Protein AF-0000000078662819 (afdb_homodimer)

Radius of gyration: 29.68 Å; Cα contacts (8 Å, |Δi|>4): 2590; chains: 2; bounding box: 69×89×64 Å

Foldseek 3Di:
DPPPCDPVNLVVVVVVVVVLQPPPPDVQCQNDDQFAAPPFDPVLVVVLQVQLCVLANPVFKFQHSVSQVVLQDAQAFDLPSFFGERTEGEHQDLVSVLSNLVSCLVRVAAEEEAQLQCPHQFRRNTFLGIRHYYYYHLNQFDFPDADLVQQKTKTFSNHFLLNVVVVCVVVVRQFFDAADAAGRRHGLVRCLLQQAAFWALCGRSVVFWAWWWWQFSNRDIDIFAQGNDDVGPCRQPDHAHDDHHCVNVRRLAQLTHTGMIMGGTHGAAPDKWKKKKADADPLLQQLQLVLCQVCQQVCQFSTWKKKFAQVLLCLLPHAQVVQDPDLAADDPVSSSVVQVVLVHHRIMMMTMGGHDPVSCVVSVVVSCVSSVVSVIDMDTCVPCPPRPSSVSRSQRHRNHYDNSSLSSLPHAHSQRHKHKFKWKDWSGSVVRSVLQVVLCVLCRVLRWYWGWMWTDHNTMIIIITMTHYRNVDSVRSVSSVVSVLVSQVVCLVVVGAGPGGHSNCLQVSLVSVDDVVQVVLQVSCCVRPVSNNGRACRSHHHD/DPPPCDPVNLVVVVVVVVVLQPPDPDPQCQNDDQFAAPPADPVLVVVLQVQLCVLANPVFKFQHSVSQVVLQDAQAFDLPSFFGERTEGEHQDLVSVLSNLVSCLVRVAAEEEAQLQCPHQFRRNTFLGIRHYYYYHLNQFDFPDADLVQQKTKTFSNHFLLNVVVVCVVVVRQFFDAADAAGRRHGLVRCLLQQAAFWALCGRSVVFWAWWWWQFSNRDIDIFAQGNDDVGPCRQPDHAHDDHHCVNVRRLAQLTHTGMIMGGTHGAAPDKWKKKKADADPLLQQLQLVLCQVCQQVCQFSTWKKKFAQVLLCLLPHAQVVQDPDLAADDPVSSSVVQVVLVHHRIMIMTMGGHDPVSCVVSVVVSCVSSVVSVIDMDTCVPCPPRPSSVSRSQRHRNHYDNSSLSSLPHAHSQRHKHKFKWKDWSGSVVRNVLQVVLCVLCRVLRWYFGWMWTDHNTMIIIITMTHYRNVDSVRSVSSVVSVLVSQVVCLVVVGAGSGGHSNCLQVSLVSVDDVVQVVLQVSCCVRPVSNNGRACRSHHHD

Secondary structure (DSSP, 8-state):
------HHHHHHHHHHHHHTS-------TTTSPPP--TT--HHHHHHHHHHHHHHH-GGGEE-SHHHHHHHH--SS--TT--S--SEEE---SHHHHHHHHHHHHHHT--EEEESS---TTTTTT--SSTTPEEEEGGG---EEEEETTTTEEEE-TT--HHHHHHHHHHTT--EEPP--TTGGGS-HHHHHHTT-B-SSTT-BTTTTEEEEEEE-TTS-EEE-GGGGSTT-S-TTT-SS-SS---GGGGSSSSS-EEEEEEEEPEEPPSEEEEEEEEE--GGGHHHHHHHHHHHHHHTSS-SPEEEEEHHHHHHHH--HHHH--SSSPPPHHHHHHHHHHTT--SEEEEEEEEE-HHHHHHHHHHHHHHHHHTTPEEE-HHHHTT-HHHHHHHHHTTT----GGGGGGGTT-TT-EEEEE-BEEES-HHHHHHHHHHHHHHHHHTT---EEEEEE-SSEEEEEEEEEE-TT-HHHHHHHHHHHHHHHHHHHHTT--BSS--GGGHHHHHGGG-HHHHHHHHHHHHHH-TT--B-TTGGG---/------HHHHHHHHHHHHHTS-------TTTSPPP--TT--HHHHHHHHHHHHHHH-GGGEE-SHHHHHHHH--SS--TT--S--SEEE--SSHHHHHHHHHHHHHHT--EEEESS---TTTTTT--SSTTPEEEEGGG---EEEEETTTTEEEE-TT--HHHHHHHHHHTT--EE----TTGGGS-HHHHHHTT-B-SSTT-BTTTTEEEEEEE-TTS-EEE-GGGGSTT-S-TTT-SS-SS---GGGGSSSSS-EEEEEEEEPEEPPSEEEEEEEEE--GGGHHHHHHHHHHHHHTTSS-SPEEEEEHHHHHHHH--HHHH--SSSPPPHHHHHHHHHHTT--SEEEEEEEEE-HHHHHHHHHHHHHHHHHTTPEEE-HHHHTT-HHHHHHHHHTTT----GGGGGGGTT-TT-EEEEE-BEEES-HHHHHHHHHHHHHHHHHTT---EEEEEE-SSEEEEEEEEEE-TT-HHHHHHHHHHHHHHHHHHHHTT--BSS--GGGHHHHHGGG-HHHHHHHHHHHHHH-TT--B-TTGGG---

InterPro domains:
  IPR004113 FAD-binding oxidoreductase/transferase, type 4, C-terminal [PF02913] (357-538)
  IPR006094 FAD linked oxidase, N-terminal [PF01565] (85-225)
  IPR006311 Twin-arginine translocation pathway, signal sequence [PS51318] (1-27)
  IPR016164 FAD-linked oxidase-like, C-terminal [SSF55103] (274-541)
  IPR016166 FAD-binding domain, PCMH-type [PS51387] (81-268)
  IPR016167 FAD-binding, type PCMH, subdomain 1 [G3DSA:3.30.43.10] (31-141)
  IPR016169 FAD-binding, type PCMH, subdomain 2 [G3DSA:3.30.465.10] (142-269)
  IPR016170 Cytokinin dehydrogenase, C-terminal domain superfamily [G3DSA:3.40.462.10] (270-499)
  IPR016171 Vanillyl-alcohol oxidase, C-terminal subdomain 2 [G3DSA:1.10.45.10] (500-543)
  IPR036318 FAD-binding, type PCMH-like superfamily [SSF56176] (38-269)

Organism: Novosphingobium aromaticivorans (strain ATCC 700278 / DSM 12444 / CCUG 56034 / CIP 105152 / NBRC 16084 / F199) (NCBI:txid279238)

Solvent-accessible surface area (backbone atoms only — not comparable to full-atom values): 52806 Å² total; per-residue (Å²): 133,81,75,69,81,47,70,70,54,54,62,51,48,64,49,43,65,58,58,55,54,67,82,65,87,58,77,47,74,58,76,46,76,80,52,53,36,75,93,46,52,70,67,56,47,51,50,50,51,52,52,45,25,72,67,56,34,63,90,34,44,23,69,46,55,76,64,26,45,75,43,49,49,55,36,34,67,56,88,79,62,51,30,35,41,35,19,34,38,39,33,60,44,71,69,40,46,32,51,50,35,50,51,20,62,74,67,57,42,34,29,29,77,33,23,59,34,62,43,75,32,32,20,31,44,27,33,48,38,45,10,28,26,27,34,34,29,45,62,24,45,48,77,76,46,70,42,82,88,65,31,24,37,32,31,21,23,28,26,26,42,40,57,53,51,49,51,32,59,77,67,68,47,70,52,32,55,58,30,41,72,63,16,54,67,25,15,58,46,46,37,29,35,60,64,33,52,27,31,18,69,61,10,53,33,54,78,41,40,15,32,38,32,30,33,33,55,85,40,52,67,34,37,35,38,26,45,22,27,60,70,42,68,23,25,54,37,37,55,52,36,57,37,44,30,60,72,34,46,59,18,40,43,45,48,48,46,69,55,31,38,20,28,58,43,44,60,56,56,86,29,76,48,54,38,39,33,31,29,76,44,75,82,48,51,20,56,53,37,53,58,47,33,61,34,31,55,68,47,72,34,52,33,39,29,39,39,35,23,31,53,36,57,45,23,31,80,42,43,41,70,81,78,47,80,68,73,55,42,73,52,66,68,59,49,43,54,56,23,48,75,68,79,41,24,31,30,36,32,37,49,47,38,69,35,43,68,59,40,37,63,52,46,48,63,59,54,50,51,54,43,43,72,67,66,28,48,82,40,37,62,89,77,39,65,85,38,65,70,55,50,52,52,51,33,30,45,65,32,38,71,45,63,60,66,63,36,36,30,43,23,60,32,73,47,29,11,28,33,45,46,34,28,36,41,39,49,41,19,67,54,50,44,52,50,52,53,51,48,43,51,55,32,42,75,70,34,32,54,71,25,34,31,34,42,37,49,55,32,19,26,33,42,41,33,43,47,56,34,26,48,75,36,65,70,51,26,48,48,50,47,53,48,50,52,50,51,54,52,57,34,31,75,68,20,30,44,51,46,50,63,23,40,86,42,20,53,64,56,37,63,47,33,34,66,54,46,51,52,50,48,24,47,50,35,45,65,44,30,71,80,48,29,46,27,52,38,35,52,43,39,49,125,133,84,76,70,80,46,70,69,54,54,61,50,49,64,49,42,65,60,59,56,56,68,83,66,88,59,77,47,75,57,76,46,76,78,53,53,36,76,94,45,52,70,67,57,46,52,51,49,52,53,52,46,25,72,66,55,34,66,89,34,45,23,70,47,56,76,65,26,45,75,44,49,48,55,36,33,66,54,89,79,61,51,31,35,41,35,18,34,38,38,32,62,45,69,69,41,46,32,51,48,35,49,50,19,63,74,67,57,42,34,30,29,78,34,24,60,34,61,41,76,33,32,21,32,45,28,33,50,38,44,9,28,25,28,34,34,29,45,62,25,45,49,77,76,46,70,42,81,88,66,30,25,38,33,31,20,23,26,27,24,41,42,56,52,51,51,52,33,60,76,66,69,45,71,52,33,54,60,30,41,74,60,17,54,68,24,15,59,47,46,37,29,34,58,65,33,54,27,30,18,70,58,10,55,34,54,78,40,40,15,32,37,31,30,34,32,54,86,40,51,66,34,36,35,38,26,45,22,26,60,69,42,68,24,25,54,38,36,55,52,38,57,36,44,30,59,72,36,44,57,20,41,42,42,50,48,46,67,56,32,36,19,29,59,43,44,60,57,57,88,30,77,48,53,37,39,34,32,30,75,44,75,82,46,51,20,55,53,37,53,58,46,33,61,33,30,57,66,46,70,36,51,32,39,28,38,37,34,22,31,52,37,57,46,22,31,81,42,45,41,71,81,78,45,79,67,73,54,42,75,52,67,69,60,47,42,54,55,23,48,75,68,79,40,22,31,31,37,32,38,47,47,39,70,35,43,66,59,40,37,63,51,45,45,64,58,55,50,53,53,42,43,73,67,66,29,49,82,39,37,61,89,76,39,64,85,37,65,69,55,50,52,50,52,34,29,44,65,34,38,72,46,62,61,66,64,38,36,31,44,23,60,33,71,47,30,11,27,33,46,44,34,28,36,40,40,48,41,18,68,55,50,46,52,51,50,53,51,47,43,52,54,32,44,74,71,33,32,54,71,26,34,31,34,41,37,49,56,33,19,27,34,42,40,33,44,49,56,35,27,48,75,37,64,67,51,26,48,48,48,48,53,47,50,53,50,48,53,52,58,35,32,74,68,21,30,44,51,46,52,63,23,40,86,41,20,54,65,55,37,62,48,32,34,65,53,47,52,51,51,49,26,48,51,36,46,64,43,29,70,80,49,29,47,26,52,39,36,52,44,39,50,124

Sequence (1086 aa):
MTAGISRRDMIRAGAAGAALLSSRAFASPLDGPRIMPPGLAADRFAAAVKELRAVVGTDWVFADAESTLPYASTFTPDPDGRHLPSGAVAPASVEEVQAVLKVANKYGLPLWPVSTGKNMGYGNATPATSGQMVLDLKRMNRIIEVDAELGTALVEPGVTYQDLHDYLQEHNLPYWVDVPTVGPIVSPLGNTLERGVGYTPYGDHFFMQCGMEVVLADGTVVRTGMGSVKNSTTWQAFKWGYGPYIDGLFTQSNFGVVTKLGMWLMPAPPAYKPFMVRHMEVADVARIVDAIRPFRMNNLIPNCVLMMGAAYQLAMFKRRADIWTEQRSVPDDVIRAEAMRNGLGMWNTYFALYGTDEIIAAVEPIVRSAFEATGGEVLTEREMSGNPWFEHHKSLMRGGMTLEEIGIVRWRGPGGGMICFAPVAPAKGVETAEQTALAKEILGKYDFDYNGAFAIGSRELHHLIFLLFDKDDPAEERKAQDCMEEMILRFGDKGWAAYRTAVSTMDLVAGQYGEANRMLNRRLKAALDPNGVIAPGKSGITLMTAGISRRDMIRAGAAGAALLSSRAFASPLDGPRIMPPGLAADRFAAAVKELRAVVGTDWVFADAESTLPYASTFTPDPDGRHLPSGAVAPASVEEVQAVLKVANKYGLPLWPVSTGKNMGYGNATPATSGQMVLDLKRMNRIIEVDAELGTALVEPGVTYQDLHDYLQEHNLPYWVDVPTVGPIVSPLGNTLERGVGYTPYGDHFFMQCGMEVVLADGTVVRTGMGSVKNSTTWQAFKWGYGPYIDGLFTQSNFGVVTKLGMWLMPAPPAYKPFMVRHMEVADVARIVDAIRPFRMNNLIPNCVLMMGAAYQLAMFKRRADIWTEQRSVPDDVIRAEAMRNGLGMWNTYFALYGTDEIIAAVEPIVRSAFEATGGEVLTEREMSGNPWFEHHKSLMRGGMTLEEIGIVRWRGPGGGMICFAPVAPAKGVETAEQTALAKEILGKYDFDYNGAFAIGSRELHHLIFLLFDKDDPAEERKAQDCMEEMILRFGDKGWAAYRTAVSTMDLVAGQYGEANRMLNRRLKAALDPNGVIAPGKSGITL

Nearest PDB structures (foldseek):
  1qlt-assembly1_A  TM=9.569E-01  e=1.716E-59  Penicillium simplicissimum
  1e8g-assembly1_A  TM=9.580E-01  e=3.240E-59  Penicillium simplicissimum
  5mxj-assembly1_A  TM=9.537E-01  e=3.240E-59  Penicillium simplicissimum
  1dzn-assembly1_A  TM=9.546E-01  e=6.982E-57  Penicillium simplicissimum
  1ahu-assembly1_A  TM=9.615E-01  e=6.646E-56  Penicillium simplicissimum

pLDDT: mean 93.09, std 14.37, range [22.17, 98.94]

Structure (mmCIF, N/CA/C/O backbone):
data_AF-0000000078662819-model_v1
#
loop_
_entity.id
_entity.type
_entity.pdbx_description
1 polymer 'Twin-arginine translocation pathway signal'
#
loop_
_atom_site.group_PDB
_atom_site.id
_atom_site.type_symbol
_atom_site.label_atom_id
_atom_site.label_alt_id
_atom_site.label_comp_id
_atom_site.label_asym_id
_atom_site.label_entity_id
_atom_site.label_seq_id
_atom_site.pdbx_PDB_ins_code
_atom_site.Cartn_x
_atom_site.Cartn_y
_atom_site.Cartn_z
_atom_site.occupancy
_atom_site.B_iso_or_equiv
_atom_site.auth_seq_id
_atom_site.auth_comp_id
_atom_site.auth_asym_id
_atom_site.auth_atom_id
_atom_site.pdbx_PDB_model_num
ATOM 1 N N . MET A 1 1 ? -21.891 -32.312 10.273 1 22.47 1 MET A N 1
ATOM 2 C CA . MET A 1 1 ? -20.844 -33 11.016 1 22.47 1 MET A CA 1
ATOM 3 C C . MET A 1 1 ? -19.516 -32.938 10.25 1 22.47 1 MET A C 1
ATOM 5 O O . MET A 1 1 ? -19.281 -33.75 9.352 1 22.47 1 MET A O 1
ATOM 9 N N . THR A 1 2 ? -19.094 -31.766 9.914 1 24.06 2 THR A N 1
ATOM 10 C CA . THR A 1 2 ? -17.953 -31.359 9.094 1 24.06 2 THR A CA 1
ATOM 11 C C . THR A 1 2 ? -16.656 -31.844 9.711 1 24.06 2 THR A C 1
ATOM 13 O O . THR A 1 2 ? -16.266 -31.422 10.805 1 24.06 2 THR A O 1
ATOM 16 N N . ALA A 1 3 ? -16.484 -33.188 9.484 1 28.88 3 ALA A N 1
ATOM 17 C CA . ALA A 1 3 ? -15.383 -34 9.977 1 28.88 3 ALA A CA 1
ATOM 18 C C . ALA A 1 3 ? -14.047 -33.281 9.781 1 28.88 3 ALA A C 1
ATOM 20 O O . ALA A 1 3 ? -13.734 -32.844 8.68 1 28.88 3 ALA A O 1
ATOM 21 N N . GLY A 1 4 ? -13.586 -32.688 10.828 1 33.72 4 GLY A N 1
ATOM 22 C CA . GLY A 1 4 ? -12.352 -31.938 11.047 1 33.72 4 GLY A CA 1
ATOM 23 C C . GLY A 1 4 ? -11.125 -32.656 10.5 1 33.72 4 GLY A C 1
ATOM 24 O O . GLY A 1 4 ? -10.938 -33.844 10.734 1 33.72 4 GLY A O 1
ATOM 25 N N . ILE A 1 5 ? -10.711 -32.312 9.336 1 36.69 5 ILE A N 1
ATOM 26 C CA . ILE A 1 5 ? -9.484 -32.906 8.812 1 36.69 5 ILE A CA 1
ATOM 27 C C . ILE A 1 5 ? -8.391 -32.875 9.883 1 36.69 5 ILE A C 1
ATOM 29 O O . ILE A 1 5 ? -8.07 -31.797 10.398 1 36.69 5 ILE A O 1
ATOM 33 N N . SER A 1 6 ? -8.281 -33.969 10.641 1 34.88 6 SER A N 1
ATOM 34 C CA . SER A 1 6 ? -7.332 -34.094 11.742 1 34.88 6 SER A CA 1
ATOM 35 C C . SER A 1 6 ? -5.934 -33.656 11.32 1 34.88 6 SER A C 1
ATOM 37 O O . SER A 1 6 ? -5.594 -33.719 10.133 1 34.88 6 SER A O 1
ATOM 39 N N . ARG A 1 7 ? -5.172 -33.281 12.242 1 36.41 7 ARG A N 1
ATOM 40 C CA . ARG A 1 7 ? -3.766 -32.906 12.125 1 36.41 7 ARG A CA 1
ATOM 41 C C . ARG A 1 7 ? -2.963 -34 11.43 1 36.41 7 ARG A C 1
ATOM 43 O O . ARG A 1 7 ? -1.989 -33.719 10.734 1 36.41 7 ARG A O 1
ATOM 50 N N . ARG A 1 8 ? -3.35 -35.156 11.797 1 36.19 8 ARG A N 1
ATOM 51 C CA . ARG A 1 8 ? -2.709 -36.375 11.281 1 36.19 8 ARG A CA 1
ATOM 52 C C . ARG A 1 8 ? -2.959 -36.531 9.789 1 36.19 8 ARG A C 1
ATOM 54 O O . ARG A 1 8 ? -2.074 -36.969 9.047 1 36.19 8 ARG A O 1
ATOM 61 N N . ASP A 1 9 ? -4.004 -36.031 9.523 1 33.22 9 ASP A N 1
ATOM 62 C CA . ASP A 1 9 ? -4.344 -36.125 8.102 1 33.22 9 ASP A CA 1
ATOM 63 C C . ASP A 1 9 ? -3.615 -35.062 7.297 1 33.22 9 ASP A C 1
ATOM 65 O O . ASP A 1 9 ? -3.297 -35.25 6.125 1 33.22 9 ASP A O 1
ATOM 69 N N . MET A 1 10 ? -3.32 -33.906 7.875 1 37.12 10 MET A N 1
ATOM 70 C CA . MET A 1 10 ? -2.617 -32.781 7.242 1 37.12 10 MET A CA 1
ATOM 71 C C . MET A 1 10 ? -1.143 -33.125 7.043 1 37.12 10 MET A C 1
ATOM 73 O O . MET A 1 10 ? -0.548 -32.75 6.031 1 37.12 10 MET A O 1
ATOM 77 N N . ILE A 1 11 ? -0.425 -33.781 8.016 1 35.97 11 ILE A N 1
ATOM 78 C CA . ILE A 1 11 ? 0.958 -34.25 7.879 1 35.97 11 ILE A CA 1
ATOM 79 C C . ILE A 1 11 ? 1.059 -35.281 6.758 1 35.97 11 ILE A C 1
ATOM 81 O O . ILE A 1 11 ? 1.992 -35.25 5.953 1 35.97 11 ILE A O 1
ATOM 85 N N . ARG A 1 12 ? 0.116 -36.062 6.57 1 34.06 12 ARG A N 1
ATOM 86 C CA . ARG A 1 12 ? 0.119 -37.125 5.547 1 34.06 12 ARG A CA 1
ATOM 87 C C . ARG A 1 12 ? -0.113 -36.531 4.16 1 34.06 12 ARG A C 1
ATOM 89 O O . ARG A 1 12 ? 0.445 -37 3.172 1 34.06 12 ARG A O 1
ATOM 96 N N . ALA A 1 13 ? -0.882 -35.406 4.078 1 38 13 ALA A N 1
ATOM 97 C CA . ALA A 1 13 ? -1.155 -34.812 2.785 1 38 13 ALA A CA 1
ATOM 98 C C . ALA A 1 13 ? 0.064 -34.031 2.273 1 38 13 ALA A C 1
ATOM 100 O O . ALA A 1 13 ? 0.317 -34 1.066 1 38 13 ALA A O 1
ATOM 101 N N . GLY A 1 14 ? 0.833 -33.344 3.078 1 37.91 14 GLY A N 1
ATOM 102 C CA . GLY A 1 14 ? 2.113 -32.812 2.637 1 37.91 14 GLY A CA 1
ATOM 103 C C . GLY A 1 14 ? 3.033 -33.875 2.064 1 37.91 14 GLY A C 1
ATOM 104 O O . GLY A 1 14 ? 3.734 -33.625 1.079 1 37.91 14 GLY A O 1
ATOM 105 N N . ALA A 1 15 ? 2.984 -35.062 2.584 1 35.66 15 ALA A N 1
ATOM 106 C CA . ALA A 1 15 ? 3.711 -36.219 2.092 1 35.66 15 ALA A CA 1
ATOM 107 C C . ALA A 1 15 ? 3.1 -36.75 0.792 1 35.66 15 ALA A C 1
ATOM 109 O O . ALA A 1 15 ? 3.801 -37.312 -0.044 1 35.66 15 ALA A O 1
ATOM 110 N N . ALA A 1 16 ? 1.837 -36.469 0.555 1 36.38 16 ALA A N 1
ATOM 111 C CA . ALA A 1 16 ? 1.197 -36.969 -0.662 1 36.38 16 ALA A CA 1
ATOM 112 C C . ALA A 1 16 ? 1.638 -36.156 -1.88 1 36.38 16 ALA A C 1
ATOM 114 O O . ALA A 1 16 ? 1.737 -36.688 -2.986 1 36.38 16 ALA A O 1
ATOM 115 N N . GLY A 1 17 ? 1.837 -34.812 -1.735 1 37.88 17 GLY A N 1
ATOM 116 C CA . GLY A 1 17 ? 2.434 -34.156 -2.887 1 37.88 17 GLY A CA 1
ATOM 117 C C . GLY A 1 17 ? 3.795 -34.719 -3.254 1 37.88 17 GLY A C 1
ATOM 118 O O . GLY A 1 17 ? 4.125 -34.844 -4.434 1 37.88 17 GLY A O 1
ATOM 119 N N . ALA A 1 18 ? 4.582 -35.094 -2.258 1 37.88 18 ALA A N 1
ATOM 120 C CA . ALA A 1 18 ? 5.828 -35.781 -2.527 1 37.88 18 ALA A CA 1
ATOM 121 C C . ALA A 1 18 ? 5.559 -37.156 -3.133 1 37.88 18 ALA A C 1
ATOM 123 O O . ALA A 1 18 ? 6.332 -37.656 -3.967 1 37.88 18 ALA A O 1
ATOM 124 N N . ALA A 1 19 ? 4.445 -37.812 -2.775 1 37.84 19 ALA A N 1
ATOM 125 C CA . ALA A 1 19 ? 4.137 -39.156 -3.246 1 37.84 19 ALA A CA 1
ATOM 126 C C . ALA A 1 19 ? 3.75 -39.156 -4.723 1 37.84 19 ALA A C 1
ATOM 128 O O . ALA A 1 19 ? 3.764 -40.188 -5.383 1 37.84 19 ALA A O 1
ATOM 129 N N . LEU A 1 20 ? 3.105 -38 -5.07 1 37.22 20 LEU A N 1
ATOM 130 C CA . LEU A 1 20 ? 2.77 -38.062 -6.488 1 37.22 20 LEU A CA 1
ATOM 131 C C . LEU A 1 20 ? 4.023 -37.969 -7.348 1 37.22 20 LEU A C 1
ATOM 133 O O . LEU A 1 20 ? 3.955 -38.094 -8.578 1 37.22 20 LEU A O 1
ATOM 137 N N . LEU A 1 21 ? 5.082 -37.375 -6.828 1 36.5 21 LEU A N 1
ATOM 138 C CA . LEU A 1 21 ? 6.27 -37.406 -7.68 1 36.5 21 LEU A CA 1
ATOM 139 C C . LEU A 1 21 ? 6.82 -38.812 -7.809 1 36.5 21 LEU A C 1
ATOM 141 O O . LEU A 1 21 ? 7.195 -39.438 -6.812 1 36.5 21 LEU A O 1
ATOM 145 N N . SER A 1 22 ? 6.281 -39.688 -8.648 1 31.94 22 SER A N 1
ATOM 146 C CA . SER A 1 22 ? 6.758 -41.031 -9.023 1 31.94 22 SER A CA 1
ATOM 147 C C . SER A 1 22 ? 8.281 -41.094 -9.008 1 31.94 22 SER A C 1
ATOM 149 O O . SER A 1 22 ? 8.953 -40.125 -9.375 1 31.94 22 SER A O 1
ATOM 151 N N . SER A 1 23 ? 8.812 -41.969 -8.281 1 33.09 23 SER A N 1
ATOM 152 C CA . SER A 1 23 ? 10.211 -42.375 -8.125 1 33.09 23 SER A CA 1
ATOM 153 C C . SER A 1 23 ? 10.859 -42.656 -9.477 1 33.09 23 SER A C 1
ATOM 155 O O . SER A 1 23 ? 10.812 -43.781 -9.961 1 33.09 23 SER A O 1
ATOM 157 N N . ARG A 1 24 ? 10.617 -41.969 -10.57 1 37.12 24 ARG A N 1
ATOM 158 C CA . ARG A 1 24 ? 11.523 -42.406 -11.625 1 37.12 24 ARG A CA 1
ATOM 159 C C . ARG A 1 24 ? 12.969 -42.406 -11.141 1 37.12 24 ARG A C 1
ATOM 161 O O . ARG A 1 24 ? 13.312 -41.688 -10.203 1 37.12 24 ARG A O 1
ATOM 168 N N . ALA A 1 25 ? 13.766 -43.281 -11.836 1 37 25 ALA A N 1
ATOM 169 C CA . ALA A 1 25 ? 15.195 -43.562 -11.828 1 37 25 ALA A CA 1
ATOM 170 C C . ALA A 1 25 ? 16.016 -42.312 -12.094 1 37 25 ALA A C 1
ATOM 172 O O . ALA A 1 25 ? 16.469 -42.094 -13.211 1 37 25 ALA A O 1
ATOM 173 N N . PHE A 1 26 ? 15.562 -41.062 -11.844 1 38.41 26 PHE A N 1
ATOM 174 C CA . PHE A 1 26 ? 16.578 -40 -11.961 1 38.41 26 PHE A CA 1
ATOM 175 C C . PHE A 1 26 ? 17.828 -40.375 -11.172 1 38.41 26 PHE A C 1
ATOM 177 O O . PHE A 1 26 ? 17.75 -41.031 -10.148 1 38.41 26 PHE A O 1
ATOM 184 N N . ALA A 1 27 ? 18.938 -40.344 -11.805 1 37.97 27 ALA A N 1
ATOM 185 C CA . ALA A 1 27 ? 20.125 -40.406 -10.969 1 37.97 27 ALA A CA 1
ATOM 186 C C . ALA A 1 27 ? 19.922 -39.625 -9.664 1 37.97 27 ALA A C 1
ATOM 188 O O . ALA A 1 27 ? 19.5 -38.469 -9.68 1 37.97 27 ALA A O 1
ATOM 189 N N . SER A 1 28 ? 19.594 -40.281 -8.711 1 45.47 28 SER A N 1
ATOM 190 C CA . SER A 1 28 ? 19.469 -39.688 -7.395 1 45.47 28 SER A CA 1
ATOM 191 C C . SER A 1 28 ? 20.469 -38.531 -7.223 1 45.47 28 SER A C 1
ATOM 193 O O . SER A 1 28 ? 21.656 -38.688 -7.488 1 45.47 28 SER A O 1
ATOM 195 N N . PRO A 1 29 ? 19.984 -37.188 -7.34 1 47.56 29 PRO A N 1
ATOM 196 C CA . PRO A 1 29 ? 20.984 -36.188 -6.957 1 47.56 29 PRO A CA 1
ATOM 197 C C . PRO A 1 29 ? 21.969 -36.719 -5.918 1 47.56 29 PRO A C 1
ATOM 199 O O . PRO A 1 29 ? 22.969 -36.062 -5.605 1 47.56 29 PRO A O 1
ATOM 202 N N . LEU A 1 30 ? 21.578 -37.906 -5.426 1 47.34 30 LEU A N 1
ATOM 203 C CA . LEU A 1 30 ? 22.453 -38.531 -4.43 1 47.34 30 LEU A CA 1
ATOM 204 C C . LEU A 1 30 ? 23.688 -39.125 -5.094 1 47.34 30 LEU A C 1
ATOM 206 O O . LEU A 1 30 ? 24.703 -39.375 -4.43 1 47.34 30 LEU A O 1
ATOM 210 N N . ASP A 1 31 ? 23.438 -39.5 -6.391 1 52.03 31 ASP A N 1
ATOM 211 C CA . ASP A 1 31 ? 24.547 -40.219 -7 1 52.03 31 ASP A CA 1
ATOM 212 C C . ASP A 1 31 ? 25.641 -39.281 -7.457 1 52.03 31 ASP A C 1
ATOM 214 O O . ASP A 1 31 ? 26.766 -39.688 -7.73 1 52.03 31 ASP A O 1
ATOM 218 N N . GLY A 1 32 ? 25.219 -38 -7.559 1 58.53 32 GLY A N 1
ATOM 219 C CA . GLY A 1 32 ? 26.219 -37.031 -8.023 1 58.53 32 GLY A CA 1
ATOM 220 C C . GLY A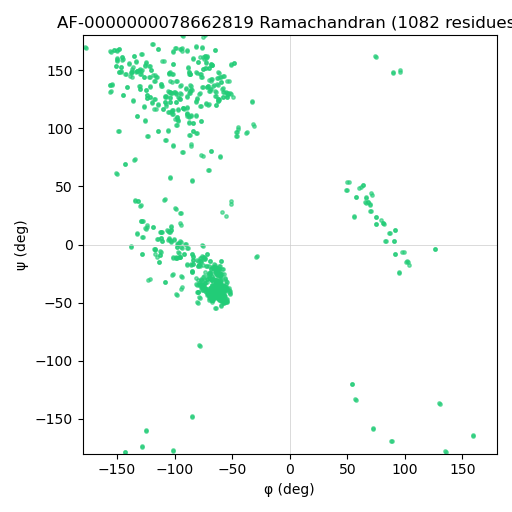 1 32 ? 26.953 -36.344 -6.898 1 58.53 32 GLY A C 1
ATOM 221 O O . GLY A 1 32 ? 26.734 -36.656 -5.727 1 58.53 32 GLY A O 1
ATOM 222 N N . PRO A 1 33 ? 28.016 -35.719 -7.414 1 70.75 33 PRO A N 1
ATOM 223 C CA . PRO A 1 33 ? 28.75 -34.906 -6.426 1 70.75 33 PRO A CA 1
ATOM 224 C C . PRO A 1 33 ? 27.844 -33.938 -5.676 1 70.75 33 PRO A C 1
ATOM 226 O O . PRO A 1 33 ? 26.828 -33.5 -6.203 1 70.75 33 PRO A O 1
ATOM 229 N N . ARG A 1 34 ? 28.141 -33.875 -4.547 1 80.75 34 ARG A N 1
ATOM 230 C CA . ARG A 1 34 ? 27.422 -32.969 -3.682 1 80.75 34 ARG A CA 1
ATOM 231 C C . ARG A 1 34 ? 27.422 -31.547 -4.266 1 80.75 34 ARG A C 1
ATOM 233 O O . ARG A 1 34 ? 28.453 -31.078 -4.75 1 80.75 34 ARG A O 1
ATOM 240 N N . ILE A 1 35 ? 26.25 -30.953 -4.336 1 89.19 35 ILE A N 1
ATOM 241 C CA . ILE A 1 35 ? 26.125 -29.562 -4.773 1 89.19 35 ILE A CA 1
ATOM 242 C C . ILE A 1 35 ? 26.703 -28.641 -3.703 1 89.19 35 ILE A C 1
ATOM 244 O O . ILE A 1 35 ? 26.266 -28.656 -2.551 1 89.19 35 ILE A O 1
ATOM 248 N N . MET A 1 36 ? 27.719 -27.859 -4.105 1 91.56 36 MET A N 1
ATOM 249 C CA . MET A 1 36 ? 28.375 -26.953 -3.178 1 91.56 36 MET A CA 1
ATOM 250 C C . MET A 1 36 ? 27.953 -25.5 -3.424 1 91.56 36 MET A C 1
ATOM 252 O O . MET A 1 36 ? 27.641 -25.125 -4.555 1 91.56 36 MET A O 1
ATOM 256 N N . PRO A 1 37 ? 27.922 -24.75 -2.297 1 93.12 37 PRO A N 1
ATOM 257 C CA . PRO A 1 37 ? 27.75 -23.312 -2.541 1 93.12 37 PRO A CA 1
ATOM 258 C C . PRO A 1 37 ? 28.891 -22.734 -3.383 1 93.12 37 PRO A C 1
ATOM 260 O O . PRO A 1 37 ? 30.047 -23.125 -3.225 1 93.12 37 PRO A O 1
ATOM 263 N N . PRO A 1 38 ? 28.453 -21.781 -4.219 1 88.06 38 PRO A N 1
ATOM 264 C CA . PRO A 1 38 ? 29.5 -21.188 -5.059 1 88.06 38 PRO A CA 1
ATOM 265 C C . PRO A 1 38 ? 30.625 -20.562 -4.246 1 88.06 38 PRO A C 1
ATOM 267 O O . PRO A 1 38 ? 30.375 -19.797 -3.309 1 88.06 38 PRO A O 1
ATOM 270 N N . GLY A 1 39 ? 31.828 -20.984 -4.562 1 88.5 39 GLY A N 1
ATOM 271 C CA . GLY A 1 39 ? 33 -20.359 -3.975 1 88.5 39 GLY A CA 1
ATOM 272 C C . GLY A 1 39 ? 33.344 -20.906 -2.602 1 88.5 39 GLY A C 1
ATOM 273 O O . GLY A 1 39 ? 34.312 -20.469 -1.969 1 88.5 39 GLY A O 1
ATOM 274 N N . LEU A 1 40 ? 32.656 -21.844 -2.146 1 93.75 40 LEU A N 1
ATOM 275 C CA . LEU A 1 40 ? 32.875 -22.375 -0.81 1 93.75 40 LEU A CA 1
ATOM 276 C C . LEU A 1 40 ? 33.531 -23.766 -0.879 1 93.75 40 LEU A C 1
ATOM 278 O O . LEU A 1 40 ? 32.906 -24.703 -1.364 1 93.75 40 LEU A O 1
ATOM 282 N N . ALA A 1 41 ? 34.719 -23.906 -0.308 1 94.31 41 ALA A N 1
ATOM 283 C CA . ALA A 1 41 ? 35.438 -25.188 -0.283 1 94.31 41 ALA A CA 1
ATOM 284 C C . ALA A 1 41 ? 34.719 -26.188 0.615 1 94.31 41 ALA A C 1
ATOM 286 O O . ALA A 1 41 ? 34 -25.797 1.546 1 94.31 41 ALA A O 1
ATOM 287 N N . ALA A 1 42 ? 34.938 -27.422 0.327 1 93.56 42 ALA A N 1
ATOM 288 C CA . ALA A 1 42 ? 34.25 -28.5 1.021 1 93.56 42 ALA A CA 1
ATOM 289 C C . ALA A 1 42 ? 34.5 -28.438 2.523 1 93.56 42 ALA A C 1
ATOM 291 O O . ALA A 1 42 ? 33.594 -28.688 3.326 1 93.56 42 ALA A O 1
ATOM 292 N N . ASP A 1 43 ? 35.688 -28.156 2.869 1 95.31 43 ASP A N 1
ATOM 293 C CA . ASP A 1 43 ? 36.062 -28.109 4.285 1 95.31 43 ASP A CA 1
ATOM 294 C C . ASP A 1 43 ? 35.375 -26.922 4.98 1 95.31 43 ASP A C 1
ATOM 296 O O . ASP A 1 43 ? 34.906 -27.047 6.117 1 95.31 43 ASP A O 1
ATOM 300 N N . ARG A 1 44 ? 35.312 -25.812 4.289 1 96.44 44 ARG A N 1
ATOM 301 C CA . ARG A 1 44 ? 34.656 -24.641 4.844 1 96.44 44 ARG A CA 1
ATOM 302 C C . ARG A 1 44 ? 33.156 -24.859 4.953 1 96.44 44 ARG A C 1
ATOM 304 O O . ARG A 1 44 ? 32.531 -24.422 5.922 1 96.44 44 ARG A O 1
ATOM 311 N N . PHE A 1 45 ? 32.688 -25.516 3.961 1 96.75 45 PHE A N 1
ATOM 312 C CA . PHE A 1 45 ? 31.266 -25.859 4.012 1 96.75 45 PHE A CA 1
ATOM 313 C C . PHE A 1 45 ? 30.984 -26.797 5.188 1 96.75 45 PHE A C 1
ATOM 315 O O . PHE A 1 45 ? 30 -26.594 5.918 1 96.75 45 PHE A O 1
ATOM 322 N N . ALA A 1 46 ? 31.781 -27.781 5.363 1 96.25 46 ALA A N 1
ATOM 323 C CA . ALA A 1 46 ? 31.625 -28.703 6.484 1 96.25 46 ALA A CA 1
ATOM 324 C C . ALA A 1 46 ? 31.703 -27.969 7.816 1 96.25 46 ALA A C 1
ATOM 326 O O . ALA A 1 46 ? 30.969 -28.297 8.75 1 96.25 46 ALA A O 1
ATOM 327 N N . ALA A 1 47 ? 32.562 -26.984 7.875 1 97.88 47 ALA A N 1
ATOM 328 C CA . ALA A 1 47 ? 32.688 -26.172 9.086 1 97.88 47 ALA A CA 1
ATOM 329 C C . ALA A 1 47 ? 31.438 -25.344 9.328 1 97.88 47 ALA A C 1
ATOM 331 O O . ALA A 1 47 ? 30.969 -25.219 10.461 1 97.88 47 ALA A O 1
ATOM 332 N N . ALA A 1 48 ? 30.953 -24.766 8.273 1 98.25 48 ALA A N 1
ATOM 333 C CA . ALA A 1 48 ? 29.703 -24.016 8.375 1 98.25 48 ALA A CA 1
ATOM 334 C C . ALA A 1 48 ? 28.562 -24.906 8.859 1 98.25 48 ALA A C 1
ATOM 336 O O . ALA A 1 48 ? 27.812 -24.516 9.758 1 98.25 48 ALA A O 1
ATOM 337 N N . VAL A 1 49 ? 28.438 -26.125 8.32 1 98.06 49 VAL A N 1
ATOM 338 C CA . VAL A 1 49 ? 27.391 -27.062 8.68 1 98.06 49 VAL A CA 1
ATOM 339 C C . VAL A 1 49 ? 27.516 -27.438 10.156 1 98.06 49 VAL A C 1
ATOM 341 O O . VAL A 1 49 ? 26.516 -27.516 10.875 1 98.06 49 VAL A O 1
ATOM 344 N N . LYS A 1 50 ? 28.703 -27.656 10.57 1 98.31 50 LYS A N 1
ATOM 345 C CA . LYS A 1 50 ? 28.938 -27.969 11.977 1 98.31 50 LYS A CA 1
ATOM 346 C C . LYS A 1 50 ? 28.453 -26.844 12.883 1 98.31 50 LYS A C 1
ATOM 348 O O . LYS A 1 50 ? 27.812 -27.094 13.898 1 98.31 50 LYS A O 1
ATOM 353 N N . GLU A 1 51 ? 28.734 -25.625 12.523 1 98.69 51 GLU A N 1
ATOM 354 C CA . GLU A 1 51 ? 28.328 -24.484 13.328 1 98.69 51 GLU A CA 1
ATOM 355 C C . GLU A 1 51 ? 26.812 -24.297 13.281 1 98.69 51 GLU A C 1
ATOM 357 O O . GLU A 1 51 ? 26.188 -23.938 14.281 1 98.69 51 GLU A O 1
ATOM 362 N N . LEU A 1 52 ? 26.25 -24.531 12.141 1 98.81 52 LEU A N 1
ATOM 363 C CA . LEU A 1 52 ? 24.797 -24.453 12.031 1 98.81 52 LEU A CA 1
ATOM 364 C C . LEU A 1 52 ? 24.125 -25.484 12.938 1 98.81 52 LEU A C 1
ATOM 366 O O . LEU A 1 52 ? 23.109 -25.203 13.562 1 98.81 52 LEU A O 1
ATOM 370 N N . ARG A 1 53 ? 24.656 -26.719 13.008 1 98.62 53 ARG A N 1
ATOM 371 C CA . ARG A 1 53 ? 24.125 -27.75 13.891 1 98.62 53 ARG A CA 1
ATOM 372 C C . ARG A 1 53 ? 24.219 -27.312 15.352 1 98.62 53 ARG A C 1
ATOM 374 O O . ARG A 1 53 ? 23.344 -27.641 16.156 1 98.62 53 ARG A O 1
ATOM 381 N N . ALA A 1 54 ? 25.234 -26.578 15.656 1 98.69 54 ALA A N 1
ATOM 382 C CA . ALA A 1 54 ? 25.359 -26.062 17.016 1 98.69 54 ALA A CA 1
ATOM 383 C C . ALA A 1 54 ? 24.297 -25.016 17.312 1 98.69 54 ALA A C 1
ATOM 385 O O . ALA A 1 54 ? 23.891 -24.859 18.469 1 98.69 54 ALA A O 1
ATOM 386 N N . VAL A 1 55 ? 23.859 -24.328 16.312 1 98.75 55 VAL A N 1
ATOM 387 C CA . VAL A 1 55 ? 22.875 -23.25 16.469 1 98.75 55 VAL A CA 1
ATOM 388 C C . VAL A 1 55 ? 21.469 -23.844 16.594 1 98.75 55 VAL A C 1
ATOM 390 O O . VAL A 1 55 ? 20.734 -23.516 17.531 1 98.75 55 VAL A O 1
ATOM 393 N N . VAL A 1 56 ? 21.094 -24.766 15.641 1 98.75 56 VAL A N 1
ATOM 394 C CA . VAL A 1 56 ? 19.688 -25.125 15.523 1 98.75 56 VAL A CA 1
ATOM 395 C C . VAL A 1 56 ? 19.484 -26.578 15.953 1 98.75 56 VAL A C 1
ATOM 397 O O . VAL A 1 56 ? 18.344 -27.062 16.062 1 98.75 56 VAL A O 1
ATOM 400 N N . GLY A 1 57 ? 20.484 -27.359 16.188 1 98.38 57 GLY A N 1
ATOM 401 C CA . GLY A 1 57 ? 20.422 -28.781 16.438 1 98.38 57 GLY A CA 1
ATOM 402 C C . GLY A 1 57 ? 20.656 -29.625 15.188 1 98.38 57 GLY A C 1
ATOM 403 O O . GLY A 1 57 ? 20.266 -29.219 14.086 1 98.38 57 GLY A O 1
ATOM 404 N N . THR A 1 58 ? 21.219 -30.781 15.336 1 97.25 58 THR A N 1
ATOM 405 C CA . THR A 1 58 ? 21.609 -31.656 14.242 1 97.25 58 THR A CA 1
ATOM 406 C C . THR A 1 58 ? 20.406 -32.062 13.391 1 97.25 58 THR A C 1
ATOM 408 O O . THR A 1 58 ? 20.5 -32.156 12.164 1 97.25 58 THR A O 1
ATOM 411 N N . ASP A 1 59 ? 19.25 -32.156 14.008 1 96.88 59 ASP A N 1
ATOM 412 C CA . ASP A 1 59 ? 18.062 -32.656 13.336 1 96.88 59 ASP A CA 1
ATOM 413 C C . ASP A 1 59 ? 17.5 -31.625 12.375 1 96.88 59 ASP A C 1
ATOM 415 O O . ASP A 1 59 ? 16.672 -31.938 11.516 1 96.88 59 ASP A O 1
ATOM 419 N N . TRP A 1 60 ? 17.984 -30.453 12.453 1 98.31 60 TRP A N 1
ATOM 420 C CA . TRP A 1 60 ? 17.344 -29.375 11.695 1 98.31 60 TRP A CA 1
ATOM 421 C C . TRP A 1 60 ? 18.312 -28.781 10.688 1 98.31 60 TRP A C 1
ATOM 423 O O . TRP A 1 60 ? 18.125 -27.656 10.219 1 98.31 60 TRP A O 1
ATOM 433 N N . VAL A 1 61 ? 19.375 -29.484 10.461 1 98.19 61 VAL A N 1
ATOM 434 C CA . VAL A 1 61 ? 20.281 -29.219 9.344 1 98.19 61 VAL A CA 1
ATOM 435 C C . VAL A 1 61 ? 20.234 -30.391 8.367 1 98.19 61 VAL A C 1
ATOM 437 O O . VAL A 1 61 ? 20.484 -31.531 8.742 1 98.19 61 VAL A O 1
ATOM 440 N N . PHE A 1 62 ? 19.875 -30.062 7.195 1 96.81 62 PHE A N 1
ATOM 441 C CA . PHE A 1 62 ? 19.766 -31.031 6.117 1 96.81 62 PHE A CA 1
ATOM 442 C C . PHE A 1 62 ? 20.891 -30.844 5.102 1 96.81 62 PHE A C 1
ATOM 444 O O . PHE A 1 62 ? 20.719 -30.141 4.109 1 96.81 62 PHE A O 1
ATOM 451 N N . ALA A 1 63 ? 21.969 -31.5 5.305 1 92 63 ALA A N 1
ATOM 452 C CA . ALA A 1 63 ? 23.141 -31.203 4.484 1 92 63 ALA A CA 1
ATOM 453 C C . ALA A 1 63 ? 23.734 -32.469 3.881 1 92 63 ALA A C 1
ATOM 455 O O . ALA A 1 6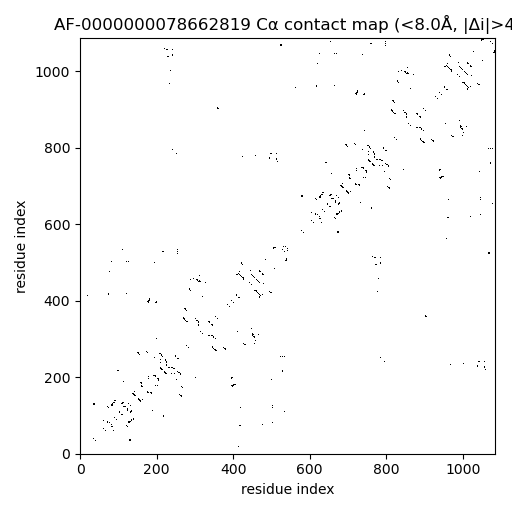3 ? 24.906 -32.531 3.529 1 92 63 ALA A O 1
ATOM 456 N N . ASP A 1 64 ? 22.953 -33.531 3.799 1 88.69 64 ASP A N 1
ATOM 457 C CA . ASP A 1 64 ? 23.344 -34.688 3.031 1 88.69 64 ASP A CA 1
ATOM 458 C C . ASP A 1 64 ? 22.422 -34.906 1.837 1 88.69 64 ASP A C 1
ATOM 460 O O . ASP A 1 64 ? 21.391 -34.219 1.715 1 88.69 64 ASP A O 1
ATOM 464 N N . ALA A 1 65 ? 22.797 -35.719 1.022 1 84.75 65 ALA A N 1
ATOM 465 C CA . ALA A 1 65 ? 22.109 -35.906 -0.25 1 84.75 65 ALA A CA 1
ATOM 466 C C . ALA A 1 65 ? 20.641 -36.281 -0.03 1 84.75 65 ALA A C 1
ATOM 468 O O . ALA A 1 65 ? 19.75 -35.75 -0.7 1 84.75 65 ALA A O 1
ATOM 469 N N . GLU A 1 66 ? 20.359 -37.188 0.902 1 88.44 66 GLU A N 1
ATOM 470 C CA . GLU A 1 66 ? 19 -37.688 1.134 1 88.44 66 GLU A CA 1
ATOM 471 C C . GLU A 1 66 ? 18.125 -36.594 1.755 1 88.44 66 GLU A C 1
ATOM 473 O O . GLU A 1 66 ? 16.984 -36.406 1.315 1 88.44 66 GLU A O 1
ATOM 478 N N . SER A 1 67 ? 18.625 -35.969 2.725 1 91.56 67 SER A N 1
ATOM 479 C CA . SER A 1 67 ? 17.828 -34.969 3.459 1 91.56 67 SER A CA 1
ATOM 480 C C . SER A 1 67 ? 17.609 -33.719 2.641 1 91.56 67 SER A C 1
ATOM 482 O O . SER A 1 67 ? 16.703 -32.938 2.926 1 91.56 67 SER A O 1
ATOM 484 N N . THR A 1 68 ? 18.422 -33.5 1.61 1 93.44 68 THR A N 1
ATOM 485 C CA . THR A 1 68 ? 18.328 -32.312 0.78 1 93.44 68 THR A CA 1
ATOM 486 C C . THR A 1 68 ? 17.297 -32.5 -0.329 1 93.44 68 THR A C 1
ATOM 488 O O . THR A 1 68 ? 16.828 -31.531 -0.918 1 93.44 68 THR A O 1
ATOM 491 N N . LEU A 1 69 ? 16.906 -33.688 -0.635 1 90.88 69 LEU A N 1
ATOM 492 C CA . LEU A 1 69 ? 16.125 -34.062 -1.81 1 90.88 69 LEU A CA 1
ATOM 493 C C . LEU A 1 69 ? 14.773 -33.344 -1.808 1 90.88 69 LEU A C 1
ATOM 495 O O . LEU A 1 69 ? 14.336 -32.812 -2.842 1 90.88 69 LEU A O 1
ATOM 499 N N . PRO A 1 70 ? 14.117 -33.25 -0.686 1 91.75 70 PRO A N 1
ATOM 500 C CA . PRO A 1 70 ? 12.812 -32.562 -0.696 1 91.75 70 PRO A CA 1
ATOM 501 C C . PRO A 1 70 ? 12.891 -31.109 -1.1 1 91.75 70 PRO A C 1
ATOM 503 O O . PRO A 1 70 ? 11.93 -30.547 -1.628 1 91.75 70 PRO A O 1
ATOM 506 N N . TYR A 1 71 ? 13.992 -30.516 -0.875 1 95 71 TYR A N 1
ATOM 507 C CA . TYR A 1 71 ? 14.164 -29.109 -1.179 1 95 71 TYR A CA 1
ATOM 508 C C . TYR A 1 71 ? 14.539 -28.906 -2.641 1 95 71 TYR A C 1
ATOM 510 O O . TYR A 1 71 ? 14.516 -27.781 -3.145 1 95 71 TYR A O 1
ATOM 518 N N . ALA A 1 72 ? 14.836 -29.922 -3.328 1 92.81 72 ALA A N 1
ATOM 519 C CA . ALA A 1 72 ? 15.234 -29.859 -4.73 1 92.81 72 ALA A CA 1
ATOM 520 C C . ALA A 1 72 ? 14.055 -30.141 -5.652 1 92.81 72 ALA A C 1
ATOM 522 O O . ALA A 1 72 ? 14.141 -29.938 -6.867 1 92.81 72 ALA A O 1
ATOM 523 N N . SER A 1 73 ? 12.961 -30.516 -5.09 1 90.12 73 SER A N 1
ATOM 524 C CA . SER A 1 73 ? 11.781 -30.891 -5.867 1 90.12 73 SER A CA 1
ATOM 525 C C . SER A 1 73 ? 11.039 -29.656 -6.363 1 90.12 73 SER A C 1
ATOM 527 O O . SER A 1 73 ? 10.773 -28.734 -5.59 1 90.12 73 SER A O 1
ATOM 529 N N . THR A 1 74 ? 10.758 -29.656 -7.637 1 92 74 THR A N 1
ATOM 530 C CA . THR A 1 74 ? 10.016 -28.547 -8.219 1 92 74 THR A CA 1
ATOM 531 C C . THR A 1 74 ? 9.203 -29.016 -9.422 1 92 74 THR A C 1
ATOM 533 O O . THR A 1 74 ? 9.516 -30.047 -10.031 1 92 74 THR A O 1
ATOM 536 N N . PHE A 1 75 ? 8.133 -28.297 -9.688 1 93.38 75 PHE A N 1
ATOM 537 C CA . PHE A 1 75 ? 7.32 -28.547 -10.875 1 93.38 75 PHE A CA 1
ATOM 538 C C . PHE A 1 75 ? 7.891 -27.828 -12.086 1 93.38 75 PHE A C 1
ATOM 540 O O . PHE A 1 75 ? 7.578 -28.172 -13.227 1 93.38 75 PHE A O 1
ATOM 547 N N . THR A 1 76 ? 8.625 -26.812 -11.836 1 96.25 76 THR A N 1
ATOM 548 C CA . THR A 1 76 ? 9.109 -25.938 -12.906 1 96.25 76 THR A CA 1
ATOM 549 C C . THR A 1 76 ? 10.242 -26.609 -13.672 1 96.25 76 THR A C 1
ATOM 551 O O . THR A 1 76 ? 10.922 -27.5 -13.141 1 96.25 76 THR A O 1
ATOM 554 N N . PRO A 1 77 ? 10.422 -26.312 -14.922 1 95.88 77 PRO A N 1
ATOM 555 C CA . PRO A 1 77 ? 11.531 -26.891 -15.672 1 95.88 77 PRO A CA 1
ATOM 556 C C . PRO A 1 77 ? 12.898 -26.5 -15.125 1 95.88 77 PRO A C 1
ATOM 558 O O . PRO A 1 77 ? 13.094 -25.344 -14.742 1 95.88 77 PRO A O 1
ATOM 561 N N . ASP A 1 78 ? 13.773 -27.391 -15.039 1 94.44 78 ASP A N 1
ATOM 562 C CA . ASP A 1 78 ? 15.188 -27.219 -14.703 1 94.44 78 ASP A CA 1
ATOM 563 C C . ASP A 1 78 ? 16.047 -28.281 -15.367 1 94.44 78 ASP A C 1
ATOM 565 O O . ASP A 1 78 ? 16.734 -29.047 -14.68 1 94.44 78 ASP A O 1
ATOM 569 N N . PRO A 1 79 ? 16.031 -28.312 -16.719 1 93.94 79 PRO A N 1
ATOM 570 C CA . PRO A 1 79 ? 16.688 -29.406 -17.422 1 93.94 79 PRO A CA 1
ATOM 571 C C . PRO A 1 79 ? 18.203 -29.438 -17.156 1 93.94 79 PRO A C 1
ATOM 573 O O . PRO A 1 79 ? 18.828 -30.5 -17.297 1 93.94 79 PRO A O 1
ATOM 576 N N . ASP A 1 80 ? 18.781 -28.297 -16.703 1 93.06 80 ASP A N 1
ATOM 577 C CA . ASP A 1 80 ? 20.234 -28.219 -16.531 1 93.06 80 ASP A CA 1
ATOM 578 C C . ASP A 1 80 ? 20.609 -28.266 -15.047 1 93.06 80 ASP A C 1
ATOM 580 O O . ASP A 1 80 ? 21.781 -28.094 -14.688 1 93.06 80 ASP A O 1
ATOM 584 N N . GLY A 1 81 ? 19.703 -28.438 -14.18 1 92.5 81 GLY A N 1
ATOM 585 C CA . GLY A 1 81 ? 19.969 -28.531 -12.75 1 92.5 81 GLY A CA 1
ATOM 586 C C . GLY A 1 81 ? 20.594 -27.266 -12.188 1 92.5 81 GLY A C 1
ATOM 587 O O . GLY A 1 81 ? 21.594 -27.328 -11.469 1 92.5 81 GLY A O 1
ATOM 588 N N . ARG A 1 82 ? 20.047 -26.125 -12.469 1 94.75 82 ARG A N 1
ATOM 589 C CA . ARG A 1 82 ? 20.641 -24.844 -12.102 1 94.75 82 ARG A CA 1
ATOM 590 C C . ARG A 1 82 ? 20.062 -24.328 -10.789 1 94.75 82 ARG A C 1
ATOM 592 O O . ARG A 1 82 ? 20.438 -23.25 -10.312 1 94.75 82 ARG A O 1
ATOM 599 N N . HIS A 1 83 ? 19.203 -25.078 -10.172 1 96.62 83 HIS A N 1
ATOM 600 C CA . HIS A 1 83 ? 18.484 -24.562 -9.008 1 96.62 83 HIS A CA 1
ATOM 601 C C . HIS A 1 83 ? 18.484 -25.594 -7.875 1 96.62 83 HIS A C 1
ATOM 603 O O . HIS A 1 83 ? 17.484 -25.734 -7.168 1 96.62 83 HIS A O 1
ATOM 609 N N . LEU A 1 84 ? 19.562 -26.297 -7.676 1 95.62 84 LEU A N 1
ATOM 610 C CA . LEU A 1 84 ? 19.703 -27.344 -6.656 1 95.62 84 LEU A CA 1
ATOM 611 C C . LEU A 1 84 ? 20.328 -26.781 -5.391 1 95.62 84 LEU A C 1
ATOM 613 O O . LEU A 1 84 ? 21.375 -26.125 -5.449 1 95.62 84 LEU A O 1
ATOM 617 N N . PRO A 1 85 ? 19.734 -27.031 -4.238 1 97 85 PRO A N 1
ATOM 618 C CA . PRO A 1 85 ? 20.281 -26.5 -2.988 1 97 85 PRO A CA 1
ATOM 619 C C . PRO A 1 85 ? 21.469 -27.328 -2.471 1 97 85 PRO A C 1
ATOM 621 O O . PRO A 1 85 ? 21.609 -28.5 -2.838 1 97 85 PRO A O 1
ATOM 624 N N . SER A 1 86 ? 22.297 -26.703 -1.665 1 96.56 86 SER A N 1
ATOM 625 C CA . SER A 1 86 ? 23.391 -27.422 -0.996 1 96.56 86 SER A CA 1
ATOM 626 C C . SER A 1 86 ? 22.906 -28.094 0.284 1 96.56 86 SER A C 1
ATOM 628 O O . SER A 1 86 ? 23.594 -28.953 0.839 1 96.56 86 SER A O 1
ATOM 630 N N . GLY A 1 87 ? 21.781 -27.719 0.686 1 96.88 87 GLY A N 1
ATOM 631 C CA . GLY A 1 87 ? 21.141 -28.203 1.902 1 96.88 87 GLY A CA 1
ATOM 632 C C . GLY A 1 87 ? 20.062 -27.266 2.426 1 96.88 87 GLY A C 1
ATOM 633 O O . GLY A 1 87 ? 19.531 -26.453 1.678 1 96.88 87 GLY A O 1
ATOM 634 N N . ALA A 1 88 ? 19.719 -27.516 3.697 1 98.44 88 ALA A N 1
ATOM 635 C CA . ALA A 1 88 ? 18.734 -26.672 4.359 1 98.44 88 ALA A CA 1
ATOM 636 C C . ALA A 1 88 ? 19.016 -26.562 5.859 1 98.44 88 ALA A C 1
ATOM 638 O O . ALA A 1 88 ? 19.641 -27.453 6.438 1 98.44 88 ALA A O 1
ATOM 639 N N . VAL A 1 89 ? 18.703 -25.5 6.402 1 98.81 89 VAL A N 1
ATOM 640 C CA . VAL A 1 89 ? 18.75 -25.266 7.84 1 98.81 89 VAL A CA 1
ATOM 641 C C . VAL A 1 89 ? 17.438 -24.656 8.312 1 98.81 89 VAL A C 1
ATOM 643 O O . VAL A 1 89 ? 16.859 -23.812 7.629 1 98.81 89 VAL A O 1
ATOM 646 N N . ALA A 1 90 ? 16.891 -25.141 9.453 1 98.88 90 ALA A N 1
ATOM 647 C CA . ALA A 1 90 ? 15.562 -24.734 9.898 1 98.88 90 ALA A CA 1
ATOM 648 C C . ALA A 1 90 ? 15.609 -24.156 11.312 1 98.88 90 ALA A C 1
ATOM 650 O O . ALA A 1 90 ? 15.461 -24.875 12.297 1 98.88 90 ALA A O 1
ATOM 651 N N . PRO A 1 91 ? 15.734 -22.828 11.438 1 98.88 91 PRO A N 1
ATOM 652 C CA . PRO A 1 91 ? 15.703 -22.188 12.758 1 98.88 91 PRO A CA 1
ATOM 653 C C . PRO A 1 91 ? 14.305 -22.141 13.352 1 98.88 91 PRO A C 1
ATOM 655 O O . PRO A 1 91 ? 13.312 -22.203 12.617 1 98.88 91 PRO A O 1
ATOM 658 N N . ALA A 1 92 ? 14.227 -21.969 14.703 1 98.69 92 ALA A N 1
ATOM 659 C CA . ALA A 1 92 ? 12.945 -22 15.398 1 98.69 92 ALA A CA 1
ATOM 660 C C . ALA A 1 92 ? 12.641 -20.656 16.047 1 98.69 92 ALA A C 1
ATOM 662 O O . ALA A 1 92 ? 11.555 -20.469 16.609 1 98.69 92 ALA A O 1
ATOM 663 N N . SER A 1 93 ? 13.617 -19.734 15.945 1 98.75 93 SER A N 1
ATOM 664 C CA . SER A 1 93 ? 13.438 -18.453 16.594 1 98.75 93 SER A CA 1
ATOM 665 C C . SER A 1 93 ? 14.219 -17.359 15.883 1 98.75 93 SER A C 1
ATOM 667 O O . SER A 1 93 ? 15.062 -17.641 15.023 1 98.75 93 SER A O 1
ATOM 669 N N . VAL A 1 94 ? 13.891 -16.188 16.25 1 98.81 94 VAL A N 1
ATOM 670 C CA . VAL A 1 94 ? 14.578 -15.031 15.688 1 98.81 94 VAL A CA 1
ATOM 671 C C . VAL A 1 94 ? 16.062 -15.078 16.062 1 98.81 94 VAL A C 1
ATOM 673 O O . VAL A 1 94 ? 16.922 -14.773 15.242 1 98.81 94 VAL A O 1
ATOM 676 N N . GLU A 1 95 ? 16.359 -15.438 17.281 1 98.81 95 GLU A N 1
ATOM 677 C CA . GLU A 1 95 ? 17.75 -15.547 17.75 1 98.81 95 GLU A CA 1
ATOM 678 C C . GLU A 1 95 ? 18.531 -16.547 16.906 1 98.81 95 GLU A C 1
ATOM 680 O O . GLU A 1 95 ? 19.688 -16.312 16.562 1 98.81 95 GLU A O 1
ATOM 685 N N . GLU A 1 96 ? 17.844 -17.656 16.609 1 98.94 96 GLU A N 1
ATOM 686 C CA . GLU A 1 96 ? 18.5 -18.656 15.773 1 98.94 96 GLU A CA 1
ATOM 687 C C . GLU A 1 96 ? 18.703 -18.141 14.352 1 98.94 96 GLU A C 1
ATOM 689 O O . GLU A 1 96 ? 19.734 -18.422 13.727 1 98.94 96 GLU A O 1
ATOM 694 N N . VAL A 1 97 ? 17.734 -17.406 13.805 1 98.94 97 VAL A N 1
ATOM 695 C CA . VAL A 1 97 ? 17.906 -16.797 12.492 1 98.94 97 VAL A CA 1
ATOM 696 C C . VAL A 1 97 ? 19.109 -15.875 12.492 1 98.94 97 VAL A C 1
ATOM 698 O O . VAL A 1 97 ? 19.938 -15.906 11.57 1 98.94 97 VAL A O 1
ATOM 701 N N . GLN A 1 98 ? 19.25 -15.023 13.547 1 98.94 98 GLN A N 1
ATOM 702 C CA . GLN A 1 98 ? 20.406 -14.133 13.688 1 98.94 98 GLN A CA 1
ATOM 703 C C . GLN A 1 98 ? 21.703 -14.922 13.695 1 98.94 98 GLN A C 1
ATOM 705 O O . GLN A 1 98 ? 22.672 -14.531 13.039 1 98.94 98 GLN A O 1
ATOM 710 N N . ALA A 1 99 ? 21.75 -15.992 14.422 1 98.94 99 ALA A N 1
ATOM 711 C CA . ALA A 1 99 ? 22.953 -16.812 14.539 1 98.94 99 ALA A CA 1
ATOM 712 C C . ALA A 1 99 ? 23.297 -17.469 13.203 1 98.94 99 ALA A C 1
ATOM 714 O O . ALA A 1 99 ? 24.469 -17.562 12.836 1 98.94 99 ALA A O 1
ATOM 715 N N . VAL A 1 100 ? 22.266 -17.953 12.516 1 98.94 100 VAL A N 1
ATOM 716 C CA . VAL A 1 100 ? 22.484 -18.562 11.203 1 98.94 100 VAL A CA 1
ATOM 717 C C . VAL A 1 100 ? 23.078 -17.531 10.25 1 98.94 100 VAL A C 1
ATOM 719 O O . VAL A 1 100 ? 24 -17.828 9.492 1 98.94 100 VAL A O 1
ATOM 722 N N . LEU A 1 101 ? 22.547 -16.312 10.273 1 98.94 101 LEU A N 1
ATOM 723 C CA . LEU A 1 101 ? 23.062 -15.25 9.422 1 98.94 101 LEU A CA 1
ATOM 724 C C . LEU A 1 101 ? 24.516 -14.922 9.773 1 98.94 101 LEU A C 1
ATOM 726 O O . LEU A 1 101 ? 25.312 -14.609 8.898 1 98.94 101 LEU A O 1
ATOM 730 N N . LYS A 1 102 ? 24.828 -14.945 11.039 1 98.88 102 LYS A N 1
ATOM 731 C CA . LYS A 1 102 ? 26.203 -14.727 11.453 1 98.88 102 LYS A CA 1
ATOM 732 C C . LYS A 1 102 ? 27.125 -15.773 10.844 1 98.88 102 LYS A C 1
ATOM 734 O O . LYS A 1 102 ? 28.203 -15.438 10.344 1 98.88 102 LYS A O 1
ATOM 739 N N . VAL A 1 103 ? 26.719 -17.047 10.875 1 98.88 103 VAL A N 1
ATOM 740 C CA . VAL A 1 103 ? 27.484 -18.125 10.273 1 98.88 103 VAL A CA 1
ATOM 741 C C . VAL A 1 103 ? 27.609 -17.891 8.766 1 98.88 103 VAL A C 1
ATOM 743 O O . VAL A 1 103 ? 28.688 -18.062 8.195 1 98.88 103 VAL A O 1
ATOM 746 N N . ALA A 1 104 ? 26.484 -17.531 8.141 1 98.75 104 ALA A N 1
ATOM 747 C CA . ALA A 1 104 ? 26.484 -17.281 6.707 1 98.75 104 ALA A CA 1
ATOM 748 C C . ALA A 1 104 ? 27.484 -16.203 6.336 1 98.75 104 ALA A C 1
ATOM 750 O O . ALA A 1 104 ? 28.234 -16.344 5.359 1 98.75 104 ALA A O 1
ATOM 751 N N . ASN A 1 105 ? 27.516 -15.156 7.102 1 98.62 105 ASN A N 1
ATOM 752 C CA . ASN A 1 105 ? 28.453 -14.062 6.852 1 98.62 105 ASN A CA 1
ATOM 753 C C . ASN A 1 105 ? 29.891 -14.5 7.074 1 98.62 105 ASN A C 1
ATOM 755 O O . ASN A 1 105 ? 30.781 -14.109 6.32 1 98.62 105 ASN A O 1
ATOM 759 N N . LYS A 1 106 ? 30.141 -15.273 8.102 1 98.38 106 LYS A N 1
ATOM 760 C CA . LYS A 1 106 ? 31.469 -15.75 8.445 1 98.38 106 LYS A CA 1
ATOM 761 C C . LYS A 1 106 ? 32.062 -16.594 7.312 1 98.38 106 LYS A C 1
ATOM 763 O O . LYS A 1 106 ? 33.25 -16.469 6.988 1 98.38 106 LYS A O 1
ATOM 768 N N . TYR A 1 107 ? 31.234 -17.375 6.641 1 98.19 107 TYR A N 1
ATOM 769 C CA . TYR A 1 107 ? 31.75 -18.375 5.707 1 98.19 107 TYR A CA 1
ATOM 770 C C . TYR A 1 107 ? 31.406 -18 4.27 1 98.19 107 TYR A C 1
ATOM 772 O O . TYR A 1 107 ? 31.875 -18.641 3.326 1 98.19 107 TYR A O 1
ATOM 780 N N . GLY A 1 108 ? 30.594 -16.938 4.094 1 97.62 108 GLY A N 1
ATOM 781 C CA . GLY A 1 108 ? 30.109 -16.609 2.762 1 97.62 108 GLY A CA 1
ATOM 782 C C . GLY A 1 108 ? 29.109 -17.609 2.223 1 97.62 108 GLY A C 1
ATOM 783 O O . GLY A 1 108 ? 29.156 -17.984 1.048 1 97.62 108 GLY A O 1
ATOM 784 N N . LEU A 1 109 ? 28.266 -18.188 3.072 1 98.19 109 LEU A N 1
ATOM 785 C CA . LEU A 1 109 ? 27.25 -19.172 2.715 1 98.19 109 LEU A CA 1
ATOM 786 C C . LEU A 1 109 ? 25.969 -18.484 2.266 1 98.19 109 LEU A C 1
ATOM 788 O O . LEU A 1 109 ? 25.281 -17.859 3.072 1 98.19 109 LEU A O 1
ATOM 792 N N . PRO A 1 110 ? 25.609 -18.562 1.015 1 98.31 110 PRO A N 1
ATOM 793 C CA . PRO A 1 110 ? 24.328 -17.984 0.592 1 98.31 110 PRO A CA 1
ATOM 794 C C . PRO A 1 110 ? 23.125 -18.75 1.142 1 98.31 110 PRO A C 1
ATOM 796 O O . PRO A 1 110 ? 23.109 -19.984 1.122 1 98.31 110 PRO A O 1
ATOM 799 N N . LEU A 1 111 ? 22.188 -18.031 1.648 1 98.75 111 LEU A N 1
ATOM 800 C CA . LEU A 1 111 ? 20.969 -18.594 2.219 1 98.75 111 LEU A CA 1
ATOM 801 C C . LEU A 1 111 ? 19.766 -18.234 1.362 1 98.75 111 LEU A C 1
ATOM 803 O O . LEU A 1 111 ? 19.656 -17.109 0.854 1 98.75 111 LEU A O 1
ATOM 807 N N . TRP A 1 112 ? 18.859 -19.188 1.154 1 98.62 112 TRP A N 1
ATOM 808 C CA . TRP A 1 112 ? 17.609 -18.984 0.435 1 98.62 112 TRP A CA 1
ATOM 809 C C . TRP A 1 112 ? 16.406 -19.156 1.367 1 98.62 112 TRP A C 1
ATOM 811 O O . TRP A 1 112 ? 15.93 -20.281 1.567 1 98.62 112 TRP A O 1
ATOM 821 N N . PRO A 1 113 ? 15.883 -18.047 1.857 1 98.75 113 PRO A N 1
ATOM 822 C CA . PRO A 1 113 ? 14.781 -18.141 2.818 1 98.75 113 PRO A CA 1
ATOM 823 C C . PRO A 1 113 ? 13.477 -18.609 2.176 1 98.75 113 PRO A C 1
ATOM 825 O O . PRO A 1 113 ? 13.117 -18.156 1.085 1 98.75 113 PRO A O 1
ATOM 828 N N . VAL A 1 114 ? 12.789 -19.516 2.838 1 98.25 114 VAL A N 1
ATOM 829 C CA . VAL A 1 114 ? 11.445 -19.953 2.457 1 98.25 114 VAL A CA 1
ATOM 830 C C . VAL A 1 114 ? 10.578 -20.094 3.705 1 98.25 114 VAL A C 1
ATOM 832 O O . VAL A 1 114 ? 11.086 -20.359 4.797 1 98.25 114 VAL A O 1
ATOM 835 N N . SER A 1 115 ? 9.305 -19.828 3.516 1 97.12 115 SER A N 1
ATOM 836 C CA . SER A 1 115 ? 8.367 -20.141 4.59 1 97.12 115 SER A CA 1
ATOM 837 C C . SER A 1 115 ? 8.039 -21.625 4.617 1 97.12 115 SER A C 1
ATOM 839 O O . SER A 1 115 ? 8.812 -22.438 5.133 1 97.12 115 SER A O 1
ATOM 841 N N . THR A 1 116 ? 6.984 -22.031 3.781 1 93.75 116 THR A N 1
ATOM 842 C CA . THR A 1 116 ? 6.668 -23.453 3.707 1 93.75 116 THR A CA 1
ATOM 843 C C . THR A 1 116 ? 7.297 -24.078 2.469 1 93.75 116 THR A C 1
ATOM 845 O O . THR A 1 116 ? 7.32 -25.297 2.332 1 93.75 116 THR A O 1
ATOM 848 N N . GLY A 1 117 ? 7.773 -23.281 1.638 1 93.38 117 GLY A N 1
ATOM 849 C CA . GLY A 1 117 ? 8.438 -23.781 0.443 1 93.38 117 GLY A CA 1
ATOM 850 C C . GLY A 1 117 ? 7.473 -24.312 -0.597 1 93.38 117 GLY A C 1
ATOM 851 O O . GLY A 1 117 ? 7.844 -25.156 -1.417 1 93.38 117 GLY A O 1
ATOM 852 N N . LYS A 1 118 ? 6.25 -23.859 -0.56 1 92.06 118 LYS A N 1
ATOM 853 C CA . LYS A 1 118 ? 5.219 -24.406 -1.439 1 92.06 118 LYS A CA 1
ATOM 854 C C . LYS A 1 118 ? 4.828 -23.391 -2.516 1 92.06 118 LYS A C 1
ATOM 856 O O . LYS A 1 118 ? 3.641 -23.203 -2.795 1 92.06 118 LYS A O 1
ATOM 861 N N . ASN A 1 119 ? 5.773 -22.672 -3.012 1 92.62 119 ASN A N 1
ATOM 862 C CA . ASN A 1 119 ? 5.512 -21.766 -4.121 1 92.62 119 ASN A CA 1
ATOM 863 C C . ASN A 1 119 ? 5.371 -22.516 -5.441 1 92.62 119 ASN A C 1
ATOM 865 O O . ASN A 1 119 ? 6.223 -22.391 -6.324 1 92.62 119 ASN A O 1
ATOM 869 N N . MET A 1 120 ? 4.219 -23.125 -5.555 1 89.62 120 MET A N 1
ATOM 870 C CA . MET A 1 120 ? 3.982 -24.031 -6.672 1 89.62 120 MET A CA 1
ATOM 871 C C . MET A 1 120 ? 3.896 -23.266 -7.988 1 89.62 120 MET A C 1
ATOM 873 O O . MET A 1 120 ? 3.244 -22.234 -8.062 1 89.62 120 MET A O 1
ATOM 877 N N . GLY A 1 121 ? 4.523 -23.656 -8.953 1 91.06 121 GLY A N 1
ATOM 878 C CA . GLY A 1 121 ? 4.574 -23.031 -10.273 1 91.06 121 GLY A CA 1
ATOM 879 C C . GLY A 1 121 ? 5.703 -22.031 -10.422 1 91.06 121 GLY A C 1
ATOM 880 O O . GLY A 1 121 ? 5.945 -21.516 -11.508 1 91.06 121 GLY A O 1
ATOM 881 N N . TYR A 1 122 ? 6.34 -21.781 -9.273 1 95.38 122 TYR A N 1
ATOM 882 C CA . TYR A 1 122 ? 7.387 -20.766 -9.32 1 95.38 122 TYR A CA 1
ATOM 883 C C . TYR A 1 122 ? 8.688 -21.297 -8.727 1 95.38 122 TYR A C 1
ATOM 885 O O . TYR A 1 122 ? 9.617 -20.531 -8.469 1 95.38 122 TYR A O 1
ATOM 893 N N . GLY A 1 123 ? 8.75 -22.547 -8.391 1 93.69 123 GLY A N 1
ATOM 894 C CA . GLY A 1 123 ? 10.039 -23.125 -8.023 1 93.69 123 GLY A CA 1
ATOM 895 C C . GLY A 1 123 ? 10.016 -23.797 -6.668 1 93.69 123 GLY A C 1
ATOM 896 O O . GLY A 1 123 ? 10.992 -24.453 -6.281 1 93.69 123 GLY A O 1
ATOM 897 N N . ASN A 1 124 ? 8.859 -23.703 -5.949 1 95.06 124 ASN A N 1
ATOM 898 C CA . ASN A 1 124 ? 8.773 -24.266 -4.605 1 95.06 124 ASN A CA 1
ATOM 899 C C . ASN A 1 124 ? 9.891 -23.734 -3.709 1 95.06 124 ASN A C 1
ATOM 901 O O . ASN A 1 124 ? 10.062 -22.531 -3.568 1 95.06 124 ASN A O 1
ATOM 905 N N . ALA A 1 125 ? 10.727 -24.703 -3.213 1 96.88 125 ALA A N 1
ATOM 906 C CA . ALA A 1 125 ? 11.773 -24.281 -2.285 1 96.88 125 ALA A CA 1
ATOM 907 C C . ALA A 1 125 ? 13.109 -24.109 -3.002 1 96.88 125 ALA A C 1
ATOM 909 O O . ALA A 1 125 ? 14.102 -23.719 -2.391 1 96.88 125 ALA A O 1
ATOM 910 N N . THR A 1 126 ? 13.203 -24.375 -4.301 1 97.31 126 THR A N 1
ATOM 911 C CA . THR A 1 126 ? 14.469 -24.328 -5.02 1 97.31 126 THR A CA 1
ATOM 912 C C . THR A 1 126 ? 14.992 -22.891 -5.117 1 97.31 126 THR A C 1
ATOM 914 O O . THR A 1 126 ? 14.203 -21.953 -5.27 1 97.31 126 THR A O 1
ATOM 917 N N . PRO A 1 127 ? 16.297 -22.734 -5.004 1 97.69 127 PRO A N 1
ATOM 918 C CA . PRO A 1 127 ? 16.875 -21.391 -5.031 1 97.69 127 PRO A CA 1
ATOM 919 C C . PRO A 1 127 ? 17.047 -20.859 -6.453 1 97.69 127 PRO A C 1
ATOM 921 O O . PRO A 1 127 ? 16.891 -21.609 -7.422 1 97.69 127 PRO A O 1
ATOM 924 N N . ALA A 1 128 ? 17.375 -19.609 -6.535 1 96.94 128 ALA A N 1
ATOM 925 C CA . ALA A 1 128 ? 17.578 -18.953 -7.82 1 96.94 128 ALA A CA 1
ATOM 926 C C . ALA A 1 128 ? 18.781 -19.547 -8.562 1 96.94 128 ALA A C 1
ATOM 928 O O . ALA A 1 128 ? 18.797 -19.578 -9.797 1 96.94 128 ALA A O 1
ATOM 929 N N . THR A 1 129 ? 19.812 -19.938 -7.781 1 96.44 129 THR A N 1
ATOM 930 C CA . THR A 1 129 ? 21 -20.578 -8.336 1 96.44 129 THR A CA 1
ATOM 931 C C . THR A 1 129 ? 21.438 -21.766 -7.473 1 96.44 129 THR A C 1
ATOM 933 O O . THR A 1 129 ? 21.172 -21.781 -6.27 1 96.44 129 THR A O 1
ATOM 936 N N . SER A 1 130 ? 22.062 -22.734 -8.102 1 96.12 130 SER A N 1
ATOM 937 C CA . SER A 1 130 ? 22.484 -23.938 -7.395 1 96.12 130 SER A CA 1
ATOM 938 C C . SER A 1 130 ? 23.5 -23.609 -6.297 1 96.12 130 SER A C 1
ATOM 940 O O . SER A 1 130 ? 24.344 -22.734 -6.465 1 96.12 130 SER A O 1
ATOM 942 N N . GLY A 1 131 ? 23.359 -24.344 -5.227 1 96.5 131 GLY A N 1
ATOM 943 C CA . GLY A 1 131 ? 24.375 -24.281 -4.188 1 96.5 131 GLY A CA 1
ATOM 944 C C . GLY A 1 131 ? 23.938 -23.469 -2.986 1 96.5 131 GLY A C 1
ATOM 945 O O . GLY A 1 131 ? 24.547 -23.547 -1.918 1 96.5 131 GLY A O 1
ATOM 946 N N . GLN A 1 132 ? 22.922 -22.656 -3.127 1 97.75 132 GLN A N 1
ATOM 947 C CA . GLN A 1 132 ? 22.438 -21.906 -1.969 1 97.75 132 GLN A CA 1
ATOM 948 C C . GLN A 1 132 ? 21.797 -22.844 -0.944 1 97.75 132 GLN A C 1
ATOM 950 O O . GLN A 1 132 ? 21.172 -23.844 -1.31 1 97.75 132 GLN A O 1
ATOM 955 N N . MET A 1 133 ? 22.016 -22.594 0.28 1 98.19 133 MET A N 1
ATOM 956 C CA . MET A 1 133 ? 21.359 -23.375 1.328 1 98.19 133 MET A CA 1
ATOM 957 C C . MET A 1 133 ? 20 -22.797 1.667 1 98.19 133 MET A C 1
ATOM 959 O O . MET A 1 133 ? 19.859 -21.594 1.88 1 98.19 133 MET A O 1
ATOM 963 N N . VAL A 1 134 ? 18.984 -23.656 1.725 1 98.62 134 VAL A N 1
ATOM 964 C CA . VAL A 1 134 ? 17.625 -23.219 2.023 1 98.62 134 VAL A CA 1
ATOM 965 C C . VAL A 1 134 ? 17.516 -22.859 3.502 1 98.62 134 VAL A C 1
ATOM 967 O O . VAL A 1 134 ? 17.922 -23.625 4.371 1 98.62 134 VAL A O 1
ATOM 970 N N . LEU A 1 135 ? 17.141 -21.641 3.762 1 98.88 135 LEU A N 1
ATOM 971 C CA . LEU A 1 135 ? 16.734 -21.234 5.102 1 98.88 135 LEU A CA 1
ATOM 972 C C . LEU A 1 135 ? 15.242 -21.484 5.316 1 98.88 135 LEU A C 1
ATOM 974 O O . LEU A 1 135 ? 14.406 -20.656 4.965 1 98.88 135 LEU A O 1
ATOM 978 N N . ASP A 1 136 ? 14.93 -22.641 5.883 1 98.69 136 ASP A N 1
ATOM 979 C CA . ASP A 1 136 ? 13.57 -23.141 6.059 1 98.69 136 ASP A CA 1
ATOM 980 C C . ASP A 1 136 ? 12.969 -22.625 7.367 1 98.69 136 ASP A C 1
ATOM 982 O O . ASP A 1 136 ? 13.289 -23.141 8.445 1 98.69 136 ASP A O 1
ATOM 986 N N . LEU A 1 137 ? 12 -21.75 7.27 1 98.81 137 LEU A N 1
ATOM 987 C CA . LEU A 1 137 ? 11.492 -21.078 8.453 1 98.81 137 LEU A CA 1
ATOM 988 C C . LEU A 1 137 ? 10.273 -21.781 9.016 1 98.81 137 LEU A C 1
ATOM 990 O O . LEU A 1 137 ? 9.562 -21.234 9.859 1 98.81 137 LEU A O 1
ATOM 994 N N . LYS A 1 138 ? 10.016 -22.984 8.695 1 97.5 138 LYS A N 1
ATOM 995 C CA . LYS A 1 138 ? 8.805 -23.734 9 1 97.5 138 LYS A CA 1
ATOM 996 C C . LYS A 1 138 ? 8.641 -23.938 10.5 1 97.5 138 LYS A C 1
ATOM 998 O O . LYS A 1 138 ? 7.523 -24.094 10.992 1 97.5 138 LYS A O 1
ATOM 1003 N N . ARG A 1 139 ? 9.758 -23.891 11.258 1 98.31 139 ARG A N 1
ATOM 1004 C CA . ARG A 1 139 ? 9.672 -24.172 12.688 1 98.31 139 ARG A CA 1
ATOM 1005 C C . ARG A 1 139 ? 9.148 -22.953 13.453 1 98.31 139 ARG A C 1
ATOM 1007 O O . ARG A 1 139 ? 8.75 -23.078 14.609 1 98.31 139 ARG A O 1
ATOM 1014 N N . MET A 1 140 ? 9.234 -21.812 12.797 1 98.69 140 MET A N 1
ATOM 1015 C CA . MET A 1 140 ? 8.602 -20.625 13.352 1 98.69 140 MET A CA 1
ATOM 1016 C C . MET A 1 140 ? 7.133 -20.547 12.938 1 98.69 140 MET A C 1
ATOM 1018 O O . MET A 1 140 ? 6.793 -19.859 11.969 1 98.69 140 MET A O 1
ATOM 1022 N N . ASN A 1 141 ? 6.281 -21.156 13.648 1 98.38 141 ASN A N 1
ATOM 1023 C CA . ASN A 1 141 ? 4.922 -21.375 13.164 1 98.38 141 ASN A CA 1
ATOM 1024 C C . ASN A 1 141 ? 3.885 -20.953 14.203 1 98.38 141 ASN A C 1
ATOM 1026 O O . ASN A 1 141 ? 2.852 -21.609 14.352 1 98.38 141 ASN A O 1
ATOM 1030 N N . ARG A 1 142 ? 4.168 -19.938 14.977 1 98.31 142 ARG A N 1
ATOM 1031 C CA . ARG A 1 142 ? 3.213 -19.438 15.961 1 98.31 142 ARG A CA 1
ATOM 1032 C C . ARG A 1 142 ? 2.324 -18.359 15.367 1 98.31 142 ARG A C 1
ATOM 1034 O O . ARG A 1 142 ? 2.795 -17.5 14.609 1 98.31 142 ARG A O 1
ATOM 1041 N N . ILE A 1 143 ? 1.09 -18.453 15.609 1 98.75 143 ILE A N 1
ATOM 1042 C CA . ILE A 1 143 ? 0.205 -17.297 15.531 1 98.75 143 ILE A CA 1
ATOM 1043 C C . ILE A 1 143 ? 0.391 -16.422 16.766 1 98.75 143 ILE A C 1
ATOM 1045 O O . ILE A 1 143 ? -0.071 -16.766 17.859 1 98.75 143 ILE A O 1
ATOM 1049 N N . ILE A 1 144 ? 1.004 -15.312 16.688 1 98.56 144 ILE A N 1
ATOM 1050 C CA . ILE A 1 144 ? 1.504 -14.523 17.812 1 98.56 144 ILE A CA 1
ATOM 1051 C C . ILE A 1 144 ? 0.353 -13.758 18.453 1 98.56 144 ILE A C 1
ATOM 1053 O O . ILE A 1 144 ? 0.262 -13.68 19.688 1 98.56 144 ILE A O 1
ATOM 1057 N N . GLU A 1 145 ? -0.454 -13.156 17.641 1 97.38 145 GLU A N 1
ATOM 1058 C CA . GLU A 1 145 ? -1.563 -12.359 18.141 1 97.38 145 GLU A CA 1
ATOM 1059 C C . GLU A 1 145 ? -2.693 -12.266 17.125 1 97.38 145 GLU A C 1
ATOM 1061 O O . GLU A 1 145 ? -2.443 -12.172 15.922 1 97.38 145 GLU A O 1
ATOM 1066 N N . VAL A 1 146 ? -3.893 -12.391 17.625 1 98.25 146 VAL A N 1
ATOM 1067 C CA . VAL A 1 146 ? -5.09 -12.039 16.859 1 98.25 146 VAL A CA 1
ATOM 1068 C C . VAL A 1 146 ? -5.945 -11.07 17.672 1 98.25 146 VAL A C 1
ATOM 1070 O O . VAL A 1 146 ? -6.355 -11.375 18.797 1 98.25 146 VAL A O 1
ATOM 1073 N N . ASP A 1 147 ? -6.145 -9.891 17.125 1 98 147 ASP A N 1
ATOM 1074 C CA . ASP A 1 147 ? -7.039 -8.93 17.75 1 98 147 ASP A CA 1
ATOM 1075 C C . ASP A 1 147 ? -8.477 -9.109 17.266 1 98 147 ASP A C 1
ATOM 1077 O O . ASP A 1 147 ? -8.797 -8.773 16.125 1 98 147 ASP A O 1
ATOM 1081 N N . ALA A 1 148 ? -9.297 -9.516 18.125 1 97.44 148 ALA A N 1
ATOM 1082 C CA . ALA A 1 148 ? -10.672 -9.859 17.766 1 97.44 148 ALA A CA 1
ATOM 1083 C C . ALA A 1 148 ? -11.484 -8.602 17.453 1 97.44 148 ALA A C 1
ATOM 1085 O O . ALA A 1 148 ? -12.414 -8.648 16.641 1 97.44 148 ALA A O 1
ATOM 1086 N N . GLU A 1 149 ? -11.188 -7.527 18.031 1 96.56 149 GLU A N 1
ATOM 1087 C CA . GLU A 1 149 ? -11.945 -6.297 17.828 1 96.56 149 GLU A CA 1
ATOM 1088 C C . GLU A 1 149 ? -11.547 -5.617 16.516 1 96.56 149 GLU A C 1
ATOM 1090 O O . GLU A 1 149 ? -12.414 -5.145 15.773 1 96.56 149 GLU A O 1
ATOM 1095 N N . LEU A 1 150 ? -10.266 -5.609 16.234 1 98 150 LEU A N 1
ATOM 1096 C CA . LEU A 1 150 ? -9.766 -4.871 15.078 1 98 150 LEU A CA 1
ATOM 1097 C C . LEU A 1 150 ? -9.625 -5.785 13.867 1 98 150 LEU A C 1
ATOM 1099 O O . LEU A 1 150 ? -9.438 -5.312 12.742 1 98 150 LEU A O 1
ATOM 1103 N N . GLY A 1 151 ? -9.75 -7.074 14.062 1 98.19 151 GLY A N 1
ATOM 1104 C CA . GLY A 1 151 ? -9.594 -8.008 12.953 1 98.19 151 GLY A CA 1
ATOM 1105 C C . GLY A 1 151 ? -8.203 -7.996 12.352 1 98.19 151 GLY A C 1
ATOM 1106 O O . GLY A 1 151 ? -8.047 -7.855 11.141 1 98.19 151 GLY A O 1
ATOM 1107 N N . THR A 1 152 ? -7.188 -8.141 13.227 1 98.38 152 THR A N 1
ATOM 1108 C CA . THR A 1 152 ? -5.809 -8.211 12.758 1 98.38 152 THR A CA 1
ATOM 1109 C C . THR A 1 152 ? -5.129 -9.484 13.266 1 98.38 152 THR A C 1
ATOM 1111 O O . THR A 1 152 ? -5.562 -10.062 14.266 1 98.38 152 THR A O 1
ATOM 1114 N N . ALA A 1 153 ? -4.105 -9.914 12.578 1 98.69 153 ALA A N 1
ATOM 1115 C CA . ALA A 1 153 ? -3.307 -11.062 12.992 1 98.69 153 ALA A CA 1
ATOM 1116 C C . ALA A 1 153 ? -1.818 -10.805 12.781 1 98.69 153 ALA A C 1
ATOM 1118 O O . ALA A 1 153 ? -1.434 -10.062 11.867 1 98.69 153 ALA A O 1
ATOM 1119 N N . LEU A 1 154 ? -1.027 -11.297 13.617 1 98.75 154 LEU A N 1
ATOM 1120 C CA . LEU A 1 154 ? 0.428 -11.336 13.523 1 98.75 154 LEU A CA 1
ATOM 1121 C C . LEU A 1 154 ? 0.937 -12.773 13.539 1 98.75 154 LEU A C 1
ATOM 1123 O O . LEU A 1 154 ? 0.669 -13.516 14.484 1 98.75 154 LEU A O 1
ATOM 1127 N N . VAL A 1 155 ? 1.67 -13.156 12.492 1 98.88 155 VAL A N 1
ATOM 1128 C CA . VAL A 1 155 ? 2.006 -14.57 12.367 1 98.88 155 VAL A CA 1
ATOM 1129 C C . VAL A 1 155 ? 3.488 -14.727 12.039 1 98.88 155 VAL A C 1
ATOM 1131 O O . VAL A 1 155 ? 4.117 -13.789 11.531 1 98.88 155 VAL A O 1
ATOM 1134 N N . GLU A 1 156 ? 3.996 -15.867 12.344 1 98.88 156 GLU A N 1
ATOM 1135 C CA . GLU A 1 156 ? 5.336 -16.281 11.945 1 98.88 156 GLU A CA 1
ATOM 1136 C C . GLU A 1 156 ? 5.32 -16.969 10.586 1 98.88 156 GLU A C 1
ATOM 1138 O O . GLU A 1 156 ? 4.25 -17.312 10.062 1 98.88 156 GLU A O 1
ATOM 1143 N N . PRO A 1 157 ? 6.508 -17.156 9.969 1 98.62 157 PRO A N 1
ATOM 1144 C CA . PRO A 1 157 ? 6.586 -17.594 8.578 1 98.62 157 PRO A CA 1
ATOM 1145 C C . PRO A 1 157 ? 6.109 -19.031 8.391 1 98.62 157 PRO A C 1
ATOM 1147 O O . PRO A 1 157 ? 5.656 -19.406 7.301 1 98.62 157 PRO A O 1
ATOM 1150 N N . GLY A 1 158 ? 6.145 -19.859 9.344 1 98.38 158 GLY A N 1
ATOM 1151 C CA . GLY A 1 158 ? 5.777 -21.25 9.203 1 98.38 158 GLY A CA 1
ATOM 1152 C C . GLY A 1 158 ? 4.285 -21.5 9.344 1 98.38 158 GLY A C 1
ATOM 1153 O O . GLY A 1 158 ? 3.803 -22.609 9.094 1 98.38 158 GLY A O 1
ATOM 1154 N N . VAL A 1 159 ? 3.527 -20.469 9.734 1 98.5 159 VAL A N 1
ATOM 1155 C CA . VAL A 1 159 ? 2.076 -20.578 9.836 1 98.5 159 VAL A CA 1
ATOM 1156 C C . VAL A 1 159 ? 1.469 -20.781 8.453 1 98.5 159 VAL A C 1
ATOM 1158 O O . VAL A 1 159 ? 1.877 -20.141 7.488 1 98.5 159 VAL A O 1
ATOM 1161 N N . THR A 1 160 ? 0.502 -21.688 8.336 1 97.56 160 THR A N 1
ATOM 1162 C CA . THR A 1 160 ? -0.219 -21.891 7.086 1 97.56 160 THR A CA 1
ATOM 1163 C C . THR A 1 160 ? -1.587 -21.219 7.133 1 97.56 160 THR A C 1
ATOM 1165 O O . THR A 1 160 ? -2.062 -20.844 8.211 1 97.56 160 THR A O 1
ATOM 1168 N N . TYR A 1 161 ? -2.197 -21.094 5.992 1 97.44 161 TYR A N 1
ATOM 1169 C CA . TYR A 1 161 ? -3.568 -20.594 5.949 1 97.44 161 TYR A CA 1
ATOM 1170 C C . TYR A 1 161 ? -4.504 -21.516 6.734 1 97.44 161 TYR A C 1
ATOM 1172 O O . TYR A 1 161 ? -5.438 -21.047 7.387 1 97.44 161 TYR A O 1
ATOM 1180 N N . GLN A 1 162 ? -4.289 -22.766 6.648 1 97 162 GLN A N 1
ATOM 1181 C CA . GLN A 1 162 ? -5.102 -23.719 7.414 1 97 162 GLN A CA 1
ATOM 1182 C C . GLN A 1 162 ? -4.98 -23.453 8.914 1 97 162 GLN A C 1
ATOM 1184 O O . GLN A 1 162 ? -5.98 -23.469 9.633 1 97 162 GLN A O 1
ATOM 1189 N N . ASP A 1 163 ? -3.734 -23.25 9.352 1 97.69 163 ASP A N 1
ATOM 1190 C CA . ASP A 1 163 ? -3.521 -22.938 10.766 1 97.69 163 ASP A CA 1
ATOM 1191 C C . ASP A 1 163 ? -4.344 -21.719 11.188 1 97.69 163 ASP A C 1
ATOM 1193 O O . ASP A 1 163 ? -4.977 -21.719 12.242 1 97.69 163 ASP A O 1
ATOM 1197 N N . LEU A 1 164 ? -4.25 -20.734 10.422 1 97.69 164 LEU A N 1
ATOM 1198 C CA . LEU A 1 164 ? -4.945 -19.484 10.742 1 97.69 164 LEU A CA 1
ATOM 1199 C C . LEU A 1 164 ? -6.457 -19.688 10.695 1 97.69 164 LEU A C 1
ATOM 1201 O O . LEU A 1 164 ? -7.18 -19.188 11.562 1 97.69 164 LEU A O 1
ATOM 1205 N N . HIS A 1 165 ? -6.945 -20.375 9.695 1 96.44 165 HIS A N 1
ATOM 1206 C CA . HIS A 1 165 ? -8.367 -20.703 9.594 1 96.44 165 HIS A CA 1
ATOM 1207 C C . HIS A 1 165 ? -8.836 -21.469 10.82 1 96.44 165 HIS A C 1
ATOM 1209 O O . HIS A 1 165 ? -9.875 -21.156 11.398 1 96.44 165 HIS A O 1
ATOM 1215 N N . ASP A 1 166 ? -8.125 -22.453 11.172 1 97.38 166 ASP A N 1
ATOM 1216 C CA . ASP A 1 166 ? -8.477 -23.266 12.336 1 97.38 166 ASP A CA 1
ATOM 1217 C C . ASP A 1 166 ? -8.523 -22.406 13.602 1 97.38 166 ASP A C 1
ATOM 1219 O O . ASP A 1 166 ? -9.422 -22.562 14.43 1 97.38 166 ASP A O 1
ATOM 1223 N N . TYR A 1 167 ? -7.555 -21.562 13.711 1 98.12 167 TYR A N 1
ATOM 1224 C CA . TYR A 1 167 ? -7.531 -20.656 14.859 1 98.12 167 TYR A CA 1
ATOM 1225 C C . TYR A 1 167 ? -8.812 -19.844 14.938 1 98.12 167 TYR A C 1
ATOM 1227 O O . TYR A 1 167 ? -9.406 -19.719 16.016 1 98.12 167 TYR A O 1
ATOM 1235 N N . LEU A 1 168 ? -9.203 -19.25 13.867 1 97.81 168 LEU A N 1
ATOM 1236 C CA . LEU A 1 168 ? -10.398 -18.422 13.828 1 97.81 168 LEU A CA 1
ATOM 1237 C C . LEU A 1 168 ? -11.641 -19.219 14.195 1 97.81 168 LEU A C 1
ATOM 1239 O O . LEU A 1 168 ? -12.492 -18.75 14.945 1 97.81 168 LEU A O 1
ATOM 1243 N N . GLN A 1 169 ? -11.719 -20.438 13.703 1 96.88 169 GLN A N 1
ATOM 1244 C CA . GLN A 1 169 ? -12.852 -21.297 13.992 1 96.88 169 GLN A CA 1
ATOM 1245 C C . GLN A 1 169 ? -12.875 -21.703 15.461 1 96.88 169 GLN A C 1
ATOM 1247 O O . GLN A 1 169 ? -13.922 -21.641 16.109 1 96.88 169 GLN A O 1
ATOM 1252 N N . GLU A 1 170 ? -11.758 -22.109 15.93 1 98.06 170 GLU A N 1
ATOM 1253 C CA . GLU A 1 170 ? -11.641 -22.578 17.312 1 98.06 170 GLU A CA 1
ATOM 1254 C C . GLU A 1 170 ? -12.031 -21.469 18.297 1 98.06 170 GLU A C 1
ATOM 1256 O O . GLU A 1 170 ? -12.586 -21.75 19.359 1 98.06 170 GLU A O 1
ATOM 1261 N N . HIS A 1 171 ? -11.797 -20.312 17.922 1 98.06 171 HIS A N 1
ATOM 1262 C CA . HIS A 1 171 ? -12.062 -19.188 18.828 1 98.06 171 HIS A CA 1
ATOM 1263 C C . HIS A 1 171 ? -13.344 -18.469 18.438 1 98.06 171 HIS A C 1
ATOM 1265 O O . HIS A 1 171 ? -13.648 -17.406 19 1 98.06 171 HIS A O 1
ATOM 1271 N N . ASN A 1 172 ? -14.039 -18.922 17.453 1 97.81 172 ASN A N 1
ATOM 1272 C CA . ASN A 1 172 ? -15.312 -18.391 17 1 97.81 172 ASN A CA 1
ATOM 1273 C C . ASN A 1 172 ? -15.203 -16.906 16.625 1 97.81 172 ASN A C 1
ATOM 1275 O O . ASN A 1 172 ? -16 -16.078 17.062 1 97.81 172 ASN A O 1
ATOM 1279 N N . LEU A 1 173 ? -14.148 -16.609 15.992 1 98.19 173 LEU A N 1
ATOM 1280 C CA . LEU A 1 173 ? -13.945 -15.234 15.523 1 98.19 173 LEU A CA 1
ATOM 1281 C C . LEU A 1 173 ? -14.609 -15.023 14.172 1 98.19 173 LEU A C 1
ATOM 1283 O O . LEU A 1 173 ? -14.477 -15.852 13.273 1 98.19 173 LEU A O 1
ATOM 1287 N N . PRO A 1 174 ? -15.352 -13.922 14.008 1 97.56 174 PRO A N 1
ATOM 1288 C CA . PRO A 1 174 ? -16.172 -13.719 12.812 1 97.56 174 PRO A CA 1
ATOM 1289 C C . PRO A 1 174 ? -15.391 -13.117 11.648 1 97.56 174 PRO A C 1
ATOM 1291 O O . PRO A 1 174 ? -15.82 -12.117 11.07 1 97.56 174 PRO A O 1
ATOM 1294 N N . TYR A 1 175 ? -14.336 -13.742 11.281 1 98.19 175 TYR A N 1
ATOM 1295 C CA . TYR A 1 175 ? -13.477 -13.242 10.211 1 98.19 175 TYR A CA 1
ATOM 1296 C C . TYR A 1 175 ? -13.188 -14.336 9.188 1 98.19 175 TYR A C 1
ATOM 1298 O O . TYR A 1 175 ? -13.188 -15.523 9.523 1 98.19 175 TYR A O 1
ATOM 1306 N N . TRP A 1 176 ? -13.055 -13.898 7.98 1 97.06 176 TRP A N 1
ATOM 1307 C CA . TRP A 1 176 ? -12.57 -14.766 6.906 1 97.06 176 TRP A CA 1
ATOM 1308 C C . TRP A 1 176 ? -11.102 -14.461 6.594 1 97.06 176 TRP A C 1
ATOM 1310 O O . TRP A 1 176 ? -10.656 -13.328 6.734 1 97.06 176 TRP A O 1
ATOM 1320 N N . VAL A 1 177 ? -10.359 -15.484 6.223 1 95.5 177 VAL A N 1
ATOM 1321 C CA . VAL A 1 177 ? -9.008 -15.336 5.688 1 95.5 177 VAL A CA 1
ATOM 1322 C C . VAL A 1 177 ? -9.031 -15.531 4.172 1 95.5 177 VAL A C 1
ATOM 1324 O O . VAL A 1 177 ? -9.539 -16.531 3.678 1 95.5 177 VAL A O 1
ATOM 1327 N N . ASP A 1 178 ? -8.555 -14.492 3.471 1 96.62 178 ASP A N 1
ATOM 1328 C CA . ASP A 1 178 ? -8.43 -14.664 2.025 1 96.62 178 ASP A CA 1
ATOM 1329 C C . ASP A 1 178 ? -7.277 -15.602 1.683 1 96.62 178 ASP A C 1
ATOM 1331 O O . ASP A 1 178 ? -6.176 -15.453 2.213 1 96.62 178 ASP A O 1
ATOM 1335 N N . VAL A 1 179 ? -7.473 -16.516 0.782 1 95.19 179 VAL A N 1
ATOM 1336 C CA . VAL A 1 179 ? -6.504 -17.578 0.53 1 95.19 179 VAL A CA 1
ATOM 1337 C C . VAL A 1 179 ? -6.219 -17.672 -0.967 1 95.19 179 VAL A C 1
ATOM 1339 O O . VAL A 1 179 ? -7.074 -17.344 -1.791 1 95.19 179 VAL A O 1
ATOM 1342 N N . PRO A 1 180 ? -5 -18.109 -1.282 1 93.38 180 PRO A N 1
ATOM 1343 C CA . PRO A 1 180 ? -4.77 -18.531 -2.664 1 93.38 180 PRO A CA 1
ATOM 1344 C C . PRO A 1 180 ? -5.387 -19.891 -2.973 1 93.38 180 PRO A C 1
ATOM 1346 O O . PRO A 1 180 ? -5.996 -20.516 -2.094 1 93.38 180 PRO A O 1
ATOM 1349 N N . THR A 1 181 ? -5.297 -20.391 -4.137 1 86.19 181 THR A N 1
ATOM 1350 C CA . THR A 1 181 ? -5.953 -21.625 -4.543 1 86.19 181 THR A CA 1
ATOM 1351 C C . THR A 1 181 ? -5.43 -22.797 -3.732 1 86.19 181 THR A C 1
ATOM 1353 O O . THR A 1 181 ? -6.207 -23.656 -3.301 1 86.19 181 THR A O 1
ATOM 1356 N N . VAL A 1 182 ? -4.117 -22.953 -3.447 1 85.19 182 VAL A N 1
ATOM 1357 C CA . VAL A 1 182 ? -3.6 -24.078 -2.668 1 85.19 182 VAL A CA 1
ATOM 1358 C C . VAL A 1 182 ? -3.266 -23.609 -1.253 1 85.19 182 VAL A C 1
ATOM 1360 O O . VAL A 1 182 ? -2.172 -23.875 -0.747 1 85.19 182 VAL A O 1
ATOM 1363 N N . GLY A 1 183 ? -4.227 -23.078 -0.619 1 82.56 183 GLY A N 1
ATOM 1364 C CA . GLY A 1 183 ? -4.09 -22.359 0.63 1 82.56 183 GLY A CA 1
ATOM 1365 C C . GLY A 1 183 ? -3.709 -23.234 1.802 1 82.56 183 GLY A C 1
ATOM 1366 O O . GLY A 1 183 ? -2.848 -22.875 2.605 1 82.56 183 GLY A O 1
ATOM 1367 N N . PRO A 1 184 ? -4.188 -24.422 1.971 1 88.25 184 PRO A N 1
ATOM 1368 C CA . PRO A 1 184 ? -4.039 -25.203 3.201 1 88.25 184 PRO A CA 1
ATOM 1369 C C . PRO A 1 184 ? -2.578 -25.391 3.6 1 88.25 184 PRO A C 1
ATOM 1371 O O . PRO A 1 184 ? -2.26 -25.453 4.789 1 88.25 184 PRO A O 1
ATOM 1374 N N . ILE A 1 185 ? -1.704 -25.422 2.67 1 91.19 185 ILE A N 1
ATOM 1375 C CA . ILE A 1 185 ? -0.339 -25.812 3.002 1 91.19 185 ILE A CA 1
ATOM 1376 C C . ILE A 1 185 ? 0.604 -24.625 2.781 1 91.19 185 ILE A C 1
ATOM 1378 O O . ILE A 1 185 ? 1.823 -24.766 2.895 1 91.19 185 ILE A O 1
ATOM 1382 N N . VAL A 1 186 ? 0.093 -23.531 2.465 1 94.5 186 VAL A N 1
ATOM 1383 C CA . VAL A 1 186 ? 0.887 -22.359 2.113 1 94.5 186 VAL A CA 1
ATOM 1384 C C . VAL A 1 186 ? 0.872 -21.359 3.266 1 94.5 186 VAL A C 1
ATOM 1386 O O . VAL A 1 186 ? -0.11 -21.266 4.008 1 94.5 186 VAL A O 1
ATOM 1389 N N . SER A 1 187 ? 1.945 -20.672 3.381 1 97.44 187 SER A N 1
ATOM 1390 C CA . SER A 1 187 ? 2.088 -19.656 4.41 1 97.44 187 SER A CA 1
ATOM 1391 C C . SER A 1 187 ? 1.546 -18.312 3.936 1 97.44 187 SER A C 1
ATOM 1393 O O . SER A 1 187 ? 1.914 -17.828 2.859 1 97.44 187 SER A O 1
ATOM 1395 N N . PRO A 1 188 ? 0.67 -17.656 4.766 1 97.81 188 PRO A N 1
ATOM 1396 C CA . PRO A 1 188 ? 0.259 -16.297 4.406 1 97.81 188 PRO A CA 1
ATOM 1397 C C . PRO A 1 188 ? 1.44 -15.344 4.273 1 97.81 188 PRO A C 1
ATOM 1399 O O . PRO A 1 188 ? 1.427 -14.453 3.418 1 97.81 188 PRO A O 1
ATOM 1402 N N . LEU A 1 189 ? 2.441 -15.531 5.102 1 98.31 189 LEU A N 1
ATOM 1403 C CA . LEU A 1 189 ? 3.617 -14.672 5.031 1 98.31 189 LEU A CA 1
ATOM 1404 C C . LEU A 1 189 ? 4.34 -14.844 3.703 1 98.31 189 LEU A C 1
ATOM 1406 O O . LEU A 1 189 ? 4.551 -13.875 2.973 1 98.31 189 LEU A O 1
ATOM 1410 N N . GLY A 1 190 ? 4.684 -16.047 3.393 1 97.62 190 GLY A N 1
ATOM 1411 C CA . GLY A 1 190 ? 5.375 -16.281 2.135 1 97.62 190 GLY A CA 1
ATOM 1412 C C . GLY A 1 190 ? 4.578 -15.844 0.922 1 97.62 190 GLY A C 1
ATOM 1413 O O . GLY A 1 190 ? 5.125 -15.242 -0.005 1 97.62 190 GLY A O 1
ATOM 1414 N N . ASN A 1 191 ? 3.303 -16.172 0.932 1 97.44 191 ASN A N 1
ATOM 1415 C CA . ASN A 1 191 ? 2.43 -15.789 -0.172 1 97.44 191 ASN A CA 1
ATOM 1416 C C . ASN A 1 191 ? 2.389 -14.281 -0.359 1 97.44 191 ASN A C 1
ATOM 1418 O O . ASN A 1 191 ? 2.473 -13.781 -1.485 1 97.44 191 ASN A O 1
ATOM 1422 N N . THR A 1 192 ? 2.258 -13.555 0.745 1 98.06 192 THR A N 1
ATOM 1423 C CA . THR A 1 192 ? 2.172 -12.102 0.715 1 98.06 192 THR A CA 1
ATOM 1424 C C . THR A 1 192 ? 3.465 -11.492 0.176 1 98.06 192 THR A C 1
ATOM 1426 O O . THR A 1 192 ? 3.432 -10.586 -0.658 1 98.06 192 THR A O 1
ATOM 1429 N N . LEU A 1 193 ? 4.617 -12.016 0.57 1 98.12 193 LEU A N 1
ATOM 1430 C CA . LEU A 1 193 ? 5.906 -11.469 0.148 1 98.12 193 LEU A CA 1
ATOM 1431 C C . LEU A 1 193 ? 6.125 -11.695 -1.345 1 98.12 193 LEU A C 1
ATOM 1433 O O . LEU A 1 193 ? 6.91 -10.984 -1.974 1 98.12 193 LEU A O 1
ATOM 1437 N N . GLU A 1 194 ? 5.402 -12.656 -1.882 1 96.81 194 GLU A N 1
ATOM 1438 C CA . GLU A 1 194 ? 5.547 -12.977 -3.299 1 96.81 194 GLU A CA 1
ATOM 1439 C C . GLU A 1 194 ? 4.383 -12.422 -4.113 1 96.81 194 GLU A C 1
ATOM 1441 O O . GLU A 1 194 ? 4.152 -12.844 -5.246 1 96.81 194 GLU A O 1
ATOM 1446 N N . ARG A 1 195 ? 3.621 -11.5 -3.529 1 95.56 195 ARG A N 1
ATOM 1447 C CA . ARG A 1 195 ? 2.529 -10.805 -4.203 1 95.56 195 ARG A CA 1
ATOM 1448 C C . ARG A 1 195 ? 1.394 -11.766 -4.543 1 95.56 195 ARG A C 1
ATOM 1450 O O . ARG A 1 195 ? 0.856 -11.727 -5.652 1 95.56 195 ARG A O 1
ATOM 1457 N N . GLY A 1 196 ? 1.134 -12.617 -3.625 1 93.69 196 GLY A N 1
ATOM 1458 C CA . GLY A 1 196 ? 0.022 -13.531 -3.814 1 93.69 196 GLY A CA 1
ATOM 1459 C C . GLY A 1 196 ? -1.331 -12.852 -3.783 1 93.69 196 GLY A C 1
ATOM 1460 O O . GLY A 1 196 ? -1.477 -11.781 -3.189 1 93.69 196 GLY A O 1
ATOM 1461 N N . VAL A 1 197 ? -2.273 -13.5 -4.438 1 93.31 197 VAL A N 1
ATOM 1462 C CA . VAL A 1 197 ? -3.625 -12.969 -4.551 1 93.31 197 VAL A CA 1
ATOM 1463 C C . VAL A 1 197 ? -4.641 -14.031 -4.145 1 93.31 197 VAL A C 1
ATOM 1465 O O . VAL A 1 197 ? -4.363 -15.234 -4.242 1 93.31 197 VAL A O 1
ATOM 1468 N N . GLY A 1 198 ? -5.766 -13.531 -3.6 1 94.75 198 GLY A N 1
ATOM 1469 C CA . GLY A 1 198 ? -6.914 -14.367 -3.307 1 94.75 198 GLY A CA 1
ATOM 1470 C C . GLY A 1 198 ? -8.195 -13.875 -3.953 1 94.75 198 GLY A C 1
ATOM 1471 O O . GLY A 1 198 ? -8.156 -13.18 -4.969 1 94.75 198 GLY A O 1
ATOM 1472 N N . TYR A 1 199 ? -9.305 -14.352 -3.385 1 95.56 199 TYR A N 1
ATOM 1473 C CA . TYR A 1 199 ? -10.5 -14.227 -4.215 1 95.56 199 TYR A CA 1
ATOM 1474 C C . TYR A 1 199 ? -11.656 -13.648 -3.422 1 95.56 199 TYR A C 1
ATOM 1476 O O . TYR A 1 199 ? -12.805 -13.672 -3.875 1 95.56 199 TYR A O 1
ATOM 1484 N N . THR A 1 200 ? -11.43 -13.18 -2.266 1 97 200 THR A N 1
ATOM 1485 C CA . THR A 1 200 ? -12.375 -12.344 -1.528 1 97 200 THR A CA 1
ATOM 1486 C C . THR A 1 200 ? -12.094 -10.867 -1.776 1 97 200 THR A C 1
ATOM 1488 O O . THR A 1 200 ? -11.156 -10.523 -2.506 1 97 200 THR A O 1
ATOM 1491 N N . PRO A 1 201 ? -12.906 -10 -1.146 1 96.94 201 PRO A N 1
ATOM 1492 C CA . PRO A 1 201 ? -12.594 -8.57 -1.271 1 96.94 201 PRO A CA 1
ATOM 1493 C C . PRO A 1 201 ? -11.211 -8.219 -0.725 1 96.94 201 PRO A C 1
ATOM 1495 O O . PRO A 1 201 ? -10.688 -7.141 -1.009 1 96.94 201 PRO A O 1
ATOM 1498 N N . TYR A 1 202 ? -10.578 -9.07 0.011 1 97.06 202 TYR A N 1
ATOM 1499 C CA . TYR A 1 202 ? -9.242 -8.867 0.554 1 97.06 202 TYR A CA 1
ATOM 1500 C C . TYR A 1 202 ? -8.195 -9.594 -0.29 1 97.06 202 TYR A C 1
ATOM 1502 O O . TYR A 1 202 ? -7.141 -9.984 0.217 1 97.06 202 TYR A O 1
ATOM 1510 N N . GLY A 1 203 ? -8.438 -9.719 -1.564 1 96.5 203 GLY A N 1
ATOM 1511 C CA . GLY A 1 203 ? -7.664 -10.586 -2.439 1 96.5 203 GLY A CA 1
ATOM 1512 C C . GLY A 1 203 ? -6.262 -10.07 -2.697 1 96.5 203 GLY A C 1
ATOM 1513 O O . GLY A 1 203 ? -5.379 -10.836 -3.09 1 96.5 203 GLY A O 1
ATOM 1514 N N . ASP A 1 204 ? -5.996 -8.773 -2.617 1 96.25 204 ASP A N 1
ATOM 1515 C CA . ASP A 1 204 ? -4.645 -8.227 -2.709 1 96.25 204 ASP A CA 1
ATOM 1516 C C . ASP A 1 204 ? -3.916 -8.336 -1.372 1 96.25 204 ASP A C 1
ATOM 1518 O O . ASP A 1 204 ? -4.012 -7.445 -0.53 1 96.25 204 ASP A O 1
ATOM 1522 N N . HIS A 1 205 ? -3.139 -9.391 -1.268 1 97.12 205 HIS A N 1
ATOM 1523 C CA . HIS A 1 205 ? -2.615 -9.758 0.042 1 97.12 205 HIS A CA 1
ATOM 1524 C C . HIS A 1 205 ? -1.613 -8.727 0.548 1 97.12 205 HIS A C 1
ATOM 1526 O O . HIS A 1 205 ? -1.567 -8.438 1.745 1 97.12 205 HIS A O 1
ATOM 1532 N N . PHE A 1 206 ? -0.733 -8.188 -0.328 1 98 206 PHE A N 1
ATOM 1533 C CA . PHE A 1 206 ? 0.205 -7.18 0.147 1 98 206 PHE A CA 1
ATOM 1534 C C . PHE A 1 206 ? -0.525 -5.895 0.525 1 98 206 PHE A C 1
ATOM 1536 O O . PHE A 1 206 ? -0.121 -5.195 1.455 1 98 206 PHE A O 1
ATOM 1543 N N . PHE A 1 207 ? -1.56 -5.609 -0.084 1 96 207 PHE A N 1
ATOM 1544 C CA . PHE A 1 207 ? -2.387 -4.453 0.252 1 96 207 PHE A CA 1
ATOM 1545 C C . PHE A 1 207 ? -2.979 -4.602 1.648 1 96 207 PHE A C 1
ATOM 1547 O O . PHE A 1 207 ? -3.135 -3.611 2.369 1 96 207 PHE A O 1
ATOM 1554 N N . MET A 1 208 ? -3.223 -5.824 2.031 1 97.19 208 MET A N 1
ATOM 1555 C CA . MET A 1 208 ? -3.883 -6.082 3.309 1 97.19 208 MET A CA 1
ATOM 1556 C C . MET A 1 208 ? -2.859 -6.391 4.398 1 97.19 208 MET A C 1
ATOM 1558 O O . MET A 1 208 ? -3.229 -6.688 5.535 1 97.19 208 MET A O 1
ATOM 1562 N N . GLN A 1 209 ? -1.618 -6.34 4.008 1 98.06 209 GLN A N 1
ATOM 1563 C CA . GLN A 1 209 ? -0.531 -6.531 4.961 1 98.06 209 GLN A CA 1
ATOM 1564 C C . GLN A 1 209 ? -0.303 -5.27 5.793 1 98.06 209 GLN A C 1
ATOM 1566 O O . GLN A 1 209 ? -0.428 -4.152 5.285 1 98.06 209 GLN A O 1
ATOM 1571 N N . CYS A 1 210 ? 0.121 -5.449 7.121 1 98.5 210 CYS A N 1
ATOM 1572 C CA . CYS A 1 210 ? 0.378 -4.293 7.973 1 98.5 210 CYS A CA 1
ATOM 1573 C C . CYS A 1 210 ? 1.473 -4.598 8.992 1 98.5 210 CYS A C 1
ATOM 1575 O O . CYS A 1 210 ? 1.198 -5.145 10.062 1 98.5 210 CYS A O 1
ATOM 1577 N N . GLY A 1 211 ? 2.68 -4.191 8.68 1 98.44 211 GLY A N 1
ATOM 1578 C CA . GLY A 1 211 ? 3.805 -4.34 9.586 1 98.44 211 GLY A CA 1
ATOM 1579 C C . GLY A 1 211 ? 4.539 -5.656 9.414 1 98.44 211 GLY A C 1
ATOM 1580 O O . GLY A 1 211 ? 3.924 -6.688 9.133 1 98.44 211 GLY A O 1
ATOM 1581 N N . MET A 1 212 ? 5.855 -5.617 9.664 1 98.56 212 MET A N 1
ATOM 1582 C CA . MET A 1 212 ? 6.727 -6.789 9.586 1 98.56 212 MET A CA 1
ATOM 1583 C C . MET A 1 212 ? 7.844 -6.703 10.617 1 98.56 212 MET A C 1
ATOM 1585 O O . MET A 1 212 ? 8.156 -5.617 11.109 1 98.56 212 MET A O 1
ATOM 1589 N N . GLU A 1 213 ? 8.297 -7.824 11.008 1 98.81 213 GLU A N 1
ATOM 1590 C CA . GLU A 1 213 ? 9.617 -7.945 11.617 1 98.81 213 GLU A CA 1
ATOM 1591 C C . GLU A 1 213 ? 10.625 -8.547 10.641 1 98.81 213 GLU A C 1
ATOM 1593 O O . GLU A 1 213 ? 10.336 -9.555 9.984 1 98.81 213 GLU A O 1
ATOM 1598 N N . VAL A 1 214 ? 11.75 -7.938 10.516 1 98.88 214 VAL A N 1
ATOM 1599 C CA . VAL A 1 214 ? 12.758 -8.352 9.547 1 98.88 214 VAL A CA 1
ATOM 1600 C C . VAL A 1 214 ? 14.109 -8.484 10.234 1 98.88 214 VAL A C 1
ATOM 1602 O O . VAL A 1 214 ? 14.5 -7.629 11.023 1 98.88 214 VAL A O 1
ATOM 1605 N N . VAL A 1 215 ? 14.789 -9.539 9.977 1 98.94 215 VAL A N 1
ATOM 1606 C CA . VAL A 1 215 ? 16.188 -9.672 10.359 1 98.94 215 VAL A CA 1
ATOM 1607 C C . VAL A 1 215 ? 17.094 -9.32 9.172 1 98.94 215 VAL A C 1
ATOM 1609 O O . VAL A 1 215 ? 17.031 -9.984 8.133 1 98.94 215 VAL A O 1
ATOM 1612 N N . LEU A 1 216 ? 17.859 -8.266 9.312 1 98.75 216 LEU A N 1
ATOM 1613 C CA . LEU A 1 216 ? 18.781 -7.848 8.266 1 98.75 216 LEU A CA 1
ATOM 1614 C C . LEU A 1 216 ? 20.016 -8.75 8.234 1 98.75 216 LEU A C 1
ATOM 1616 O O . LEU A 1 216 ? 20.219 -9.555 9.148 1 98.75 216 LEU A O 1
ATOM 1620 N N . ALA A 1 217 ? 20.812 -8.625 7.227 1 98.69 217 ALA A N 1
ATOM 1621 C CA . ALA A 1 217 ? 21.953 -9.516 7 1 98.69 217 ALA A CA 1
ATOM 1622 C C . ALA A 1 217 ? 22.938 -9.469 8.172 1 98.69 217 ALA A C 1
ATOM 1624 O O . ALA A 1 217 ? 23.578 -10.469 8.484 1 98.69 217 ALA A O 1
ATOM 1625 N N . ASP A 1 218 ? 22.969 -8.359 8.844 1 98.31 218 ASP A N 1
ATOM 1626 C CA . ASP A 1 218 ? 23.922 -8.203 9.938 1 98.31 218 ASP A CA 1
ATOM 1627 C C . ASP A 1 218 ? 23.328 -8.664 11.266 1 98.31 218 ASP A C 1
ATOM 1629 O O . ASP A 1 218 ? 23.938 -8.516 12.32 1 98.31 218 ASP A O 1
ATOM 1633 N N . GLY A 1 219 ? 22.094 -9.125 11.18 1 98.62 219 GLY A N 1
ATOM 1634 C CA . GLY A 1 219 ? 21.453 -9.648 12.383 1 98.62 219 GLY A CA 1
ATOM 1635 C C . GLY A 1 219 ? 20.547 -8.656 13.062 1 98.62 219 GLY A C 1
ATOM 1636 O O . GLY A 1 219 ? 19.797 -9.008 13.977 1 98.62 219 GLY A O 1
ATOM 1637 N N . THR A 1 220 ? 20.516 -7.418 12.609 1 98.5 220 THR A N 1
ATOM 1638 C CA . THR A 1 220 ? 19.641 -6.41 13.195 1 98.5 220 THR A CA 1
ATOM 1639 C C . THR A 1 220 ? 18.172 -6.777 12.984 1 98.5 220 THR A C 1
ATOM 1641 O O . THR A 1 220 ? 17.781 -7.172 11.883 1 98.5 220 THR A O 1
ATOM 1644 N N . VAL A 1 221 ? 17.391 -6.707 14.047 1 98.62 221 VAL A N 1
ATOM 1645 C CA . VAL A 1 221 ? 15.953 -6.93 13.961 1 98.62 221 VAL A CA 1
ATOM 1646 C C . VAL A 1 221 ? 15.234 -5.594 13.828 1 98.62 221 VAL A C 1
ATOM 1648 O O . VAL A 1 221 ? 15.406 -4.703 14.664 1 98.62 221 VAL A O 1
ATOM 1651 N N . VAL A 1 222 ? 14.438 -5.441 12.812 1 98.31 222 VAL A N 1
ATOM 1652 C CA . VAL A 1 222 ? 13.672 -4.227 12.562 1 98.31 222 VAL A CA 1
ATOM 1653 C C . VAL A 1 222 ? 12.18 -4.551 12.523 1 98.31 222 VAL A C 1
ATOM 1655 O O . VAL A 1 222 ? 11.758 -5.473 11.82 1 98.31 222 VAL A O 1
ATOM 1658 N N . ARG A 1 223 ? 11.445 -3.875 13.281 1 98.25 223 ARG A N 1
ATOM 1659 C CA . ARG A 1 223 ? 9.992 -3.863 13.125 1 98.25 223 ARG A CA 1
ATOM 1660 C C . ARG A 1 223 ? 9.531 -2.633 12.352 1 98.25 223 ARG A C 1
ATOM 1662 O O . ARG A 1 223 ? 9.961 -1.514 12.641 1 98.25 223 ARG A O 1
ATOM 1669 N N . THR A 1 224 ? 8.727 -2.844 11.359 1 98.12 224 THR A N 1
ATOM 1670 C CA . THR A 1 224 ? 8.414 -1.765 10.43 1 98.12 224 THR A CA 1
ATOM 1671 C C . THR A 1 224 ? 7.113 -1.069 10.828 1 98.12 224 THR A C 1
ATOM 1673 O O . THR A 1 224 ? 6.375 -1.565 11.68 1 98.12 224 THR A O 1
ATOM 1676 N N . GLY A 1 225 ? 6.844 0.072 10.219 1 97.25 225 GLY A N 1
ATOM 1677 C CA . GLY A 1 225 ? 5.648 0.84 10.531 1 97.25 225 GLY A CA 1
ATOM 1678 C C . GLY A 1 225 ? 5.551 1.211 12 1 97.25 225 GLY A C 1
ATOM 1679 O O . GLY A 1 225 ? 6.527 1.661 12.602 1 97.25 225 GLY A O 1
ATOM 1680 N N . MET A 1 226 ? 4.402 1.015 12.547 1 98.06 226 MET A N 1
ATOM 1681 C CA . MET A 1 226 ? 4.152 1.372 13.938 1 98.06 226 MET A CA 1
ATOM 1682 C C . MET A 1 226 ? 4.836 0.391 14.883 1 98.06 226 MET A C 1
ATOM 1684 O O . MET A 1 226 ? 4.957 0.657 16.078 1 98.06 226 MET A O 1
ATOM 1688 N N . GLY A 1 227 ? 5.289 -0.703 14.32 1 97.88 227 GLY A N 1
ATOM 1689 C CA . GLY A 1 227 ? 6.012 -1.672 15.125 1 97.88 227 GLY A CA 1
ATOM 1690 C C . GLY A 1 227 ? 7.332 -1.144 15.656 1 97.88 227 GLY A C 1
ATOM 1691 O O . GLY A 1 227 ? 7.902 -1.704 16.594 1 97.88 227 GLY A O 1
ATOM 1692 N N . SER A 1 228 ? 7.816 -0.095 15.07 1 97.56 228 SER A N 1
ATOM 1693 C CA . SER A 1 228 ? 9.086 0.494 15.484 1 97.56 228 SER A CA 1
ATOM 1694 C C . SER A 1 228 ? 8.914 1.321 16.75 1 97.56 228 SER A C 1
ATOM 1696 O O . SER A 1 228 ? 9.898 1.675 17.406 1 97.56 228 SER A O 1
ATOM 1698 N N . VAL A 1 229 ? 7.652 1.705 17.062 1 97.5 229 VAL A N 1
ATOM 1699 C CA . VAL A 1 229 ? 7.375 2.514 18.25 1 97.5 229 VAL A CA 1
ATOM 1700 C C . VAL A 1 229 ? 7.465 1.646 19.5 1 97.5 229 VAL A C 1
ATOM 1702 O O . VAL A 1 229 ? 6.934 0.534 19.531 1 97.5 229 VAL A O 1
ATOM 1705 N N . LYS A 1 230 ? 8.117 2.178 20.5 1 92.62 230 LYS A N 1
ATOM 1706 C CA . LYS A 1 230 ? 8.156 1.477 21.781 1 92.62 230 LYS A CA 1
ATOM 1707 C C . LYS A 1 230 ? 6.754 1.325 22.359 1 92.62 230 LYS A C 1
ATOM 1709 O O . LYS A 1 230 ? 5.984 2.289 22.406 1 92.62 230 LYS A O 1
ATOM 1714 N N . ASN A 1 231 ? 6.293 0.184 22.688 1 90.25 231 ASN A N 1
ATOM 1715 C CA . ASN A 1 231 ? 4.988 -0.109 23.266 1 90.25 231 ASN A CA 1
ATOM 1716 C C . ASN A 1 231 ? 3.859 0.202 22.281 1 90.25 231 ASN A C 1
ATOM 1718 O O . ASN A 1 231 ? 2.816 0.727 22.672 1 90.25 231 ASN A O 1
ATOM 1722 N N . SER A 1 232 ? 4.141 -0.044 21.109 1 93.06 232 SER A N 1
ATOM 1723 C CA . SER A 1 232 ? 3.152 0.281 20.078 1 93.06 232 SER A CA 1
ATOM 1724 C C . SER A 1 232 ? 1.843 -0.462 20.312 1 93.06 232 SER A C 1
ATOM 1726 O O . SER A 1 232 ? 1.849 -1.636 20.703 1 93.06 232 SER A O 1
ATOM 1728 N N . THR A 1 233 ? 0.773 0.226 20.094 1 92.25 233 THR A N 1
ATOM 1729 C CA . THR A 1 233 ? -0.546 -0.393 20.141 1 92.25 233 THR A CA 1
ATOM 1730 C C . THR A 1 233 ? -1.162 -0.452 18.75 1 92.25 233 THR A C 1
ATOM 1732 O O . THR A 1 233 ? -2.279 -0.945 18.578 1 92.25 233 THR A O 1
ATOM 1735 N N . THR A 1 234 ? -0.426 -0.014 17.734 1 97.12 234 THR A N 1
ATOM 1736 C CA . THR A 1 234 ? -1.023 0.152 16.422 1 97.12 234 THR A CA 1
ATOM 1737 C C . THR A 1 234 ? -0.197 -0.567 15.352 1 97.12 234 THR A C 1
ATOM 1739 O O . THR A 1 234 ? -0.34 -0.295 14.156 1 97.12 234 THR A O 1
ATOM 1742 N N . TRP A 1 235 ? 0.611 -1.505 15.758 1 97.88 235 TRP A N 1
ATOM 1743 C CA . TRP A 1 235 ? 1.517 -2.168 14.828 1 97.88 235 TRP A CA 1
ATOM 1744 C C . TRP A 1 235 ? 0.745 -2.801 13.68 1 97.88 235 TRP A C 1
ATOM 1746 O O . TRP A 1 235 ? 1.11 -2.631 12.508 1 97.88 235 TRP A O 1
ATOM 1756 N N . GLN A 1 236 ? -0.382 -3.48 13.969 1 98.25 236 GLN A N 1
ATOM 1757 C CA . GLN A 1 236 ? -1.149 -4.141 12.914 1 98.25 236 GLN A CA 1
ATOM 1758 C C . GLN A 1 236 ? -2.395 -3.336 12.555 1 98.25 236 GLN A C 1
ATOM 1760 O O . GLN A 1 236 ? -3.266 -3.822 11.828 1 98.25 236 GLN A O 1
ATOM 1765 N N . ALA A 1 237 ? -2.441 -2.084 13.039 1 97.94 237 ALA A N 1
ATOM 1766 C CA . ALA A 1 237 ? -3.652 -1.306 12.797 1 97.94 237 ALA A CA 1
ATOM 1767 C C . ALA A 1 237 ? -3.4 -0.202 11.773 1 97.94 237 ALA A C 1
ATOM 1769 O O . ALA A 1 237 ? -4.301 0.174 11.023 1 97.94 237 ALA A O 1
ATOM 1770 N N . PHE A 1 238 ? -2.176 0.283 11.82 1 97.69 238 PHE A N 1
ATOM 1771 C CA . PHE A 1 238 ? -1.834 1.357 10.891 1 97.69 238 PHE A CA 1
ATOM 1772 C C . PHE A 1 238 ? -0.617 0.983 10.055 1 97.69 238 PHE A C 1
ATOM 1774 O O . PHE A 1 238 ? 0.469 0.758 10.594 1 97.69 238 PHE A O 1
ATOM 1781 N N . LYS A 1 239 ? -0.714 1.048 8.812 1 97 239 LYS A N 1
ATOM 1782 C CA . LYS A 1 239 ? 0.187 0.419 7.852 1 97 239 LYS A CA 1
ATOM 1783 C C . LYS A 1 239 ? 1.451 1.252 7.656 1 97 239 LYS A C 1
ATOM 1785 O O . LYS A 1 239 ? 2.545 0.703 7.5 1 97 239 LYS A O 1
ATOM 1790 N N . TRP A 1 240 ? 1.429 2.525 7.695 1 96.94 240 TRP A N 1
ATOM 1791 C CA . TRP A 1 240 ? 2.439 3.355 7.047 1 96.94 240 TRP A CA 1
ATOM 1792 C C . TRP A 1 240 ? 3.492 3.812 8.047 1 96.94 240 TRP A C 1
ATOM 1794 O O . TRP A 1 240 ? 4.688 3.805 7.746 1 96.94 240 TRP A O 1
ATOM 1804 N N . GLY A 1 241 ? 3.047 4.242 9.273 1 96.5 241 GLY A N 1
ATOM 1805 C CA . GLY A 1 241 ? 3.961 4.77 10.266 1 96.5 241 GLY A CA 1
ATOM 1806 C C . GLY A 1 241 ? 4.492 6.148 9.922 1 96.5 241 GLY A C 1
ATOM 1807 O O . GLY A 1 241 ? 3.797 6.949 9.297 1 96.5 241 GLY A O 1
ATOM 1808 N N . TYR A 1 242 ? 5.664 6.559 10.492 1 97.88 242 TYR A N 1
ATOM 1809 C CA . TYR A 1 242 ? 6.363 7.82 10.266 1 97.88 242 TYR A CA 1
ATOM 1810 C C . TYR A 1 242 ? 7.684 7.594 9.539 1 97.88 242 TYR A C 1
ATOM 1812 O O . TYR A 1 242 ? 8.43 6.668 9.867 1 97.88 242 TYR A O 1
ATOM 1820 N N . GLY A 1 243 ? 7.969 8.445 8.539 1 98.12 243 GLY A N 1
ATOM 1821 C CA . GLY A 1 243 ? 9.141 8.258 7.699 1 98.12 243 GLY A CA 1
ATOM 1822 C C . GLY A 1 243 ? 8.883 7.367 6.496 1 98.12 243 GLY A C 1
ATOM 1823 O O . GLY A 1 243 ? 7.73 7.066 6.184 1 98.12 243 GLY A O 1
ATOM 1824 N N . PRO A 1 244 ? 9.953 6.969 5.82 1 98.44 244 PRO A N 1
ATOM 1825 C CA . PRO A 1 244 ? 9.773 6.121 4.641 1 98.44 244 PRO A CA 1
ATOM 1826 C C . PRO A 1 244 ? 9.039 4.82 4.957 1 98.44 244 PRO A C 1
ATOM 1828 O O . PRO A 1 244 ? 9.305 4.195 5.988 1 98.44 244 PRO A O 1
ATOM 1831 N N . TYR A 1 245 ? 8.086 4.469 4.145 1 98.31 245 TYR A N 1
ATOM 1832 C CA . TYR A 1 245 ? 7.461 3.154 4.234 1 98.31 245 TYR A CA 1
ATOM 1833 C C . TYR A 1 245 ? 8.352 2.086 3.615 1 98.31 245 TYR A C 1
ATOM 1835 O O . TYR A 1 245 ? 8.586 2.09 2.404 1 98.31 245 TYR A O 1
ATOM 1843 N N . ILE A 1 246 ? 8.789 1.078 4.375 1 98.38 246 ILE A N 1
ATOM 1844 C CA . ILE A 1 246 ? 9.898 0.261 3.908 1 98.38 246 ILE A CA 1
ATOM 1845 C C . ILE A 1 246 ? 9.445 -1.186 3.736 1 98.38 246 ILE A C 1
ATOM 1847 O O . ILE A 1 246 ? 10.211 -2.035 3.275 1 98.38 246 ILE A O 1
ATOM 1851 N N . ASP A 1 247 ? 8.172 -1.525 4.09 1 98.56 247 ASP A N 1
ATOM 1852 C CA . ASP A 1 247 ? 7.73 -2.914 4.012 1 98.56 247 ASP A CA 1
ATOM 1853 C C . ASP A 1 247 ? 7.945 -3.48 2.609 1 98.56 247 ASP A C 1
ATOM 1855 O O . ASP A 1 247 ? 8.32 -4.645 2.455 1 98.56 247 ASP A O 1
ATOM 1859 N N . GLY A 1 248 ? 7.699 -2.635 1.61 1 98.38 248 GLY A N 1
ATOM 1860 C CA . GLY A 1 248 ? 7.816 -3.086 0.232 1 98.38 248 GLY A CA 1
ATOM 1861 C C . GLY A 1 248 ? 9.211 -3.564 -0.122 1 98.38 248 GLY A C 1
ATOM 1862 O O . GLY A 1 248 ? 9.375 -4.395 -1.018 1 98.38 248 GLY A O 1
ATOM 1863 N N . LEU A 1 249 ? 10.242 -3.105 0.562 1 98.44 249 LEU A N 1
ATOM 1864 C CA . LEU A 1 249 ? 11.625 -3.488 0.303 1 98.44 249 LEU A CA 1
ATOM 1865 C C . LEU A 1 249 ? 11.82 -4.988 0.493 1 98.44 249 LEU A C 1
ATOM 1867 O O . LEU A 1 249 ? 12.695 -5.594 -0.135 1 98.44 249 LEU A O 1
ATOM 1871 N N . PHE A 1 250 ? 10.961 -5.555 1.296 1 98.62 250 PHE A N 1
ATOM 1872 C CA . PHE A 1 250 ? 11.219 -6.934 1.699 1 98.62 250 PHE A CA 1
ATOM 1873 C C . PHE A 1 250 ? 10.273 -7.891 0.992 1 98.62 250 PHE A C 1
ATOM 1875 O O . PHE A 1 250 ? 10.195 -9.07 1.346 1 98.62 250 PHE A O 1
ATOM 1882 N N . THR A 1 251 ? 9.586 -7.41 -0.013 1 98.44 251 THR A N 1
ATOM 1883 C CA . THR A 1 251 ? 8.75 -8.234 -0.874 1 98.44 251 THR A CA 1
ATOM 1884 C C . THR A 1 251 ? 9.445 -8.5 -2.209 1 98.44 251 THR A C 1
ATOM 1886 O O . THR A 1 251 ? 9.992 -7.582 -2.822 1 98.44 251 THR A O 1
ATOM 1889 N N . GLN A 1 252 ? 9.453 -9.773 -2.57 1 98.19 252 GLN A N 1
ATOM 1890 C CA . GLN A 1 252 ? 10.141 -10.211 -3.779 1 98.19 252 GLN A CA 1
ATOM 1891 C C . GLN A 1 252 ? 11.555 -9.648 -3.844 1 98.19 252 GLN A C 1
ATOM 1893 O O . GLN A 1 252 ? 11.961 -9.086 -4.859 1 98.19 252 GLN A O 1
ATOM 1898 N N . SER A 1 253 ? 12.227 -9.781 -2.725 1 97.88 253 SER A N 1
ATOM 1899 C CA . SER A 1 253 ? 13.57 -9.234 -2.631 1 97.88 253 SER A CA 1
ATOM 1900 C C . SER A 1 253 ? 14.484 -10.141 -1.806 1 97.88 253 SER A C 1
ATOM 1902 O O . SER A 1 253 ? 14.109 -11.266 -1.47 1 97.88 253 SER A O 1
ATOM 1904 N N . ASN A 1 254 ? 15.664 -9.75 -1.638 1 98.62 254 ASN A N 1
ATOM 1905 C CA . ASN A 1 254 ? 16.672 -10.445 -0.852 1 98.62 254 ASN A CA 1
ATOM 1906 C C . ASN A 1 254 ? 17.391 -9.508 0.114 1 98.62 254 ASN A C 1
ATOM 1908 O O . ASN A 1 254 ? 18.594 -9.625 0.328 1 98.62 254 ASN A O 1
ATOM 1912 N N . PHE A 1 255 ? 16.547 -8.531 0.679 1 98.75 255 PHE A N 1
ATOM 1913 C CA . PHE A 1 255 ? 17.125 -7.48 1.502 1 98.75 255 PHE A CA 1
ATOM 1914 C C . PHE A 1 255 ? 17.062 -7.848 2.98 1 98.75 255 PHE A C 1
ATOM 1916 O O . PHE A 1 255 ? 17.672 -7.188 3.818 1 98.75 255 PHE A O 1
ATOM 1923 N N . GLY A 1 256 ? 16.344 -8.875 3.342 1 98.81 256 GLY A N 1
ATOM 1924 C CA . GLY A 1 256 ? 16.172 -9.305 4.719 1 98.81 256 GLY A CA 1
ATOM 1925 C C . GLY A 1 256 ? 15.344 -10.562 4.852 1 98.81 256 GLY A C 1
ATOM 1926 O O . GLY A 1 256 ? 14.773 -11.047 3.869 1 98.81 256 GLY A O 1
ATOM 1927 N N . VAL A 1 257 ? 15.328 -11.133 6.047 1 98.94 257 VAL A N 1
ATOM 1928 C CA . VAL A 1 257 ? 14.508 -12.297 6.379 1 98.94 257 VAL A CA 1
ATOM 1929 C C . VAL A 1 257 ? 13.32 -11.867 7.234 1 98.94 257 VAL A C 1
ATOM 1931 O O . VAL A 1 257 ? 13.5 -11.43 8.375 1 98.94 257 VAL A O 1
ATOM 1934 N N . VAL A 1 258 ? 12.125 -11.992 6.695 1 98.94 258 VAL A N 1
ATOM 1935 C CA . VAL A 1 258 ? 10.93 -11.586 7.426 1 98.94 258 VAL A CA 1
ATOM 1936 C C . VAL A 1 258 ? 10.531 -12.68 8.414 1 98.94 258 VAL A C 1
ATOM 1938 O O . VAL A 1 258 ? 10.344 -13.836 8.031 1 98.94 258 VAL A O 1
ATOM 1941 N N . THR A 1 259 ? 10.391 -12.305 9.664 1 98.94 259 THR A N 1
ATOM 1942 C CA . THR A 1 259 ? 10.148 -13.305 10.695 1 98.94 259 THR A CA 1
ATOM 1943 C C . THR A 1 259 ? 8.75 -13.141 11.289 1 98.94 259 THR A C 1
ATOM 1945 O O . THR A 1 259 ? 8.258 -14.023 11.992 1 98.94 259 THR A O 1
ATOM 1948 N N . LYS A 1 260 ? 8.117 -12.023 11.055 1 98.88 260 LYS A N 1
ATOM 1949 C CA . LYS A 1 260 ? 6.723 -11.805 11.414 1 98.88 260 LYS A CA 1
ATOM 1950 C C . LYS A 1 260 ? 6.004 -10.977 10.359 1 98.88 260 LYS A C 1
ATOM 1952 O O . LYS A 1 260 ? 6.602 -10.078 9.758 1 98.88 260 LYS A O 1
ATOM 1957 N N . LEU A 1 261 ? 4.734 -11.258 10.172 1 98.88 261 LEU A N 1
ATOM 1958 C CA . LEU A 1 261 ? 3.896 -10.508 9.242 1 98.88 261 LEU A CA 1
ATOM 1959 C C . LEU A 1 261 ? 2.539 -10.195 9.867 1 98.88 261 LEU A C 1
ATOM 1961 O O . LEU A 1 261 ? 1.859 -11.094 10.367 1 98.88 261 LEU A O 1
ATOM 1965 N N . GLY A 1 262 ? 2.219 -8.898 9.891 1 98.75 262 GLY A N 1
ATOM 1966 C CA . GLY A 1 262 ? 0.866 -8.484 10.234 1 98.75 262 GLY A CA 1
ATOM 1967 C C . GLY A 1 262 ? -0.067 -8.445 9.039 1 98.75 262 GLY A C 1
ATOM 1968 O O . GLY A 1 262 ? 0.35 -8.102 7.926 1 98.75 262 GLY A O 1
ATOM 1969 N N . MET A 1 263 ? -1.34 -8.758 9.281 1 98.25 263 MET A N 1
ATOM 1970 C CA . MET A 1 263 ? -2.326 -8.711 8.211 1 98.25 263 MET A CA 1
ATOM 1971 C C . MET A 1 263 ? -3.711 -8.375 8.75 1 98.25 263 MET A C 1
ATOM 1973 O O . MET A 1 263 ? -3.977 -8.562 9.945 1 98.25 263 MET A O 1
ATOM 1977 N N . TRP A 1 264 ? -4.535 -7.902 7.938 1 98.31 264 TRP A N 1
ATOM 1978 C CA . TRP A 1 264 ? -5.93 -7.609 8.25 1 98.31 264 TRP A CA 1
ATOM 1979 C C . TRP A 1 264 ? -6.832 -8.781 7.867 1 98.31 264 TRP A C 1
ATOM 1981 O O . TRP A 1 264 ? -6.641 -9.398 6.82 1 98.31 264 TRP A O 1
ATOM 1991 N N . LEU A 1 265 ? -7.723 -9.055 8.742 1 98.38 265 LEU A N 1
ATOM 1992 C CA . LEU A 1 265 ? -8.711 -10.109 8.516 1 98.38 265 LEU A CA 1
ATOM 1993 C C . LEU A 1 265 ? -10.031 -9.523 8.039 1 98.38 265 LEU A C 1
ATOM 1995 O O . LEU A 1 265 ? -10.453 -8.461 8.516 1 98.38 265 LEU A O 1
ATOM 1999 N N . MET A 1 266 ? -10.688 -10.164 7.113 1 97.75 266 MET A N 1
ATOM 2000 C CA . MET A 1 266 ? -11.938 -9.672 6.547 1 97.75 266 MET A CA 1
ATOM 2001 C C . MET A 1 266 ? -13.117 -10.008 7.449 1 97.75 266 MET A C 1
ATOM 2003 O O . MET A 1 266 ? -13.352 -11.18 7.758 1 97.75 266 MET A O 1
ATOM 2007 N N . PRO A 1 267 ? -13.891 -9.047 7.898 1 97.81 267 PRO A N 1
ATOM 2008 C CA . PRO A 1 267 ? -15.125 -9.398 8.602 1 97.81 267 PRO A CA 1
ATOM 2009 C C . PRO A 1 267 ? -16.047 -10.266 7.758 1 97.81 267 PRO A C 1
ATOM 2011 O O . PRO A 1 267 ? -16.312 -9.945 6.594 1 97.81 267 PRO A O 1
ATOM 2014 N N . ALA A 1 268 ? -16.5 -11.328 8.344 1 97.81 268 ALA A N 1
ATOM 2015 C CA . ALA A 1 268 ? -17.453 -12.172 7.637 1 97.81 268 ALA A CA 1
ATOM 2016 C C . ALA A 1 268 ? -18.75 -11.414 7.328 1 97.81 268 ALA A C 1
ATOM 2018 O O . ALA A 1 268 ? -19.375 -10.852 8.227 1 97.81 268 ALA A O 1
ATOM 2019 N N . PRO A 1 269 ? -19.125 -11.344 6.094 1 96.88 269 PRO A N 1
ATOM 2020 C CA . PRO A 1 269 ? -20.375 -10.648 5.785 1 96.88 269 PRO A CA 1
ATOM 2021 C C . PRO A 1 269 ? -21.609 -11.453 6.203 1 96.88 269 PRO A C 1
ATOM 2023 O O . PRO A 1 269 ? -21.578 -12.688 6.184 1 96.88 269 PRO A O 1
ATOM 2026 N N . PRO A 1 270 ? -22.688 -10.742 6.512 1 95.94 270 PRO A N 1
ATOM 2027 C CA . PRO A 1 270 ? -23.938 -11.438 6.859 1 95.94 270 PRO A CA 1
ATOM 2028 C C . PRO A 1 270 ? -24.453 -12.312 5.719 1 95.94 270 PRO A C 1
ATOM 2030 O O . PRO A 1 270 ? -25.094 -13.336 5.965 1 95.94 270 PRO A O 1
ATOM 2033 N N . ALA A 1 271 ? -24.234 -11.883 4.496 1 97.19 271 ALA A N 1
ATOM 2034 C CA . ALA A 1 271 ? -24.688 -12.633 3.324 1 97.19 271 ALA A CA 1
ATOM 2035 C C . ALA A 1 271 ? -23.594 -12.656 2.25 1 97.19 271 ALA A C 1
ATOM 2037 O O . ALA A 1 271 ? -22.797 -11.734 2.148 1 97.19 271 ALA A O 1
ATOM 2038 N N . TYR A 1 272 ? -23.594 -13.727 1.525 1 96.88 272 TYR A N 1
ATOM 2039 C CA . TYR A 1 272 ? -22.672 -14.031 0.442 1 96.88 272 TYR A CA 1
ATOM 2040 C C . TYR A 1 272 ? -23.375 -14.797 -0.676 1 96.88 272 TYR A C 1
ATOM 2042 O O . TYR A 1 272 ? -24.078 -15.766 -0.421 1 96.88 272 TYR A O 1
ATOM 2050 N N . LYS A 1 273 ? -23.219 -14.297 -1.937 1 98.44 273 LYS A N 1
ATOM 2051 C CA . LYS A 1 273 ? -23.859 -14.961 -3.072 1 98.44 273 LYS A CA 1
ATOM 2052 C C . LYS A 1 273 ? -22.875 -15.133 -4.227 1 98.44 273 LYS A C 1
ATOM 2054 O O . LYS A 1 273 ? -22.5 -14.156 -4.879 1 98.44 273 LYS A O 1
ATOM 2059 N N . PRO A 1 274 ? -22.469 -16.375 -4.504 1 98.5 274 PRO A N 1
ATOM 2060 C CA . PRO A 1 274 ? -21.547 -16.641 -5.598 1 98.5 274 PRO A CA 1
ATOM 2061 C C . PRO A 1 274 ? -22.234 -16.703 -6.957 1 98.5 274 PRO A C 1
ATOM 2063 O O . PRO A 1 274 ? -23.375 -17.156 -7.051 1 98.5 274 PRO A O 1
ATOM 2066 N N . PHE A 1 275 ? -21.516 -16.297 -8.016 1 98.75 275 PHE A N 1
ATOM 2067 C CA . PHE A 1 275 ? -22 -16.328 -9.391 1 98.75 275 PHE A CA 1
ATOM 2068 C C . PHE A 1 275 ? -20.969 -16.938 -10.32 1 98.75 275 PHE A C 1
ATOM 2070 O O . PHE A 1 275 ? -19.766 -16.875 -10.039 1 98.75 275 PHE A O 1
ATOM 2077 N N . MET A 1 276 ? -21.406 -17.562 -11.344 1 98.69 276 MET A N 1
ATOM 2078 C CA . MET A 1 276 ? -20.625 -17.906 -12.531 1 98.69 276 MET A CA 1
ATOM 2079 C C . MET A 1 276 ? -21.281 -17.344 -13.797 1 98.69 276 MET A C 1
ATOM 2081 O O . MET A 1 276 ? -22.484 -17.484 -13.977 1 98.69 276 MET A O 1
ATOM 2085 N N . VAL A 1 277 ? -20.578 -16.656 -14.602 1 98.75 277 VAL A N 1
ATOM 2086 C CA . VAL A 1 277 ? -21.062 -16.234 -15.914 1 98.75 277 VAL A CA 1
ATOM 2087 C C . VAL A 1 277 ? -20.344 -17.031 -17.016 1 98.75 277 VAL A C 1
ATOM 2089 O O . VAL A 1 277 ? -19.125 -16.953 -17.141 1 98.75 277 VAL A O 1
ATOM 2092 N N . ARG A 1 278 ? -21.094 -17.703 -17.828 1 98.25 278 ARG A N 1
ATOM 2093 C CA . ARG A 1 278 ? -20.547 -18.562 -18.859 1 98.25 278 ARG A CA 1
ATOM 2094 C C . ARG A 1 278 ? -20.656 -17.906 -20.234 1 98.25 278 ARG A C 1
ATOM 2096 O O . ARG A 1 278 ? -21.719 -17.391 -20.609 1 98.25 278 ARG A O 1
ATOM 2103 N N . HIS A 1 279 ? -19.578 -17.812 -20.922 1 98.62 279 HIS A N 1
ATOM 2104 C CA . HIS A 1 279 ? -19.531 -17.406 -22.312 1 98.62 279 HIS A CA 1
ATOM 2105 C C . HIS A 1 279 ? -18.984 -18.516 -23.203 1 98.62 279 HIS A C 1
ATOM 2107 O O . HIS A 1 279 ? -18.062 -19.234 -22.812 1 98.62 279 HIS A O 1
ATOM 2113 N N . MET A 1 280 ? -19.438 -18.672 -24.422 1 97.31 280 MET A N 1
ATOM 2114 C CA . MET A 1 280 ? -19.266 -19.906 -25.172 1 97.31 280 MET A CA 1
ATOM 2115 C C . MET A 1 280 ? -18.141 -19.781 -26.188 1 97.31 280 MET A C 1
ATOM 2117 O O . MET A 1 280 ? -17.672 -20.766 -26.734 1 97.31 280 MET A O 1
ATOM 2121 N N . GLU A 1 281 ? -17.688 -18.562 -26.375 1 96.75 281 GLU A N 1
ATOM 2122 C CA . GLU A 1 281 ? -16.688 -18.375 -27.422 1 96.75 281 GLU A CA 1
ATOM 2123 C C . GLU A 1 281 ? -15.406 -17.766 -26.859 1 96.75 281 GLU A C 1
ATOM 2125 O O . GLU A 1 281 ? -15.461 -16.891 -25.969 1 96.75 281 GLU A O 1
ATOM 2130 N N . VAL A 1 282 ? -14.258 -18.219 -27.422 1 96.06 282 VAL A N 1
ATOM 2131 C CA . VAL A 1 282 ? -12.961 -17.672 -27.016 1 96.06 282 VAL A CA 1
ATOM 2132 C C . VAL A 1 282 ? -12.922 -16.172 -27.281 1 96.06 282 VAL A C 1
ATOM 2134 O O . VAL A 1 282 ? -1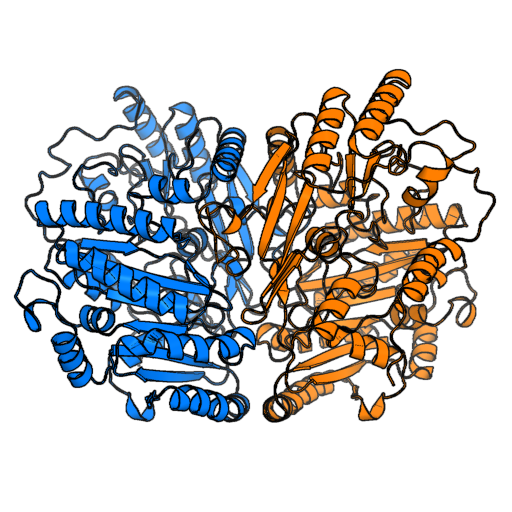2.336 -15.414 -26.516 1 96.06 282 VAL A O 1
ATOM 2137 N N . ALA A 1 283 ? -13.562 -15.695 -28.312 1 95.75 283 ALA A N 1
ATOM 2138 C CA . ALA A 1 283 ? -13.531 -14.312 -28.766 1 95.75 283 ALA A CA 1
ATOM 2139 C C . ALA A 1 283 ? -14.305 -13.398 -27.812 1 95.75 283 ALA A C 1
ATOM 2141 O O . ALA A 1 283 ? -14.18 -12.172 -27.875 1 95.75 283 ALA A O 1
ATOM 2142 N N . ASP A 1 284 ? -15 -13.945 -26.859 1 97.12 284 ASP A N 1
ATOM 2143 C CA . ASP A 1 284 ? -15.828 -13.172 -25.938 1 97.12 284 ASP A CA 1
ATOM 2144 C C . ASP A 1 284 ? -14.961 -12.469 -24.891 1 97.12 284 ASP A C 1
ATOM 2146 O O . ASP A 1 284 ? -15.445 -11.586 -24.172 1 97.12 284 ASP A O 1
ATOM 2150 N N . VAL A 1 285 ? -13.719 -12.812 -24.844 1 97.56 285 VAL A N 1
ATOM 2151 C CA . VAL A 1 285 ? -12.828 -12.438 -23.75 1 97.56 285 VAL A CA 1
ATOM 2152 C C . VAL A 1 285 ? -12.812 -10.914 -23.594 1 97.56 285 VAL A C 1
ATOM 2154 O O . VAL A 1 285 ? -12.883 -10.391 -22.484 1 97.56 285 VAL A O 1
ATOM 2157 N N . ALA A 1 286 ? -12.805 -10.18 -24.656 1 97.62 286 ALA A N 1
ATOM 2158 C CA . ALA A 1 286 ? -12.703 -8.727 -24.625 1 97.62 286 ALA A CA 1
ATOM 2159 C C . ALA A 1 286 ? -13.953 -8.094 -24.031 1 97.62 286 ALA A C 1
ATOM 2161 O O . ALA A 1 286 ? -13.867 -7.223 -23.156 1 97.62 286 ALA A O 1
ATOM 2162 N N . ARG A 1 287 ? -15.094 -8.477 -24.453 1 97.25 287 ARG A N 1
ATOM 2163 C CA . ARG A 1 287 ? -16.344 -7.883 -24 1 97.25 287 ARG A CA 1
ATOM 2164 C C . ARG A 1 287 ? -16.594 -8.195 -22.531 1 97.25 287 ARG A C 1
ATOM 2166 O O . ARG A 1 287 ? -17.188 -7.387 -21.797 1 97.25 287 ARG A O 1
ATOM 2173 N N . ILE A 1 288 ? -16.188 -9.398 -22.094 1 98.12 288 ILE A N 1
ATOM 2174 C CA . ILE A 1 288 ? -16.359 -9.781 -20.703 1 98.12 288 ILE A CA 1
ATOM 2175 C C . ILE A 1 288 ? -15.586 -8.812 -19.797 1 98.12 288 ILE A C 1
ATOM 2177 O O . ILE A 1 288 ? -16.141 -8.281 -18.844 1 98.12 288 ILE A O 1
ATOM 2181 N N . VAL A 1 289 ? -14.32 -8.508 -20.156 1 98 289 VAL A N 1
ATOM 2182 C CA . VAL A 1 289 ? -13.453 -7.652 -19.359 1 98 289 VAL A CA 1
ATOM 2183 C C . VAL A 1 289 ? -13.992 -6.227 -19.359 1 98 289 VAL A C 1
ATOM 2185 O O . VAL A 1 289 ? -14.008 -5.566 -18.312 1 98 289 VAL A O 1
ATOM 2188 N N . ASP A 1 290 ? -14.477 -5.781 -20.469 1 97.94 290 ASP A N 1
ATOM 2189 C CA . ASP A 1 290 ? -15.031 -4.434 -20.562 1 97.94 290 ASP A CA 1
ATOM 2190 C C . ASP A 1 290 ? -16.266 -4.293 -19.656 1 97.94 290 ASP A C 1
ATOM 2192 O O . ASP A 1 290 ? -16.516 -3.227 -19.109 1 97.94 290 ASP A O 1
ATOM 2196 N N . ALA A 1 291 ? -16.984 -5.359 -19.531 1 97.62 291 ALA A N 1
ATOM 2197 C CA . ALA A 1 291 ? -18.188 -5.34 -18.703 1 97.62 291 ALA A CA 1
ATOM 2198 C C . ALA A 1 291 ? -17.844 -5.383 -17.219 1 97.62 291 ALA A C 1
ATOM 2200 O O . ALA A 1 291 ? -18.547 -4.793 -16.391 1 97.62 291 ALA A O 1
ATOM 2201 N N . ILE A 1 292 ? -16.812 -6.062 -16.844 1 97.5 292 ILE A N 1
ATOM 2202 C CA . ILE A 1 292 ? -16.453 -6.281 -15.453 1 97.5 292 ILE A CA 1
ATOM 2203 C C . ILE A 1 292 ? -15.773 -5.027 -14.891 1 97.5 292 ILE A C 1
ATOM 2205 O O . ILE A 1 292 ? -15.938 -4.703 -13.711 1 97.5 292 ILE A O 1
ATOM 2209 N N . ARG A 1 293 ? -15.039 -4.293 -15.68 1 97.31 293 ARG A N 1
ATOM 2210 C CA . ARG A 1 293 ? -14.133 -3.229 -15.258 1 97.31 293 ARG A CA 1
ATOM 2211 C C . ARG A 1 293 ? -14.859 -2.191 -14.414 1 97.31 293 ARG A C 1
ATOM 2213 O O . ARG A 1 293 ? -14.43 -1.874 -13.305 1 97.31 293 ARG A O 1
ATOM 2220 N N . PRO A 1 294 ? -16.016 -1.657 -14.836 1 96.56 294 PRO A N 1
ATOM 2221 C CA . PRO A 1 294 ? -16.672 -0.622 -14.031 1 96.56 294 PRO A CA 1
ATOM 2222 C C . PRO A 1 294 ? -17.109 -1.133 -12.664 1 96.56 294 PRO A C 1
ATOM 2224 O O . PRO A 1 294 ? -17.109 -0.373 -11.688 1 96.56 294 PRO A O 1
ATOM 2227 N N . PHE A 1 295 ? -17.453 -2.422 -12.586 1 96.88 295 PHE A N 1
ATOM 2228 C CA . PHE A 1 295 ? -17.922 -2.979 -11.32 1 96.88 295 PHE A CA 1
ATOM 2229 C C . PHE A 1 295 ? -16.781 -3.145 -10.336 1 96.88 295 PHE A C 1
ATOM 2231 O O . PHE A 1 295 ? -16.969 -3.008 -9.125 1 96.88 295 PHE A O 1
ATOM 2238 N N . ARG A 1 296 ? -15.578 -3.449 -10.891 1 97.19 296 ARG A N 1
ATOM 2239 C CA . ARG A 1 296 ? -14.398 -3.508 -10.039 1 97.19 296 ARG A CA 1
ATOM 2240 C C . ARG A 1 296 ? -14.008 -2.117 -9.547 1 97.19 296 ARG A C 1
ATOM 2242 O O . ARG A 1 296 ? -13.664 -1.938 -8.383 1 97.19 296 ARG A O 1
ATOM 2249 N N . MET A 1 297 ? -14.148 -1.138 -10.391 1 96.5 297 MET A N 1
ATOM 2250 C CA . MET A 1 297 ? -13.734 0.224 -10.07 1 96.5 297 MET A CA 1
ATOM 2251 C C . MET A 1 297 ? -14.695 0.86 -9.07 1 96.5 297 MET A C 1
ATOM 2253 O O . MET A 1 297 ? -14.273 1.597 -8.18 1 96.5 297 MET A O 1
ATOM 2257 N N . ASN A 1 298 ? -16.016 0.575 -9.219 1 94.62 298 ASN A N 1
ATOM 2258 C CA . ASN A 1 298 ? -16.969 1.197 -8.312 1 94.62 298 ASN A CA 1
ATOM 2259 C C . ASN A 1 298 ? -17.281 0.304 -7.117 1 94.62 298 ASN A C 1
ATOM 2261 O O . ASN A 1 298 ? -18.094 0.653 -6.27 1 94.62 298 ASN A O 1
ATOM 2265 N N . ASN A 1 299 ? -16.672 -0.915 -7.113 1 94.12 299 ASN A N 1
ATOM 2266 C CA . ASN A 1 299 ? -16.656 -1.82 -5.969 1 94.12 299 ASN A CA 1
ATOM 2267 C C . ASN A 1 299 ? -18 -2.51 -5.777 1 94.12 299 ASN A C 1
ATOM 2269 O O . ASN A 1 299 ? -18.297 -2.998 -4.684 1 94.12 299 ASN A O 1
ATOM 2273 N N . LEU A 1 300 ? -18.875 -2.531 -6.805 1 95.38 300 LEU A N 1
ATOM 2274 C CA . LEU A 1 300 ? -20.078 -3.35 -6.715 1 95.38 300 LEU A CA 1
ATOM 2275 C C . LEU A 1 300 ? -19.734 -4.836 -6.723 1 95.38 300 LEU A C 1
ATOM 2277 O O . LEU A 1 300 ? -20.422 -5.641 -6.102 1 95.38 300 LEU A O 1
ATOM 2281 N N . ILE A 1 301 ? -18.75 -5.145 -7.473 1 96.88 301 ILE A N 1
ATOM 2282 C CA . ILE A 1 301 ? -18.078 -6.438 -7.344 1 96.88 301 ILE A CA 1
ATOM 2283 C C . ILE A 1 301 ? -16.719 -6.254 -6.664 1 96.88 301 ILE A C 1
ATOM 2285 O O . ILE A 1 301 ? -15.727 -5.953 -7.32 1 96.88 301 ILE A O 1
ATOM 2289 N N . PRO A 1 302 ? -16.719 -6.504 -5.414 1 95.12 302 PRO A N 1
ATOM 2290 C CA . PRO A 1 302 ? -15.523 -6.082 -4.664 1 95.12 302 PRO A CA 1
ATOM 2291 C C . PRO A 1 302 ? -14.398 -7.105 -4.719 1 95.12 302 PRO A C 1
ATOM 2293 O O . PRO A 1 302 ? -13.25 -6.785 -4.391 1 95.12 302 PRO A O 1
ATOM 2296 N N . ASN A 1 303 ? -14.664 -8.352 -4.965 1 96.38 303 ASN A N 1
ATOM 2297 C CA . ASN A 1 303 ? -13.609 -9.367 -4.938 1 96.38 303 ASN A CA 1
ATOM 2298 C C . ASN A 1 303 ? -12.867 -9.43 -6.266 1 96.38 303 ASN A C 1
ATOM 2300 O O . ASN A 1 303 ? -13.344 -8.914 -7.277 1 96.38 303 ASN A O 1
ATOM 2304 N N . CYS A 1 304 ? -11.68 -9.992 -6.25 1 94.31 304 CYS A N 1
ATOM 2305 C CA . CYS A 1 304 ? -10.945 -10.273 -7.477 1 94.31 304 CYS A CA 1
ATOM 2306 C C . CYS A 1 304 ? -11.711 -11.25 -8.359 1 94.31 304 CYS A C 1
ATOM 2308 O O . CYS A 1 304 ? -12.023 -12.367 -7.934 1 94.31 304 CYS A O 1
ATOM 2310 N N . VAL A 1 305 ? -11.961 -10.891 -9.562 1 97.12 305 VAL A N 1
ATOM 2311 C CA . VAL A 1 305 ? -12.75 -11.703 -10.484 1 97.12 305 VAL A CA 1
ATOM 2312 C C . VAL A 1 305 ? -11.836 -12.656 -11.242 1 97.12 305 VAL A C 1
ATOM 2314 O O . VAL A 1 305 ? -10.82 -12.242 -11.805 1 97.12 305 VAL A O 1
ATOM 2317 N N . LEU A 1 306 ? -12.227 -13.898 -11.18 1 97.62 306 LEU A N 1
ATOM 2318 C CA . LEU A 1 306 ? -11.492 -14.891 -11.945 1 97.62 306 LEU A CA 1
ATOM 2319 C C . LEU A 1 306 ? -12.258 -15.281 -13.211 1 97.62 306 LEU A C 1
ATOM 2321 O O . LEU A 1 306 ? -13.367 -15.797 -13.133 1 97.62 306 LEU A O 1
ATOM 2325 N N . MET A 1 307 ? -11.703 -14.953 -14.312 1 98.31 307 MET A N 1
ATOM 2326 C CA . MET A 1 307 ? -12.195 -15.398 -15.609 1 98.31 307 MET A CA 1
ATOM 2327 C C . MET A 1 307 ? -11.398 -16.609 -16.109 1 98.31 307 MET A C 1
ATOM 2329 O O . MET A 1 307 ? -10.312 -16.453 -16.672 1 98.31 307 MET A O 1
ATOM 2333 N N . MET A 1 308 ? -12 -17.766 -15.977 1 98.38 308 MET A N 1
ATOM 2334 C CA . MET A 1 308 ? -11.289 -19.031 -16.188 1 98.38 308 MET A CA 1
ATOM 2335 C C . MET A 1 308 ? -11.516 -19.547 -17.594 1 98.38 308 MET A C 1
ATOM 2337 O O . MET A 1 308 ? -12.664 -19.75 -18.016 1 98.38 308 MET A O 1
ATOM 2341 N N . GLY A 1 309 ? -10.43 -19.812 -18.281 1 98.5 309 GLY A N 1
ATOM 2342 C CA . GLY A 1 309 ? -10.555 -20.516 -19.547 1 98.5 309 GLY A CA 1
ATOM 2343 C C . GLY A 1 309 ? -10.961 -21.969 -19.391 1 98.5 309 GLY A C 1
ATOM 2344 O O . GLY A 1 309 ? -10.609 -22.625 -18.406 1 98.5 309 GLY A O 1
ATOM 2345 N N . ALA A 1 310 ? -11.617 -22.469 -20.391 1 98.31 310 ALA A N 1
ATOM 2346 C CA . ALA A 1 310 ? -12.172 -23.812 -20.344 1 98.31 310 ALA A CA 1
ATOM 2347 C C . ALA A 1 310 ? -11.062 -24.859 -20.172 1 98.31 310 ALA A C 1
ATOM 2349 O O . ALA A 1 310 ? -11.195 -25.781 -19.375 1 98.31 310 ALA A O 1
ATOM 2350 N N . ALA A 1 311 ? -10.023 -24.719 -20.906 1 97.81 311 ALA A N 1
ATOM 2351 C CA . ALA A 1 311 ? -8.945 -25.703 -20.844 1 97.81 311 ALA A CA 1
ATOM 2352 C C . ALA A 1 311 ? -8.336 -25.781 -19.453 1 97.81 311 ALA A C 1
ATOM 2354 O O . ALA A 1 311 ? -8.023 -26.875 -18.953 1 97.81 311 ALA A O 1
ATOM 2355 N N . TYR A 1 312 ? -8.125 -24.625 -18.844 1 97.44 312 TYR A N 1
ATOM 2356 C CA . TYR A 1 312 ? -7.633 -24.562 -17.484 1 97.44 312 TYR A CA 1
ATOM 2357 C C . TYR A 1 312 ? -8.578 -25.297 -16.531 1 97.44 312 TYR A C 1
ATOM 2359 O O . TYR A 1 312 ? -8.133 -26.109 -15.711 1 97.44 312 TYR A O 1
ATOM 2367 N N . GLN A 1 313 ? -9.781 -25.016 -16.641 1 97.25 313 GLN A N 1
ATOM 2368 C CA . GLN A 1 313 ? -10.773 -25.641 -15.781 1 97.25 313 GLN A CA 1
ATOM 2369 C C . GLN A 1 313 ? -10.805 -27.156 -15.977 1 97.25 313 GLN A C 1
ATOM 2371 O O . GLN A 1 313 ? -10.82 -27.906 -15.008 1 97.25 313 GLN A O 1
ATOM 2376 N N . LEU A 1 314 ? -10.828 -27.578 -17.172 1 97.56 314 LEU A N 1
ATOM 2377 C CA . LEU A 1 314 ? -10.852 -29.016 -17.469 1 97.56 314 LEU A CA 1
ATOM 2378 C C . LEU A 1 314 ? -9.617 -29.703 -16.875 1 97.56 314 LEU A C 1
ATOM 2380 O O . LEU A 1 314 ? -9.711 -30.797 -16.328 1 97.56 314 LEU A O 1
ATOM 2384 N N . ALA A 1 315 ? -8.523 -29.047 -16.938 1 96.69 315 ALA A N 1
ATOM 2385 C CA . ALA A 1 315 ? -7.262 -29.625 -16.484 1 96.69 315 ALA A CA 1
ATOM 2386 C C . ALA A 1 315 ? -7.297 -29.891 -14.977 1 96.69 315 ALA A C 1
ATOM 2388 O O . ALA A 1 315 ? -6.555 -30.75 -14.477 1 96.69 315 ALA A O 1
ATOM 2389 N N . MET A 1 316 ? -8.125 -29.219 -14.266 1 95.31 316 MET A N 1
ATOM 2390 C CA . MET A 1 316 ? -8.219 -29.391 -12.82 1 95.31 316 MET A CA 1
ATOM 2391 C C . MET A 1 316 ? -8.719 -30.781 -12.469 1 95.31 316 MET A C 1
ATOM 2393 O O . MET A 1 316 ? -8.281 -31.375 -11.484 1 95.31 316 MET A O 1
ATOM 2397 N N . PHE A 1 317 ? -9.617 -31.297 -13.328 1 95 317 PHE A N 1
ATOM 2398 C CA . PHE A 1 317 ? -10.312 -32.5 -12.914 1 95 317 PHE A CA 1
ATOM 2399 C C . PHE A 1 317 ? -10.219 -33.594 -13.992 1 95 317 PHE A C 1
ATOM 2401 O O . PHE A 1 317 ? -10.625 -34.719 -13.773 1 95 317 PHE A O 1
ATOM 2408 N N . LYS A 1 318 ? -9.695 -33.219 -15.117 1 95.19 318 LYS A N 1
ATOM 2409 C CA . LYS A 1 318 ? -9.57 -34.188 -16.219 1 95.19 318 LYS A CA 1
ATOM 2410 C C . LYS A 1 318 ? -8.109 -34.375 -16.609 1 95.19 318 LYS A C 1
ATOM 2412 O O . LYS A 1 318 ? -7.215 -33.75 -16.047 1 95.19 318 LYS A O 1
ATOM 2417 N N . ARG A 1 319 ? -7.926 -35.375 -17.516 1 95.94 319 ARG A N 1
ATOM 2418 C CA . ARG A 1 319 ? -6.613 -35.625 -18.094 1 95.94 319 ARG A CA 1
ATOM 2419 C C . ARG A 1 319 ? -6.637 -35.406 -19.609 1 95.94 319 ARG A C 1
ATOM 2421 O O . ARG A 1 319 ? -7.633 -35.719 -20.266 1 95.94 319 ARG A O 1
ATOM 2428 N N . ARG A 1 320 ? -5.586 -34.844 -20.062 1 96.31 320 ARG A N 1
ATOM 2429 C CA . ARG A 1 320 ? -5.504 -34.5 -21.469 1 96.31 320 ARG A CA 1
ATOM 2430 C C . ARG A 1 320 ? -5.848 -35.719 -22.344 1 96.31 320 ARG A C 1
ATOM 2432 O O . ARG A 1 320 ? -6.559 -35.562 -23.344 1 96.31 320 ARG A O 1
ATOM 2439 N N . ALA A 1 321 ? -5.336 -36.906 -21.969 1 94.06 321 ALA A N 1
ATOM 2440 C CA . ALA A 1 321 ? -5.469 -38.125 -22.75 1 94.06 321 ALA A CA 1
ATOM 2441 C C . ALA A 1 321 ? -6.93 -38.531 -22.859 1 94.06 321 ALA A C 1
ATOM 2443 O O . ALA A 1 321 ? -7.309 -39.25 -23.797 1 94.06 321 ALA A O 1
ATOM 2444 N N . ASP A 1 322 ? -7.746 -38.062 -21.953 1 92 322 ASP A N 1
ATOM 2445 C CA . ASP A 1 322 ? -9.172 -38.375 -21.969 1 92 322 ASP A CA 1
ATOM 2446 C C . ASP A 1 322 ? -9.898 -37.594 -23.047 1 92 322 ASP A C 1
ATOM 2448 O O . ASP A 1 322 ? -11 -37.938 -23.469 1 92 322 ASP A O 1
ATOM 2452 N N . ILE A 1 323 ? -9.273 -36.562 -23.516 1 94.38 323 ILE A N 1
ATOM 2453 C CA . ILE A 1 323 ? -9.984 -35.625 -24.391 1 94.38 323 ILE A CA 1
ATOM 2454 C C . ILE A 1 323 ? -9.266 -35.531 -25.734 1 94.38 323 ILE A C 1
ATOM 2456 O O . ILE A 1 323 ? -9.891 -35.25 -26.75 1 94.38 323 ILE A O 1
ATOM 2460 N N . TRP A 1 324 ? -8.023 -35.719 -25.703 1 95.88 324 TRP A N 1
ATOM 2461 C CA . TRP A 1 324 ? -7.184 -35.469 -26.859 1 95.88 324 TRP A CA 1
ATOM 2462 C C . TRP A 1 324 ? -5.891 -36.281 -26.781 1 95.88 324 TRP A C 1
ATOM 2464 O O . TRP A 1 324 ? -5.191 -36.219 -25.766 1 95.88 324 TRP A O 1
ATOM 2474 N N . THR A 1 325 ? -5.48 -37 -27.844 1 94.25 325 THR A N 1
ATOM 2475 C CA . THR A 1 325 ? -4.348 -37.906 -27.766 1 94.25 325 THR A CA 1
ATOM 2476 C C . THR A 1 325 ? -3.209 -37.438 -28.672 1 94.25 325 THR A C 1
ATOM 2478 O O . THR A 1 325 ? -2.094 -37.969 -28.578 1 94.25 325 THR A O 1
ATOM 2481 N N . GLU A 1 326 ? -3.447 -36.469 -29.531 1 95.25 326 GLU A N 1
ATOM 2482 C CA . GLU A 1 326 ? -2.381 -35.969 -30.406 1 95.25 326 GLU A CA 1
ATOM 2483 C C . GLU A 1 326 ? -1.395 -35.094 -29.641 1 95.25 326 GLU A C 1
ATOM 2485 O O . GLU A 1 326 ? -1.699 -34.625 -28.547 1 95.25 326 GLU A O 1
ATOM 2490 N N . GLN A 1 327 ? -0.195 -34.938 -30.281 1 92.06 327 GLN A N 1
ATOM 2491 C CA . GLN A 1 327 ? 0.866 -34.188 -29.641 1 92.06 327 GLN A CA 1
ATOM 2492 C C . GLN A 1 327 ? 0.58 -32.688 -29.719 1 92.06 327 GLN A C 1
ATOM 2494 O O . GLN A 1 327 ? 0.899 -31.922 -28.797 1 92.06 327 GLN A O 1
ATOM 2499 N N . ARG A 1 328 ? 0.004 -32.25 -30.797 1 95.75 328 ARG A N 1
ATOM 2500 C CA . ARG A 1 328 ? -0.267 -30.844 -31.016 1 95.75 328 ARG A CA 1
ATOM 2501 C C . ARG A 1 328 ? -1.284 -30.328 -30 1 95.75 328 ARG A C 1
ATOM 2503 O O . ARG A 1 328 ? -1.947 -31.109 -29.312 1 95.75 328 ARG A O 1
ATOM 2510 N N . SER A 1 329 ? -1.423 -29.094 -29.922 1 97.31 329 SER A N 1
ATOM 2511 C CA . SER A 1 329 ? -2.352 -28.469 -29 1 97.31 329 SER A CA 1
ATOM 2512 C C . SER A 1 329 ? -3.779 -28.953 -29.219 1 97.31 329 SER A C 1
ATOM 2514 O O . SER A 1 329 ? -4.188 -29.188 -30.359 1 97.31 329 SER A O 1
ATOM 2516 N N . VAL A 1 330 ? -4.484 -29.062 -28.156 1 97.62 330 VAL A N 1
ATOM 2517 C CA . VAL A 1 330 ? -5.895 -29.438 -28.266 1 97.62 330 VAL A CA 1
ATOM 2518 C C . VAL A 1 330 ? -6.66 -28.344 -29.016 1 97.62 330 VAL A C 1
ATOM 2520 O O . VAL A 1 330 ? -6.598 -27.172 -28.641 1 97.62 330 VAL A O 1
ATOM 2523 N N . PRO A 1 331 ? -7.387 -28.656 -30.031 1 97.44 331 PRO A N 1
ATOM 2524 C CA . PRO A 1 331 ? -8.156 -27.641 -30.766 1 97.44 331 PRO A CA 1
ATOM 2525 C C . PRO A 1 331 ? -9.297 -27.062 -29.922 1 97.44 331 PRO A C 1
ATOM 2527 O O . PRO A 1 331 ? -9.883 -27.75 -29.094 1 97.44 331 PRO A O 1
ATOM 2530 N N . ASP A 1 332 ? -9.672 -25.859 -30.266 1 96.75 332 ASP A N 1
ATOM 2531 C CA . ASP A 1 332 ? -10.703 -25.141 -29.531 1 96.75 332 ASP A CA 1
ATOM 2532 C C . ASP A 1 332 ? -12.039 -25.891 -29.578 1 96.75 332 ASP A C 1
ATOM 2534 O O . ASP A 1 332 ? -12.812 -25.859 -28.625 1 96.75 332 ASP A O 1
ATOM 2538 N N . ASP A 1 333 ? -12.312 -26.422 -30.703 1 97.25 333 ASP A N 1
ATOM 2539 C CA . ASP A 1 333 ? -13.602 -27.094 -30.844 1 97.25 333 ASP A CA 1
ATOM 2540 C C . ASP A 1 333 ? -13.688 -28.312 -29.922 1 97.25 333 ASP A C 1
ATOM 2542 O O . ASP A 1 333 ? -14.766 -28.625 -29.406 1 97.25 333 ASP A O 1
ATOM 2546 N N . VAL A 1 334 ? -12.594 -29.016 -29.734 1 98 334 VAL A N 1
ATOM 2547 C CA . VAL A 1 334 ? -12.539 -30.156 -28.828 1 98 334 VAL A CA 1
ATOM 2548 C C . VAL A 1 334 ? -12.711 -29.656 -27.391 1 98 334 VAL A C 1
ATOM 2550 O O . VAL A 1 334 ? -13.477 -30.25 -26.625 1 98 334 VAL A O 1
ATOM 2553 N N . ILE A 1 335 ? -12.039 -28.625 -27.016 1 98 335 ILE A N 1
ATOM 2554 C CA . ILE A 1 335 ? -12.164 -28.031 -25.688 1 98 335 ILE A CA 1
ATOM 2555 C C . ILE A 1 335 ? -13.609 -27.578 -25.453 1 98 335 ILE A C 1
ATOM 2557 O O . ILE A 1 335 ? -14.172 -27.828 -24.391 1 98 335 ILE A O 1
ATOM 2561 N N . ARG A 1 336 ? -14.133 -26.922 -26.438 1 98 336 ARG A N 1
ATOM 2562 C CA . ARG A 1 336 ? -15.5 -26.406 -26.328 1 98 336 ARG A CA 1
ATOM 2563 C C . ARG A 1 336 ? -16.484 -27.547 -26.062 1 98 336 ARG A C 1
ATOM 2565 O O . ARG A 1 336 ? -17.344 -27.438 -25.203 1 98 336 ARG A O 1
ATOM 2572 N N . ALA A 1 337 ? -16.375 -28.578 -26.812 1 97.81 337 ALA A N 1
ATOM 2573 C CA . ALA A 1 337 ? -17.281 -29.719 -26.656 1 97.81 337 ALA A CA 1
ATOM 2574 C C . ALA A 1 337 ? -17.172 -30.312 -25.25 1 97.81 337 ALA A C 1
ATOM 2576 O O . ALA A 1 337 ? -18.203 -30.609 -24.625 1 97.81 337 ALA A O 1
ATOM 2577 N N . GLU A 1 338 ? -15.961 -30.531 -24.797 1 98 338 GLU A N 1
ATOM 2578 C CA . GLU A 1 338 ? -15.773 -31.109 -23.469 1 98 338 GLU A CA 1
ATOM 2579 C C . GLU A 1 338 ? -16.281 -30.156 -22.391 1 98 338 GLU A C 1
ATOM 2581 O O . GLU A 1 338 ? -16.859 -30.594 -21.391 1 98 338 GLU A O 1
ATOM 2586 N N . ALA A 1 339 ? -16.016 -28.875 -22.562 1 98.12 339 ALA A N 1
ATOM 2587 C CA . ALA A 1 339 ? -16.5 -27.875 -21.609 1 98.12 339 ALA A CA 1
ATOM 2588 C C . ALA A 1 339 ? -18.016 -27.922 -21.5 1 98.12 339 ALA A C 1
ATOM 2590 O O . ALA A 1 339 ? -18.562 -27.953 -20.391 1 98.12 339 ALA A O 1
ATOM 2591 N N . MET A 1 340 ? -18.641 -27.922 -22.578 1 97.25 340 MET A N 1
ATOM 2592 C CA . MET A 1 340 ? -20.094 -27.938 -22.609 1 97.25 340 MET A CA 1
ATOM 2593 C C . MET A 1 340 ? -20.641 -29.188 -21.922 1 97.25 340 MET A C 1
ATOM 2595 O O . MET A 1 340 ? -21.641 -29.125 -21.219 1 97.25 340 MET A O 1
ATOM 2599 N N . ARG A 1 341 ? -20 -30.266 -22.094 1 97.19 341 ARG A N 1
ATOM 2600 C CA . ARG A 1 341 ? -20.406 -31.516 -21.469 1 97.19 341 ARG A CA 1
ATOM 2601 C C . ARG A 1 341 ? -20.328 -31.422 -19.938 1 97.19 341 ARG A C 1
ATOM 2603 O O . ARG A 1 341 ? -20.953 -32.219 -19.234 1 97.19 341 ARG A O 1
ATOM 2610 N N . ASN A 1 342 ? -19.578 -30.5 -19.516 1 97.44 342 ASN A N 1
ATOM 2611 C CA . ASN A 1 342 ? -19.359 -30.375 -18.078 1 97.44 342 ASN A CA 1
ATOM 2612 C C . ASN A 1 342 ? -20 -29.109 -17.516 1 97.44 342 ASN A C 1
ATOM 2614 O O . ASN A 1 342 ? -19.656 -28.672 -16.406 1 97.44 342 ASN A O 1
ATOM 2618 N N . GLY A 1 343 ? -20.828 -28.438 -18.297 1 97.44 343 GLY A N 1
ATOM 2619 C CA . GLY A 1 343 ? -21.562 -27.266 -17.828 1 97.44 343 GLY A CA 1
ATOM 2620 C C . GLY A 1 343 ? -20.719 -26 -17.844 1 97.44 343 GLY A C 1
ATOM 2621 O O . GLY A 1 343 ? -21.047 -25.031 -17.141 1 97.44 343 GLY A O 1
ATOM 2622 N N . LEU A 1 344 ? -19.672 -26.031 -18.578 1 98.44 344 LEU A N 1
ATOM 2623 C CA . LEU A 1 344 ? -18.766 -24.891 -18.688 1 98.44 344 LEU A CA 1
ATOM 2624 C C . LEU A 1 344 ? -18.859 -24.234 -20.047 1 98.44 344 LEU A C 1
ATOM 2626 O O . LEU A 1 344 ? -19.422 -24.812 -20.984 1 98.44 344 LEU A O 1
ATOM 2630 N N . GLY A 1 345 ? -18.453 -22.969 -20.141 1 98.44 345 GLY A N 1
ATOM 2631 C CA . GLY A 1 345 ? -18.172 -22.297 -21.391 1 98.44 345 GLY A CA 1
ATOM 2632 C C . GLY A 1 345 ? -16.688 -22.203 -21.703 1 98.44 345 GLY A C 1
ATOM 2633 O O . GLY A 1 345 ? -15.875 -22.828 -21.031 1 98.44 345 GLY A O 1
ATOM 2634 N N . MET A 1 346 ? -16.438 -21.531 -22.797 1 98.38 346 MET A N 1
ATOM 2635 C CA . MET A 1 346 ? -15.023 -21.312 -23.125 1 98.38 346 MET A CA 1
ATOM 2636 C C . MET A 1 346 ? -14.375 -20.359 -22.125 1 98.38 346 MET A C 1
ATOM 2638 O O . MET A 1 346 ? -13.164 -20.422 -21.906 1 98.38 346 MET A O 1
ATOM 2642 N N . TRP A 1 347 ? -15.219 -19.438 -21.609 1 98.69 347 TRP A N 1
ATOM 2643 C CA . TRP A 1 347 ? -14.867 -18.594 -20.469 1 98.69 347 TRP A CA 1
ATOM 2644 C C . TRP A 1 347 ? -15.891 -18.719 -19.344 1 98.69 347 TRP A C 1
ATOM 2646 O O . TRP A 1 347 ? -17.094 -18.688 -19.594 1 98.69 347 TRP A O 1
ATOM 2656 N N . ASN A 1 348 ? -15.445 -18.891 -18.141 1 98.75 348 ASN A N 1
ATOM 2657 C CA . ASN A 1 348 ? -16.25 -19 -16.922 1 98.75 348 ASN A CA 1
ATOM 2658 C C . ASN A 1 348 ? -15.805 -18 -15.867 1 98.75 348 ASN A C 1
ATOM 2660 O O . ASN A 1 348 ? -14.766 -18.188 -15.227 1 98.75 348 ASN A O 1
ATOM 2664 N N . THR A 1 349 ? -16.609 -17 -15.703 1 98.69 349 THR A N 1
ATOM 2665 C CA . THR A 1 349 ? -16.25 -15.883 -14.836 1 98.69 349 THR A CA 1
ATOM 2666 C C . THR A 1 349 ? -16.891 -16.031 -13.469 1 98.69 349 THR A C 1
ATOM 2668 O O . THR A 1 349 ? -18.125 -16.094 -13.359 1 98.69 349 THR A O 1
ATOM 2671 N N . TYR A 1 350 ? -16.047 -16.047 -12.469 1 98.62 350 TYR A N 1
ATOM 2672 C CA . TYR A 1 350 ? -16.516 -16.234 -11.102 1 98.62 350 TYR A CA 1
ATOM 2673 C C . TYR A 1 350 ? -16.406 -14.938 -10.305 1 98.62 350 TYR A C 1
ATOM 2675 O O . TYR A 1 350 ? -15.352 -14.305 -10.281 1 98.62 350 TYR A O 1
ATOM 2683 N N . PHE A 1 351 ? -17.484 -14.492 -9.672 1 98.5 351 PHE A N 1
ATOM 2684 C CA . PHE A 1 351 ? -17.531 -13.391 -8.727 1 98.5 351 PHE A CA 1
ATOM 2685 C C . PHE A 1 351 ? -18.609 -13.617 -7.68 1 98.5 351 PHE A C 1
ATOM 2687 O O . PHE A 1 351 ? -19.375 -14.586 -7.762 1 98.5 351 PHE A O 1
ATOM 2694 N N . ALA A 1 352 ? -18.578 -12.805 -6.66 1 98.69 352 ALA A N 1
ATOM 2695 C CA . ALA A 1 352 ? -19.609 -12.898 -5.629 1 98.69 352 ALA A CA 1
ATOM 2696 C C . ALA A 1 352 ? -20.047 -11.508 -5.164 1 98.69 352 ALA A C 1
ATOM 2698 O O . ALA A 1 352 ? -19.344 -10.523 -5.395 1 98.69 352 ALA A O 1
ATOM 2699 N N . LEU A 1 353 ? -21.219 -11.492 -4.66 1 98.25 353 LEU A N 1
ATOM 2700 C CA . LEU A 1 353 ? -21.719 -10.328 -3.943 1 98.25 353 LEU A CA 1
ATOM 2701 C C . LEU A 1 353 ? -21.703 -10.555 -2.438 1 98.25 353 LEU A C 1
ATOM 2703 O O . LEU A 1 353 ? -21.922 -11.672 -1.973 1 98.25 353 LEU A O 1
ATOM 2707 N N . TYR A 1 354 ? -21.344 -9.539 -1.742 1 97.19 354 TYR A N 1
ATOM 2708 C CA . TYR A 1 354 ? -21.156 -9.586 -0.297 1 97.19 354 TYR A CA 1
ATOM 2709 C C . TYR A 1 354 ? -21.984 -8.5 0.394 1 97.19 354 TYR A C 1
ATOM 2711 O O . TYR A 1 354 ? -22.219 -7.438 -0.178 1 97.19 354 TYR A O 1
ATOM 2719 N N . GLY A 1 355 ? -22.328 -8.688 1.598 1 94.69 355 GLY A N 1
ATOM 2720 C CA . GLY A 1 355 ? -23.047 -7.715 2.4 1 94.69 355 GLY A CA 1
ATOM 2721 C C . GLY A 1 355 ? -24.266 -8.297 3.094 1 94.69 355 GLY A C 1
ATOM 2722 O O . GLY A 1 355 ? -24.172 -9.352 3.729 1 94.69 355 GLY A O 1
ATOM 2723 N N . THR A 1 356 ? -25.406 -7.562 3.08 1 94.31 356 THR A N 1
ATOM 2724 C CA . THR A 1 356 ? -26.703 -8.062 3.557 1 94.31 356 THR A CA 1
ATOM 2725 C C . THR A 1 356 ? -27.562 -8.523 2.391 1 94.31 356 THR A C 1
ATOM 2727 O O . THR A 1 356 ? -27.266 -8.227 1.232 1 94.31 356 THR A O 1
ATOM 2730 N N . ASP A 1 357 ? -28.609 -9.172 2.773 1 96.31 357 ASP A N 1
ATOM 2731 C CA . ASP A 1 357 ? -29.547 -9.609 1.736 1 96.31 357 ASP A CA 1
ATOM 2732 C C . ASP A 1 357 ? -30.109 -8.414 0.969 1 96.31 357 ASP A C 1
ATOM 2734 O O . ASP A 1 357 ? -30.328 -8.492 -0.243 1 96.31 357 ASP A O 1
ATOM 2738 N N . GLU A 1 358 ? -30.312 -7.324 1.675 1 94.69 358 GLU A N 1
ATOM 2739 C CA . GLU A 1 358 ? -30.859 -6.125 1.057 1 94.69 358 GLU A CA 1
ATOM 2740 C C . GLU A 1 358 ? -29.875 -5.504 0.071 1 94.69 358 GLU A C 1
ATOM 2742 O O . GLU A 1 358 ? -30.266 -5.074 -1.019 1 94.69 358 GLU A O 1
ATOM 2747 N N . ILE A 1 359 ? -28.672 -5.496 0.425 1 94.31 359 ILE A N 1
ATOM 2748 C CA . ILE A 1 359 ? -27.641 -4.934 -0.435 1 94.31 359 ILE A CA 1
ATOM 2749 C C . ILE A 1 359 ? -27.469 -5.805 -1.681 1 94.31 359 ILE A C 1
ATOM 2751 O O . ILE A 1 359 ? -27.422 -5.289 -2.801 1 94.31 359 ILE A O 1
ATOM 2755 N N . ILE A 1 360 ? -27.406 -7.109 -1.5 1 97.19 360 ILE A N 1
ATOM 2756 C CA . ILE A 1 360 ? -27.234 -8.047 -2.607 1 97.19 360 ILE A CA 1
ATOM 2757 C C . ILE A 1 360 ? -28.422 -7.918 -3.566 1 97.19 360 ILE A C 1
ATOM 2759 O O . ILE A 1 360 ? -28.234 -7.898 -4.785 1 97.19 360 ILE A O 1
ATOM 2763 N N . ALA A 1 361 ? -29.625 -7.797 -2.998 1 96.62 361 ALA A N 1
ATOM 2764 C CA . ALA A 1 361 ? -30.828 -7.66 -3.814 1 96.62 361 ALA A CA 1
ATOM 2765 C C . ALA A 1 361 ? -30.781 -6.383 -4.652 1 96.62 361 ALA A C 1
ATOM 2767 O O . ALA A 1 361 ? -31.297 -6.348 -5.77 1 96.62 361 ALA A O 1
ATOM 2768 N N . ALA A 1 362 ? -30.141 -5.383 -4.133 1 94.69 362 ALA A N 1
ATOM 2769 C CA . ALA A 1 362 ? -30.031 -4.109 -4.836 1 94.69 362 ALA A CA 1
ATOM 2770 C C . ALA A 1 362 ? -28.984 -4.184 -5.953 1 94.69 362 ALA A C 1
ATOM 2772 O O . ALA A 1 362 ? -29.141 -3.551 -6.996 1 94.69 362 ALA A O 1
ATOM 2773 N N . VAL A 1 363 ? -27.984 -4.965 -5.84 1 96.38 363 VAL A N 1
ATOM 2774 C CA . VAL A 1 363 ? -26.828 -4.969 -6.742 1 96.38 363 VAL A CA 1
ATOM 2775 C C . VAL A 1 363 ? -27.047 -6.016 -7.84 1 96.38 363 VAL A C 1
ATOM 2777 O O . VAL A 1 363 ? -26.672 -5.797 -8.992 1 96.38 363 VAL A O 1
ATOM 2780 N N . GLU A 1 364 ? -27.609 -7.113 -7.52 1 97.62 364 GLU A N 1
ATOM 2781 C CA . GLU A 1 364 ? -27.672 -8.273 -8.398 1 97.62 364 GLU A CA 1
ATOM 2782 C C . GLU A 1 364 ? -28.328 -7.922 -9.734 1 97.62 364 GLU A C 1
ATOM 2784 O O . GLU A 1 364 ? -27.812 -8.281 -10.797 1 97.62 364 GLU A O 1
ATOM 2789 N N . PRO A 1 365 ? -29.453 -7.172 -9.758 1 97 365 PRO A N 1
ATOM 2790 C CA . PRO A 1 365 ? -30.062 -6.867 -11.055 1 97 365 PRO A CA 1
ATOM 2791 C C . PRO A 1 365 ? -29.141 -6.059 -11.961 1 97 365 PRO A C 1
ATOM 2793 O O . PRO A 1 365 ? -29.172 -6.227 -13.18 1 97 365 PRO A O 1
ATOM 2796 N N . ILE A 1 366 ? -28.359 -5.219 -11.359 1 95.81 366 ILE A N 1
ATOM 2797 C CA . ILE A 1 366 ? -27.453 -4.371 -12.117 1 95.81 366 ILE A CA 1
ATOM 2798 C C . ILE A 1 366 ? -26.375 -5.234 -12.773 1 95.81 366 ILE A C 1
ATOM 2800 O O . ILE A 1 366 ? -26.141 -5.125 -13.977 1 95.81 366 ILE A O 1
ATOM 2804 N N . VAL A 1 367 ? -25.797 -6.113 -12.039 1 96.56 367 VAL A N 1
ATOM 2805 C CA . VAL A 1 367 ? -24.703 -6.949 -12.516 1 96.56 367 VAL A CA 1
ATOM 2806 C C . VAL A 1 367 ? -25.234 -7.969 -13.523 1 96.56 367 VAL A C 1
ATOM 2808 O O . VAL A 1 367 ? -24.594 -8.211 -14.555 1 96.56 367 VAL A O 1
ATOM 2811 N N . ARG A 1 368 ? -26.359 -8.57 -13.258 1 97.62 368 ARG A N 1
ATOM 2812 C CA . ARG A 1 368 ? -26.953 -9.555 -14.164 1 97.62 368 ARG A CA 1
ATOM 2813 C C . ARG A 1 368 ? -27.234 -8.938 -15.531 1 97.62 368 ARG A C 1
ATOM 2815 O O . ARG A 1 368 ? -26.875 -9.531 -16.562 1 97.62 368 ARG A O 1
ATOM 2822 N N . SER A 1 369 ? -27.766 -7.777 -15.5 1 97.56 369 SER A N 1
ATOM 2823 C CA . SER A 1 369 ? -28.094 -7.113 -16.75 1 97.56 369 SER A CA 1
ATOM 2824 C C . SER A 1 369 ? -26.828 -6.82 -17.578 1 97.56 369 SER A C 1
ATOM 2826 O O . SER A 1 369 ? -26.828 -7.008 -18.797 1 97.56 369 SER A O 1
ATOM 2828 N N . ALA A 1 370 ? -25.828 -6.398 -16.938 1 96.94 370 ALA A N 1
ATOM 2829 C CA . ALA A 1 370 ? -24.578 -6.055 -17.609 1 96.94 370 ALA A CA 1
ATOM 2830 C C . ALA A 1 370 ? -23.953 -7.285 -18.25 1 96.94 370 ALA A C 1
ATOM 2832 O O . ALA A 1 370 ? -23.484 -7.227 -19.391 1 96.94 370 ALA A O 1
ATOM 2833 N N . PHE A 1 371 ? -23.938 -8.398 -17.562 1 97.5 371 PHE A N 1
ATOM 2834 C CA . PHE A 1 371 ? -23.312 -9.617 -18.078 1 97.5 371 PHE A CA 1
ATOM 2835 C C . PHE A 1 371 ? -24.172 -10.242 -19.172 1 97.5 371 PHE A C 1
ATOM 2837 O O . PHE A 1 371 ? -23.641 -10.781 -20.156 1 97.5 371 PHE A O 1
ATOM 2844 N N . GLU A 1 372 ? -25.422 -10.188 -19.016 1 97.81 372 GLU A N 1
ATOM 2845 C CA . GLU A 1 372 ? -26.312 -10.711 -20.047 1 97.81 372 GLU A CA 1
ATOM 2846 C C . GLU A 1 372 ? -26.172 -9.922 -21.359 1 97.81 372 GLU A C 1
ATOM 2848 O O . GLU A 1 372 ? -26.281 -10.5 -22.438 1 97.81 372 GLU A O 1
ATOM 2853 N N . ALA A 1 373 ? -25.906 -8.68 -21.203 1 97.31 373 ALA A N 1
ATOM 2854 C CA . ALA A 1 373 ? -25.719 -7.836 -22.391 1 97.31 373 ALA A CA 1
ATOM 2855 C C . ALA A 1 373 ? -24.484 -8.242 -23.172 1 97.31 373 ALA A C 1
ATOM 2857 O O . ALA A 1 373 ? -24.359 -7.957 -24.359 1 97.31 373 ALA A O 1
ATOM 2858 N N . THR A 1 374 ? -23.562 -8.938 -22.562 1 97.5 374 THR A N 1
ATOM 2859 C CA . THR A 1 374 ? -22.359 -9.406 -23.234 1 97.5 374 THR A CA 1
ATOM 2860 C C . THR A 1 374 ? -22.594 -10.773 -23.875 1 97.5 374 THR A C 1
ATOM 2862 O O . THR A 1 374 ? -21.703 -11.328 -24.5 1 97.5 374 THR A O 1
ATOM 2865 N N . GLY A 1 375 ? -23.75 -11.312 -23.688 1 97.44 375 GLY A N 1
ATOM 2866 C CA . GLY A 1 375 ? -24.047 -12.648 -24.172 1 97.44 375 GLY A CA 1
ATOM 2867 C C . GLY A 1 375 ? -23.75 -13.742 -23.156 1 97.44 375 GLY A C 1
ATOM 2868 O O . GLY A 1 375 ? -23.828 -14.93 -23.484 1 97.44 375 GLY A O 1
ATOM 2869 N N . GLY A 1 376 ? -23.531 -13.391 -21.984 1 97.88 376 GLY A N 1
ATOM 2870 C CA . GLY A 1 376 ? -23.234 -14.352 -20.938 1 97.88 376 GLY A CA 1
ATOM 2871 C C . GLY A 1 376 ? -24.469 -14.93 -20.266 1 97.88 376 GLY A C 1
ATOM 2872 O O . GLY A 1 376 ? -25.5 -14.266 -20.188 1 97.88 376 GLY A O 1
ATOM 2873 N N . GLU A 1 377 ? -24.344 -16.156 -19.891 1 98.25 377 GLU A N 1
ATOM 2874 C CA . GLU A 1 377 ? -25.344 -16.797 -19.031 1 98.25 377 GLU A CA 1
ATOM 2875 C C . GLU A 1 377 ? -24.969 -16.656 -17.547 1 98.25 377 GLU A C 1
ATOM 2877 O O . GLU A 1 377 ? -23.953 -17.188 -17.109 1 98.25 377 GLU A O 1
ATOM 2882 N N . VAL A 1 378 ? -25.828 -15.953 -16.812 1 98.5 378 VAL A N 1
ATOM 2883 C CA . VAL A 1 378 ? -25.562 -15.711 -15.398 1 98.5 378 VAL A CA 1
ATOM 2884 C C . VAL A 1 378 ? -26.141 -16.844 -14.562 1 98.5 378 VAL A C 1
ATOM 2886 O O . VAL A 1 378 ? -27.359 -17.031 -14.539 1 98.5 378 VAL A O 1
ATOM 2889 N N . LEU A 1 379 ? -25.25 -17.531 -13.867 1 98.56 379 LEU A N 1
ATOM 2890 C CA . LEU A 1 379 ? -25.641 -18.719 -13.109 1 98.56 379 LEU A CA 1
ATOM 2891 C C . LEU A 1 379 ? -25.312 -18.531 -11.625 1 98.56 379 LEU A C 1
ATOM 2893 O O . LEU A 1 379 ? -24.406 -17.766 -11.273 1 98.56 379 LEU A O 1
ATOM 2897 N N . THR A 1 380 ? -26.094 -19.156 -10.789 1 98.19 380 THR A N 1
ATOM 2898 C CA . THR A 1 380 ? -25.906 -19.156 -9.336 1 98.19 380 THR A CA 1
ATOM 2899 C C . THR A 1 380 ? -25.906 -20.578 -8.781 1 98.19 380 THR A C 1
ATOM 2901 O O . THR A 1 380 ? -25.812 -21.547 -9.547 1 98.19 380 THR A O 1
ATOM 2904 N N . GLU A 1 381 ? -25.875 -20.625 -7.52 1 96.94 381 GLU A N 1
ATOM 2905 C CA . GLU A 1 381 ? -25.922 -21.922 -6.852 1 96.94 381 GLU A CA 1
ATOM 2906 C C . GLU A 1 381 ? -27.188 -22.688 -7.223 1 96.94 381 GLU A C 1
ATOM 2908 O O . GLU A 1 381 ? -27.203 -23.906 -7.215 1 96.94 381 GLU A O 1
ATOM 2913 N N . ARG A 1 382 ? -28.203 -21.984 -7.59 1 96.62 382 ARG A N 1
ATOM 2914 C CA . ARG A 1 382 ? -29.469 -22.625 -7.984 1 96.62 382 ARG A CA 1
ATOM 2915 C C . ARG A 1 382 ? -29.25 -23.562 -9.156 1 96.62 382 ARG A C 1
ATOM 2917 O O . ARG A 1 382 ? -29.781 -24.688 -9.164 1 96.62 382 ARG A O 1
ATOM 2924 N N . GLU A 1 383 ? -28.484 -23.141 -10.094 1 97.06 383 GLU A N 1
ATOM 2925 C CA . GLU A 1 383 ? -28.281 -23.922 -11.312 1 97.06 383 GLU A CA 1
ATOM 2926 C C . GLU A 1 383 ? -27.047 -24.812 -11.188 1 97.06 383 GLU A C 1
ATOM 2928 O O . GLU A 1 383 ? -26.969 -25.875 -11.82 1 97.06 383 GLU A O 1
ATOM 2933 N N . MET A 1 384 ? -26.109 -24.359 -10.375 1 97.31 384 MET A N 1
ATOM 2934 C CA . MET A 1 384 ? -24.781 -24.938 -10.539 1 97.31 384 MET A CA 1
ATOM 2935 C C . MET A 1 384 ? -24.406 -25.797 -9.336 1 97.31 384 MET A C 1
ATOM 2937 O O . MET A 1 384 ? -23.312 -26.344 -9.281 1 97.31 384 MET A O 1
ATOM 2941 N N . SER A 1 385 ? -25.312 -25.984 -8.438 1 95.38 385 SER A N 1
ATOM 2942 C CA . SER A 1 385 ? -25.016 -26.812 -7.273 1 95.38 385 SER A CA 1
ATOM 2943 C C . SER A 1 385 ? -24.531 -28.203 -7.684 1 95.38 385 SER A C 1
ATOM 2945 O O . SER A 1 385 ? -25.109 -28.828 -8.562 1 95.38 385 SER A O 1
ATOM 2947 N N . GLY A 1 386 ? -23.406 -28.625 -7.078 1 95.75 386 GLY A N 1
ATOM 2948 C CA . GLY A 1 386 ? -22.875 -29.938 -7.375 1 95.75 386 GLY A CA 1
ATOM 2949 C C . GLY A 1 386 ? -21.812 -29.922 -8.453 1 95.75 386 GLY A C 1
ATOM 2950 O O . GLY A 1 386 ? -21.031 -30.875 -8.594 1 95.75 386 GLY A O 1
ATOM 2951 N N . ASN A 1 387 ? -21.844 -28.906 -9.289 1 97.62 387 ASN A N 1
ATOM 2952 C CA . ASN A 1 387 ? -20.766 -28.766 -10.258 1 97.62 387 ASN A CA 1
ATOM 2953 C C . ASN A 1 387 ? -19.422 -28.516 -9.57 1 97.62 387 ASN A C 1
ATOM 2955 O O . ASN A 1 387 ? -19.266 -27.547 -8.82 1 97.62 387 ASN A O 1
ATOM 2959 N N . PRO A 1 388 ? -18.453 -29.406 -9.789 1 96.94 388 PRO A N 1
ATOM 2960 C CA . PRO A 1 388 ? -17.234 -29.312 -8.992 1 96.94 388 PRO A CA 1
ATOM 2961 C C . PRO A 1 388 ? -16.469 -28.016 -9.234 1 96.94 388 PRO A C 1
ATOM 2963 O O . PRO A 1 388 ? -15.844 -27.484 -8.312 1 96.94 388 PRO A O 1
ATOM 2966 N N . TRP A 1 389 ? -16.516 -27.562 -10.477 1 97.56 389 TRP A N 1
ATOM 2967 C CA . TRP A 1 389 ? -15.812 -26.312 -10.773 1 97.56 389 TRP A CA 1
ATOM 2968 C C . TRP A 1 389 ? -16.469 -25.141 -10.047 1 97.56 389 TRP A C 1
ATOM 2970 O O . TRP A 1 389 ? -15.773 -24.312 -9.453 1 97.56 389 TRP A O 1
ATOM 2980 N N . PHE A 1 390 ? -17.766 -25.031 -10.055 1 97.94 390 PHE A N 1
ATOM 2981 C CA . PHE A 1 390 ? -18.5 -23.984 -9.352 1 97.94 390 PHE A CA 1
ATOM 2982 C C . PHE A 1 390 ? -18.266 -24.078 -7.852 1 97.94 390 PHE A C 1
ATOM 2984 O O . PHE A 1 390 ? -18.016 -23.062 -7.199 1 97.94 390 PHE A O 1
ATOM 2991 N N . GLU A 1 391 ? -18.297 -25.312 -7.344 1 97.44 391 GLU A N 1
ATOM 2992 C CA . GLU A 1 391 ? -18.109 -25.516 -5.906 1 97.44 391 GLU A CA 1
ATOM 2993 C C . GLU A 1 391 ? -16.719 -25.078 -5.469 1 97.44 391 GLU A C 1
ATOM 2995 O O . GLU A 1 391 ? -16.547 -24.516 -4.383 1 97.44 391 GLU A O 1
ATOM 3000 N N . HIS A 1 392 ? -15.758 -25.375 -6.281 1 96.56 392 HIS A N 1
ATOM 3001 C CA . HIS A 1 392 ? -14.383 -24.969 -6.008 1 96.56 392 HIS A CA 1
ATOM 3002 C C . HIS A 1 392 ? -14.266 -23.469 -5.836 1 96.56 392 HIS A C 1
ATOM 3004 O O . HIS A 1 392 ? -13.75 -22.984 -4.824 1 96.56 392 HIS A O 1
ATOM 3010 N N . HIS A 1 393 ? -14.805 -22.719 -6.766 1 97.19 393 HIS A N 1
ATOM 3011 C CA . HIS A 1 393 ? -14.656 -21.266 -6.754 1 97.19 393 HIS A CA 1
ATOM 3012 C C . HIS A 1 393 ? -15.562 -20.625 -5.707 1 97.19 393 HIS A C 1
ATOM 3014 O O . HIS A 1 393 ? -15.203 -19.609 -5.098 1 97.19 393 HIS A O 1
ATOM 3020 N N . LYS A 1 394 ? -16.797 -21.219 -5.551 1 97.5 394 LYS A N 1
ATOM 3021 C CA . LYS A 1 394 ? -17.688 -20.812 -4.469 1 97.5 394 LYS A CA 1
ATOM 3022 C C . LYS A 1 394 ? -16.969 -20.859 -3.119 1 97.5 394 LYS A C 1
ATOM 3024 O O . LYS A 1 394 ? -17.078 -19.938 -2.314 1 97.5 394 LYS A O 1
ATOM 3029 N N . SER A 1 395 ? -16.188 -21.859 -2.934 1 96 395 SER A N 1
ATOM 3030 C CA . SER A 1 395 ? -15.461 -22.031 -1.683 1 96 395 SER A CA 1
ATOM 3031 C C . SER A 1 395 ? -14.344 -21.016 -1.54 1 96 395 SER A C 1
ATOM 3033 O O . SER A 1 395 ? -14.172 -20.406 -0.478 1 96 395 SER A O 1
ATOM 3035 N N . LEU A 1 396 ? -13.617 -20.781 -2.568 1 95.88 396 LEU A N 1
ATOM 3036 C CA . LEU A 1 396 ? -12.477 -19.859 -2.543 1 95.88 396 LEU A CA 1
ATOM 3037 C C . LEU A 1 396 ? -12.93 -18.438 -2.268 1 95.88 396 LEU A C 1
ATOM 3039 O O . LEU A 1 396 ? -12.281 -17.703 -1.52 1 95.88 396 LEU A O 1
ATOM 3043 N N . MET A 1 397 ? -14.062 -18.047 -2.814 1 97.56 397 MET A N 1
ATOM 3044 C CA . MET A 1 397 ? -14.516 -16.656 -2.758 1 97.56 397 MET A CA 1
ATOM 3045 C C . MET A 1 397 ? -15.062 -16.328 -1.375 1 97.56 397 MET A C 1
ATOM 3047 O O . MET A 1 397 ? -15.43 -15.18 -1.11 1 97.56 397 MET A O 1
ATOM 3051 N N . ARG A 1 398 ? -15.07 -17.266 -0.438 1 96.19 398 ARG A N 1
ATOM 3052 C CA . ARG A 1 398 ? -15.438 -17 0.947 1 96.19 398 ARG A CA 1
ATOM 3053 C C . ARG A 1 398 ? -14.328 -17.422 1.901 1 96.19 398 ARG A C 1
ATOM 3055 O O . ARG A 1 398 ? -14.57 -17.609 3.096 1 96.19 398 ARG A O 1
ATOM 3062 N N . GLY A 1 399 ? -13.141 -17.656 1.353 1 93.25 399 GLY A N 1
ATOM 3063 C CA . GLY A 1 399 ? -11.984 -17.984 2.164 1 93.25 399 GLY A CA 1
ATOM 3064 C C . GLY A 1 399 ? -11.859 -19.469 2.459 1 93.25 399 GLY A C 1
ATOM 3065 O O . GLY A 1 399 ? -11.047 -19.875 3.293 1 93.25 399 GLY A O 1
ATOM 3066 N N . GLY A 1 400 ? -12.648 -20.266 1.817 1 93.44 400 GLY A N 1
ATOM 3067 C CA . GLY A 1 400 ? -12.492 -21.703 1.944 1 93.44 400 GLY A CA 1
ATOM 3068 C C . GLY A 1 400 ? -11.258 -22.234 1.243 1 93.44 400 GLY A C 1
ATOM 3069 O O . GLY A 1 400 ? -10.617 -21.516 0.477 1 93.44 400 GLY A O 1
ATOM 3070 N N . MET A 1 401 ? -10.883 -23.422 1.632 1 91.75 401 MET A N 1
ATOM 3071 C CA . MET A 1 401 ? -9.625 -23.938 1.1 1 91.75 401 MET A CA 1
ATOM 3072 C C . MET A 1 401 ? -9.828 -25.312 0.479 1 91.75 401 MET A C 1
ATOM 3074 O O . MET A 1 401 ? -10.641 -26.109 0.958 1 91.75 401 MET A O 1
ATOM 3078 N N . THR A 1 402 ? -9.117 -25.5 -0.538 1 89.81 402 THR A N 1
ATOM 3079 C CA . THR A 1 402 ? -9.094 -26.781 -1.236 1 89.81 402 THR A CA 1
ATOM 3080 C C . THR A 1 402 ? -7.734 -27.016 -1.885 1 89.81 402 THR A C 1
ATOM 3082 O O . THR A 1 402 ? -6.941 -26.094 -2.033 1 89.81 402 THR A O 1
ATOM 3085 N N . LEU A 1 403 ? -7.441 -28.266 -2.186 1 90.44 403 LEU A N 1
ATOM 3086 C CA . LEU A 1 403 ? -6.227 -28.625 -2.904 1 90.44 403 LEU A CA 1
ATOM 3087 C C . LEU A 1 403 ? -6.551 -29.125 -4.305 1 90.44 403 LEU A C 1
ATOM 3089 O O . LEU A 1 403 ? -5.664 -29.594 -5.023 1 90.44 403 LEU A O 1
ATOM 3093 N N . GLU A 1 404 ? -7.762 -28.969 -4.73 1 88.81 404 GLU A N 1
ATOM 3094 C CA . GLU A 1 404 ? -8.273 -29.562 -5.965 1 88.81 404 GLU A CA 1
ATOM 3095 C C . GLU A 1 404 ? -7.492 -29.062 -7.176 1 88.81 404 GLU A C 1
ATOM 3097 O O . GLU A 1 404 ? -7.281 -29.812 -8.133 1 88.81 404 GLU A O 1
ATOM 3102 N N . GLU A 1 405 ? -7.098 -27.875 -7.137 1 89.62 405 GLU A N 1
ATOM 3103 C CA . GLU A 1 405 ? -6.441 -27.266 -8.289 1 89.62 405 GLU A CA 1
ATOM 3104 C C . GLU A 1 405 ? -5.086 -27.922 -8.562 1 89.62 405 GLU A C 1
ATOM 3106 O O . GLU A 1 405 ? -4.547 -27.797 -9.664 1 89.62 405 GLU A O 1
ATOM 3111 N N . ILE A 1 406 ? -4.523 -28.594 -7.609 1 89 406 ILE A N 1
ATOM 3112 C CA . ILE A 1 406 ? -3.244 -29.266 -7.797 1 89 406 ILE A CA 1
ATOM 3113 C C . ILE A 1 406 ? -3.365 -30.312 -8.906 1 89 406 ILE A C 1
ATOM 3115 O O . ILE A 1 406 ? -2.363 -30.719 -9.492 1 89 406 ILE A O 1
ATOM 3119 N N . GLY A 1 407 ? -4.578 -30.688 -9.195 1 90.38 407 GLY A N 1
ATOM 3120 C CA . GLY A 1 407 ? -4.832 -31.672 -10.242 1 90.38 407 GLY A CA 1
ATOM 3121 C C . GLY A 1 407 ? -4.297 -31.25 -11.602 1 90.38 407 GLY A C 1
ATOM 3122 O O . GLY A 1 407 ? -4.027 -32.094 -12.453 1 90.38 407 GLY A O 1
ATOM 3123 N N . ILE A 1 408 ? -4.086 -30.016 -11.789 1 93.5 408 ILE A N 1
ATOM 3124 C CA . ILE A 1 408 ? -3.682 -29.5 -13.094 1 93.5 408 ILE A CA 1
ATOM 3125 C C . ILE A 1 408 ? -2.314 -30.078 -13.469 1 93.5 408 ILE A C 1
ATOM 3127 O O . ILE A 1 408 ? -1.992 -30.203 -14.656 1 93.5 408 ILE A O 1
ATOM 3131 N N . VAL A 1 409 ? -1.49 -30.469 -12.508 1 92.06 409 VAL A N 1
ATOM 3132 C CA . VAL A 1 409 ? -0.137 -30.953 -12.758 1 92.06 409 VAL A CA 1
ATOM 3133 C C . VAL A 1 409 ? -0.192 -32.312 -13.461 1 92.06 409 VAL A C 1
ATOM 3135 O O . VAL A 1 409 ? 0.805 -32.781 -14.031 1 92.06 409 VAL A O 1
ATOM 3138 N N . ARG A 1 410 ? -1.328 -32.938 -13.477 1 92.56 410 ARG A N 1
ATOM 3139 C CA . ARG A 1 410 ? -1.47 -34.281 -14.07 1 92.56 410 ARG A CA 1
ATOM 3140 C C . ARG A 1 410 ? -2.016 -34.188 -15.492 1 92.56 410 ARG A C 1
ATOM 3142 O O . ARG A 1 410 ? -2.238 -35.219 -16.141 1 92.56 410 ARG A O 1
ATOM 3149 N N . TRP A 1 411 ? -2.254 -33.062 -15.969 1 94.62 411 TRP A N 1
ATOM 3150 C CA . TRP A 1 411 ? -2.869 -32.844 -17.266 1 94.62 411 TRP A CA 1
ATOM 3151 C C . TRP A 1 411 ? -2.092 -33.562 -18.375 1 94.62 411 TRP A C 1
ATOM 3153 O O . TRP A 1 411 ? -2.68 -34.281 -19.188 1 94.62 411 TRP A O 1
ATOM 3163 N N . ARG A 1 412 ? -0.779 -33.469 -18.453 1 92.5 412 ARG A N 1
ATOM 3164 C CA . ARG A 1 412 ? 0.022 -34 -19.547 1 92.5 412 ARG A CA 1
ATOM 3165 C C . ARG A 1 412 ? 0.748 -35.281 -19.125 1 92.5 412 ARG A C 1
ATOM 3167 O O . ARG A 1 412 ? 1.624 -35.781 -19.828 1 92.5 412 ARG A O 1
ATOM 3174 N N . GLY A 1 413 ? 0.41 -35.812 -18.031 1 83.81 413 GLY A N 1
ATOM 3175 C CA . GLY A 1 413 ? 1.053 -37.062 -17.641 1 83.81 413 GLY A CA 1
ATOM 3176 C C . GLY A 1 413 ? 1.494 -37.062 -16.188 1 83.81 413 GLY A C 1
ATOM 3177 O O . GLY A 1 413 ? 1.277 -36.094 -15.461 1 83.81 413 GLY A O 1
ATOM 3178 N N . PRO A 1 414 ? 2.088 -38.094 -15.82 1 83 414 PRO A N 1
ATOM 3179 C CA . PRO A 1 414 ? 2.393 -38.312 -14.398 1 83 414 PRO A CA 1
ATOM 3180 C C . PRO A 1 414 ? 3.602 -37.5 -13.938 1 83 414 PRO A C 1
ATOM 3182 O O . PRO A 1 414 ? 3.809 -37.312 -12.734 1 83 414 PRO A O 1
ATOM 3185 N N . GLY A 1 415 ? 4.375 -36.969 -14.812 1 84.94 415 GLY A N 1
ATOM 3186 C CA . GLY A 1 415 ? 5.574 -36.25 -14.438 1 84.94 415 GLY A CA 1
ATOM 3187 C C . GLY A 1 415 ? 5.281 -34.938 -13.703 1 84.94 415 GLY A C 1
ATOM 3188 O O . GLY A 1 415 ? 6.129 -34.438 -12.977 1 84.94 415 GLY A O 1
ATOM 3189 N N . GLY A 1 416 ? 4.16 -34.438 -14.039 1 88.88 416 GLY A N 1
ATOM 3190 C CA . GLY A 1 416 ? 3.65 -33.344 -13.227 1 88.88 416 GLY A CA 1
ATOM 3191 C C . GLY A 1 416 ? 4.418 -32.031 -13.406 1 88.88 416 GLY A C 1
ATOM 3192 O O . GLY A 1 416 ? 4.746 -31.359 -12.438 1 88.88 416 GLY A O 1
ATOM 3193 N N . GLY A 1 417 ? 4.789 -31.609 -14.562 1 94.19 417 GLY A N 1
ATOM 3194 C CA . GLY A 1 417 ? 5.469 -30.359 -14.828 1 94.19 417 GLY A CA 1
ATOM 3195 C C . GLY A 1 417 ? 4.512 -29.188 -14.992 1 94.19 417 GLY A C 1
ATOM 3196 O O . GLY A 1 417 ? 3.439 -29.328 -15.578 1 94.19 417 GLY A O 1
ATOM 3197 N N . MET A 1 418 ? 4.875 -28.078 -14.383 1 96.38 418 MET A N 1
ATOM 3198 C CA . MET A 1 418 ? 4.062 -26.875 -14.453 1 96.38 418 MET A CA 1
ATOM 3199 C C . MET A 1 418 ? 4.91 -25.625 -14.211 1 96.38 418 MET A C 1
ATOM 3201 O O . MET A 1 418 ? 5.805 -25.641 -13.359 1 96.38 418 MET A O 1
ATOM 3205 N N . ILE A 1 419 ? 4.707 -24.641 -14.953 1 97.5 419 ILE A N 1
ATOM 3206 C CA . ILE A 1 419 ? 5.281 -23.328 -14.719 1 97.5 419 ILE A CA 1
ATOM 3207 C C . ILE A 1 419 ? 4.254 -22.25 -15.055 1 97.5 419 ILE A C 1
ATOM 3209 O O . ILE A 1 419 ? 3.523 -22.359 -16.031 1 97.5 419 ILE A O 1
ATOM 3213 N N . CYS A 1 420 ? 4.145 -21.281 -14.203 1 97 420 CYS A N 1
ATOM 3214 C CA . CYS A 1 420 ? 3.148 -20.219 -14.375 1 97 420 CYS A CA 1
ATOM 3215 C C . CYS A 1 420 ? 3.777 -18.969 -14.969 1 97 420 CYS A C 1
ATOM 3217 O O . CYS A 1 420 ? 4.875 -18.578 -14.578 1 97 420 CYS A O 1
ATOM 3219 N N . PHE A 1 421 ? 3.158 -18.422 -15.992 1 97.88 421 PHE A N 1
ATOM 3220 C CA . PHE A 1 421 ? 3.438 -17.109 -16.547 1 97.88 421 PHE A CA 1
ATOM 3221 C C . PHE A 1 421 ? 2.311 -16.141 -16.219 1 97.88 421 PHE A C 1
ATOM 3223 O O . PHE A 1 421 ? 1.141 -16.422 -16.484 1 97.88 421 PHE A O 1
ATOM 3230 N N . ALA A 1 422 ? 2.662 -14.953 -15.641 1 97.06 422 ALA A N 1
ATOM 3231 C CA . ALA A 1 422 ? 1.634 -14.039 -15.148 1 97.06 422 ALA A CA 1
ATOM 3232 C C . ALA A 1 422 ? 1.926 -12.602 -15.57 1 97.06 422 ALA A C 1
ATOM 3234 O O . ALA A 1 422 ? 2.275 -11.758 -14.742 1 97.06 422 ALA A O 1
ATOM 3235 N N . PRO A 1 423 ? 1.742 -12.281 -16.828 1 97.75 423 PRO A N 1
ATOM 3236 C CA . PRO A 1 423 ? 1.87 -10.891 -17.281 1 97.75 423 PRO A CA 1
ATOM 3237 C C . PRO A 1 423 ? 0.702 -10.016 -16.828 1 97.75 423 PRO A C 1
ATOM 3239 O O . PRO A 1 423 ? -0.38 -10.523 -16.531 1 97.75 423 PRO A O 1
ATOM 3242 N N . VAL A 1 424 ? 0.988 -8.773 -16.781 1 97.69 424 VAL A N 1
ATOM 3243 C CA . VAL A 1 424 ? -0.017 -7.812 -16.328 1 97.69 424 VAL A CA 1
ATOM 3244 C C . VAL A 1 424 ? -0.372 -6.863 -17.484 1 97.69 424 VAL A C 1
ATOM 3246 O O . VAL A 1 424 ? 0.484 -6.527 -18.297 1 97.69 424 VAL A O 1
ATOM 3249 N N . ALA A 1 425 ? -1.597 -6.484 -17.547 1 97.88 425 ALA A N 1
ATOM 3250 C CA . ALA A 1 425 ? -2.115 -5.52 -18.5 1 97.88 425 ALA A CA 1
ATOM 3251 C C . ALA A 1 425 ? -3.232 -4.68 -17.891 1 97.88 425 ALA A C 1
ATOM 3253 O O . ALA A 1 425 ? -3.756 -5.012 -16.828 1 97.88 425 ALA A O 1
ATOM 3254 N N . PRO A 1 426 ? -3.512 -3.502 -18.531 1 97.75 426 PRO A N 1
ATOM 3255 C CA . PRO A 1 426 ? -4.703 -2.779 -18.078 1 97.75 426 PRO A CA 1
ATOM 3256 C C . PRO A 1 426 ? -5.988 -3.582 -18.281 1 97.75 426 PRO A C 1
ATOM 3258 O O . PRO A 1 426 ? -6.098 -4.359 -19.234 1 97.75 426 PRO A O 1
ATOM 3261 N N . ALA A 1 427 ? -6.938 -3.395 -17.422 1 98 427 ALA A N 1
ATOM 3262 C CA . ALA A 1 427 ? -8.219 -4.086 -17.531 1 98 427 ALA A CA 1
ATOM 3263 C C . ALA A 1 427 ? -9.031 -3.551 -18.703 1 98 427 ALA A C 1
ATOM 3265 O O . ALA A 1 427 ? -10.133 -3.018 -18.516 1 98 427 ALA A O 1
ATOM 3266 N N . LYS A 1 428 ? -8.539 -3.729 -19.891 1 97.81 428 LYS A N 1
ATOM 3267 C CA . LYS A 1 428 ? -9.172 -3.369 -21.156 1 97.81 428 LYS A CA 1
ATOM 3268 C C . LYS A 1 428 ? -9.344 -4.594 -22.047 1 97.81 428 LYS A C 1
ATOM 3270 O O . LYS A 1 428 ? -8.43 -5.41 -22.172 1 97.81 428 LYS A O 1
ATOM 3275 N N . GLY A 1 429 ? -10.508 -4.668 -22.641 1 97.69 429 GLY A N 1
ATOM 3276 C CA . GLY A 1 429 ? -10.859 -5.84 -23.422 1 97.69 429 GLY A CA 1
ATOM 3277 C C . GLY A 1 429 ? -9.867 -6.121 -24.547 1 97.69 429 GLY A C 1
ATOM 3278 O O . GLY A 1 429 ? -9.5 -7.277 -24.781 1 97.69 429 GLY A O 1
ATOM 3279 N N . VAL A 1 430 ? -9.367 -5.148 -25.156 1 96.81 430 VAL A N 1
ATOM 3280 C CA . VAL A 1 430 ? -8.469 -5.312 -26.297 1 96.81 430 VAL A CA 1
ATOM 3281 C C . VAL A 1 430 ? -7.176 -5.992 -25.844 1 96.81 430 VAL A C 1
ATOM 3283 O O . VAL A 1 430 ? -6.598 -6.797 -26.578 1 96.81 430 VAL A O 1
ATOM 3286 N N . GLU A 1 431 ? -6.719 -5.676 -24.641 1 96.19 431 GLU A N 1
ATOM 3287 C CA . GLU A 1 431 ? -5.508 -6.273 -24.094 1 96.19 431 GLU A CA 1
ATOM 3288 C C . GLU A 1 431 ? -5.684 -7.773 -23.875 1 96.19 431 GLU A C 1
ATOM 3290 O O . GLU A 1 431 ? -4.758 -8.555 -24.125 1 96.19 431 GLU A O 1
ATOM 3295 N N . THR A 1 432 ? -6.836 -8.203 -23.438 1 97 432 THR A N 1
ATOM 3296 C CA . THR A 1 432 ? -7.074 -9.609 -23.156 1 97 432 THR A CA 1
ATOM 3297 C C . THR A 1 432 ? -7.141 -10.406 -24.453 1 97 432 THR A C 1
ATOM 3299 O O . THR A 1 432 ? -6.641 -11.531 -24.531 1 97 432 THR A O 1
ATOM 3302 N N . ALA A 1 433 ? -7.793 -9.828 -25.453 1 97.94 433 ALA A N 1
ATOM 3303 C CA . ALA A 1 433 ? -7.875 -10.492 -26.766 1 97.94 433 ALA A CA 1
ATOM 3304 C C . ALA A 1 433 ? -6.488 -10.688 -27.359 1 97.94 433 ALA A C 1
ATOM 3306 O O . ALA A 1 433 ? -6.156 -11.773 -27.844 1 97.94 433 ALA A O 1
ATOM 3307 N N . GLU A 1 434 ? -5.688 -9.664 -27.312 1 98 434 GLU A N 1
ATOM 3308 C CA . GLU A 1 434 ? -4.352 -9.719 -27.891 1 98 434 GLU A CA 1
ATOM 3309 C C . GLU A 1 434 ? -3.449 -10.68 -27.141 1 98 434 GLU A C 1
ATOM 3311 O O . GLU A 1 434 ? -2.688 -11.438 -27.734 1 98 434 GLU A O 1
ATOM 3316 N N . GLN A 1 435 ? -3.504 -10.672 -25.844 1 98.12 435 GLN A N 1
ATOM 3317 C CA . GLN A 1 435 ? -2.693 -11.586 -25.047 1 98.12 435 GLN A CA 1
ATOM 3318 C C . GLN A 1 435 ? -3.088 -13.039 -25.297 1 98.12 435 GLN A C 1
ATOM 3320 O O . GLN A 1 435 ? -2.227 -13.914 -25.406 1 98.12 435 GLN A O 1
ATOM 3325 N N . THR A 1 436 ? -4.395 -13.25 -25.344 1 98.38 436 THR A N 1
ATOM 3326 C CA . THR A 1 436 ? -4.875 -14.609 -25.594 1 98.38 436 THR A CA 1
ATOM 3327 C C . THR A 1 436 ? -4.383 -15.125 -26.938 1 98.38 436 THR A C 1
ATOM 3329 O O . THR A 1 436 ? -3.889 -16.25 -27.031 1 98.38 436 THR A O 1
ATOM 3332 N N . ALA A 1 437 ? -4.496 -14.281 -27.938 1 98.31 437 ALA A N 1
ATOM 3333 C CA . ALA A 1 437 ? -4.059 -14.664 -29.281 1 98.31 437 ALA A CA 1
ATOM 3334 C C . ALA A 1 437 ? -2.562 -14.961 -29.297 1 98.31 437 ALA A C 1
ATOM 3336 O O . ALA A 1 437 ? -2.129 -15.969 -29.875 1 98.31 437 ALA A O 1
ATOM 3337 N N . LEU A 1 438 ? -1.782 -14.133 -28.688 1 98.69 438 LEU A N 1
ATOM 3338 C CA . LEU A 1 438 ? -0.333 -14.305 -28.672 1 98.69 438 LEU A CA 1
ATOM 3339 C C . LEU A 1 438 ? 0.065 -15.547 -27.891 1 98.69 438 LEU A C 1
ATOM 3341 O O . LEU A 1 438 ? 0.963 -16.281 -28.312 1 98.69 438 LEU A O 1
ATOM 3345 N N . ALA A 1 439 ? -0.562 -15.766 -26.797 1 98.75 439 ALA A N 1
ATOM 3346 C CA . ALA A 1 439 ? -0.284 -16.953 -25.984 1 98.75 439 ALA A CA 1
ATOM 3347 C C . ALA A 1 439 ? -0.559 -18.234 -26.781 1 98.75 439 ALA A C 1
ATOM 3349 O O . ALA A 1 439 ? 0.26 -19.156 -26.797 1 98.75 439 ALA A O 1
ATOM 3350 N N . LYS A 1 440 ? -1.71 -18.281 -27.438 1 98.31 440 LYS A N 1
ATOM 3351 C CA . LYS A 1 440 ? -2.08 -19.469 -28.219 1 98.31 440 LYS A CA 1
ATOM 3352 C C . LYS A 1 440 ? -1.094 -19.688 -29.359 1 98.31 440 LYS A C 1
ATOM 3354 O O . LYS A 1 440 ? -0.742 -20.844 -29.656 1 98.31 440 LYS A O 1
ATOM 3359 N N . GLU A 1 441 ? -0.709 -18.594 -29.953 1 98.62 441 GLU A N 1
ATOM 3360 C CA . GLU A 1 441 ? 0.275 -18.703 -31.016 1 98.62 441 GLU A CA 1
ATOM 3361 C C . GLU A 1 441 ? 1.572 -19.328 -30.516 1 98.62 441 GLU A C 1
ATOM 3363 O O . GLU A 1 441 ? 2.064 -20.297 -31.109 1 98.62 441 GLU A O 1
ATOM 3368 N N . ILE A 1 442 ? 2.15 -18.797 -29.422 1 98.81 442 ILE A N 1
ATOM 3369 C CA . ILE A 1 442 ? 3.445 -19.25 -28.922 1 98.81 442 ILE A CA 1
ATOM 3370 C C . ILE A 1 442 ? 3.33 -20.672 -28.391 1 98.81 442 ILE A C 1
ATOM 3372 O O . ILE A 1 442 ? 4.152 -21.531 -28.719 1 98.81 442 ILE A O 1
ATOM 3376 N N . LEU A 1 443 ? 2.324 -20.938 -27.578 1 98.69 443 LEU A N 1
ATOM 3377 C CA . LEU A 1 443 ? 2.123 -22.281 -27.047 1 98.69 443 LEU A CA 1
ATOM 3378 C C . LEU A 1 443 ? 1.925 -23.297 -28.156 1 98.69 443 LEU A C 1
ATOM 3380 O O . LEU A 1 443 ? 2.471 -24.406 -28.109 1 98.69 443 LEU A O 1
ATOM 3384 N N . GLY A 1 444 ? 1.154 -22.906 -29.188 1 98.19 444 GLY A N 1
ATOM 3385 C CA . GLY A 1 444 ? 0.934 -23.781 -30.344 1 98.19 444 GLY A CA 1
ATOM 3386 C C . GLY A 1 444 ? 2.213 -24.141 -31.078 1 98.19 444 GLY A C 1
ATOM 3387 O O . GLY A 1 444 ? 2.387 -25.281 -31.5 1 98.19 444 GLY A O 1
ATOM 3388 N N . LYS A 1 445 ? 3.039 -23.156 -31.203 1 98.38 445 LYS A N 1
ATOM 3389 C CA . LYS A 1 445 ? 4.332 -23.375 -31.844 1 98.38 445 LYS A CA 1
ATOM 3390 C C . LYS A 1 445 ? 5.102 -24.5 -31.156 1 98.38 445 LYS A C 1
ATOM 3392 O O . LYS A 1 445 ? 5.848 -25.234 -31.812 1 98.38 445 LYS A O 1
ATOM 3397 N N . TYR A 1 446 ? 4.922 -24.672 -29.875 1 98.25 446 TYR A N 1
ATOM 3398 C CA . TYR A 1 446 ? 5.672 -25.641 -29.094 1 98.25 446 TYR A CA 1
ATOM 3399 C C . TYR A 1 446 ? 4.812 -26.859 -28.766 1 98.25 446 TYR A C 1
ATOM 3401 O O . TYR A 1 446 ? 5.227 -27.734 -28.016 1 98.25 446 TYR A O 1
ATOM 3409 N N . ASP A 1 447 ? 3.592 -26.953 -29.266 1 97.38 447 ASP A N 1
ATOM 3410 C CA . ASP A 1 447 ? 2.658 -28.062 -29.094 1 97.38 447 ASP A CA 1
ATOM 3411 C C . ASP A 1 447 ? 2.15 -28.125 -27.656 1 97.38 447 ASP A C 1
ATOM 3413 O O . ASP A 1 447 ? 1.959 -29.219 -27.109 1 97.38 447 ASP A O 1
ATOM 3417 N N . PHE A 1 448 ? 2.07 -27.031 -26.953 1 97.94 448 PHE A N 1
ATOM 3418 C CA . PHE A 1 448 ? 1.477 -26.969 -25.625 1 97.94 448 PHE A CA 1
ATOM 3419 C C . PHE A 1 448 ? 0.069 -26.391 -25.688 1 97.94 448 PHE A C 1
ATOM 3421 O O . PHE A 1 448 ? -0.28 -25.703 -26.641 1 97.94 448 PHE A O 1
ATOM 3428 N N . ASP A 1 449 ? -0.739 -26.719 -24.719 1 98.06 449 ASP A N 1
ATOM 3429 C CA . ASP A 1 449 ? -2.119 -26.234 -24.656 1 98.06 449 ASP A CA 1
ATOM 3430 C C . ASP A 1 449 ? -2.199 -24.891 -23.938 1 98.06 449 ASP A C 1
ATOM 3432 O O . ASP A 1 449 ? -1.397 -24.594 -23.047 1 98.06 449 ASP A O 1
ATOM 3436 N N . TYR A 1 450 ? -3.162 -24.094 -24.359 1 98.19 450 TYR A N 1
ATOM 3437 C CA . TYR A 1 450 ? -3.432 -22.828 -23.672 1 98.19 450 TYR A CA 1
ATOM 3438 C C . TYR A 1 450 ? -4.34 -23.047 -22.469 1 98.19 450 TYR A C 1
ATOM 3440 O O . TYR A 1 450 ? -5.562 -23.094 -22.609 1 98.19 450 TYR A O 1
ATOM 3448 N N . ASN A 1 451 ? -3.734 -23.141 -21.297 1 97.75 451 ASN A N 1
ATOM 3449 C CA . ASN A 1 451 ? -4.434 -23.141 -20.016 1 97.75 451 ASN A CA 1
ATOM 3450 C C . ASN A 1 451 ? -4.359 -21.781 -19.328 1 97.75 451 ASN A C 1
ATOM 3452 O O . ASN A 1 451 ? -3.533 -21.578 -18.438 1 97.75 451 ASN A O 1
ATOM 3456 N N . GLY A 1 452 ? -5.285 -20.953 -19.719 1 97.75 452 GLY A N 1
ATOM 3457 C CA . GLY A 1 452 ? -5.199 -19.578 -19.266 1 97.75 452 GLY A CA 1
ATOM 3458 C C . GLY A 1 452 ? -6.426 -19.125 -18.5 1 97.75 452 GLY A C 1
ATOM 3459 O O . GLY A 1 452 ? -7.512 -19.672 -18.672 1 97.75 452 GLY A O 1
ATOM 3460 N N . ALA A 1 453 ? -6.199 -18.172 -17.656 1 97.81 453 ALA A N 1
ATOM 3461 C CA . ALA A 1 453 ? -7.219 -17.438 -16.906 1 97.81 453 ALA A CA 1
ATOM 3462 C C . ALA A 1 453 ? -6.812 -15.977 -16.703 1 97.81 453 ALA A C 1
ATOM 3464 O O . ALA A 1 453 ? -5.648 -15.617 -16.891 1 97.81 453 ALA A O 1
ATOM 3465 N N . PHE A 1 454 ? -7.781 -15.156 -16.453 1 98 454 PHE A N 1
ATOM 3466 C CA . PHE A 1 454 ? -7.531 -13.766 -16.078 1 98 454 PHE A CA 1
ATOM 3467 C C . PHE A 1 454 ? -8.039 -13.477 -14.672 1 98 454 PHE A C 1
ATOM 3469 O O . PHE A 1 454 ? -9.156 -13.844 -14.32 1 98 454 PHE A O 1
ATOM 3476 N N . ALA A 1 455 ? -7.16 -12.984 -13.859 1 97.31 455 ALA A N 1
ATOM 3477 C CA . ALA A 1 455 ? -7.586 -12.328 -12.625 1 97.31 455 ALA A CA 1
ATOM 3478 C C . ALA A 1 455 ? -7.742 -10.828 -12.82 1 97.31 455 ALA A C 1
ATOM 3480 O O . ALA A 1 455 ? -6.777 -10.133 -13.148 1 97.31 455 ALA A O 1
ATOM 3481 N N . ILE A 1 456 ? -8.938 -10.367 -12.648 1 97 456 ILE A N 1
ATOM 3482 C CA . ILE A 1 456 ? -9.234 -8.969 -12.922 1 97 456 ILE A CA 1
ATOM 3483 C C . ILE A 1 456 ? -9.289 -8.188 -11.617 1 97 456 ILE A C 1
ATOM 3485 O O . ILE A 1 456 ? -10.156 -8.43 -10.773 1 97 456 ILE A O 1
ATOM 3489 N N . GLY A 1 457 ? -8.305 -7.281 -11.445 1 95.5 457 GLY A N 1
ATOM 3490 C CA . GLY A 1 457 ? -8.266 -6.391 -10.297 1 95.5 457 GLY A CA 1
ATOM 3491 C C . GLY A 1 457 ? -9.102 -5.141 -10.484 1 95.5 457 GLY A C 1
ATOM 3492 O O . GLY A 1 457 ? -10.172 -5.191 -11.086 1 95.5 457 GLY A O 1
ATOM 3493 N N . SER A 1 458 ? -8.672 -4.098 -9.922 1 94.31 458 SER A N 1
ATOM 3494 C CA . SER A 1 458 ? -9.453 -2.869 -9.984 1 94.31 458 SER A CA 1
ATOM 3495 C C . SER A 1 458 ? -9.25 -2.15 -11.312 1 94.31 458 SER A C 1
ATOM 3497 O O . SER A 1 458 ? -10.203 -1.6 -11.883 1 94.31 458 SER A O 1
ATOM 3499 N N . ARG A 1 459 ? -8.031 -2.141 -11.742 1 97.56 459 ARG A N 1
ATOM 3500 C CA . ARG A 1 459 ? -7.738 -1.396 -12.961 1 97.56 459 ARG A CA 1
ATOM 3501 C C . ARG A 1 459 ? -6.785 -2.176 -13.859 1 97.56 459 ARG A C 1
ATOM 3503 O O . ARG A 1 459 ? -6.438 -1.717 -14.953 1 97.56 459 ARG A O 1
ATOM 3510 N N . GLU A 1 460 ? -6.41 -3.301 -13.359 1 97.5 460 GLU A N 1
ATOM 3511 C CA . GLU A 1 460 ? -5.449 -4.16 -14.047 1 97.5 460 GLU A CA 1
ATOM 3512 C C . GLU A 1 460 ? -5.969 -5.59 -14.156 1 97.5 460 GLU A C 1
ATOM 3514 O O . GLU A 1 460 ? -6.98 -5.938 -13.547 1 97.5 460 GLU A O 1
ATOM 3519 N N . LEU A 1 461 ? -5.359 -6.332 -15.008 1 97.25 461 LEU A N 1
ATOM 3520 C CA . LEU A 1 461 ? -5.637 -7.762 -15.062 1 97.25 461 LEU A CA 1
ATOM 3521 C C . LEU A 1 461 ? -4.34 -8.562 -15.117 1 97.25 461 LEU A C 1
ATOM 3523 O O . LEU A 1 461 ? -3.322 -8.078 -15.609 1 97.25 461 LEU A O 1
ATOM 3527 N N . HIS A 1 462 ? -4.355 -9.688 -14.586 1 97.56 462 HIS A N 1
ATOM 3528 C CA . HIS A 1 462 ? -3.281 -10.672 -14.609 1 97.56 462 HIS A CA 1
ATOM 3529 C C . HIS A 1 462 ? -3.658 -11.875 -15.469 1 97.56 462 HIS A C 1
ATOM 3531 O O . HIS A 1 462 ? -4.664 -12.547 -15.211 1 97.56 462 HIS A O 1
ATOM 3537 N N . HIS A 1 463 ? -2.912 -12.016 -16.484 1 98.19 463 HIS A N 1
ATOM 3538 C CA . HIS A 1 463 ? -3.092 -13.188 -17.328 1 98.19 463 HIS A CA 1
ATOM 3539 C C . HIS A 1 463 ? -2.33 -14.383 -16.781 1 98.19 463 HIS A C 1
ATOM 3541 O O . HIS A 1 463 ? -1.109 -14.477 -16.938 1 98.19 463 HIS A O 1
ATOM 3547 N N . LEU A 1 464 ? -3.062 -15.312 -16.172 1 97.38 464 LEU A N 1
ATOM 3548 C CA . LEU A 1 464 ? -2.455 -16.516 -15.617 1 97.38 464 LEU A CA 1
ATOM 3549 C C . LEU A 1 464 ? -2.398 -17.625 -16.656 1 97.38 464 LEU A C 1
ATOM 3551 O O . LEU A 1 464 ? -3.436 -18.172 -17.062 1 97.38 464 LEU A O 1
ATOM 3555 N N . ILE A 1 465 ? -1.231 -17.922 -17.062 1 98.19 465 ILE A N 1
ATOM 3556 C CA . ILE A 1 465 ? -1.027 -18.984 -18.031 1 98.19 465 ILE A CA 1
ATOM 3557 C C . ILE A 1 465 ? -0.203 -20.109 -17.406 1 98.19 465 ILE A C 1
ATOM 3559 O O . ILE A 1 465 ? 0.951 -19.906 -17.016 1 98.19 465 ILE A O 1
ATOM 3563 N N . PHE A 1 466 ? -0.783 -21.25 -17.297 1 97.38 466 PHE A N 1
ATOM 3564 C CA . PHE A 1 466 ? -0.064 -22.422 -16.797 1 97.38 466 PHE A CA 1
ATOM 3565 C C . PHE A 1 466 ? 0.429 -23.281 -17.953 1 97.38 466 PHE A C 1
ATOM 3567 O O . PHE A 1 466 ? -0.374 -23.875 -18.672 1 97.38 466 PHE A O 1
ATOM 3574 N N . LEU A 1 467 ? 1.688 -23.266 -18.125 1 98.06 467 LEU A N 1
ATOM 3575 C CA . LEU A 1 467 ? 2.307 -24.203 -19.062 1 98.06 467 LEU A CA 1
ATOM 3576 C C . LEU A 1 467 ? 2.498 -25.562 -18.406 1 98.06 467 LEU A C 1
ATOM 3578 O O . LEU A 1 467 ? 3.293 -25.703 -17.484 1 98.06 467 LEU A O 1
ATOM 3582 N N . LEU A 1 468 ? 1.756 -26.531 -18.859 1 97.44 468 LEU A N 1
ATOM 3583 C CA . LEU A 1 468 ? 1.741 -27.875 -18.312 1 97.44 468 LEU A CA 1
ATOM 3584 C C . LEU A 1 468 ? 2.48 -28.844 -19.219 1 97.44 468 LEU A C 1
ATOM 3586 O O . LEU A 1 468 ? 2.279 -28.828 -20.438 1 97.44 468 LEU A O 1
ATOM 3590 N N . PHE A 1 469 ? 3.371 -29.656 -18.672 1 96.5 469 PHE A N 1
ATOM 3591 C CA . PHE A 1 469 ? 4.199 -30.578 -19.453 1 96.5 469 PHE A CA 1
ATOM 3592 C C . PHE A 1 469 ? 4.531 -31.812 -18.641 1 96.5 469 PHE A C 1
ATOM 3594 O O . PHE A 1 469 ? 4.207 -31.891 -17.453 1 96.5 469 PHE A O 1
ATOM 3601 N N . ASP A 1 470 ? 5.027 -32.812 -19.297 1 94.81 470 ASP A N 1
ATOM 3602 C CA . ASP A 1 470 ? 5.516 -34 -18.609 1 94.81 470 ASP A CA 1
ATOM 3603 C C . ASP A 1 470 ? 6.98 -33.844 -18.203 1 94.81 470 ASP A C 1
ATOM 3605 O O . ASP A 1 470 ? 7.875 -33.938 -19.047 1 94.81 470 ASP A O 1
ATOM 3609 N N . LYS A 1 471 ? 7.164 -33.625 -17.031 1 93.94 471 LYS A N 1
ATOM 3610 C CA . LYS A 1 471 ? 8.516 -33.344 -16.531 1 93.94 471 LYS A CA 1
ATOM 3611 C C . LYS A 1 471 ? 9.406 -34.594 -16.641 1 93.94 471 LYS A C 1
ATOM 3613 O O . LYS A 1 471 ? 10.633 -34.469 -16.656 1 93.94 471 LYS A O 1
ATOM 3618 N N . ASP A 1 472 ? 8.852 -35.75 -16.766 1 92.44 472 ASP A N 1
ATOM 3619 C CA . ASP A 1 472 ? 9.602 -36.969 -16.922 1 92.44 472 ASP A CA 1
ATOM 3620 C C . ASP A 1 472 ? 10.125 -37.125 -18.344 1 92.44 472 ASP A C 1
ATOM 3622 O O . ASP A 1 472 ? 10.969 -38 -18.609 1 92.44 472 ASP A O 1
ATOM 3626 N N . ASP A 1 473 ? 9.672 -36.344 -19.203 1 93.56 473 ASP A N 1
ATOM 3627 C CA . ASP A 1 473 ? 10.172 -36.312 -20.562 1 93.56 473 ASP A CA 1
ATOM 3628 C C . ASP A 1 473 ? 11.172 -35.156 -20.75 1 93.56 473 ASP A C 1
ATOM 3630 O O . ASP A 1 473 ? 10.781 -34 -20.891 1 93.56 473 ASP A O 1
ATOM 3634 N N . PRO A 1 474 ? 12.469 -35.438 -20.891 1 94.69 474 PRO A N 1
ATOM 3635 C CA . PRO A 1 474 ? 13.492 -34.406 -20.969 1 94.69 474 PRO A CA 1
ATOM 3636 C C . PRO A 1 474 ? 13.289 -33.469 -22.156 1 94.69 474 PRO A C 1
ATOM 3638 O O . PRO A 1 474 ? 13.586 -32.25 -22.062 1 94.69 474 PRO A O 1
ATOM 3641 N N . ALA A 1 475 ? 12.906 -34 -23.234 1 95.19 475 ALA A N 1
ATOM 3642 C CA . ALA A 1 475 ? 12.68 -33.156 -24.406 1 95.19 475 ALA A CA 1
ATOM 3643 C C . ALA A 1 475 ? 11.539 -32.156 -24.156 1 95.19 475 ALA A C 1
ATOM 3645 O O . ALA A 1 475 ? 11.625 -31 -24.562 1 95.19 475 ALA A O 1
ATOM 3646 N N . GLU A 1 476 ? 10.492 -32.656 -23.594 1 95 476 GLU A N 1
ATOM 3647 C CA . GLU A 1 476 ? 9.359 -31.781 -23.297 1 95 476 GLU A CA 1
ATOM 3648 C C . GLU A 1 476 ? 9.711 -30.734 -22.266 1 95 476 GLU A C 1
ATOM 3650 O O . GLU A 1 476 ? 9.25 -29.594 -22.344 1 95 476 GLU A O 1
ATOM 3655 N N . GLU A 1 477 ? 10.5 -31.141 -21.281 1 96.44 477 GLU A N 1
ATOM 3656 C CA . GLU A 1 477 ? 10.945 -30.188 -20.266 1 96.44 477 GLU A CA 1
ATOM 3657 C C . GLU A 1 477 ? 11.766 -29.062 -20.906 1 96.44 477 GLU A C 1
ATOM 3659 O O . GLU A 1 477 ? 11.578 -27.891 -20.578 1 96.44 477 GLU A O 1
ATOM 3664 N N . ARG A 1 478 ? 12.688 -29.375 -21.75 1 97.38 478 ARG A N 1
ATOM 3665 C CA . ARG A 1 478 ? 13.477 -28.375 -22.453 1 97.38 478 ARG A CA 1
ATOM 3666 C C . ARG A 1 478 ? 12.586 -27.484 -23.312 1 97.38 478 ARG A C 1
ATOM 3668 O O . ARG A 1 478 ? 12.766 -26.25 -23.312 1 97.38 478 ARG A O 1
ATOM 3675 N N . LYS A 1 479 ? 11.648 -28.078 -24 1 97.25 479 LYS A N 1
ATOM 3676 C CA . LYS A 1 479 ? 10.695 -27.312 -24.797 1 97.25 479 LYS A CA 1
ATOM 3677 C C . LYS A 1 479 ? 9.906 -26.344 -23.922 1 97.25 479 LYS A C 1
ATOM 3679 O O . LYS A 1 479 ? 9.609 -25.219 -24.344 1 97.25 479 LYS A O 1
ATOM 3684 N N . ALA A 1 480 ? 9.508 -26.828 -22.75 1 97.94 480 ALA A N 1
ATOM 3685 C CA . ALA A 1 480 ? 8.773 -25.969 -21.828 1 97.94 480 ALA A CA 1
ATOM 3686 C C . ALA A 1 480 ? 9.594 -24.75 -21.422 1 97.94 480 ALA A C 1
ATOM 3688 O O . ALA A 1 480 ? 9.062 -23.625 -21.359 1 97.94 480 ALA A O 1
ATOM 3689 N N . GLN A 1 481 ? 10.852 -24.953 -21.156 1 97.81 481 GLN A N 1
ATOM 3690 C CA . GLN A 1 481 ? 11.734 -23.844 -20.828 1 97.81 481 GLN A CA 1
ATOM 3691 C C . GLN A 1 481 ? 11.828 -22.844 -21.969 1 97.81 481 GLN A C 1
ATOM 3693 O O . GLN A 1 481 ? 11.703 -21.641 -21.766 1 97.81 481 GLN A O 1
ATOM 3698 N N . ASP A 1 482 ? 12.031 -23.344 -23.172 1 98.44 482 ASP A N 1
ATOM 3699 C CA . ASP A 1 482 ? 12.148 -22.484 -24.359 1 98.44 482 ASP A CA 1
ATOM 3700 C C . ASP A 1 482 ? 10.859 -21.719 -24.594 1 98.44 482 ASP A C 1
ATOM 3702 O O . ASP A 1 482 ? 10.891 -20.531 -24.938 1 98.44 482 ASP A O 1
ATOM 3706 N N . CYS A 1 483 ? 9.773 -22.406 -24.469 1 98.62 483 CYS A N 1
ATOM 3707 C CA . CYS A 1 483 ? 8.469 -21.781 -24.656 1 98.62 483 CYS A CA 1
ATOM 3708 C C . CYS A 1 483 ? 8.25 -20.641 -23.672 1 98.62 483 CYS A C 1
ATOM 3710 O O . CYS A 1 483 ? 7.812 -19.562 -24.062 1 98.62 483 CYS A O 1
ATOM 3712 N N . MET A 1 484 ? 8.602 -20.922 -22.422 1 98.31 484 MET A N 1
ATOM 3713 C CA . MET A 1 484 ? 8.438 -19.922 -21.375 1 98.31 484 MET A CA 1
ATOM 3714 C C . MET A 1 484 ? 9.289 -18.688 -21.672 1 98.31 484 MET A C 1
ATOM 3716 O O . MET A 1 484 ? 8.828 -17.562 -21.5 1 98.31 484 MET A O 1
ATOM 3720 N N . GLU A 1 485 ? 10.469 -18.891 -22.047 1 98.31 485 GLU A N 1
ATOM 3721 C CA . GLU A 1 485 ? 11.367 -17.781 -22.359 1 98.31 485 GLU A CA 1
ATOM 3722 C C . GLU A 1 485 ? 10.82 -16.953 -23.516 1 98.31 485 GLU A C 1
ATOM 3724 O O . GLU A 1 485 ? 10.828 -15.719 -23.453 1 98.31 485 GLU A O 1
ATOM 3729 N N . GLU A 1 486 ? 10.344 -17.625 -24.547 1 98.69 486 GLU A N 1
ATOM 3730 C CA . GLU A 1 486 ? 9.773 -16.891 -25.672 1 98.69 486 GLU A CA 1
ATOM 3731 C C . GLU A 1 486 ? 8.531 -16.109 -25.25 1 98.69 486 GLU A C 1
ATOM 3733 O O . GLU A 1 486 ? 8.344 -14.969 -25.688 1 98.69 486 GLU A O 1
ATOM 3738 N N . MET A 1 487 ? 7.684 -16.719 -24.422 1 98.62 487 MET A N 1
ATOM 3739 C CA . MET A 1 487 ? 6.492 -16.031 -23.938 1 98.62 487 MET A CA 1
ATOM 3740 C C . MET A 1 487 ? 6.871 -14.75 -23.188 1 98.62 487 MET A C 1
ATOM 3742 O O . MET A 1 487 ? 6.324 -13.68 -23.469 1 98.62 487 MET A O 1
ATOM 3746 N N . ILE A 1 488 ? 7.832 -14.875 -22.297 1 98.31 488 ILE A N 1
ATOM 3747 C CA . ILE A 1 488 ? 8.242 -13.734 -21.484 1 98.31 488 ILE A CA 1
ATOM 3748 C C . ILE A 1 488 ? 8.789 -12.625 -22.375 1 98.31 488 ILE A C 1
ATOM 3750 O O . ILE A 1 488 ? 8.422 -11.461 -22.219 1 98.31 488 ILE A O 1
ATOM 3754 N N . LEU A 1 489 ? 9.578 -12.969 -23.328 1 98 489 LEU A N 1
ATOM 3755 C CA . LEU A 1 489 ? 10.211 -11.977 -24.188 1 98 489 LEU A CA 1
ATOM 3756 C C . LEU A 1 489 ? 9.188 -11.312 -25.109 1 98 489 LEU A C 1
ATOM 3758 O O . LEU A 1 489 ? 9.141 -10.086 -25.203 1 98 489 LEU A O 1
ATOM 3762 N N . ARG A 1 490 ? 8.305 -12.062 -25.719 1 98.12 490 ARG A N 1
ATOM 3763 C CA . ARG A 1 490 ? 7.371 -11.508 -26.703 1 98.12 490 ARG A CA 1
ATOM 3764 C C . ARG A 1 490 ? 6.27 -10.711 -26.016 1 98.12 490 ARG A C 1
ATOM 3766 O O . ARG A 1 490 ? 5.805 -9.695 -26.547 1 98.12 490 ARG A O 1
ATOM 3773 N N . PHE A 1 491 ? 5.812 -11.18 -24.891 1 98.06 491 PHE A N 1
ATOM 3774 C CA . PHE A 1 491 ? 4.863 -10.383 -24.109 1 98.06 491 PHE A CA 1
ATOM 3775 C C . PHE A 1 491 ? 5.508 -9.094 -23.625 1 98.06 491 PHE A C 1
ATOM 3777 O O . PHE A 1 491 ? 4.918 -8.023 -23.719 1 98.06 491 PHE A O 1
ATOM 3784 N N . GLY A 1 492 ? 6.719 -9.227 -23.094 1 96.56 492 GLY A N 1
ATOM 3785 C CA . GLY A 1 492 ? 7.449 -8.062 -22.625 1 96.56 492 GLY A CA 1
ATOM 3786 C C . GLY A 1 492 ? 7.637 -7.008 -23.703 1 96.56 492 GLY A C 1
ATOM 3787 O O . GLY A 1 492 ? 7.57 -5.809 -23.422 1 96.56 492 GLY A O 1
ATOM 3788 N N . ASP A 1 493 ? 7.828 -7.422 -24.922 1 96 493 ASP A N 1
ATOM 3789 C CA . ASP A 1 493 ? 8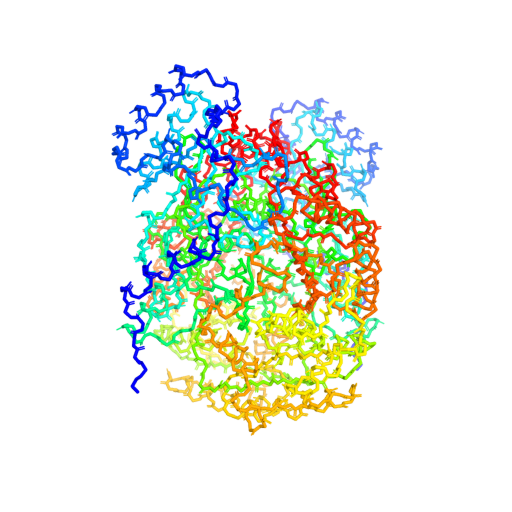.016 -6.512 -26.047 1 96 493 ASP A CA 1
ATOM 3790 C C . ASP A 1 493 ? 6.766 -5.668 -26.281 1 96 493 ASP A C 1
ATOM 3792 O O . ASP A 1 493 ? 6.848 -4.562 -26.812 1 96 493 ASP A O 1
ATOM 3796 N N . LYS A 1 494 ? 5.684 -6.191 -25.781 1 95.94 494 LYS A N 1
ATOM 3797 C CA . LYS A 1 494 ? 4.418 -5.484 -25.953 1 95.94 494 LYS A CA 1
ATOM 3798 C C . LYS A 1 494 ? 4.039 -4.715 -24.688 1 95.94 494 LYS A C 1
ATOM 3800 O O . LYS A 1 494 ? 2.951 -4.145 -24.609 1 95.94 494 LYS A O 1
ATOM 3805 N N . GLY A 1 495 ? 4.883 -4.723 -23.719 1 95.62 495 GLY A N 1
ATOM 3806 C CA . GLY A 1 495 ? 4.648 -3.996 -22.484 1 95.62 495 GLY A CA 1
ATOM 3807 C C . GLY A 1 495 ? 3.932 -4.824 -21.438 1 95.62 495 GLY A C 1
ATOM 3808 O O . GLY A 1 495 ? 3.592 -4.32 -20.359 1 95.62 495 GLY A O 1
ATOM 3809 N N . TRP A 1 496 ? 3.674 -6.078 -21.75 1 97.25 496 TRP A N 1
ATOM 3810 C CA . TRP A 1 496 ? 3.021 -6.988 -20.828 1 97.25 496 TRP A CA 1
ATOM 3811 C C . TRP A 1 496 ? 4.051 -7.77 -20.016 1 97.25 496 TRP A C 1
ATOM 3813 O O . TRP A 1 496 ? 4.281 -8.953 -20.266 1 97.25 496 TRP A O 1
ATOM 3823 N N . ALA A 1 497 ? 4.602 -7.125 -18.984 1 97.81 497 ALA A N 1
ATOM 3824 C CA . ALA A 1 497 ? 5.625 -7.766 -18.172 1 97.81 497 ALA A CA 1
ATOM 3825 C C . ALA A 1 497 ? 5 -8.555 -17.031 1 97.81 497 ALA A C 1
ATOM 3827 O O . ALA A 1 497 ? 3.928 -8.195 -16.531 1 97.81 497 ALA A O 1
ATOM 3828 N N . ALA A 1 498 ? 5.719 -9.57 -16.625 1 97.69 498 ALA A N 1
ATOM 3829 C CA . ALA A 1 498 ? 5.266 -10.391 -15.492 1 97.69 498 ALA A CA 1
ATOM 3830 C C . ALA A 1 498 ? 5.5 -9.672 -14.164 1 97.69 498 ALA A C 1
ATOM 3832 O O . ALA A 1 498 ? 6.488 -8.953 -14.008 1 97.69 498 ALA A O 1
ATOM 3833 N N . TYR A 1 499 ? 4.574 -9.875 -13.25 1 96.81 499 TYR A N 1
ATOM 3834 C CA . TYR A 1 499 ? 4.727 -9.297 -11.922 1 96.81 499 TYR A CA 1
ATOM 3835 C C . TYR A 1 499 ? 5.266 -10.32 -10.938 1 96.81 499 TYR A C 1
ATOM 3837 O O . TYR A 1 499 ? 5.609 -9.984 -9.805 1 96.81 499 TYR A O 1
ATOM 3845 N N . ARG A 1 500 ? 5.297 -11.578 -11.312 1 96.12 500 ARG A N 1
ATOM 3846 C CA . ARG A 1 500 ? 5.832 -12.742 -10.617 1 96.12 500 ARG A CA 1
ATOM 3847 C C . ARG A 1 500 ? 6.406 -13.75 -11.602 1 96.12 500 ARG A C 1
ATOM 3849 O O . ARG A 1 500 ? 5.918 -13.875 -12.727 1 96.12 500 ARG A O 1
ATOM 3856 N N . THR A 1 501 ? 7.438 -14.461 -11.109 1 97.19 501 THR A N 1
ATOM 3857 C CA . THR A 1 501 ? 8.008 -15.43 -12.039 1 97.19 501 THR A CA 1
ATOM 3858 C C . THR A 1 501 ? 8.719 -16.547 -11.281 1 97.19 501 THR A C 1
ATOM 3860 O O . THR A 1 501 ? 8.875 -16.484 -10.062 1 97.19 501 THR A O 1
ATOM 3863 N N . ALA A 1 502 ? 9.008 -17.594 -12.008 1 97.38 502 ALA A N 1
ATOM 3864 C CA . ALA A 1 502 ? 9.711 -18.75 -11.453 1 97.38 502 ALA A CA 1
ATOM 3865 C C . ALA A 1 502 ? 11.195 -18.438 -11.234 1 97.38 502 ALA A C 1
ATOM 3867 O O . ALA A 1 502 ? 11.727 -17.5 -11.836 1 97.38 502 ALA A O 1
ATOM 3868 N N . VAL A 1 503 ? 11.859 -19.234 -10.43 1 96.94 503 VAL A N 1
ATOM 3869 C CA . VAL A 1 503 ? 13.266 -19.016 -10.086 1 96.94 503 VAL A CA 1
ATOM 3870 C C . VAL A 1 503 ? 14.117 -19.062 -11.352 1 96.94 503 VAL A C 1
ATOM 3872 O O . VAL A 1 503 ? 15.148 -18.391 -11.438 1 96.94 503 VAL A O 1
ATOM 3875 N N . SER A 1 504 ? 13.688 -19.781 -12.391 1 95.75 504 SER A N 1
ATOM 3876 C CA . SER A 1 504 ? 14.469 -19.984 -13.602 1 95.75 504 SER A CA 1
ATOM 3877 C C . SER A 1 504 ? 14.398 -18.781 -14.523 1 95.75 504 SER A C 1
ATOM 3879 O O . SER A 1 504 ? 15.188 -18.656 -15.461 1 95.75 504 SER A O 1
ATOM 3881 N N . THR A 1 505 ? 13.477 -17.891 -14.273 1 97.31 505 THR A N 1
ATOM 3882 C CA . THR A 1 505 ? 13.273 -16.812 -15.234 1 97.31 505 THR A CA 1
ATOM 3883 C C . THR A 1 505 ? 13.391 -15.453 -14.555 1 97.31 505 THR A C 1
ATOM 3885 O O . THR A 1 505 ? 12.984 -14.438 -15.117 1 97.31 505 THR A O 1
ATOM 3888 N N . MET A 1 506 ? 13.898 -15.383 -13.359 1 97.69 506 MET A N 1
ATOM 3889 C CA . MET A 1 506 ? 13.953 -14.156 -12.57 1 97.69 506 MET A CA 1
ATOM 3890 C C . MET A 1 506 ? 14.781 -13.086 -13.281 1 97.69 506 MET A C 1
ATOM 3892 O O . MET A 1 506 ? 14.367 -11.93 -13.367 1 97.69 506 MET A O 1
ATOM 3896 N N . ASP A 1 507 ? 15.938 -13.445 -13.859 1 96.94 507 ASP A N 1
ATOM 3897 C CA . ASP A 1 507 ? 16.797 -12.484 -14.547 1 96.94 507 ASP A CA 1
ATOM 3898 C C . ASP A 1 507 ? 16.125 -11.977 -15.82 1 96.94 507 ASP A C 1
ATOM 3900 O O . ASP A 1 507 ? 16.25 -10.797 -16.172 1 96.94 507 ASP A O 1
ATOM 3904 N N . LEU A 1 508 ? 15.516 -12.906 -16.5 1 97.25 508 LEU A N 1
ATOM 3905 C CA . LEU A 1 508 ? 14.852 -12.555 -17.734 1 97.25 508 LEU A CA 1
ATOM 3906 C C . LEU A 1 508 ? 13.758 -11.516 -17.5 1 97.25 508 LEU A C 1
ATOM 3908 O O . LEU A 1 508 ? 13.648 -10.531 -18.234 1 97.25 508 LEU A O 1
ATOM 3912 N N . VAL A 1 509 ? 12.945 -11.719 -16.5 1 97.88 509 VAL A N 1
ATOM 3913 C CA . VAL A 1 509 ? 11.867 -10.789 -16.172 1 97.88 509 VAL A CA 1
ATOM 3914 C C . VAL A 1 509 ? 12.453 -9.477 -15.648 1 97.88 509 VAL A C 1
ATOM 3916 O O . VAL A 1 509 ? 12.008 -8.391 -16.031 1 97.88 509 VAL A O 1
ATOM 3919 N N . ALA A 1 510 ? 13.461 -9.57 -14.766 1 97.75 510 ALA A N 1
ATOM 3920 C CA . ALA A 1 510 ? 14.109 -8.367 -14.258 1 97.75 510 ALA A CA 1
ATOM 3921 C C . ALA A 1 510 ? 14.625 -7.492 -15.391 1 97.75 510 ALA A C 1
ATOM 3923 O O . ALA A 1 510 ? 14.57 -6.262 -15.312 1 97.75 510 ALA A O 1
ATOM 3924 N N . GLY A 1 511 ? 15.094 -8.109 -16.391 1 97 511 GLY A N 1
ATOM 3925 C CA . GLY A 1 511 ? 15.617 -7.395 -17.547 1 97 511 GLY A CA 1
ATOM 3926 C C . GLY A 1 511 ? 14.578 -6.539 -18.25 1 97 511 GLY A C 1
ATOM 3927 O O . GLY A 1 511 ? 14.922 -5.574 -18.938 1 97 511 GLY A O 1
ATOM 3928 N N . GLN A 1 512 ? 13.359 -6.836 -18.047 1 97.25 512 GLN A N 1
ATOM 3929 C CA . GLN A 1 512 ? 12.281 -6.082 -18.672 1 97.25 512 GLN A CA 1
ATOM 3930 C C . GLN A 1 512 ? 11.945 -4.828 -17.875 1 97.25 512 GLN A C 1
ATOM 3932 O O . GLN A 1 512 ? 11.258 -3.932 -18.359 1 97.25 512 GLN A O 1
ATOM 3937 N N . TYR A 1 513 ? 12.367 -4.742 -16.625 1 96.88 513 TYR A N 1
ATOM 3938 C CA . TYR A 1 513 ? 12.047 -3.621 -15.75 1 96.88 513 TYR A CA 1
ATOM 3939 C C . TYR A 1 513 ? 13.164 -2.584 -15.766 1 96.88 513 TYR A C 1
ATOM 3941 O O . TYR A 1 513 ? 13.328 -1.817 -14.812 1 96.88 513 TYR A O 1
ATOM 3949 N N . GLY A 1 514 ? 13.898 -2.447 -16.734 1 94.62 514 GLY A N 1
ATOM 3950 C CA . GLY A 1 514 ? 14.805 -1.35 -17.047 1 94.62 514 GLY A CA 1
ATOM 3951 C C . GLY A 1 514 ? 16.062 -1.359 -16.188 1 94.62 514 GLY A C 1
ATOM 3952 O O . GLY A 1 514 ? 16.062 -1.893 -15.086 1 94.62 514 GLY A O 1
ATOM 3953 N N . GLU A 1 515 ? 17.031 -0.669 -16.641 1 96.44 515 GLU A N 1
ATOM 3954 C CA . GLU A 1 515 ? 18.344 -0.63 -16.016 1 96.44 515 GLU A CA 1
ATOM 3955 C C . GLU A 1 515 ? 18.344 0.223 -14.75 1 96.44 515 GLU A C 1
ATOM 3957 O O . GLU A 1 515 ? 18.969 -0.128 -13.75 1 96.44 515 GLU A O 1
ATOM 3962 N N . ALA A 1 516 ? 17.656 1.312 -14.75 1 97.38 516 ALA A N 1
ATOM 3963 C CA . ALA A 1 516 ? 17.625 2.209 -13.602 1 97.38 516 ALA A CA 1
ATOM 3964 C C . ALA A 1 516 ? 17.062 1.502 -12.367 1 97.38 516 ALA A C 1
ATOM 3966 O O . ALA A 1 516 ? 17.625 1.621 -11.273 1 97.38 516 ALA A O 1
ATOM 3967 N N . ASN A 1 517 ? 15.992 0.831 -12.586 1 96.94 517 ASN A N 1
ATOM 3968 C CA . ASN A 1 517 ? 15.391 0.068 -11.492 1 96.94 517 ASN A CA 1
ATOM 3969 C C . ASN A 1 517 ? 16.344 -1.015 -10.984 1 96.94 517 ASN A C 1
ATOM 3971 O O . ASN A 1 517 ? 16.484 -1.194 -9.773 1 96.94 517 ASN A O 1
ATOM 3975 N N . ARG A 1 518 ? 16.969 -1.732 -11.852 1 97.12 518 ARG A N 1
ATOM 3976 C CA . ARG A 1 518 ? 17.891 -2.803 -11.492 1 97.12 518 ARG A CA 1
ATOM 3977 C C . ARG A 1 518 ? 19.094 -2.254 -10.719 1 97.12 518 ARG A C 1
ATOM 3979 O O . ARG A 1 518 ? 19.531 -2.854 -9.734 1 97.12 518 ARG A O 1
ATOM 3986 N N . MET A 1 519 ? 19.594 -1.143 -11.164 1 97.75 519 MET A N 1
ATOM 3987 C CA . MET A 1 519 ? 20.75 -0.54 -10.5 1 97.75 519 MET A CA 1
ATOM 3988 C C . MET A 1 519 ? 20.375 -0.044 -9.109 1 97.75 519 MET A C 1
ATOM 3990 O O . MET A 1 519 ? 21.188 -0.145 -8.172 1 97.75 519 MET A O 1
ATOM 3994 N N . LEU A 1 520 ? 19.219 0.496 -8.984 1 98.06 520 LEU A N 1
ATOM 3995 C CA . LEU A 1 520 ? 18.75 0.917 -7.668 1 98.06 520 LEU A CA 1
ATOM 3996 C C . LEU A 1 520 ? 18.656 -0.271 -6.719 1 98.06 520 LEU A C 1
ATOM 3998 O O . LEU A 1 520 ? 19.109 -0.188 -5.574 1 98.06 520 LEU A O 1
ATOM 4002 N N . ASN A 1 521 ? 18.109 -1.375 -7.207 1 98.25 521 ASN A N 1
ATOM 4003 C CA . ASN A 1 521 ? 18.016 -2.58 -6.391 1 98.25 521 ASN A CA 1
ATOM 4004 C C . ASN A 1 521 ? 19.406 -3.084 -5.984 1 98.25 521 ASN A C 1
ATOM 4006 O O . ASN A 1 521 ? 19.594 -3.529 -4.855 1 98.25 521 ASN A O 1
ATOM 4010 N N . ARG A 1 522 ? 20.312 -3.037 -6.918 1 98.19 522 ARG A N 1
ATOM 4011 C CA . ARG A 1 522 ? 21.672 -3.453 -6.625 1 98.19 522 ARG A CA 1
ATOM 4012 C C . ARG A 1 522 ? 22.297 -2.578 -5.539 1 98.19 522 ARG A C 1
ATOM 4014 O O . ARG A 1 522 ? 23 -3.078 -4.66 1 98.19 522 ARG A O 1
ATOM 4021 N N . ARG A 1 523 ? 22.047 -1.295 -5.613 1 98.19 523 ARG A N 1
ATOM 4022 C CA . ARG A 1 523 ? 22.562 -0.356 -4.617 1 98.19 523 ARG A CA 1
ATOM 4023 C C . ARG A 1 523 ? 21.984 -0.657 -3.236 1 98.19 523 ARG A C 1
ATOM 4025 O O . ARG A 1 523 ? 22.703 -0.615 -2.234 1 98.19 523 ARG A O 1
ATOM 4032 N N . LEU A 1 524 ? 20.734 -0.907 -3.188 1 98.56 524 LEU A N 1
ATOM 4033 C CA . LEU A 1 524 ? 20.078 -1.265 -1.932 1 98.56 524 LEU A CA 1
ATOM 4034 C C . LEU A 1 524 ? 20.641 -2.574 -1.385 1 98.56 524 LEU A C 1
ATOM 4036 O O . LEU A 1 524 ? 20.875 -2.695 -0.182 1 98.56 524 LEU A O 1
ATOM 4040 N N . LYS A 1 525 ? 20.859 -3.539 -2.318 1 98.69 525 LYS A N 1
ATOM 4041 C CA . LYS A 1 525 ? 21.453 -4.816 -1.923 1 98.69 525 LYS A CA 1
ATOM 4042 C C . LYS A 1 525 ? 22.828 -4.617 -1.305 1 98.69 525 LYS A C 1
ATOM 4044 O O . LYS A 1 525 ? 23.141 -5.184 -0.252 1 98.69 525 LYS A O 1
ATOM 4049 N N . ALA A 1 526 ? 23.609 -3.814 -1.91 1 98.44 526 ALA A N 1
ATOM 4050 C CA . ALA A 1 526 ? 24.969 -3.559 -1.424 1 98.44 526 ALA A CA 1
ATOM 4051 C C . ALA A 1 526 ? 24.938 -2.914 -0.042 1 98.44 526 ALA A C 1
ATOM 4053 O O . ALA A 1 526 ? 25.797 -3.195 0.798 1 98.44 526 ALA A O 1
ATOM 4054 N N . ALA A 1 527 ? 23.953 -2.117 0.212 1 98.31 527 ALA A N 1
ATOM 4055 C CA . ALA A 1 527 ? 23.844 -1.392 1.476 1 98.31 527 ALA A CA 1
ATOM 4056 C C . ALA A 1 527 ? 23.328 -2.301 2.588 1 98.31 527 ALA A C 1
ATOM 4058 O O . ALA A 1 527 ? 23.75 -2.18 3.74 1 98.31 527 ALA A O 1
ATOM 4059 N N . LEU A 1 528 ? 22.453 -3.234 2.277 1 98.5 528 LEU A N 1
ATOM 4060 C CA . LEU A 1 528 ? 21.719 -3.975 3.307 1 98.5 528 LEU A CA 1
ATOM 4061 C C . LEU A 1 528 ? 22.328 -5.363 3.498 1 98.5 528 LEU A C 1
ATOM 4063 O O . LEU A 1 528 ? 22.156 -5.973 4.559 1 98.5 528 LEU A O 1
ATOM 4067 N N . ASP A 1 529 ? 22.938 -5.855 2.523 1 98.56 529 ASP A N 1
ATOM 4068 C CA . ASP A 1 529 ? 23.578 -7.172 2.529 1 98.56 529 ASP A CA 1
ATOM 4069 C C . ASP A 1 529 ? 24.875 -7.16 1.741 1 98.56 529 ASP A C 1
ATOM 4071 O O . ASP A 1 529 ? 25 -7.832 0.716 1 98.56 529 ASP A O 1
ATOM 4075 N N . PRO A 1 530 ? 25.875 -6.484 2.252 1 98.06 530 PRO A N 1
ATOM 4076 C CA . PRO A 1 530 ? 27.109 -6.254 1.496 1 98.06 530 PRO A CA 1
ATOM 4077 C C . PRO A 1 530 ? 27.844 -7.547 1.157 1 98.06 530 PRO A C 1
ATOM 4079 O O . PRO A 1 530 ? 28.609 -7.59 0.192 1 98.06 530 PRO A O 1
ATOM 4082 N N . ASN A 1 531 ? 27.625 -8.625 1.902 1 97.81 531 ASN A N 1
ATOM 4083 C CA . ASN A 1 531 ? 28.281 -9.898 1.618 1 97.81 531 ASN A CA 1
ATOM 4084 C C . ASN A 1 531 ? 27.453 -10.773 0.696 1 97.81 531 ASN A C 1
ATOM 4086 O O . ASN A 1 531 ? 27.891 -11.844 0.277 1 97.81 531 ASN A O 1
ATOM 4090 N N . GLY A 1 532 ? 26.203 -10.383 0.408 1 97.69 532 GLY A N 1
ATOM 4091 C CA . GLY A 1 532 ? 25.344 -11.094 -0.524 1 97.69 532 GLY A CA 1
ATOM 4092 C C . GLY A 1 532 ? 24.922 -12.453 -0.021 1 97.69 532 GLY A C 1
ATOM 4093 O O . GLY A 1 532 ? 24.812 -13.406 -0.799 1 97.69 532 GLY A O 1
ATOM 4094 N N . VAL A 1 533 ? 24.688 -12.594 1.221 1 98.31 533 VAL A N 1
ATOM 4095 C CA . VAL A 1 533 ? 24.438 -13.922 1.771 1 98.31 533 VAL A CA 1
ATOM 4096 C C . VAL A 1 533 ? 22.938 -14.242 1.698 1 98.31 533 VAL A C 1
ATOM 4098 O O . VAL A 1 533 ? 22.547 -15.406 1.778 1 98.31 533 VAL A O 1
ATOM 4101 N N . ILE A 1 534 ? 22.109 -13.219 1.52 1 98.75 534 ILE A N 1
ATOM 4102 C CA . ILE A 1 534 ? 20.672 -13.492 1.505 1 98.75 534 ILE A CA 1
ATOM 4103 C C . ILE A 1 534 ? 20.188 -13.625 0.063 1 98.75 534 ILE A C 1
ATOM 4105 O O . ILE A 1 534 ? 20.125 -12.641 -0.671 1 98.75 534 ILE A O 1
ATOM 4109 N N . ALA A 1 535 ? 19.891 -14.719 -0.375 1 98.56 535 ALA A N 1
ATOM 4110 C CA . ALA A 1 535 ? 19.188 -15.133 -1.585 1 98.56 535 ALA A CA 1
ATOM 4111 C C . ALA A 1 535 ? 19.766 -14.453 -2.82 1 98.56 535 ALA A C 1
ATOM 4113 O O . ALA A 1 535 ? 19.031 -13.844 -3.602 1 98.56 535 ALA A O 1
ATOM 4114 N N . PRO A 1 536 ? 21.047 -14.562 -3.027 1 97.69 536 PRO A N 1
ATOM 4115 C CA . PRO A 1 536 ? 21.578 -13.961 -4.254 1 97.69 536 PRO A CA 1
ATOM 4116 C C . PRO A 1 536 ? 20.844 -14.438 -5.508 1 97.69 536 PRO A C 1
ATOM 4118 O O . PRO A 1 536 ? 20.594 -15.633 -5.664 1 97.69 536 PRO A O 1
ATOM 4121 N N . GLY A 1 537 ? 20.422 -13.484 -6.32 1 97.62 537 GLY A N 1
ATOM 4122 C CA . GLY A 1 537 ? 19.75 -13.781 -7.582 1 97.62 537 GLY A CA 1
ATOM 4123 C C . GLY A 1 537 ? 18.25 -13.633 -7.516 1 97.62 537 GLY A C 1
ATOM 4124 O O . GLY A 1 537 ? 17.578 -13.594 -8.547 1 97.62 537 GLY A O 1
ATOM 4125 N N . LYS A 1 538 ? 17.672 -13.555 -6.293 1 98.19 538 LYS A N 1
ATOM 4126 C CA . LYS A 1 538 ? 16.234 -13.367 -6.141 1 98.19 538 LYS A CA 1
ATOM 4127 C C . LYS A 1 538 ? 15.758 -12.141 -6.914 1 98.19 538 LYS A C 1
ATOM 4129 O O . LYS A 1 538 ? 16.312 -11.047 -6.766 1 98.19 538 LYS A O 1
ATOM 4134 N N . SER A 1 539 ? 14.75 -12.297 -7.781 1 98.06 539 SER A N 1
ATOM 4135 C CA . SER A 1 539 ? 14.133 -11.25 -8.586 1 98.06 539 SER A CA 1
ATOM 4136 C C . SER A 1 539 ? 15.164 -10.523 -9.438 1 98.06 539 SER A C 1
ATOM 4138 O O . SER A 1 539 ? 15.016 -9.336 -9.734 1 98.06 539 SER A O 1
ATOM 4140 N N . GLY A 1 540 ? 16.234 -11.211 -9.703 1 97.94 540 GLY A N 1
ATOM 4141 C CA . GLY A 1 540 ? 17.266 -10.641 -10.547 1 97.94 540 GLY A CA 1
ATOM 4142 C C . GLY A 1 540 ? 18.188 -9.695 -9.797 1 97.94 540 GLY A C 1
ATOM 4143 O O . GLY A 1 540 ? 18.891 -8.891 -10.414 1 97.94 540 GLY A O 1
ATOM 4144 N N . ILE A 1 541 ? 18.266 -9.719 -8.484 1 98.38 541 ILE A N 1
ATOM 4145 C CA . ILE A 1 541 ? 19.062 -8.797 -7.68 1 98.38 541 ILE A CA 1
ATOM 4146 C C . ILE A 1 541 ? 20.344 -9.492 -7.23 1 98.38 541 ILE A C 1
ATOM 4148 O O . ILE A 1 541 ? 20.312 -10.469 -6.488 1 98.38 541 ILE A O 1
ATOM 4152 N N . THR A 1 542 ? 21.422 -9.023 -7.656 1 94.69 542 THR A N 1
ATOM 4153 C CA . THR A 1 542 ? 22.75 -9.5 -7.293 1 94.69 542 THR A CA 1
ATOM 4154 C C . THR A 1 542 ? 23.672 -8.328 -6.988 1 94.69 542 THR A C 1
ATOM 4156 O O . THR A 1 542 ? 23.375 -7.184 -7.324 1 94.69 542 THR A O 1
ATOM 4159 N N . LEU A 1 543 ? 24.75 -8.641 -6.312 1 94.56 543 LEU A N 1
ATOM 4160 C CA . LEU A 1 543 ? 25.766 -7.621 -6.066 1 94.56 543 LEU A CA 1
ATOM 4161 C C . LEU A 1 543 ? 26.578 -7.359 -7.324 1 94.56 543 LEU A C 1
ATOM 4163 O O . LEU A 1 543 ? 26.797 -8.266 -8.133 1 94.56 543 LEU A O 1
ATOM 4167 N N . MET B 1 1 ? -25.797 28.516 -11.883 1 22.17 1 MET B N 1
ATOM 4168 C CA . MET B 1 1 ? -24.797 29.344 -12.547 1 22.17 1 MET B CA 1
ATOM 4169 C C . MET B 1 1 ? -23.531 29.453 -11.688 1 22.17 1 MET B C 1
ATOM 4171 O O . MET B 1 1 ? -23.469 30.266 -10.773 1 22.17 1 MET B O 1
ATOM 4175 N N . THR B 1 2 ? -22.984 28.328 -11.336 1 24.03 2 THR B N 1
ATOM 4176 C CA . THR B 1 2 ? -21.844 28.078 -10.461 1 24.03 2 THR B CA 1
ATOM 4177 C C . THR B 1 2 ? -20.578 28.734 -11.016 1 24.03 2 THR B C 1
ATOM 4179 O O . THR B 1 2 ? -20.078 28.359 -12.078 1 24.03 2 THR B O 1
ATOM 4182 N N . ALA B 1 3 ? -20.625 30.047 -10.812 1 29.39 3 ALA B N 1
ATOM 4183 C CA . ALA B 1 3 ? -19.625 31.016 -11.25 1 29.39 3 ALA B CA 1
ATOM 4184 C C . ALA B 1 3 ? -18.203 30.516 -10.953 1 29.39 3 ALA B C 1
ATOM 4186 O O . ALA B 1 3 ? -17.906 30.156 -9.82 1 29.39 3 ALA B O 1
ATOM 4187 N N . GLY B 1 4 ? -17.578 30.016 -11.961 1 34.09 4 GLY B N 1
ATOM 4188 C CA . GLY B 1 4 ? -16.234 29.484 -12.086 1 34.09 4 GLY B CA 1
ATOM 4189 C C . GLY B 1 4 ? -15.172 30.359 -11.453 1 34.09 4 GLY B C 1
ATOM 4190 O O . GLY B 1 4 ? -15.141 31.578 -11.688 1 34.09 4 GLY B O 1
ATOM 4191 N N . ILE B 1 5 ? -14.766 30.094 -10.273 1 37.31 5 ILE B N 1
ATOM 4192 C CA . ILE B 1 5 ? -13.688 30.859 -9.672 1 37.31 5 ILE B CA 1
ATOM 4193 C C . ILE B 1 5 ? -12.547 31.016 -10.672 1 37.31 5 ILE B C 1
ATOM 4195 O O . ILE B 1 5 ? -12.023 30.031 -11.188 1 37.31 5 ILE B O 1
ATOM 4199 N N . SER B 1 6 ? -12.578 32.156 -11.414 1 35.25 6 SER B N 1
ATOM 4200 C CA . SER B 1 6 ? -11.602 32.469 -12.453 1 35.25 6 SER B CA 1
ATOM 4201 C C . SER B 1 6 ? -10.18 32.25 -11.945 1 35.25 6 SER B C 1
ATOM 4203 O O . SER B 1 6 ? -9.922 32.344 -10.742 1 35.25 6 SER B O 1
ATOM 4205 N N . ARG B 1 7 ? -9.297 32.031 -12.812 1 36.34 7 ARG B N 1
ATOM 4206 C CA . ARG B 1 7 ? -7.859 31.906 -12.609 1 36.34 7 ARG B CA 1
ATOM 4207 C C . ARG B 1 7 ? -7.312 33.125 -11.844 1 36.34 7 ARG B C 1
ATOM 4209 O O . ARG B 1 7 ? -6.344 33 -11.094 1 36.34 7 ARG B O 1
ATOM 4216 N N . ARG B 1 8 ? -7.891 34.188 -12.211 1 36.03 8 ARG B N 1
ATOM 4217 C CA . ARG B 1 8 ? -7.516 35.469 -11.625 1 36.03 8 ARG B CA 1
ATOM 4218 C C . ARG B 1 8 ? -7.883 35.531 -10.148 1 36.03 8 ARG B C 1
ATOM 4220 O O . ARG B 1 8 ? -7.141 36.094 -9.336 1 36.03 8 ARG B O 1
ATOM 4227 N N . ASP B 1 9 ? -8.844 34.844 -9.961 1 33.47 9 ASP B N 1
ATOM 4228 C CA . ASP B 1 9 ? -9.266 34.844 -8.562 1 33.47 9 ASP B CA 1
ATOM 4229 C C . ASP B 1 9 ? -8.414 33.875 -7.738 1 33.47 9 ASP B C 1
ATOM 4231 O O . ASP B 1 9 ? -8.203 34.094 -6.543 1 33.47 9 ASP B O 1
ATOM 4235 N N . MET B 1 10 ? -7.918 32.844 -8.336 1 36.56 10 MET B N 1
ATOM 4236 C CA . MET B 1 10 ? -7.074 31.844 -7.676 1 36.56 10 MET B CA 1
ATOM 4237 C C . MET B 1 10 ? -5.691 32.406 -7.383 1 36.56 10 MET B C 1
ATOM 4239 O O . MET B 1 10 ? -5.098 32.125 -6.344 1 36.56 10 MET B O 1
ATOM 4243 N N . ILE B 1 11 ? -5.027 33.219 -8.305 1 34.94 11 ILE B N 1
ATOM 4244 C CA . ILE B 1 11 ? -3.75 33.906 -8.078 1 34.94 11 ILE B CA 1
ATOM 4245 C C . ILE B 1 11 ? -3.889 34.906 -6.941 1 34.94 11 ILE B C 1
ATOM 4247 O O . ILE B 1 11 ? -3.002 35.031 -6.09 1 34.94 11 ILE B O 1
ATOM 4251 N N . ARG B 1 12 ? -4.965 35.531 -6.801 1 33.38 12 ARG B N 1
ATOM 4252 C CA . ARG B 1 12 ? -5.191 36.531 -5.766 1 33.38 12 ARG B CA 1
ATOM 4253 C C . ARG B 1 12 ? -5.375 35.875 -4.402 1 33.38 12 ARG B C 1
ATOM 4255 O O . ARG B 1 12 ? -4.949 36.438 -3.383 1 33.38 12 ARG B O 1
ATOM 4262 N N . ALA B 1 13 ? -5.977 34.688 -4.398 1 36.69 13 ALA B N 1
ATOM 4263 C CA . ALA B 1 13 ? -6.191 34 -3.121 1 36.69 13 ALA B CA 1
ATOM 4264 C C . ALA B 1 13 ? -4.887 33.438 -2.58 1 36.69 13 ALA B C 1
ATOM 4266 O O . ALA B 1 13 ? -4.668 33.406 -1.367 1 36.69 13 ALA B O 1
ATOM 4267 N N . GLY B 1 14 ? -3.99 32.875 -3.363 1 36.78 14 GLY B N 1
ATOM 4268 C CA . GLY B 1 14 ? -2.658 32.531 -2.895 1 36.78 14 GLY B CA 1
ATOM 4269 C C . GLY B 1 14 ? -1.921 33.719 -2.279 1 36.78 14 GLY B C 1
ATOM 4270 O O . GLY B 1 14 ? -1.225 33.562 -1.273 1 36.78 14 GLY B O 1
ATOM 4271 N N . ALA B 1 15 ? -2.088 34.875 -2.852 1 34.09 15 ALA B N 1
ATOM 4272 C CA . ALA B 1 15 ? -1.552 36.125 -2.307 1 34.09 15 ALA B CA 1
ATOM 4273 C C . ALA B 1 15 ? -2.299 36.531 -1.041 1 34.09 15 ALA B C 1
ATOM 4275 O O . ALA B 1 15 ? -1.751 37.219 -0.191 1 34.09 15 ALA B O 1
ATOM 4276 N N . ALA B 1 16 ? -3.521 36.094 -0.868 1 35.72 16 ALA B N 1
ATOM 4277 C CA . ALA B 1 16 ? -4.281 36.5 0.313 1 35.72 16 ALA B CA 1
ATOM 4278 C C . ALA B 1 16 ? -3.799 35.75 1.554 1 35.72 16 ALA B C 1
ATOM 4280 O O . ALA B 1 16 ? -3.82 36.281 2.66 1 35.72 16 ALA B O 1
ATOM 4281 N N . GLY B 1 17 ? -3.404 34.469 1.414 1 37.72 17 GLY B N 1
ATOM 4282 C CA . GLY B 1 17 ? -2.783 33.875 2.59 1 37.72 17 GLY B CA 1
ATOM 4283 C C . GLY B 1 17 ? -1.535 34.625 3.039 1 37.72 17 GLY B C 1
ATOM 4284 O O . GLY B 1 17 ? -1.293 34.781 4.238 1 37.72 17 GLY B O 1
ATOM 4285 N N . ALA B 1 18 ? -0.753 35.062 2.08 1 36.34 18 ALA B N 1
ATOM 4286 C CA . ALA B 1 18 ? 0.376 35.938 2.439 1 36.34 18 ALA B CA 1
ATOM 4287 C C . ALA B 1 18 ? -0.103 37.25 3.014 1 36.34 18 ALA B C 1
ATOM 4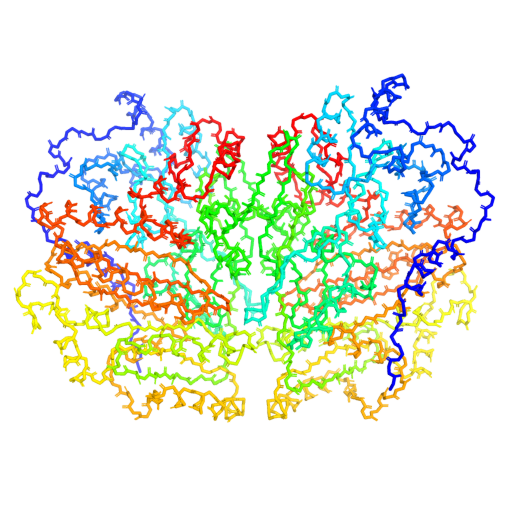289 O O . ALA B 1 18 ? 0.561 37.844 3.871 1 36.34 18 ALA B O 1
ATOM 4290 N N . ALA B 1 19 ? -1.281 37.75 2.598 1 37.19 19 ALA B N 1
ATOM 4291 C CA . ALA B 1 19 ? -1.765 39.062 3.023 1 37.19 19 ALA B CA 1
ATOM 4292 C C . ALA B 1 19 ? -2.236 39.031 4.477 1 37.19 19 ALA B C 1
ATOM 4294 O O . ALA B 1 19 ? -2.398 40.094 5.105 1 37.19 19 ALA B O 1
ATOM 4295 N N . LEU B 1 20 ? -2.723 37.844 4.828 1 36.72 20 LEU B N 1
ATOM 4296 C CA . LEU B 1 20 ? -3.174 37.875 6.215 1 36.72 20 LEU B CA 1
ATOM 4297 C C . LEU B 1 20 ? -1.989 37.969 7.172 1 36.72 20 LEU B C 1
ATOM 4299 O O . LEU B 1 20 ? -2.172 38.062 8.383 1 36.72 20 LEU B O 1
ATOM 4303 N N . LEU B 1 21 ? -0.835 37.531 6.758 1 36.31 21 LEU B N 1
ATOM 4304 C CA . LEU B 1 21 ? 0.267 37.719 7.695 1 36.31 21 LEU B CA 1
ATOM 4305 C C . LEU B 1 21 ? 0.603 39.188 7.855 1 36.31 21 LEU B C 1
ATOM 4307 O O . LEU B 1 21 ? 0.964 39.875 6.883 1 36.31 21 LEU B O 1
ATOM 4311 N N . SER B 1 22 ? -0.12 39.969 8.656 1 31.72 22 SER B N 1
ATOM 4312 C CA . SER B 1 22 ? 0.138 41.344 9.062 1 31.72 22 SER B CA 1
ATOM 4313 C C . SER B 1 22 ? 1.634 41.625 9.172 1 31.72 22 SER B C 1
ATOM 4315 O O . SER B 1 22 ? 2.4 40.781 9.602 1 31.72 22 SER B O 1
ATOM 4317 N N . SER B 1 23 ? 2.113 42.562 8.484 1 32.84 23 SER B N 1
ATOM 4318 C CA . SER B 1 23 ? 3.449 43.156 8.414 1 32.84 23 SER B CA 1
ATOM 4319 C C . SER B 1 23 ? 3.957 43.531 9.797 1 32.84 23 SER B C 1
ATOM 4321 O O . SER B 1 23 ? 3.773 44.688 10.242 1 32.84 23 SER B O 1
ATOM 4323 N N . ARG B 1 24 ? 3.717 42.875 10.906 1 37.19 24 ARG B N 1
ATOM 4324 C CA . ARG B 1 24 ? 4.488 43.438 12 1 37.19 24 ARG B CA 1
ATOM 4325 C C . ARG B 1 24 ? 5.961 43.562 11.633 1 37.19 24 ARG B C 1
ATOM 4327 O O . ARG B 1 24 ? 6.453 42.844 10.766 1 37.19 24 ARG B O 1
ATOM 4334 N N . ALA B 1 25 ? 6.637 44.531 12.328 1 37.09 25 ALA B N 1
ATOM 4335 C CA . ALA B 1 25 ? 8.016 45 12.352 1 37.09 25 ALA B CA 1
ATOM 4336 C C . ALA B 1 25 ? 8.977 43.875 12.711 1 37.09 25 ALA B C 1
ATOM 4338 O O . ALA B 1 25 ? 9.391 43.75 13.859 1 37.09 25 ALA B O 1
ATOM 4339 N N . PHE B 1 26 ? 8.734 42.562 12.453 1 38.5 26 PHE B N 1
ATOM 4340 C CA . PHE B 1 26 ? 9.875 41.656 12.656 1 38.5 26 PHE B CA 1
ATOM 4341 C C . PHE B 1 26 ? 11.102 42.188 11.922 1 38.5 26 PHE B C 1
ATOM 4343 O O . PHE B 1 26 ? 10.984 42.844 10.883 1 38.5 26 PHE B O 1
ATOM 4350 N N . ALA B 1 27 ? 12.195 42.281 12.602 1 38.12 27 ALA B N 1
ATOM 4351 C CA . ALA B 1 27 ? 13.414 42.5 11.828 1 38.12 27 ALA B CA 1
ATOM 4352 C C . ALA B 1 27 ? 13.391 41.719 10.516 1 38.12 27 ALA B C 1
ATOM 4354 O O . ALA B 1 27 ? 13.156 40.5 10.516 1 38.12 27 ALA B O 1
ATOM 4355 N N . SER B 1 28 ? 13 42.375 9.547 1 45.25 28 SER B N 1
ATOM 4356 C CA . SER B 1 28 ? 13.039 41.75 8.219 1 45.25 28 SER B CA 1
ATOM 4357 C C . SER B 1 28 ? 14.203 40.781 8.102 1 45.25 28 SER B C 1
ATOM 4359 O O . SER B 1 28 ? 15.344 41.125 8.43 1 45.25 28 SER B O 1
ATOM 4361 N N . PRO B 1 29 ? 13.93 39.344 8.172 1 47.62 29 PRO B N 1
ATOM 4362 C CA . PRO B 1 29 ? 15.094 38.531 7.855 1 47.62 29 PRO B CA 1
ATOM 4363 C C . PRO B 1 29 ? 16.062 39.219 6.883 1 47.62 29 PRO B C 1
ATOM 4365 O O . PRO B 1 29 ? 17.156 38.719 6.645 1 47.62 29 PRO B O 1
ATOM 4368 N N . LEU B 1 30 ? 15.508 40.312 6.363 1 47.19 30 LEU B N 1
ATOM 4369 C CA . LEU B 1 30 ? 16.344 41.062 5.43 1 47.19 30 LEU B CA 1
ATOM 4370 C C . LEU B 1 30 ? 17.438 41.844 6.172 1 47.19 30 LEU B C 1
ATOM 4372 O O . LEU B 1 30 ? 18.453 42.219 5.578 1 47.19 30 LEU B O 1
ATOM 4376 N N . ASP B 1 31 ? 17.047 42.156 7.457 1 51.88 31 ASP B N 1
ATOM 4377 C CA . ASP B 1 31 ? 18 43.031 8.141 1 51.88 31 ASP B CA 1
ATOM 4378 C C . ASP B 1 31 ? 19.203 42.25 8.672 1 51.88 31 ASP B C 1
ATOM 4380 O O . ASP B 1 31 ? 20.219 42.844 9.023 1 51.88 31 ASP B O 1
ATOM 4384 N N . GLY B 1 32 ? 18.953 40.906 8.758 1 58.47 32 GLY B N 1
ATOM 4385 C CA . GLY B 1 32 ? 20.047 40.125 9.289 1 58.47 32 GLY B CA 1
ATOM 4386 C C . GLY B 1 32 ? 20.953 39.562 8.211 1 58.47 32 GLY B C 1
ATOM 4387 O O . GLY B 1 32 ? 20.766 39.812 7.027 1 58.47 32 GLY B O 1
ATOM 4388 N N . PRO B 1 33 ? 22.062 39.062 8.789 1 70.88 33 PRO B N 1
ATOM 4389 C CA . PRO B 1 33 ? 22.953 38.406 7.844 1 70.88 33 PRO B CA 1
ATOM 4390 C C . PRO B 1 33 ? 22.266 37.312 7.035 1 70.88 33 PRO B C 1
ATOM 4392 O O . PRO B 1 33 ? 21.266 36.75 7.496 1 70.88 33 PRO B O 1
ATOM 4395 N N . ARG B 1 34 ? 22.625 37.312 5.934 1 80.81 34 ARG B N 1
ATOM 4396 C CA . ARG B 1 34 ? 22.094 36.281 5.023 1 80.81 34 ARG B CA 1
ATOM 4397 C C . ARG B 1 34 ? 22.266 34.906 5.609 1 80.81 34 ARG B C 1
ATOM 4399 O O . ARG B 1 34 ? 23.312 34.562 6.164 1 80.81 34 ARG B O 1
ATOM 4406 N N . ILE B 1 35 ? 21.172 34.125 5.602 1 89.25 35 ILE B N 1
ATOM 4407 C CA . ILE B 1 35 ? 21.219 32.75 6.027 1 89.25 35 ILE B CA 1
ATOM 4408 C C . ILE B 1 35 ? 21.984 31.906 5.004 1 89.25 35 ILE B C 1
ATOM 4410 O O . ILE B 1 35 ? 21.625 31.875 3.826 1 89.25 35 ILE B O 1
ATOM 4414 N N . MET B 1 36 ? 23.078 31.281 5.477 1 91.56 36 MET B N 1
ATOM 4415 C CA . MET B 1 36 ? 23.922 30.484 4.598 1 91.56 36 MET B CA 1
ATOM 4416 C C . MET B 1 36 ? 23.703 29 4.82 1 91.56 36 MET B C 1
ATOM 4418 O O . MET B 1 36 ? 23.375 28.578 5.93 1 91.56 36 MET B O 1
ATOM 4422 N N . PRO B 1 37 ? 23.844 28.25 3.684 1 92.94 37 PRO B N 1
ATOM 4423 C CA . PRO B 1 37 ? 23.875 26.812 3.922 1 92.94 37 PRO B CA 1
ATOM 4424 C C . PRO B 1 37 ? 25.031 26.391 4.84 1 92.94 37 PRO B C 1
ATOM 4426 O O . PRO B 1 37 ? 26.125 26.938 4.762 1 92.94 37 PRO B O 1
ATOM 4429 N N . PRO B 1 38 ? 24.672 25.375 5.652 1 87.94 38 PRO B N 1
ATOM 4430 C CA . PRO B 1 38 ? 25.734 24.938 6.566 1 87.94 38 PRO B CA 1
ATOM 4431 C C . PRO B 1 38 ? 27 24.484 5.836 1 87.94 38 PRO B C 1
ATOM 4433 O O . PRO B 1 38 ? 26.922 23.703 4.887 1 87.94 38 PRO B O 1
ATOM 4436 N N . GLY B 1 39 ? 28.094 25.078 6.238 1 88.38 39 GLY B N 1
ATOM 4437 C CA . GLY B 1 39 ? 29.391 24.641 5.738 1 88.38 39 GLY B CA 1
ATOM 4438 C C . GLY B 1 39 ? 29.734 25.234 4.387 1 88.38 39 GLY B C 1
ATOM 4439 O O . GLY B 1 39 ? 30.797 24.938 3.824 1 88.38 39 GLY B O 1
ATOM 4440 N N . LEU B 1 40 ? 28.938 26.062 3.877 1 93.62 40 LEU B N 1
ATOM 4441 C CA . LEU B 1 40 ? 29.203 26.625 2.557 1 93.62 40 LEU B CA 1
ATOM 4442 C C . LEU B 1 40 ? 29.625 28.078 2.66 1 93.62 40 LEU B C 1
ATOM 4444 O O . LEU B 1 40 ? 28.844 28.938 3.102 1 93.62 40 LEU B O 1
ATOM 4448 N N . ALA B 1 41 ? 30.828 28.406 2.162 1 94.25 41 ALA B N 1
ATOM 4449 C CA . ALA B 1 41 ? 31.344 29.781 2.18 1 94.25 41 ALA B CA 1
ATOM 4450 C C . ALA B 1 41 ? 30.547 30.672 1.23 1 94.25 41 ALA B C 1
ATOM 4452 O O . ALA B 1 41 ? 29.969 30.188 0.257 1 94.25 41 ALA B O 1
ATOM 4453 N N . ALA B 1 42 ? 30.562 31.922 1.519 1 93.5 42 ALA B N 1
ATOM 4454 C CA . ALA B 1 42 ? 29.766 32.906 0.774 1 93.5 42 ALA B CA 1
ATOM 4455 C C . ALA B 1 42 ? 30.125 32.875 -0.708 1 93.5 42 ALA B C 1
ATOM 4457 O O . ALA B 1 42 ? 29.25 33 -1.568 1 93.5 42 ALA B O 1
ATOM 4458 N N . ASP B 1 43 ? 31.375 32.75 -0.967 1 95.25 43 ASP B N 1
ATOM 4459 C CA . ASP B 1 43 ? 31.828 32.781 -2.355 1 95.25 43 ASP B CA 1
ATOM 4460 C C . ASP B 1 43 ? 31.375 31.516 -3.088 1 95.25 43 ASP B C 1
ATOM 4462 O O . ASP B 1 43 ? 30.984 31.562 -4.254 1 95.25 43 ASP B O 1
ATOM 4466 N N . ARG B 1 44 ? 31.453 30.406 -2.395 1 96.44 44 ARG B N 1
ATOM 4467 C CA . ARG B 1 44 ? 31 29.156 -2.984 1 96.44 44 ARG B CA 1
ATOM 4468 C C . ARG B 1 44 ? 29.484 29.156 -3.193 1 96.44 44 ARG B C 1
ATOM 4470 O O . ARG B 1 44 ? 29 28.641 -4.199 1 96.44 44 ARG B O 1
ATOM 4477 N N . PHE B 1 45 ? 28.859 29.719 -2.238 1 96.75 45 PHE B N 1
ATOM 4478 C CA . PHE B 1 45 ? 27.406 29.859 -2.383 1 96.75 45 PHE B CA 1
ATOM 4479 C C . PHE B 1 45 ? 27.062 30.75 -3.58 1 96.75 45 PHE B C 1
ATOM 4481 O O . PHE B 1 45 ? 26.188 30.406 -4.375 1 96.75 45 PHE B O 1
ATOM 4488 N N . ALA B 1 46 ? 27.734 31.859 -3.711 1 96.25 46 ALA B N 1
ATOM 4489 C CA . ALA B 1 46 ? 27.516 32.75 -4.844 1 96.25 46 ALA B CA 1
ATOM 4490 C C . ALA B 1 46 ? 27.781 32.031 -6.164 1 96.25 46 ALA B C 1
ATOM 4492 O O . ALA B 1 46 ? 27.078 32.25 -7.148 1 96.25 46 ALA B O 1
ATOM 4493 N N . ALA B 1 47 ? 28.781 31.188 -6.16 1 97.88 47 ALA B N 1
ATOM 4494 C CA . ALA B 1 47 ? 29.109 30.406 -7.355 1 97.88 47 ALA B CA 1
ATOM 4495 C C . ALA B 1 47 ? 28 29.406 -7.676 1 97.88 47 ALA B C 1
ATOM 4497 O O . ALA B 1 47 ? 27.641 29.219 -8.836 1 97.88 47 ALA B O 1
ATOM 4498 N N . ALA B 1 48 ? 27.531 28.766 -6.664 1 98.25 48 ALA B N 1
ATOM 4499 C CA . ALA B 1 48 ? 26.422 27.828 -6.84 1 98.25 48 ALA B CA 1
ATOM 4500 C C . ALA B 1 48 ? 25.203 28.547 -7.406 1 98.25 48 ALA B C 1
ATOM 4502 O O . ALA B 1 48 ? 24.562 28.062 -8.344 1 98.25 48 ALA B O 1
ATOM 4503 N N . VAL B 1 49 ? 24.859 29.734 -6.875 1 98.06 49 VAL B N 1
ATOM 4504 C CA . VAL B 1 49 ? 23.719 30.516 -7.309 1 98.06 49 VAL B CA 1
ATOM 4505 C C . VAL B 1 49 ? 23.875 30.922 -8.773 1 98.06 49 VAL B C 1
ATOM 4507 O O . VAL B 1 49 ? 22.922 30.844 -9.555 1 98.06 49 VAL B O 1
ATOM 4510 N N . LYS B 1 50 ? 25.047 31.297 -9.117 1 98.25 50 LYS B N 1
ATOM 4511 C CA . LYS B 1 50 ? 25.328 31.656 -10.5 1 98.25 50 LYS B CA 1
ATOM 4512 C C . LYS B 1 50 ? 25.078 30.469 -11.43 1 98.25 50 LYS B C 1
ATOM 4514 O O . LYS B 1 50 ? 24.469 30.625 -12.492 1 98.25 50 LYS B O 1
ATOM 4519 N N . GLU B 1 51 ? 25.516 29.312 -11.047 1 98.69 51 GLU B N 1
ATOM 4520 C CA . GLU B 1 51 ? 25.312 28.125 -11.875 1 98.69 51 GLU B CA 1
ATOM 4521 C C . GLU B 1 51 ? 23.844 27.719 -11.93 1 98.69 51 GLU B C 1
ATOM 4523 O O . GLU B 1 51 ? 23.359 27.281 -12.969 1 98.69 51 GLU B O 1
ATOM 4528 N N . LEU B 1 52 ? 23.188 27.859 -10.828 1 98.81 52 LEU B N 1
ATOM 4529 C CA . LEU B 1 52 ? 21.75 27.578 -10.812 1 98.81 52 LEU B CA 1
ATOM 4530 C C . LEU B 1 52 ? 21 28.5 -11.766 1 98.81 52 LEU B C 1
ATOM 4532 O O . LEU B 1 52 ? 20.078 28.078 -12.461 1 98.81 52 LEU B O 1
ATOM 4536 N N . ARG B 1 53 ? 21.359 29.797 -11.812 1 98.62 53 ARG B N 1
ATOM 4537 C CA . ARG B 1 53 ? 20.75 30.75 -12.734 1 98.62 53 ARG B CA 1
ATOM 4538 C C . ARG B 1 53 ? 21 30.344 -14.18 1 98.62 53 ARG B C 1
ATOM 4540 O O . ARG B 1 53 ? 20.141 30.547 -15.047 1 98.62 53 ARG B O 1
ATOM 4547 N N . ALA B 1 54 ? 22.125 29.75 -14.414 1 98.69 54 ALA B N 1
ATOM 4548 C CA . ALA B 1 54 ? 22.422 29.281 -15.766 1 98.69 54 ALA B CA 1
ATOM 4549 C C . ALA B 1 54 ? 21.531 28.094 -16.125 1 98.69 54 ALA B C 1
ATOM 4551 O O . ALA B 1 54 ? 21.219 27.875 -17.312 1 98.69 54 ALA B O 1
ATOM 4552 N N . VAL B 1 55 ? 21.125 27.344 -15.156 1 98.75 55 VAL B N 1
ATOM 4553 C CA . VAL B 1 55 ? 20.328 26.141 -15.375 1 98.75 55 VAL B CA 1
ATOM 4554 C C . VAL B 1 55 ? 18.859 26.516 -15.586 1 98.75 55 VAL B C 1
ATOM 4556 O O . VAL B 1 55 ? 18.25 26.094 -16.562 1 98.75 55 VAL B O 1
ATOM 4559 N N . VAL B 1 56 ? 18.297 27.375 -14.664 1 98.75 56 VAL B N 1
ATOM 4560 C CA . VAL B 1 56 ? 16.844 27.531 -14.641 1 98.75 56 VAL B CA 1
ATOM 4561 C C . VAL B 1 56 ? 16.469 28.938 -15.094 1 98.75 56 VAL B C 1
ATOM 4563 O O . VAL B 1 56 ? 15.289 29.25 -15.273 1 98.75 56 VAL B O 1
ATOM 4566 N N . GLY B 1 57 ? 17.359 29.844 -15.258 1 98.38 57 GLY B N 1
ATOM 4567 C CA . GLY B 1 57 ? 17.109 31.25 -15.523 1 98.38 57 GLY B CA 1
ATOM 4568 C C . GLY B 1 57 ? 17.141 32.094 -14.266 1 98.38 57 GLY B C 1
ATOM 4569 O O . GLY B 1 57 ? 16.734 31.656 -13.188 1 98.38 57 GLY B O 1
ATOM 4570 N N . THR B 1 58 ? 17.531 33.344 -14.375 1 97.25 58 THR B N 1
ATOM 4571 C CA . THR B 1 58 ? 17.734 34.25 -13.258 1 97.25 58 THR B CA 1
ATOM 4572 C C . THR B 1 58 ? 16.422 34.469 -12.492 1 97.25 58 THR B C 1
ATOM 4574 O O . THR B 1 58 ? 16.422 34.562 -11.266 1 97.25 58 THR B O 1
ATOM 4577 N N . ASP B 1 59 ? 15.312 34.406 -13.188 1 96.88 59 ASP B N 1
ATOM 4578 C CA . ASP B 1 59 ? 14.016 34.719 -12.594 1 96.88 59 ASP B CA 1
ATOM 4579 C C . ASP B 1 59 ? 13.547 33.625 -11.664 1 96.88 59 ASP B C 1
ATOM 4581 O O . ASP B 1 59 ? 12.633 33.812 -10.867 1 96.88 59 ASP B O 1
ATOM 4585 N N . TRP B 1 60 ? 14.195 32.531 -11.703 1 98.38 60 TRP B N 1
ATOM 4586 C CA . TRP B 1 60 ? 13.68 31.375 -10.984 1 98.38 60 TRP B CA 1
ATOM 4587 C C . TRP B 1 60 ? 14.656 30.906 -9.914 1 98.38 60 TRP B C 1
ATOM 4589 O O . TRP B 1 60 ? 14.609 29.766 -9.461 1 98.38 60 TRP B O 1
ATOM 4599 N N . VAL B 1 61 ? 15.578 31.766 -9.625 1 98.25 61 VAL B N 1
ATOM 4600 C CA . VAL B 1 61 ? 16.438 31.625 -8.453 1 98.25 61 VAL B CA 1
ATOM 4601 C C . VAL B 1 61 ? 16.172 32.75 -7.477 1 98.25 61 VAL B C 1
ATOM 4603 O O . VAL B 1 61 ? 16.266 33.938 -7.844 1 98.25 61 VAL B O 1
ATOM 4606 N N . PHE B 1 62 ? 15.773 32.375 -6.336 1 96.88 62 PHE B N 1
ATOM 4607 C CA . PHE B 1 62 ? 15.453 33.312 -5.273 1 96.88 62 PHE B CA 1
ATOM 4608 C C . PHE B 1 62 ? 16.516 33.281 -4.18 1 96.88 62 PHE B C 1
ATOM 4610 O O . PHE B 1 62 ? 16.375 32.562 -3.197 1 96.88 62 PHE B O 1
ATOM 4617 N N . ALA B 1 63 ? 17.5 34.094 -4.312 1 92.12 63 ALA B N 1
ATOM 4618 C CA . ALA B 1 63 ? 18.641 33.969 -3.414 1 92.12 63 ALA B CA 1
ATOM 4619 C C . ALA B 1 63 ? 19 35.312 -2.781 1 92.12 63 ALA B C 1
ATOM 4621 O O . ALA B 1 63 ? 20.141 35.5 -2.342 1 92.12 63 ALA B O 1
ATOM 4622 N N . ASP B 1 64 ? 18.094 36.219 -2.762 1 88.75 64 ASP B N 1
ATOM 4623 C CA . ASP B 1 64 ? 18.266 37.469 -1.98 1 88.75 64 ASP B CA 1
ATOM 4624 C C . ASP B 1 64 ? 17.234 37.531 -0.85 1 88.75 64 ASP B C 1
ATOM 4626 O O . ASP B 1 64 ? 16.312 36.719 -0.788 1 88.75 64 ASP B O 1
ATOM 4630 N N . ALA B 1 65 ? 17.438 38.406 -0.017 1 85 65 ALA B N 1
ATOM 4631 C CA . ALA B 1 65 ? 16.641 38.469 1.207 1 85 65 ALA B CA 1
ATOM 46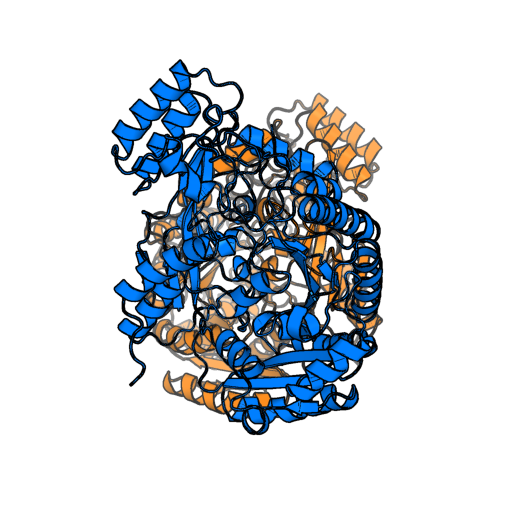32 C C . ALA B 1 65 ? 15.156 38.625 0.889 1 85 65 ALA B C 1
ATOM 4634 O O . ALA B 1 65 ? 14.312 37.969 1.505 1 85 65 ALA B O 1
ATOM 4635 N N . GLU B 1 66 ? 14.805 39.5 -0.068 1 88.56 66 GLU B N 1
ATOM 4636 C CA . GLU B 1 66 ? 13.414 39.781 -0.391 1 88.56 66 GLU B CA 1
ATOM 4637 C C . GLU B 1 66 ? 12.734 38.594 -1.059 1 88.56 66 GLU B C 1
ATOM 4639 O O . GLU B 1 66 ? 11.617 38.219 -0.691 1 88.56 66 GLU B O 1
ATOM 4644 N N . SER B 1 67 ? 13.391 38.031 -1.986 1 91.69 67 SER B N 1
ATOM 4645 C CA . SER B 1 67 ? 12.797 36.938 -2.766 1 91.69 67 SER B CA 1
ATOM 4646 C C . SER B 1 67 ? 12.711 35.656 -1.952 1 91.69 67 SER B C 1
ATOM 4648 O O . SER B 1 67 ? 11.945 34.75 -2.287 1 91.69 67 SER B O 1
ATOM 4650 N N . THR B 1 68 ? 13.477 35.562 -0.862 1 93.56 68 THR B N 1
ATOM 4651 C CA . THR B 1 68 ? 13.5 34.375 -0.03 1 93.56 68 THR B CA 1
ATOM 4652 C C . THR B 1 68 ? 12.383 34.406 1.006 1 93.56 68 THR B C 1
ATOM 4654 O O . THR B 1 68 ? 12.016 33.375 1.565 1 93.56 68 THR B O 1
ATOM 4657 N N . LEU B 1 69 ? 11.797 35.5 1.272 1 91.06 69 LEU B N 1
ATOM 4658 C CA . LEU B 1 69 ? 10.891 35.75 2.389 1 91.06 69 LEU B CA 1
ATOM 4659 C C . LEU B 1 69 ? 9.664 34.844 2.299 1 91.06 69 LEU B C 1
ATOM 4661 O O . LEU B 1 69 ? 9.227 34.281 3.303 1 91.06 69 LEU B O 1
ATOM 4665 N N . PRO B 1 70 ? 9.102 34.656 1.125 1 91.94 70 PRO B N 1
ATOM 4666 C CA . PRO B 1 70 ? 7.906 33.812 1.053 1 91.94 70 PRO B CA 1
ATOM 4667 C C . PRO B 1 70 ? 8.18 32.375 1.468 1 91.94 70 PRO B C 1
ATOM 4669 O O . PRO B 1 70 ? 7.273 31.688 1.938 1 91.94 70 PRO B O 1
ATOM 4672 N N . TYR B 1 71 ? 9.359 31.953 1.322 1 95.12 71 TYR B N 1
ATOM 4673 C CA . TYR B 1 71 ? 9.719 30.578 1.643 1 95.12 71 TYR B CA 1
ATOM 4674 C C . TYR B 1 71 ? 10.023 30.422 3.129 1 95.12 71 TYR B C 1
ATOM 4676 O O . TYR B 1 71 ? 10.117 29.297 3.637 1 95.12 71 TYR B O 1
ATOM 4684 N N . ALA B 1 72 ? 10.133 31.484 3.826 1 93 72 ALA B N 1
ATOM 4685 C CA . ALA B 1 72 ? 10.438 31.469 5.254 1 93 72 ALA B CA 1
ATOM 4686 C C . ALA B 1 72 ? 9.164 31.562 6.09 1 93 72 ALA B C 1
ATOM 4688 O O . ALA B 1 72 ? 9.203 31.375 7.309 1 93 72 ALA B O 1
ATOM 4689 N N . SER B 1 73 ? 8.07 31.781 5.457 1 90.25 73 SER B N 1
ATOM 4690 C CA . SER B 1 73 ? 6.801 31.969 6.152 1 90.25 73 SER B CA 1
ATOM 4691 C C . SER B 1 73 ? 6.215 30.641 6.605 1 90.25 73 SER B C 1
ATOM 4693 O O . SER B 1 73 ? 6.145 29.688 5.82 1 90.25 73 SER B O 1
ATOM 4695 N N . THR B 1 74 ? 5.848 30.594 7.855 1 92.19 74 THR B N 1
ATOM 4696 C CA . THR B 1 74 ? 5.238 29.391 8.398 1 92.19 74 THR B CA 1
ATOM 4697 C C . THR B 1 74 ? 4.285 29.719 9.539 1 92.19 74 THR B C 1
ATOM 4699 O O . THR B 1 74 ? 4.41 30.781 10.172 1 92.19 74 THR B O 1
ATOM 4702 N N . PHE B 1 75 ? 3.322 28.859 9.742 1 93.5 75 PHE B N 1
ATOM 4703 C CA . PHE B 1 75 ? 2.406 28.984 10.867 1 93.5 75 PHE B CA 1
ATOM 4704 C C . PHE B 1 75 ? 2.996 28.344 12.117 1 93.5 75 PHE B C 1
ATOM 4706 O O . PHE B 1 75 ? 2.564 28.641 13.234 1 93.5 75 PHE B O 1
ATOM 4713 N N . THR B 1 76 ? 3.889 27.438 11.914 1 96.25 76 THR B N 1
ATOM 4714 C CA . THR B 1 76 ? 4.418 26.641 13.023 1 96.25 76 THR B CA 1
ATOM 4715 C C . THR B 1 76 ? 5.395 27.469 13.859 1 96.25 76 THR B C 1
ATOM 4717 O O . THR B 1 76 ? 5.969 28.453 13.367 1 96.25 76 THR B O 1
ATOM 4720 N N . PRO B 1 77 ? 5.523 27.188 15.117 1 95.94 77 PRO B N 1
ATOM 4721 C CA . PRO B 1 77 ? 6.484 27.938 15.938 1 95.94 77 PRO B CA 1
ATOM 4722 C C . PRO B 1 77 ? 7.93 27.734 15.484 1 95.94 77 PRO B C 1
ATOM 4724 O O . PRO B 1 77 ? 8.312 26.625 15.117 1 95.94 77 PRO B O 1
ATOM 4727 N N . ASP B 1 78 ? 8.68 28.75 15.453 1 94.5 78 ASP B N 1
ATOM 4728 C CA . ASP B 1 78 ? 10.117 28.781 15.219 1 94.5 78 ASP B CA 1
ATOM 4729 C C . ASP B 1 78 ? 10.766 29.953 15.922 1 94.5 78 ASP B C 1
ATOM 4731 O O . ASP B 1 78 ? 11.391 30.812 15.281 1 94.5 78 ASP B O 1
ATOM 4735 N N . PRO B 1 79 ? 10.656 29.969 17.266 1 94 79 PRO B N 1
ATOM 4736 C CA . PRO B 1 79 ? 11.109 31.156 18 1 94 79 PRO B CA 1
ATOM 4737 C C . PRO B 1 79 ? 12.609 31.406 17.828 1 94 79 PRO B C 1
ATOM 4739 O O . PRO B 1 79 ? 13.062 32.531 18.016 1 94 79 PRO B O 1
ATOM 4742 N N . ASP B 1 80 ? 13.391 30.359 17.438 1 93.12 80 ASP B N 1
ATOM 4743 C CA . ASP B 1 80 ? 14.844 30.5 17.344 1 93.12 80 ASP B CA 1
ATOM 4744 C C . ASP B 1 80 ? 15.305 30.594 15.891 1 93.12 80 ASP B C 1
ATOM 4746 O O . ASP B 1 80 ? 16.5 30.594 15.609 1 93.12 80 ASP B O 1
ATOM 4750 N N . GLY B 1 81 ? 14.43 30.656 14.969 1 92.62 81 GLY B N 1
ATOM 4751 C CA . GLY B 1 81 ? 14.781 30.781 13.562 1 92.62 81 GLY B CA 1
ATOM 4752 C C . GLY B 1 81 ? 15.617 29.625 13.047 1 92.62 81 GLY B C 1
ATOM 4753 O O . GLY B 1 81 ? 16.641 29.828 12.391 1 92.62 81 GLY B O 1
ATOM 4754 N N . ARG B 1 82 ? 15.219 28.406 13.305 1 94.75 82 ARG B N 1
ATOM 4755 C CA . ARG B 1 82 ? 16 27.219 12.992 1 94.75 82 ARG B CA 1
ATOM 4756 C C . ARG B 1 82 ? 15.594 26.641 11.648 1 94.75 82 ARG B C 1
ATOM 4758 O O . ARG B 1 82 ? 16.156 25.625 11.203 1 94.75 82 ARG B O 1
ATOM 4765 N N . HIS B 1 83 ? 14.68 27.266 10.969 1 96.69 83 HIS B N 1
ATOM 4766 C CA . HIS B 1 83 ? 14.125 26.656 9.758 1 96.69 83 HIS B CA 1
ATOM 4767 C C . HIS B 1 83 ? 14.055 27.672 8.625 1 96.69 83 HIS B C 1
ATOM 4769 O O . HIS B 1 83 ? 13.094 27.672 7.852 1 96.69 83 HIS B O 1
ATOM 4775 N N . LEU B 1 84 ? 15.023 28.547 8.492 1 95.69 84 LEU B N 1
ATOM 4776 C CA . LEU B 1 84 ? 15.07 29.594 7.484 1 95.69 84 LEU B CA 1
ATOM 4777 C C . LEU B 1 84 ? 15.859 29.141 6.262 1 95.69 84 LEU B C 1
ATOM 4779 O O . LEU B 1 84 ? 16.984 28.656 6.395 1 95.69 84 LEU B O 1
ATOM 4783 N N . PRO B 1 85 ? 15.312 29.297 5.07 1 97.06 85 PRO B N 1
ATOM 4784 C CA . PRO B 1 85 ? 16.016 28.859 3.863 1 97.06 85 PRO B CA 1
ATOM 4785 C C . PRO B 1 85 ? 17.094 29.859 3.422 1 97.06 85 PRO B C 1
ATOM 4787 O O . PRO B 1 85 ? 17.047 31.031 3.797 1 97.06 85 PRO B O 1
ATOM 4790 N N . SER B 1 86 ? 18.062 29.375 2.674 1 96.62 86 SER B N 1
ATOM 4791 C CA . SER B 1 86 ? 19.078 30.234 2.076 1 96.62 86 SER B CA 1
ATOM 4792 C C . SER B 1 86 ? 18.594 30.844 0.762 1 96.62 86 SER B C 1
ATOM 4794 O O . SER B 1 86 ? 19.172 31.797 0.254 1 96.62 86 SER B O 1
ATOM 4796 N N . GLY B 1 87 ? 17.562 30.312 0.296 1 96.88 87 GLY B N 1
ATOM 4797 C CA . GLY B 1 87 ? 16.953 30.703 -0.962 1 96.88 87 GLY B CA 1
ATOM 4798 C C . GLY B 1 87 ? 16.062 29.625 -1.554 1 96.88 87 GLY B C 1
ATOM 4799 O O . GLY B 1 87 ? 15.594 28.734 -0.84 1 96.88 87 GLY B O 1
ATOM 4800 N N . ALA B 1 88 ? 15.758 29.828 -2.844 1 98.5 88 ALA B N 1
ATOM 4801 C CA . ALA B 1 88 ? 14.953 28.844 -3.568 1 98.5 88 ALA B CA 1
ATOM 4802 C C . ALA B 1 88 ? 15.344 28.797 -5.043 1 98.5 88 ALA B C 1
ATOM 4804 O O . ALA B 1 88 ? 15.875 29.766 -5.582 1 98.5 88 ALA B O 1
ATOM 4805 N N . VAL B 1 89 ? 15.234 27.703 -5.602 1 98.81 89 VAL B N 1
ATOM 4806 C CA . VAL B 1 89 ? 15.406 27.484 -7.031 1 98.81 89 VAL B CA 1
ATOM 4807 C C . VAL B 1 89 ? 14.227 26.688 -7.586 1 98.81 89 VAL B C 1
ATOM 4809 O O . VAL B 1 89 ? 13.734 25.766 -6.938 1 98.81 89 VAL B O 1
ATOM 4812 N N . ALA B 1 90 ? 13.688 27.094 -8.766 1 98.88 90 ALA B N 1
ATOM 4813 C CA . ALA B 1 90 ? 12.461 26.5 -9.297 1 98.88 90 ALA B CA 1
ATOM 4814 C C . ALA B 1 90 ? 12.688 25.938 -10.695 1 98.88 90 ALA B C 1
ATOM 4816 O O . ALA B 1 90 ? 12.5 26.641 -11.695 1 98.88 90 ALA B O 1
ATOM 4817 N N . PRO B 1 91 ? 13.016 24.656 -10.805 1 98.88 91 PRO B N 1
ATOM 4818 C CA . PRO B 1 91 ? 13.164 24.016 -12.125 1 98.88 91 PRO B CA 1
ATOM 4819 C C . PRO B 1 91 ? 11.82 23.781 -12.812 1 98.88 91 PRO B C 1
ATOM 4821 O O . PRO B 1 91 ? 10.789 23.703 -12.148 1 98.88 91 PRO B O 1
ATOM 4824 N N . ALA B 1 92 ? 11.867 23.594 -14.164 1 98.69 92 ALA B N 1
ATOM 4825 C CA . ALA B 1 92 ? 10.641 23.453 -14.945 1 98.69 92 ALA B CA 1
ATOM 4826 C C . ALA B 1 92 ? 10.57 22.078 -15.602 1 98.69 92 ALA B C 1
ATOM 4828 O O . ALA B 1 92 ? 9.57 21.734 -16.234 1 98.69 92 ALA B O 1
ATOM 4829 N N . SER B 1 93 ? 11.664 21.312 -15.43 1 98.75 93 SER B N 1
ATOM 4830 C CA . SER B 1 93 ? 11.719 20 -16.094 1 98.75 93 SER B CA 1
ATOM 4831 C C . SER B 1 93 ? 12.609 19.031 -15.312 1 98.75 93 SER B C 1
ATOM 4833 O O . SER B 1 93 ? 13.336 19.438 -14.406 1 98.75 93 SER B O 1
ATOM 4835 N N . VAL B 1 94 ? 12.477 17.828 -15.711 1 98.81 94 VAL B N 1
ATOM 4836 C CA . VAL B 1 94 ? 13.289 16.781 -15.094 1 98.81 94 VAL B CA 1
ATOM 4837 C C . VAL B 1 94 ? 14.766 17.047 -15.375 1 98.81 94 VAL B C 1
ATOM 4839 O O . VAL B 1 94 ? 15.617 16.875 -14.5 1 98.81 94 VAL B O 1
ATOM 4842 N N . GLU B 1 95 ? 15.086 17.453 -16.562 1 98.81 95 GLU B N 1
ATOM 4843 C CA . GLU B 1 95 ? 16.469 17.766 -16.938 1 98.81 95 GLU B CA 1
ATOM 4844 C C . GLU B 1 95 ? 17.031 18.875 -16.062 1 98.81 95 GLU B C 1
ATOM 4846 O O . GLU B 1 95 ? 18.188 18.812 -15.633 1 98.81 95 GLU B O 1
ATOM 4851 N N . GLU B 1 96 ? 16.188 19.875 -15.812 1 98.94 96 GLU B N 1
ATOM 4852 C CA . GLU B 1 96 ? 16.641 20.953 -14.938 1 98.94 96 GLU B CA 1
ATOM 4853 C C . GLU B 1 96 ? 16.828 20.469 -13.508 1 98.94 96 GLU B C 1
ATOM 4855 O O . GLU B 1 96 ? 17.75 20.891 -12.812 1 98.94 96 GLU B O 1
ATOM 4860 N N . VAL B 1 97 ? 15.922 19.578 -13.023 1 98.94 97 VAL B N 1
ATOM 4861 C CA . VAL B 1 97 ? 16.078 19 -11.695 1 98.94 97 VAL B CA 1
ATOM 4862 C C . VAL B 1 97 ? 17.422 18.266 -11.609 1 98.94 97 VAL B C 1
ATOM 4864 O O . VAL B 1 97 ? 18.156 18.406 -10.633 1 98.94 97 VAL B O 1
ATOM 4867 N N . GLN B 1 98 ? 17.75 17.453 -12.648 1 98.94 98 GLN B N 1
ATOM 4868 C CA . GLN B 1 98 ? 19.016 16.734 -12.711 1 98.94 98 GLN B CA 1
ATOM 4869 C C . GLN B 1 98 ? 20.203 17.703 -12.641 1 98.94 98 GLN B C 1
ATOM 4871 O O . GLN B 1 98 ? 21.172 17.469 -11.922 1 98.94 98 GLN B O 1
ATOM 4876 N N . ALA B 1 99 ? 20.125 18.781 -13.367 1 98.94 99 ALA B N 1
ATOM 4877 C CA . ALA B 1 99 ? 21.203 19.766 -13.398 1 98.94 99 ALA B CA 1
ATOM 4878 C C . ALA B 1 99 ? 21.359 20.453 -12.047 1 98.94 99 ALA B C 1
ATOM 4880 O O . ALA B 1 99 ? 22.484 20.719 -11.609 1 98.94 99 ALA B O 1
ATOM 4881 N N . VAL B 1 100 ? 20.234 20.781 -11.438 1 98.94 100 VAL B N 1
ATOM 4882 C CA . VAL B 1 100 ? 20.266 21.406 -10.117 1 98.94 100 VAL B CA 1
ATOM 4883 C C . VAL B 1 100 ? 20.938 20.469 -9.117 1 98.94 100 VAL B C 1
ATOM 4885 O O . VAL B 1 100 ? 21.766 20.891 -8.305 1 98.94 100 VAL B O 1
ATOM 4888 N N . LEU B 1 101 ? 20.609 19.188 -9.172 1 98.94 101 LEU B N 1
ATOM 4889 C CA . LEU B 1 101 ? 21.219 18.219 -8.281 1 98.94 101 LEU B CA 1
ATOM 4890 C C . LEU B 1 101 ? 22.719 18.094 -8.539 1 98.94 101 LEU B C 1
ATOM 4892 O O . LEU B 1 101 ? 23.5 17.891 -7.609 1 98.94 101 LEU B O 1
ATOM 4896 N N . LYS B 1 102 ? 23.094 18.172 -9.781 1 98.88 102 LYS B N 1
ATOM 4897 C CA . LYS B 1 102 ? 24.516 18.156 -10.102 1 98.88 102 LYS B CA 1
ATOM 4898 C C . LYS B 1 102 ? 25.234 19.328 -9.438 1 98.88 102 LYS B C 1
ATOM 4900 O O . LYS B 1 102 ? 26.312 19.141 -8.867 1 98.88 102 LYS B O 1
ATOM 4905 N N . VAL B 1 103 ? 24.656 20.516 -9.5 1 98.88 103 VAL B N 1
ATOM 4906 C CA . VAL B 1 103 ? 25.219 21.703 -8.852 1 98.88 103 VAL B CA 1
ATOM 4907 C C . VAL B 1 103 ? 25.266 21.484 -7.34 1 98.88 103 VAL B C 1
ATOM 4909 O O . VAL B 1 103 ? 26.281 21.797 -6.699 1 98.88 103 VAL B O 1
ATOM 4912 N N . ALA B 1 104 ? 24.172 20.953 -6.785 1 98.75 104 ALA B N 1
ATOM 4913 C CA . ALA B 1 104 ? 24.109 20.688 -5.352 1 98.75 104 ALA B CA 1
ATOM 4914 C C . ALA B 1 104 ? 25.234 19.766 -4.91 1 98.75 104 ALA B C 1
ATOM 4916 O O . ALA B 1 104 ? 25.875 20.016 -3.889 1 98.75 104 ALA B O 1
ATOM 4917 N N . ASN B 1 105 ? 25.469 18.734 -5.68 1 98.62 105 ASN B N 1
ATOM 4918 C CA . ASN B 1 105 ? 26.531 17.797 -5.363 1 98.62 105 ASN B CA 1
ATOM 4919 C C . ASN B 1 105 ? 27.906 18.438 -5.492 1 98.62 105 ASN B C 1
ATOM 4921 O O . ASN B 1 105 ? 28.797 18.172 -4.684 1 98.62 105 ASN B O 1
ATOM 4925 N N . LYS B 1 106 ? 28.094 19.25 -6.508 1 98.38 106 LYS B N 1
ATOM 4926 C CA . LYS B 1 106 ? 29.359 19.906 -6.762 1 98.38 106 LYS B CA 1
ATOM 4927 C C . LYS B 1 106 ? 29.75 20.828 -5.602 1 98.38 106 LYS B C 1
ATOM 4929 O O . LYS B 1 106 ? 30.906 20.859 -5.199 1 98.38 106 LYS B O 1
ATOM 4934 N N . TYR B 1 107 ? 28.781 21.469 -4.977 1 98.19 107 TYR B N 1
ATOM 4935 C CA . TYR B 1 107 ? 29.094 22.531 -4.016 1 98.19 107 TYR B CA 1
ATOM 4936 C C . TYR B 1 107 ? 28.703 22.109 -2.6 1 98.19 107 TYR B C 1
ATOM 4938 O O . TYR B 1 107 ? 29.016 22.797 -1.632 1 98.19 107 TYR B O 1
ATOM 4946 N N . GLY B 1 108 ? 28.047 20.938 -2.479 1 97.56 108 GLY B N 1
ATOM 4947 C CA . GLY B 1 108 ? 27.531 20.531 -1.177 1 97.56 108 GLY B CA 1
ATOM 4948 C C . GLY B 1 108 ? 26.359 21.375 -0.711 1 97.56 108 GLY B C 1
ATOM 4949 O O . GLY B 1 108 ? 26.281 21.75 0.464 1 97.56 108 GLY B O 1
ATOM 4950 N N . LEU B 1 109 ? 25.516 21.828 -1.619 1 98.12 109 LEU B N 1
ATOM 4951 C CA . LEU B 1 109 ? 24.344 22.656 -1.336 1 98.12 109 LEU B CA 1
ATOM 4952 C C . LEU B 1 109 ? 23.141 21.797 -0.968 1 98.12 109 LEU B C 1
ATOM 4954 O O . LEU B 1 109 ? 22.609 21.078 -1.815 1 98.12 109 LEU B O 1
ATOM 4958 N N . PRO B 1 110 ? 22.703 21.812 0.254 1 98.31 110 PRO B N 1
ATOM 4959 C CA . PRO B 1 110 ? 21.484 21.047 0.595 1 98.31 110 PRO B CA 1
ATOM 4960 C C . PRO B 1 110 ? 20.234 21.641 -0.037 1 98.31 110 PRO B C 1
ATOM 4962 O O . PRO B 1 110 ? 20.031 22.859 -0.023 1 98.31 110 PRO B O 1
ATOM 4965 N N . LEU B 1 111 ? 19.438 20.781 -0.603 1 98.75 111 LEU B N 1
ATOM 4966 C CA . LEU B 1 111 ? 18.188 21.156 -1.254 1 98.75 111 LEU B CA 1
ATOM 4967 C C . LEU B 1 111 ? 16.984 20.625 -0.477 1 98.75 111 LEU B C 1
ATOM 4969 O O . LEU B 1 111 ? 17.031 19.516 0.032 1 98.75 111 LEU B O 1
ATOM 4973 N N . TRP B 1 112 ? 15.953 21.438 -0.336 1 98.62 112 TRP B N 1
ATOM 4974 C CA . TRP B 1 112 ? 14.695 21.062 0.302 1 98.62 112 TRP B CA 1
ATOM 4975 C C . TRP B 1 112 ? 13.547 21.078 -0.708 1 98.62 112 TRP B C 1
ATOM 4977 O O . TRP B 1 112 ? 12.922 22.109 -0.946 1 98.62 112 TRP B O 1
ATOM 4987 N N . PRO B 1 113 ? 13.219 19.891 -1.227 1 98.75 113 PRO B N 1
ATOM 4988 C CA . PRO B 1 113 ? 12.18 19.828 -2.256 1 98.75 113 PRO B CA 1
ATOM 4989 C C . PRO B 1 113 ? 10.781 20.109 -1.701 1 98.75 113 PRO B C 1
ATOM 4991 O O . PRO B 1 113 ? 10.43 19.609 -0.631 1 98.75 113 PRO B O 1
ATOM 4994 N N . VAL B 1 114 ? 10.016 20.906 -2.41 1 98.25 114 VAL B N 1
ATOM 4995 C CA . VAL B 1 114 ? 8.602 21.141 -2.119 1 98.25 114 VAL B CA 1
ATOM 4996 C C . VAL B 1 114 ? 7.809 21.156 -3.422 1 98.25 114 VAL B C 1
ATOM 4998 O O . VAL B 1 114 ? 8.344 21.5 -4.48 1 98.25 114 VAL B O 1
ATOM 5001 N N . SER B 1 115 ? 6.574 20.703 -3.322 1 97.12 115 SER B N 1
ATOM 5002 C CA . SER B 1 115 ? 5.668 20.891 -4.453 1 97.12 115 SER B CA 1
ATOM 5003 C C . SER B 1 115 ? 5.133 22.328 -4.504 1 97.12 115 SER B C 1
ATOM 5005 O O . SER B 1 115 ? 5.832 23.234 -4.945 1 97.12 115 SER B O 1
ATOM 5007 N N . THR B 1 116 ? 3.979 22.562 -3.752 1 93.81 116 THR B N 1
ATOM 5008 C CA . THR B 1 116 ? 3.453 23.922 -3.701 1 93.81 116 THR B CA 1
ATOM 5009 C C . THR B 1 116 ? 3.91 24.625 -2.43 1 93.81 116 THR B C 1
ATOM 5011 O O . THR B 1 116 ? 3.76 25.844 -2.305 1 93.81 116 THR B O 1
ATOM 5014 N N . GLY B 1 117 ? 4.441 23.891 -1.57 1 93.5 117 GLY B N 1
ATOM 5015 C CA . GLY B 1 117 ? 4.953 24.469 -0.337 1 93.5 117 GLY B CA 1
ATOM 5016 C C . GLY B 1 117 ? 3.857 24.859 0.637 1 93.5 117 GLY B C 1
ATOM 5017 O O . GLY B 1 117 ? 4.055 25.734 1.481 1 93.5 117 GLY B O 1
ATOM 5018 N N . LYS B 1 118 ? 2.715 24.25 0.518 1 92.19 118 LYS B N 1
ATOM 5019 C CA . LYS B 1 118 ? 1.564 24.625 1.332 1 92.19 118 LYS B CA 1
ATOM 5020 C C . LYS B 1 118 ? 1.25 23.562 2.379 1 92.19 118 LYS B C 1
ATOM 5022 O O . LYS B 1 118 ? 0.089 23.203 2.566 1 92.19 118 LYS B O 1
ATOM 5027 N N . ASN B 1 119 ? 2.26 23 2.949 1 92.75 119 ASN B N 1
ATOM 5028 C CA . ASN B 1 119 ? 2.059 22.047 4.047 1 92.75 119 ASN B CA 1
ATOM 5029 C C . ASN B 1 119 ? 1.726 22.766 5.352 1 92.75 119 ASN B C 1
ATOM 5031 O O . ASN B 1 119 ? 2.525 22.766 6.289 1 92.75 119 ASN B O 1
ATOM 5035 N N . MET B 1 120 ? 0.486 23.188 5.387 1 89.62 120 MET B N 1
ATOM 5036 C CA . MET B 1 120 ? 0.045 24.062 6.48 1 89.62 120 MET B CA 1
ATOM 5037 C C . MET B 1 120 ? -0.005 23.281 7.797 1 89.62 120 MET B C 1
ATOM 5039 O O . MET B 1 120 ? -0.496 22.156 7.84 1 89.62 120 MET B O 1
ATOM 5043 N N . GLY B 1 121 ? 0.489 23.734 8.797 1 91.19 121 GLY B N 1
ATOM 5044 C CA . GLY B 1 121 ? 0.545 23.125 10.117 1 91.19 121 GLY B CA 1
ATOM 5045 C C . GLY B 1 121 ? 1.799 22.312 10.344 1 91.19 121 GLY B C 1
ATOM 5046 O O . GLY B 1 121 ? 2.043 21.828 11.453 1 91.19 121 GLY B O 1
ATOM 5047 N N . TYR B 1 122 ? 2.535 22.156 9.25 1 95.38 122 TYR B N 1
ATOM 5048 C CA . TYR B 1 122 ? 3.717 21.297 9.367 1 95.38 122 TYR B CA 1
ATOM 5049 C C . TYR B 1 122 ? 4.961 22.016 8.859 1 95.38 122 TYR B C 1
ATOM 5051 O O . TYR B 1 122 ? 6.008 21.406 8.672 1 95.38 122 TYR B O 1
ATOM 5059 N N . GLY B 1 123 ? 4.859 23.266 8.523 1 93.81 123 GLY B N 1
ATOM 5060 C CA . GLY B 1 123 ? 6.066 24.031 8.242 1 93.81 123 GLY B CA 1
ATOM 5061 C C . GLY B 1 123 ? 6.035 24.703 6.883 1 93.81 123 GLY B C 1
ATOM 5062 O O . GLY B 1 123 ? 6.93 25.5 6.559 1 93.81 123 GLY B O 1
ATOM 5063 N N . ASN B 1 124 ? 4.953 24.438 6.086 1 95.19 124 ASN B N 1
ATOM 5064 C CA . ASN B 1 124 ? 4.879 24.984 4.734 1 95.19 124 ASN B CA 1
ATOM 5065 C C . ASN B 1 124 ? 6.117 24.625 3.916 1 95.19 124 ASN B C 1
ATOM 5067 O O . ASN B 1 124 ? 6.469 23.453 3.797 1 95.19 124 ASN B O 1
ATOM 5071 N N . ALA B 1 125 ? 6.832 25.703 3.467 1 97 125 ALA B N 1
ATOM 5072 C CA . ALA B 1 125 ? 7.984 25.438 2.611 1 97 125 ALA B CA 1
ATOM 5073 C C . ALA B 1 125 ? 9.281 25.453 3.418 1 97 125 ALA B C 1
ATOM 5075 O O . ALA B 1 125 ? 10.359 25.219 2.873 1 97 125 ALA B O 1
ATOM 5076 N N . THR B 1 126 ? 9.25 25.734 4.723 1 97.38 126 THR B N 1
ATOM 5077 C CA . THR B 1 126 ? 10.461 25.859 5.523 1 97.38 126 THR B CA 1
ATOM 5078 C C . THR B 1 126 ? 11.172 24.516 5.664 1 97.38 126 THR B C 1
ATOM 5080 O O . THR B 1 126 ? 10.523 23.484 5.766 1 97.38 126 THR B O 1
ATOM 5083 N N . PRO B 1 127 ? 12.492 24.547 5.637 1 97.75 127 PRO B N 1
ATOM 5084 C CA . PRO B 1 127 ? 13.258 23.312 5.711 1 97.75 127 PRO B CA 1
ATOM 5085 C C . PRO B 1 127 ? 13.422 22.797 7.141 1 97.75 127 PRO B C 1
ATOM 5087 O O . PRO B 1 127 ? 13.094 23.5 8.094 1 97.75 127 PRO B O 1
ATOM 5090 N N . ALA B 1 128 ? 13.914 21.609 7.246 1 97 128 ALA B N 1
ATOM 5091 C CA . ALA B 1 128 ? 14.125 20.984 8.539 1 97 128 ALA B CA 1
ATOM 5092 C C . ALA B 1 128 ? 15.172 21.734 9.359 1 97 128 ALA B C 1
ATOM 5094 O O . ALA B 1 128 ? 15.109 21.766 10.586 1 97 128 ALA B O 1
ATOM 5095 N N . THR B 1 129 ? 16.188 22.281 8.648 1 96.5 129 THR B N 1
ATOM 5096 C CA . THR B 1 129 ? 17.234 23.078 9.281 1 96.5 129 THR B CA 1
ATOM 5097 C C . THR B 1 129 ? 17.531 24.328 8.445 1 96.5 129 THR B C 1
ATOM 5099 O O . THR B 1 129 ? 17.344 24.312 7.227 1 96.5 129 THR B O 1
ATOM 5102 N N . SER B 1 130 ? 17.984 25.359 9.102 1 96.19 130 SER B N 1
ATOM 5103 C CA . SER B 1 130 ? 18.281 26.625 8.422 1 96.19 130 SER B CA 1
ATOM 5104 C C . SER B 1 130 ? 19.391 26.453 7.395 1 96.19 130 SER B C 1
ATOM 5106 O O . SER B 1 130 ? 20.344 25.719 7.621 1 96.19 130 SER B O 1
ATOM 5108 N N . GLY B 1 131 ? 19.219 27.172 6.316 1 96.5 131 GLY B N 1
ATOM 5109 C CA . GLY B 1 131 ? 20.297 27.266 5.348 1 96.5 131 GLY B CA 1
ATOM 5110 C C . GLY B 1 131 ? 20.078 26.391 4.125 1 96.5 131 GLY B C 1
ATOM 5111 O O . GLY B 1 131 ? 20.734 26.578 3.1 1 96.5 131 GLY B O 1
ATOM 5112 N N . GLN B 1 132 ? 19.156 25.453 4.203 1 97.75 132 GLN B N 1
ATOM 5113 C CA . GLN B 1 132 ? 18.875 24.656 3.018 1 97.75 132 GLN B CA 1
ATOM 5114 C C . GLN B 1 132 ? 18.172 25.484 1.946 1 97.75 132 GLN B C 1
ATOM 5116 O O . GLN B 1 132 ? 17.391 26.391 2.264 1 97.75 132 GLN B O 1
ATOM 5121 N N . MET B 1 133 ? 18.516 25.266 0.737 1 98.25 133 MET B N 1
ATOM 5122 C CA . MET B 1 133 ? 17.828 25.953 -0.357 1 98.25 133 MET B CA 1
ATOM 5123 C C . MET B 1 133 ? 16.578 25.188 -0.783 1 98.25 133 MET B C 1
ATOM 5125 O O . MET B 1 133 ? 16.641 23.969 -1.004 1 98.25 133 MET B O 1
ATOM 5129 N N . VAL B 1 134 ? 15.453 25.891 -0.911 1 98.62 134 VAL B N 1
ATOM 5130 C CA . VAL B 1 134 ? 14.195 25.266 -1.298 1 98.62 134 VAL B CA 1
ATOM 5131 C C . VAL B 1 134 ? 14.234 24.891 -2.779 1 98.62 134 VAL B C 1
ATOM 5133 O O . VAL B 1 134 ? 14.594 25.719 -3.621 1 98.62 134 VAL B O 1
ATOM 5136 N N . LEU B 1 135 ? 14.062 23.641 -3.059 1 98.88 135 LEU B N 1
ATOM 5137 C CA . LEU B 1 135 ? 13.805 23.188 -4.418 1 98.88 135 LEU B CA 1
ATOM 5138 C C . LEU B 1 135 ? 12.312 23.234 -4.734 1 98.88 135 LEU B C 1
ATOM 5140 O O . LEU B 1 135 ? 11.586 22.281 -4.441 1 98.88 135 LEU B O 1
ATOM 5144 N N . ASP B 1 136 ? 11.883 24.328 -5.324 1 98.69 136 ASP B N 1
ATOM 5145 C CA . ASP B 1 136 ? 10.477 24.625 -5.59 1 98.69 136 ASP B CA 1
ATOM 5146 C C . ASP B 1 136 ? 10.039 24.047 -6.934 1 98.69 136 ASP B C 1
ATOM 5148 O O . ASP B 1 136 ? 10.352 24.594 -7.988 1 98.69 136 ASP B O 1
ATOM 5152 N N . LEU B 1 137 ? 9.211 23.031 -6.898 1 98.81 137 LEU B N 1
ATOM 5153 C CA . LEU B 1 137 ? 8.891 22.281 -8.109 1 98.81 137 LEU B CA 1
ATOM 5154 C C . LEU B 1 137 ? 7.613 22.828 -8.758 1 98.81 137 LEU B C 1
ATOM 5156 O O . LEU B 1 137 ? 7.043 22.188 -9.641 1 98.81 137 LEU B O 1
ATOM 5160 N N . LYS B 1 138 ? 7.168 23.969 -8.445 1 97.56 138 LYS B N 1
ATOM 5161 C CA . LYS B 1 138 ? 5.883 24.547 -8.836 1 97.56 138 LYS B CA 1
ATOM 5162 C C . LYS B 1 138 ? 5.789 24.719 -10.344 1 97.56 138 LYS B C 1
ATOM 5164 O O . LYS B 1 138 ? 4.691 24.734 -10.914 1 97.56 138 LYS B O 1
ATOM 5169 N N . ARG B 1 139 ? 6.953 24.844 -11.039 1 98.31 139 ARG B N 1
ATOM 5170 C CA . ARG B 1 139 ? 6.918 25.109 -12.469 1 98.31 139 ARG B CA 1
ATOM 5171 C C . ARG B 1 139 ? 6.625 23.844 -13.258 1 98.31 139 ARG B C 1
ATOM 5173 O O . ARG B 1 139 ? 6.281 23.906 -14.438 1 98.31 139 ARG B O 1
ATOM 5180 N N . MET B 1 140 ? 6.824 22.719 -12.594 1 98.69 140 MET B N 1
ATOM 5181 C CA . MET B 1 140 ? 6.41 21.453 -13.18 1 98.69 140 MET B CA 1
ATOM 5182 C C . MET B 1 140 ? 4.945 21.156 -12.867 1 98.69 140 MET B C 1
ATOM 5184 O O . MET B 1 140 ? 4.645 20.422 -11.93 1 98.69 140 MET B O 1
ATOM 5188 N N . ASN B 1 141 ? 4.066 21.656 -13.633 1 98.38 141 ASN B N 1
ATOM 5189 C CA . ASN B 1 141 ? 2.66 21.656 -13.242 1 98.38 141 ASN B CA 1
ATOM 5190 C C . ASN B 1 141 ? 1.769 21.094 -14.344 1 98.38 141 ASN B C 1
ATOM 5192 O O . ASN B 1 141 ? 0.658 21.578 -14.562 1 98.38 141 ASN B O 1
ATOM 5196 N N . ARG B 1 142 ? 2.25 20.141 -15.094 1 98.38 142 ARG B N 1
ATOM 5197 C CA . ARG B 1 142 ? 1.444 19.516 -16.141 1 98.38 142 ARG B CA 1
ATOM 5198 C C . ARG B 1 142 ? 0.682 18.312 -15.594 1 98.38 142 ARG B C 1
ATOM 5200 O O . ARG B 1 142 ? 1.219 17.531 -14.797 1 98.38 142 ARG B O 1
ATOM 5207 N N . ILE B 1 143 ? -0.537 18.234 -15.914 1 98.75 143 ILE B N 1
ATOM 5208 C CA . ILE B 1 143 ? -1.25 16.969 -15.883 1 98.75 143 ILE B CA 1
ATOM 5209 C C . ILE B 1 143 ? -0.859 16.125 -17.109 1 98.75 143 ILE B C 1
ATOM 5211 O O . ILE B 1 143 ? -1.294 16.406 -18.219 1 98.75 143 ILE B O 1
ATOM 5215 N N . ILE B 1 144 ? -0.102 15.125 -16.984 1 98.56 144 ILE B N 1
ATOM 5216 C CA . ILE B 1 144 ? 0.579 14.414 -18.062 1 98.56 144 ILE B CA 1
ATOM 5217 C C . ILE B 1 144 ? -0.407 13.5 -18.781 1 98.56 144 ILE B C 1
ATOM 5219 O O . ILE B 1 144 ? -0.405 13.414 -20 1 98.56 144 ILE B O 1
ATOM 5223 N N . GLU B 1 145 ? -1.167 12.789 -18.016 1 97.44 145 GLU B N 1
ATOM 5224 C CA . GLU B 1 145 ? -2.113 11.836 -18.578 1 97.44 145 GLU B CA 1
ATOM 5225 C C . GLU B 1 145 ? -3.281 11.578 -17.641 1 97.44 145 GLU B C 1
ATOM 5227 O O . GLU B 1 145 ? -3.098 11.516 -16.422 1 97.44 145 GLU B O 1
ATOM 5232 N N . VAL B 1 146 ? -4.457 11.531 -18.203 1 98.25 146 VAL B N 1
ATOM 5233 C CA . VAL B 1 146 ? -5.637 11.008 -17.531 1 98.25 146 VAL B CA 1
ATOM 5234 C C . VAL B 1 146 ? -6.293 9.93 -18.391 1 98.25 146 VAL B C 1
ATOM 5236 O O . VAL B 1 146 ? -6.66 10.18 -19.547 1 98.25 146 VAL B O 1
ATOM 5239 N N . ASP B 1 147 ? -6.355 8.727 -17.859 1 98 147 ASP B N 1
ATOM 5240 C CA . ASP B 1 147 ? -7.055 7.645 -18.547 1 98 147 ASP B CA 1
ATOM 5241 C C . ASP B 1 147 ? -8.531 7.617 -18.156 1 98 147 ASP B C 1
ATOM 5243 O O . ASP B 1 147 ? -8.875 7.23 -17.031 1 98 147 ASP B O 1
ATOM 5247 N N . ALA B 1 148 ? -9.344 7.898 -19.062 1 97.44 148 ALA B N 1
ATOM 5248 C CA . ALA B 1 148 ? -10.773 8.039 -18.797 1 97.44 148 ALA B CA 1
ATOM 5249 C C . ALA B 1 148 ? -11.414 6.676 -18.531 1 97.44 148 ALA B C 1
ATOM 5251 O O . ALA B 1 148 ? -12.391 6.578 -17.781 1 97.44 148 ALA B O 1
ATOM 5252 N N . GLU B 1 149 ? -10.914 5.656 -19.094 1 96.56 149 GLU B N 1
ATOM 5253 C CA . GLU B 1 149 ? -11.5 4.328 -18.938 1 96.56 149 GLU B CA 1
ATOM 5254 C C . GLU B 1 149 ? -11.102 3.705 -17.609 1 96.56 149 GLU B C 1
ATOM 5256 O O . GLU B 1 149 ? -11.93 3.105 -16.922 1 96.56 149 GLU B O 1
ATOM 5261 N N . LEU B 1 150 ? -9.852 3.883 -17.219 1 98 150 LEU B N 1
ATOM 5262 C CA . LEU B 1 150 ? -9.328 3.217 -16.031 1 98 150 LEU B CA 1
ATOM 5263 C C . LEU B 1 150 ? -9.406 4.133 -14.82 1 98 150 LEU B C 1
ATOM 5265 O O . LEU B 1 150 ? -9.227 3.686 -13.688 1 98 150 LEU B O 1
ATOM 5269 N N . GLY B 1 151 ? -9.695 5.387 -15.031 1 98.19 151 GLY B N 1
ATOM 5270 C CA . GLY B 1 151 ? -9.758 6.328 -13.922 1 98.19 151 GLY B CA 1
ATOM 5271 C C . GLY B 1 151 ? -8.414 6.516 -13.227 1 98.19 151 GLY B C 1
ATOM 5272 O O . GLY B 1 151 ? -8.32 6.387 -12.008 1 98.19 151 GLY B O 1
ATOM 5273 N N . THR B 1 152 ? -7.379 6.812 -14.031 1 98.38 152 THR B N 1
ATOM 5274 C CA . THR B 1 152 ? -6.059 7.082 -13.477 1 98.38 152 THR B CA 1
ATOM 5275 C C . THR B 1 152 ? -5.539 8.438 -13.945 1 98.38 152 THR B C 1
ATOM 5277 O O . THR B 1 152 ? -5.984 8.961 -14.969 1 98.38 152 THR B O 1
ATOM 5280 N N . ALA B 1 153 ? -4.641 9.023 -13.188 1 98.69 153 ALA B N 1
ATOM 5281 C CA . ALA B 1 153 ? -3.992 10.281 -13.547 1 98.69 153 ALA B CA 1
ATOM 5282 C C . ALA B 1 153 ? -2.498 10.234 -13.242 1 98.69 153 ALA B C 1
ATOM 5284 O O . ALA B 1 153 ? -2.072 9.562 -12.305 1 98.69 153 ALA B O 1
ATOM 5285 N N . LEU B 1 154 ? -1.733 10.836 -14.031 1 98.75 154 LEU B N 1
ATOM 5286 C CA . LEU B 1 154 ? -0.308 11.078 -13.844 1 98.75 154 LEU B CA 1
ATOM 5287 C C . LEU B 1 154 ? -0.009 12.57 -13.836 1 98.75 154 LEU B C 1
ATOM 5289 O O . LEU B 1 154 ? -0.322 13.281 -14.789 1 98.75 154 LEU B O 1
ATOM 5293 N N . VAL B 1 155 ? 0.591 13.062 -12.734 1 98.88 155 VAL B N 1
ATOM 5294 C CA . VAL B 1 155 ? 0.712 14.516 -12.602 1 98.88 155 VAL B CA 1
ATOM 5295 C C . VAL B 1 155 ? 2.133 14.875 -12.18 1 98.88 155 VAL B C 1
ATOM 5297 O O . VAL B 1 155 ? 2.855 14.039 -11.625 1 98.88 155 VAL B O 1
ATOM 5300 N N . GLU B 1 156 ? 2.49 16.078 -12.453 1 98.88 156 GLU B N 1
ATOM 5301 C CA . GLU B 1 156 ? 3.73 16.672 -11.969 1 98.88 156 GLU B CA 1
ATOM 5302 C C . GLU B 1 156 ? 3.523 17.344 -10.617 1 98.88 156 GLU B C 1
ATOM 5304 O O . GLU B 1 156 ? 2.389 17.531 -10.172 1 98.88 156 GLU B O 1
ATOM 5309 N N . PRO B 1 157 ? 4.629 17.703 -9.93 1 98.62 157 PRO B N 1
ATOM 5310 C CA . PRO B 1 157 ? 4.555 18.141 -8.539 1 98.62 157 PRO B CA 1
ATOM 5311 C C . PRO B 1 157 ? 3.865 19.5 -8.383 1 98.62 157 PRO B C 1
ATOM 5313 O O . PRO B 1 157 ? 3.301 19.781 -7.328 1 98.62 157 PRO B O 1
ATOM 5316 N N . GLY B 1 158 ? 3.844 20.312 -9.344 1 98.44 158 GLY B N 1
ATOM 5317 C CA . GLY B 1 158 ? 3.268 21.656 -9.234 1 98.44 158 GLY B CA 1
ATOM 5318 C C . GLY B 1 158 ? 1.769 21.672 -9.469 1 98.44 158 GLY B C 1
ATOM 5319 O O . GLY B 1 158 ? 1.115 22.688 -9.25 1 98.44 158 GLY B O 1
ATOM 5320 N N . VAL B 1 159 ? 1.189 20.547 -9.898 1 98.5 159 VAL B N 1
ATOM 5321 C CA . VAL B 1 159 ? -0.252 20.438 -10.102 1 98.5 159 VAL B CA 1
ATOM 5322 C C . VAL B 1 159 ? -0.972 20.547 -8.758 1 98.5 159 VAL B C 1
ATOM 5324 O O . VAL B 1 159 ? -0.539 19.969 -7.766 1 98.5 159 VAL B O 1
ATOM 5327 N N . THR B 1 160 ? -2.059 21.312 -8.711 1 97.62 160 THR B N 1
ATOM 5328 C CA . THR B 1 160 ? -2.883 21.406 -7.512 1 97.62 160 THR B CA 1
ATOM 5329 C C . THR B 1 160 ? -4.133 20.547 -7.645 1 97.62 160 THR B C 1
ATOM 5331 O O . THR B 1 160 ? -4.477 20.109 -8.75 1 97.62 160 THR B O 1
ATOM 5334 N N . TYR B 1 161 ? -4.797 20.312 -6.547 1 97.44 161 TYR B N 1
ATOM 5335 C CA . TYR B 1 161 ? -6.086 19.625 -6.59 1 97.44 161 TYR B CA 1
ATOM 5336 C C . TYR B 1 161 ? -7.086 20.406 -7.438 1 97.44 161 TYR B C 1
ATOM 5338 O O . TYR B 1 161 ? -7.902 19.812 -8.148 1 97.44 161 TYR B O 1
ATOM 5346 N N . GLN B 1 162 ? -7.055 21.688 -7.352 1 97.06 162 GLN B N 1
ATOM 5347 C CA . GLN B 1 162 ? -7.941 22.5 -8.172 1 97.06 162 GLN B CA 1
ATOM 5348 C C . GLN B 1 162 ? -7.688 22.266 -9.656 1 97.06 162 GLN B C 1
ATOM 5350 O O . GLN B 1 162 ? -8.633 22.141 -10.445 1 97.06 162 GLN B O 1
ATOM 5355 N N . ASP B 1 163 ? -6.402 22.25 -10.016 1 97.75 163 ASP B N 1
ATOM 5356 C CA . ASP B 1 163 ? -6.055 21.969 -11.406 1 97.75 163 ASP B CA 1
ATOM 5357 C C . ASP B 1 163 ? -6.664 20.656 -11.875 1 97.75 163 ASP B C 1
ATOM 5359 O O . ASP B 1 163 ? -7.223 20.578 -12.969 1 97.75 163 ASP B O 1
ATOM 5363 N N . LEU B 1 164 ? -6.484 19.703 -11.094 1 97.69 164 LEU B N 1
ATOM 5364 C CA . LEU B 1 164 ? -6.973 18.375 -11.453 1 97.69 164 LEU B CA 1
ATOM 5365 C C . LEU B 1 164 ? -8.492 18.344 -11.508 1 97.69 164 LEU B C 1
ATOM 5367 O O . LEU B 1 164 ? -9.078 17.75 -12.414 1 97.69 164 LEU B O 1
ATOM 5371 N N . HIS B 1 165 ? -9.141 18.938 -10.547 1 96.44 165 HIS B N 1
ATOM 5372 C CA . HIS B 1 165 ? -10.594 19.062 -10.547 1 96.44 165 HIS B CA 1
ATOM 5373 C C . HIS B 1 165 ? -11.094 19.766 -11.797 1 96.44 165 HIS B C 1
ATOM 5375 O O . HIS B 1 165 ? -12.031 19.297 -12.445 1 96.44 165 HIS B O 1
ATOM 5381 N N . ASP B 1 166 ? -10.508 20.844 -12.102 1 97.38 166 ASP B N 1
ATOM 5382 C CA . ASP B 1 166 ? -10.891 21.609 -13.289 1 97.38 166 ASP B CA 1
ATOM 5383 C C . ASP B 1 166 ? -10.734 20.766 -14.555 1 97.38 166 ASP B C 1
ATOM 5385 O O . ASP B 1 166 ? -11.594 20.781 -15.438 1 97.38 166 ASP B O 1
ATOM 5389 N N . TYR B 1 167 ? -9.656 20.047 -14.602 1 98.12 167 TYR B N 1
ATOM 5390 C CA . TYR B 1 167 ? -9.43 19.172 -15.742 1 98.12 167 TYR B CA 1
ATOM 5391 C C . TYR B 1 167 ? -10.57 18.172 -15.898 1 98.12 167 TYR B C 1
ATOM 5393 O O . TYR B 1 167 ? -11.07 17.969 -17 1 98.12 167 TYR B O 1
ATOM 5401 N N . LEU B 1 168 ? -10.938 17.531 -14.844 1 97.81 168 LEU B N 1
ATOM 5402 C CA . LEU B 1 168 ? -12 16.531 -14.883 1 97.81 168 LEU B CA 1
ATOM 5403 C C . LEU B 1 168 ? -13.312 17.156 -15.336 1 97.81 168 LEU B C 1
ATOM 5405 O O . LEU B 1 168 ? -14.047 16.562 -16.125 1 97.81 168 LEU B O 1
ATOM 5409 N N . GLN B 1 169 ? -13.602 18.328 -14.852 1 96.88 169 GLN B N 1
ATOM 5410 C CA . GLN B 1 169 ? -14.828 19.031 -15.211 1 96.88 169 GLN B CA 1
ATOM 5411 C C . GLN B 1 169 ? -14.82 19.438 -16.688 1 96.88 169 GLN B C 1
ATOM 5413 O O . GLN B 1 169 ? -15.797 19.219 -17.406 1 96.88 169 GLN B O 1
ATOM 5418 N N . GLU B 1 170 ? -13.742 20 -17.078 1 98.06 170 GLU B N 1
ATOM 5419 C CA . GLU B 1 170 ? -13.602 20.469 -18.453 1 98.06 170 GLU B CA 1
ATOM 5420 C C . GLU B 1 170 ? -13.766 19.328 -19.453 1 98.06 170 GLU B C 1
ATOM 5422 O O . GLU B 1 170 ? -14.289 19.531 -20.547 1 98.06 170 GLU B O 1
ATOM 5427 N N . HIS B 1 171 ? -13.391 18.219 -19.062 1 98.06 171 HIS B N 1
ATOM 5428 C CA . HIS B 1 171 ? -13.43 17.078 -19.984 1 98.06 171 HIS B CA 1
ATOM 5429 C C . HIS B 1 171 ? -14.617 16.172 -19.672 1 98.06 171 HIS B C 1
ATOM 5431 O O . HIS B 1 171 ? -14.734 15.086 -20.234 1 98.06 171 HIS B O 1
ATOM 5437 N N . ASN B 1 172 ? -15.438 16.516 -18.734 1 97.81 172 ASN B N 1
ATOM 5438 C CA . ASN B 1 172 ? -16.656 15.805 -18.359 1 97.81 172 ASN B CA 1
ATOM 5439 C C . ASN B 1 172 ? -16.344 14.359 -17.969 1 97.81 172 ASN B C 1
ATOM 5441 O O . ASN B 1 172 ? -16.984 13.43 -18.469 1 97.81 172 ASN B O 1
ATOM 5445 N N . LEU B 1 173 ? -15.297 14.211 -17.281 1 98.19 173 LEU B N 1
ATOM 5446 C CA . LEU B 1 173 ? -14.93 12.883 -16.797 1 98.19 173 LEU B CA 1
ATOM 5447 C C . LEU B 1 173 ? -15.648 12.562 -15.484 1 98.19 173 LEU B C 1
ATOM 5449 O O . LEU B 1 173 ? -15.695 13.398 -14.578 1 98.19 173 LEU B O 1
ATOM 5453 N N . PRO B 1 174 ? -16.234 11.375 -15.367 1 97.56 174 PRO B N 1
ATOM 5454 C CA . PRO B 1 174 ? -17.094 11.047 -14.227 1 97.56 174 PRO B CA 1
ATOM 5455 C C . PRO B 1 174 ? -16.312 10.555 -13.016 1 97.56 174 PRO B C 1
ATOM 5457 O O . PRO B 1 174 ? -16.625 9.5 -12.453 1 97.56 174 PRO B O 1
ATOM 5460 N N . TYR B 1 175 ? -15.375 11.312 -12.578 1 98.19 175 TYR B N 1
ATOM 5461 C CA . TYR B 1 175 ? -14.523 10.945 -11.453 1 98.19 175 TYR B CA 1
ATOM 5462 C C . TYR B 1 175 ? -14.461 12.055 -10.414 1 98.19 175 TYR B C 1
ATOM 5464 O O . TYR B 1 175 ? -14.625 13.234 -10.75 1 98.19 175 TYR B O 1
ATOM 5472 N N . TRP B 1 176 ? -14.352 11.641 -9.195 1 97.06 176 TRP B N 1
ATOM 5473 C CA . TRP B 1 176 ? -14.062 12.555 -8.102 1 97.06 176 TRP B CA 1
ATOM 5474 C C . TRP B 1 176 ? -12.594 12.477 -7.691 1 97.06 176 TRP B C 1
ATOM 5476 O O . TRP B 1 176 ? -11.969 11.414 -7.805 1 97.06 176 TRP B O 1
ATOM 5486 N N . VAL B 1 177 ? -12.031 13.578 -7.27 1 95.44 177 VAL B N 1
ATOM 5487 C CA . VAL B 1 177 ? -10.711 13.617 -6.648 1 95.44 177 VAL B CA 1
ATOM 5488 C C . VAL B 1 177 ? -10.859 13.805 -5.141 1 95.44 177 VAL B C 1
ATOM 5490 O O . VAL B 1 177 ? -11.531 14.734 -4.684 1 95.44 177 VAL B O 1
ATOM 5493 N N . ASP B 1 178 ? -10.289 12.852 -4.41 1 96.62 178 ASP B N 1
ATOM 5494 C CA . ASP B 1 178 ? -10.281 13.031 -2.961 1 96.62 178 ASP B CA 1
ATOM 5495 C C . ASP B 1 178 ? -9.297 14.125 -2.549 1 96.62 178 ASP B C 1
ATOM 5497 O O . ASP B 1 178 ? -8.156 14.141 -3.01 1 96.62 178 ASP B O 1
ATOM 5501 N N . VAL B 1 179 ? -9.68 15 -1.658 1 95.19 179 VAL B N 1
ATOM 5502 C CA . VAL B 1 179 ? -8.891 16.188 -1.348 1 95.19 179 VAL B CA 1
ATOM 5503 C C . VAL B 1 179 ? -8.727 16.312 0.165 1 95.19 179 VAL B C 1
ATOM 5505 O O . VAL B 1 179 ? -9.57 15.852 0.932 1 95.19 179 VAL B O 1
ATOM 5508 N N . PRO B 1 180 ? -7.602 16.906 0.557 1 93.38 180 PRO B N 1
ATOM 5509 C CA . PRO B 1 180 ? -7.531 17.359 1.951 1 93.38 180 PRO B CA 1
ATOM 5510 C C . PRO B 1 180 ? -8.367 18.609 2.215 1 93.38 180 PRO B C 1
ATOM 5512 O O . PRO B 1 180 ? -9.016 19.125 1.301 1 93.38 180 PRO B O 1
ATOM 5515 N N . THR B 1 181 ? -8.398 19.109 3.381 1 86.25 181 THR B N 1
ATOM 5516 C CA . THR B 1 181 ? -9.266 20.234 3.742 1 86.25 181 THR B CA 1
ATOM 5517 C C . THR B 1 181 ? -8.875 21.484 2.963 1 86.25 181 THR B C 1
ATOM 5519 O O . THR B 1 181 ? -9.75 22.219 2.49 1 86.25 181 THR B O 1
ATOM 5522 N N . VAL B 1 182 ? -7.582 21.828 2.758 1 85.25 182 VAL B N 1
ATOM 5523 C CA . VAL B 1 182 ? -7.188 23.016 2.006 1 85.25 182 VAL B CA 1
ATOM 5524 C C . VAL B 1 182 ? -6.699 22.609 0.619 1 85.25 182 VAL B C 1
ATOM 5526 O O . VAL B 1 182 ? -5.621 23.031 0.187 1 85.25 182 VAL B O 1
ATOM 5529 N N . GLY B 1 183 ? -7.531 21.969 -0.082 1 82.69 183 GLY B N 1
ATOM 5530 C CA . GLY B 1 183 ? -7.211 21.266 -1.314 1 82.69 183 GLY B CA 1
ATOM 5531 C C . GLY B 1 183 ? -6.879 22.203 -2.463 1 82.69 183 GLY B C 1
ATOM 5532 O O . GLY B 1 183 ? -5.922 21.969 -3.203 1 82.69 183 GLY B O 1
ATOM 5533 N N . PRO B 1 184 ? -7.512 23.297 -2.672 1 88.5 184 PRO B N 1
ATOM 5534 C CA . PRO B 1 184 ? -7.395 24.094 -3.898 1 88.5 184 PRO B CA 1
ATOM 5535 C C . PRO B 1 184 ? -5.957 24.5 -4.199 1 88.5 184 PRO B C 1
ATOM 5537 O O . PRO B 1 184 ? -5.57 24.609 -5.367 1 88.5 184 PRO B O 1
ATOM 5540 N N . ILE B 1 185 ? -5.16 24.641 -3.209 1 91.44 185 ILE B N 1
ATOM 5541 C CA . ILE B 1 185 ? -3.848 25.234 -3.451 1 91.44 185 ILE B CA 1
ATOM 5542 C C . ILE B 1 185 ? -2.762 24.203 -3.164 1 91.44 185 ILE B C 1
ATOM 5544 O O . ILE B 1 185 ? -1.569 24.516 -3.201 1 91.44 185 ILE B O 1
ATOM 5548 N N . VAL B 1 186 ? -3.133 23.047 -2.869 1 94.62 186 VAL B N 1
ATOM 5549 C CA . VAL B 1 186 ? -2.201 21.984 -2.465 1 94.62 186 VAL B CA 1
ATOM 5550 C C . VAL B 1 186 ? -1.997 21.016 -3.617 1 94.62 186 VAL B C 1
ATOM 5552 O O . VAL B 1 186 ? -2.904 20.797 -4.426 1 94.62 186 VAL B O 1
ATOM 5555 N N . SER B 1 187 ? -0.826 20.484 -3.658 1 97.44 187 SER B N 1
ATOM 5556 C CA . SER B 1 187 ? -0.474 19.5 -4.676 1 97.44 187 SER B CA 1
ATOM 5557 C C . SER B 1 187 ? -0.844 18.094 -4.23 1 97.44 187 SER B C 1
ATOM 5559 O O . SER B 1 187 ? -0.486 17.672 -3.127 1 97.44 187 SER B O 1
ATOM 5561 N N . PRO B 1 188 ? -1.559 17.328 -5.121 1 97.81 188 PRO B N 1
ATOM 5562 C CA . PRO B 1 188 ? -1.791 15.922 -4.785 1 97.81 188 PRO B CA 1
ATOM 5563 C C . PRO B 1 188 ? -0.494 15.141 -4.57 1 97.81 188 PRO B C 1
ATOM 5565 O O . PRO B 1 188 ? -0.435 14.258 -3.713 1 97.81 188 PRO B O 1
ATOM 5568 N N . LEU B 1 189 ? 0.517 15.477 -5.324 1 98.31 189 LEU B N 1
ATOM 5569 C CA . LEU B 1 189 ? 1.796 14.789 -5.176 1 98.31 189 LEU B CA 1
ATOM 5570 C C . LEU B 1 189 ? 2.4 15.062 -3.803 1 98.31 189 LEU B C 1
ATOM 5572 O O . LEU B 1 189 ? 2.693 14.125 -3.057 1 98.31 189 LEU B O 1
ATOM 5576 N N . GLY B 1 190 ? 2.555 16.297 -3.475 1 97.69 190 GLY B N 1
ATOM 5577 C CA . GLY B 1 190 ? 3.123 16.625 -2.176 1 97.69 190 GLY B CA 1
ATOM 5578 C C . GLY B 1 190 ? 2.318 16.062 -1.016 1 97.69 190 GLY B C 1
ATOM 5579 O O . GLY B 1 190 ? 2.887 15.547 -0.053 1 97.69 190 GLY B O 1
ATOM 5580 N N . ASN B 1 191 ? 1.014 16.219 -1.108 1 97.5 191 ASN B N 1
ATOM 5581 C CA . ASN B 1 191 ? 0.132 15.703 -0.063 1 97.5 191 ASN B CA 1
ATOM 5582 C C . ASN B 1 191 ? 0.295 14.195 0.127 1 97.5 191 ASN B C 1
ATOM 5584 O O . ASN B 1 191 ? 0.372 13.719 1.258 1 97.5 191 ASN B O 1
ATOM 5588 N N . THR B 1 192 ? 0.337 13.477 -0.985 1 98.06 192 THR B N 1
ATOM 5589 C CA . THR B 1 192 ? 0.461 12.023 -0.953 1 98.06 192 THR B CA 1
ATOM 5590 C C . THR B 1 192 ? 1.789 11.609 -0.328 1 98.06 192 THR B C 1
ATOM 5592 O O . THR B 1 192 ? 1.833 10.703 0.504 1 98.06 192 THR B O 1
ATOM 5595 N N . LEU B 1 193 ? 2.875 12.289 -0.645 1 98.12 193 LEU B N 1
ATOM 5596 C CA . LEU B 1 193 ? 4.199 11.938 -0.139 1 98.12 193 LEU B CA 1
ATOM 5597 C C . LEU B 1 193 ? 4.289 12.188 1.362 1 98.12 193 LEU B C 1
ATOM 5599 O O . LEU B 1 193 ? 5.133 11.602 2.045 1 98.12 193 LEU B O 1
ATOM 5603 N N . GLU B 1 194 ? 3.404 13.039 1.848 1 96.81 194 GLU B N 1
ATOM 5604 C CA . GLU B 1 194 ? 3.408 13.367 3.27 1 96.81 194 GLU B CA 1
ATOM 5605 C C . GLU B 1 194 ? 2.287 12.641 4.008 1 96.81 194 GLU B C 1
ATOM 5607 O O . GLU B 1 194 ? 1.928 13.016 5.125 1 96.81 194 GLU B O 1
ATOM 5612 N N . ARG B 1 195 ? 1.701 11.625 3.367 1 95.5 195 ARG B N 1
ATOM 5613 C CA . ARG B 1 195 ? 0.682 10.766 3.967 1 95.5 195 ARG B CA 1
ATOM 5614 C C . ARG B 1 195 ? -0.596 11.555 4.242 1 95.5 195 ARG B C 1
ATOM 5616 O O . ARG B 1 195 ? -1.188 11.43 5.316 1 95.5 195 ARG B O 1
ATOM 5623 N N . GLY B 1 196 ? -0.912 12.383 3.316 1 93.81 196 GLY B N 1
ATOM 5624 C CA . GLY B 1 196 ? -2.156 13.125 3.436 1 93.81 196 GLY B CA 1
ATOM 5625 C C . GLY B 1 196 ? -3.389 12.25 3.311 1 93.81 196 GLY B C 1
ATOM 5626 O O . GLY B 1 196 ? -3.336 11.18 2.703 1 93.81 196 GLY B O 1
ATOM 5627 N N . VAL B 1 197 ? -4.461 12.742 3.914 1 93.5 197 VAL B N 1
ATOM 5628 C CA . VAL B 1 197 ? -5.723 12.016 3.93 1 93.5 197 VAL B CA 1
ATOM 5629 C C . VAL B 1 197 ? -6.852 12.93 3.457 1 93.5 197 VAL B C 1
ATOM 5631 O O . VAL B 1 197 ? -6.762 14.156 3.576 1 93.5 197 VAL B O 1
ATOM 5634 N N . GLY B 1 198 ? -7.859 12.273 2.832 1 94.81 198 GLY B N 1
ATOM 5635 C CA . GLY B 1 198 ? -9.094 12.938 2.463 1 94.81 198 GLY B CA 1
ATOM 5636 C C . GLY B 1 198 ? -10.328 12.258 3.023 1 94.81 198 GLY B C 1
ATOM 5637 O O . GLY B 1 198 ? -10.258 11.555 4.035 1 94.81 198 GLY B O 1
ATOM 5638 N N . TYR B 1 199 ? -11.461 12.562 2.385 1 95.56 199 TYR B N 1
ATOM 5639 C CA . TYR B 1 199 ? -12.672 12.266 3.139 1 95.56 199 TYR B CA 1
ATOM 5640 C C . TYR B 1 199 ? -13.688 11.531 2.271 1 95.56 199 TYR B C 1
ATOM 5642 O O . TYR B 1 199 ? -14.852 11.398 2.646 1 95.56 199 TYR B O 1
ATOM 5650 N N . THR B 1 200 ? -13.32 11.117 1.133 1 97.06 200 THR B N 1
ATOM 5651 C CA . THR B 1 200 ? -14.078 10.156 0.342 1 97.06 200 THR B CA 1
ATOM 5652 C C . THR B 1 200 ? -13.594 8.734 0.615 1 97.06 200 THR B C 1
ATOM 5654 O O . THR B 1 200 ? -12.672 8.523 1.403 1 97.06 200 THR B O 1
ATOM 5657 N N . PRO B 1 201 ? -14.227 7.758 -0.06 1 96.94 201 PRO B N 1
ATOM 5658 C CA . PRO B 1 201 ? -13.719 6.391 0.092 1 96.94 201 PRO B CA 1
ATOM 5659 C C . PRO B 1 201 ? -12.266 6.25 -0.36 1 96.94 201 PRO B C 1
ATOM 5661 O O . PRO B 1 201 ? -11.609 5.258 -0.033 1 96.94 201 PRO B O 1
ATOM 5664 N N . TYR B 1 202 ? -11.727 7.184 -1.061 1 97.06 202 TYR B N 1
ATOM 5665 C CA . TYR B 1 202 ? -10.336 7.18 -1.513 1 97.06 202 TYR B CA 1
ATOM 5666 C C . TYR B 1 202 ? -9.469 8.039 -0.606 1 97.06 202 TYR B C 1
ATOM 5668 O O . TYR B 1 202 ? -8.445 8.578 -1.043 1 97.06 202 TYR B O 1
ATOM 5676 N N . GLY B 1 203 ? -9.812 8.133 0.643 1 96.56 203 GLY B N 1
ATOM 5677 C CA . GLY B 1 203 ? -9.234 9.094 1.564 1 96.56 203 GLY B CA 1
ATOM 5678 C C . GLY B 1 203 ? -7.789 8.781 1.915 1 96.56 203 GLY B C 1
ATOM 5679 O O . GLY B 1 203 ? -7.051 9.664 2.357 1 96.56 203 GLY B O 1
ATOM 5680 N N . ASP B 1 204 ? -7.332 7.543 1.865 1 96.25 204 ASP B N 1
ATOM 5681 C CA . ASP B 1 204 ? -5.926 7.195 2.047 1 96.25 204 ASP B CA 1
ATOM 5682 C C . ASP B 1 204 ? -5.137 7.418 0.759 1 96.25 204 ASP B C 1
ATOM 5684 O O . ASP B 1 204 ? -5.047 6.52 -0.082 1 96.25 204 ASP B O 1
ATOM 5688 N N . HIS B 1 205 ? -4.516 8.578 0.697 1 97.12 205 HIS B N 1
ATOM 5689 C CA . HIS B 1 205 ? -3.969 9.023 -0.579 1 97.12 205 HIS B CA 1
ATOM 5690 C C . HIS B 1 205 ? -2.799 8.148 -1.015 1 97.12 205 HIS B C 1
ATOM 5692 O O . HIS B 1 205 ? -2.637 7.871 -2.205 1 97.12 205 HIS B O 1
ATOM 5698 N N . PHE B 1 206 ? -1.907 7.73 -0.076 1 98 206 PHE B N 1
ATOM 5699 C CA . PHE B 1 206 ? -0.802 6.875 -0.486 1 98 206 PHE B CA 1
ATOM 5700 C C . PHE B 1 206 ? -1.31 5.5 -0.903 1 98 206 PHE B C 1
ATOM 5702 O O . PHE B 1 206 ? -0.744 4.867 -1.799 1 98 206 PHE B O 1
ATOM 5709 N N . PHE B 1 207 ? -2.334 5.062 -0.377 1 95.94 207 PHE B N 1
ATOM 5710 C CA . PHE B 1 207 ? -2.955 3.803 -0.763 1 95.94 207 PHE B CA 1
ATOM 5711 C C . PHE B 1 207 ? -3.471 3.869 -2.195 1 95.94 207 PHE B C 1
ATOM 5713 O O . PHE B 1 207 ? -3.443 2.869 -2.918 1 95.94 207 PHE B O 1
ATOM 5720 N N . MET B 1 208 ? -3.857 5.051 -2.596 1 97.25 208 MET B N 1
ATOM 5721 C CA . MET B 1 208 ? -4.461 5.219 -3.914 1 97.25 208 MET B CA 1
ATOM 5722 C C . MET B 1 208 ? -3.424 5.68 -4.934 1 97.25 208 MET B C 1
ATOM 5724 O O . MET B 1 208 ? -3.754 5.922 -6.094 1 97.25 208 MET B O 1
ATOM 5728 N N . GLN B 1 209 ? -2.215 5.816 -4.457 1 98.06 209 GLN B N 1
ATOM 5729 C CA . GLN B 1 209 ? -1.104 6.156 -5.34 1 98.06 209 GLN B CA 1
ATOM 5730 C C . GLN B 1 209 ? -0.65 4.945 -6.148 1 98.06 209 GLN B C 1
ATOM 5732 O O . GLN B 1 209 ? -0.65 3.82 -5.641 1 98.06 209 GLN B O 1
ATOM 5737 N N . CYS B 1 210 ? -0.179 5.18 -7.449 1 98.5 210 CYS B N 1
ATOM 5738 C CA . CYS B 1 210 ? 0.295 4.074 -8.273 1 98.5 210 CYS B CA 1
ATOM 5739 C C . CYS B 1 210 ? 1.399 4.539 -9.219 1 98.5 210 CYS B C 1
ATOM 5741 O O . CYS B 1 210 ? 1.122 5.039 -10.312 1 98.5 210 CYS B O 1
ATOM 5743 N N . GLY B 1 211 ? 2.627 4.309 -8.828 1 98.5 211 GLY B N 1
ATOM 5744 C CA . GLY B 1 211 ? 3.775 4.621 -9.664 1 98.5 211 GLY B CA 1
ATOM 5745 C C . GLY B 1 211 ? 4.305 6.027 -9.453 1 98.5 211 GLY B C 1
ATOM 5746 O O . GLY B 1 211 ? 3.529 6.961 -9.219 1 98.5 211 GLY B O 1
ATOM 5747 N N . MET B 1 212 ? 5.625 6.18 -9.609 1 98.62 212 MET B N 1
ATOM 5748 C CA . MET B 1 212 ? 6.305 7.465 -9.484 1 98.62 212 MET B CA 1
ATOM 5749 C C . MET B 1 212 ? 7.496 7.547 -10.438 1 98.62 212 MET B C 1
ATOM 5751 O O . MET B 1 212 ? 7.996 6.52 -10.898 1 98.62 212 MET B O 1
ATOM 5755 N N . GLU B 1 213 ? 7.801 8.727 -10.805 1 98.81 213 GLU B N 1
ATOM 5756 C CA . GLU B 1 213 ? 9.125 9.039 -11.328 1 98.81 213 GLU B CA 1
ATOM 5757 C C . GLU B 1 213 ? 9.969 9.773 -10.289 1 98.81 213 GLU B C 1
ATOM 5759 O O . GLU B 1 213 ? 9.5 10.727 -9.664 1 98.81 213 GLU B O 1
ATOM 5764 N N . VAL B 1 214 ? 11.164 9.328 -10.086 1 98.88 214 VAL B N 1
ATOM 5765 C CA . VAL B 1 214 ? 12.031 9.883 -9.055 1 98.88 214 VAL B CA 1
ATOM 5766 C C . VAL B 1 214 ? 13.398 10.211 -9.648 1 98.88 214 VAL B C 1
ATOM 5768 O O . VAL B 1 214 ? 13.961 9.422 -10.414 1 98.88 214 VAL B O 1
ATOM 5771 N N . VAL B 1 215 ? 13.898 11.352 -9.352 1 98.94 215 VAL B N 1
ATOM 5772 C CA . VAL B 1 215 ? 15.289 11.688 -9.641 1 98.94 215 VAL B CA 1
ATOM 5773 C C . VAL B 1 215 ? 16.141 11.461 -8.391 1 98.94 215 VAL B C 1
ATOM 5775 O O . VAL B 1 215 ? 15.93 12.102 -7.363 1 98.94 215 VAL B O 1
ATOM 5778 N N . LEU B 1 216 ? 17.078 10.531 -8.484 1 98.75 216 LEU B N 1
ATOM 5779 C CA . LEU B 1 216 ? 17.984 10.25 -7.379 1 98.75 216 LEU B CA 1
ATOM 5780 C C . LEU B 1 216 ? 19.062 11.32 -7.27 1 98.75 216 LEU B C 1
ATOM 5782 O O . LEU B 1 216 ? 19.203 12.156 -8.172 1 98.75 216 LEU B O 1
ATOM 5786 N N . ALA B 1 217 ? 19.812 11.312 -6.215 1 98.69 217 ALA B N 1
ATOM 5787 C CA . ALA B 1 217 ? 20.781 12.367 -5.918 1 98.69 217 ALA B CA 1
ATOM 5788 C C . ALA B 1 217 ? 21.828 12.469 -7.02 1 98.69 217 ALA B C 1
ATOM 5790 O O . ALA B 1 217 ? 22.344 13.555 -7.293 1 98.69 217 ALA B O 1
ATOM 5791 N N . ASP B 1 218 ? 22.062 11.375 -7.695 1 98.31 218 ASP B N 1
ATOM 5792 C CA . ASP B 1 218 ? 23.109 11.367 -8.719 1 98.31 218 ASP B CA 1
ATOM 5793 C C . ASP B 1 218 ? 22.531 11.742 -10.086 1 98.31 218 ASP B C 1
ATOM 5795 O O . ASP B 1 218 ? 23.234 11.688 -11.094 1 98.31 218 ASP B O 1
ATOM 5799 N N . GLY B 1 219 ? 21.25 12.008 -10.086 1 98.62 219 GLY B N 1
ATOM 5800 C CA . GLY B 1 219 ? 20.625 12.445 -11.32 1 98.62 219 GLY B CA 1
ATOM 5801 C C . GLY B 1 219 ? 19.906 11.328 -12.055 1 98.62 219 GLY B C 1
ATOM 5802 O O . GLY B 1 219 ? 19.172 11.578 -13.016 1 98.62 219 GLY B O 1
ATOM 5803 N N . THR B 1 220 ? 20.031 10.109 -11.602 1 98.5 220 THR B N 1
ATOM 5804 C CA . THR B 1 220 ? 19.344 8.984 -12.234 1 98.5 220 THR B CA 1
ATOM 5805 C C . THR B 1 220 ? 17.828 9.133 -12.117 1 98.5 220 THR B C 1
ATOM 5807 O O . THR B 1 220 ? 17.328 9.461 -11.047 1 98.5 220 THR B O 1
ATOM 5810 N N . VAL B 1 221 ? 17.156 8.953 -13.234 1 98.62 221 VAL B N 1
ATOM 5811 C CA . VAL B 1 221 ? 15.695 8.961 -13.242 1 98.62 221 VAL B CA 1
ATOM 5812 C C . VAL B 1 221 ? 15.164 7.531 -13.148 1 98.62 221 VAL B C 1
ATOM 5814 O O . VAL B 1 221 ? 15.516 6.684 -13.969 1 98.62 221 VAL B O 1
ATOM 5817 N N . VAL B 1 222 ? 14.336 7.262 -12.188 1 98.31 222 VAL B N 1
ATOM 5818 C CA . VAL B 1 222 ? 13.742 5.945 -11.984 1 98.31 222 VAL B CA 1
ATOM 5819 C C . VAL B 1 222 ? 12.219 6.055 -12.047 1 98.31 222 VAL B C 1
ATOM 5821 O O . VAL B 1 222 ? 11.617 6.902 -11.383 1 98.31 222 VAL B O 1
ATOM 5824 N N . ARG B 1 223 ? 11.641 5.277 -12.844 1 98.25 223 ARG B N 1
ATOM 5825 C CA . ARG B 1 223 ? 10.195 5.059 -12.789 1 98.25 223 ARG B CA 1
ATOM 5826 C C . ARG B 1 223 ? 9.867 3.77 -12.047 1 98.25 223 ARG B C 1
ATOM 5828 O O . ARG B 1 223 ? 10.469 2.725 -12.305 1 98.25 223 ARG B O 1
ATOM 5835 N N . THR B 1 224 ? 8.977 3.861 -11.094 1 98.12 224 THR B N 1
ATOM 5836 C CA . THR B 1 224 ? 8.758 2.742 -10.188 1 98.12 224 THR B CA 1
ATOM 5837 C C . THR B 1 224 ? 7.605 1.868 -10.672 1 98.12 224 THR B C 1
ATOM 5839 O O . THR B 1 224 ? 6.863 2.256 -11.578 1 98.12 224 THR B O 1
ATOM 5842 N N . GLY B 1 225 ? 7.465 0.697 -10.07 1 97.25 225 GLY B N 1
ATOM 5843 C CA . GLY B 1 225 ? 6.418 -0.233 -10.461 1 97.25 225 GLY B CA 1
ATOM 5844 C C . GLY B 1 225 ? 6.469 -0.607 -11.93 1 97.25 225 GLY B C 1
ATOM 5845 O O . GLY B 1 225 ? 7.539 -0.907 -12.461 1 97.25 225 GLY B O 1
ATOM 5846 N N . MET B 1 226 ? 5.352 -0.568 -12.562 1 98.06 226 MET B N 1
ATOM 5847 C CA . MET B 1 226 ? 5.25 -0.95 -13.969 1 98.06 226 MET B CA 1
ATOM 5848 C C . MET B 1 226 ? 5.848 0.125 -14.867 1 98.06 226 MET B C 1
ATOM 5850 O O . MET B 1 226 ? 6.086 -0.114 -16.047 1 98.06 226 MET B O 1
ATOM 5854 N N . GLY B 1 227 ? 6.094 1.271 -14.281 1 97.94 227 GLY B N 1
ATOM 5855 C CA . GLY B 1 227 ? 6.723 2.338 -15.047 1 97.94 227 GLY B CA 1
ATOM 5856 C C . GLY B 1 227 ? 8.141 2.008 -15.477 1 97.94 227 GLY B C 1
ATOM 5857 O O . GLY B 1 227 ? 8.68 2.652 -16.375 1 97.94 227 GLY B O 1
ATOM 5858 N N . SER B 1 228 ? 8.719 1.029 -14.859 1 97.56 228 SER B N 1
ATOM 5859 C CA . SER B 1 228 ? 10.086 0.632 -15.188 1 97.56 228 SER B CA 1
ATOM 5860 C C . SER B 1 228 ? 10.125 -0.207 -16.453 1 97.56 228 SER B C 1
ATOM 5862 O O . SER B 1 228 ? 11.188 -0.414 -17.047 1 97.56 228 SER B O 1
ATOM 5864 N N . VAL B 1 229 ? 8.953 -0.766 -16.859 1 97.5 229 VAL B N 1
ATOM 5865 C CA . VAL B 1 229 ? 8.875 -1.604 -18.047 1 97.5 229 VAL B CA 1
ATOM 5866 C C . VAL B 1 229 ? 8.914 -0.729 -19.297 1 97.5 229 VAL B C 1
ATOM 5868 O O . VAL B 1 229 ? 8.234 0.295 -19.375 1 97.5 229 VAL B O 1
ATOM 5871 N N . LYS B 1 230 ? 9.703 -1.148 -20.25 1 92.75 230 LYS B N 1
ATOM 5872 C CA . LYS B 1 230 ? 9.719 -0.443 -21.516 1 92.75 230 LYS B CA 1
ATOM 5873 C C . LYS B 1 230 ? 8.352 -0.497 -22.203 1 92.75 230 LYS B C 1
ATOM 5875 O O . LYS B 1 230 ? 7.742 -1.563 -22.297 1 92.75 230 LYS B O 1
ATOM 5880 N N . ASN B 1 231 ? 7.762 0.568 -22.562 1 90.31 231 ASN B N 1
ATOM 5881 C CA . ASN B 1 231 ? 6.465 0.669 -23.219 1 90.31 231 ASN B CA 1
ATOM 5882 C C . ASN B 1 231 ? 5.336 0.194 -22.312 1 90.31 231 ASN B C 1
ATOM 5884 O O . ASN B 1 231 ? 4.406 -0.472 -22.781 1 90.31 231 ASN B O 1
ATOM 5888 N N . SER B 1 232 ? 5.5 0.479 -21.109 1 93.06 232 SER B N 1
ATOM 5889 C CA . SER B 1 232 ? 4.504 0.007 -20.156 1 93.06 232 SER B CA 1
ATOM 5890 C C . SER B 1 232 ? 3.119 0.554 -20.484 1 93.06 232 SER B C 1
ATOM 5892 O O . SER B 1 232 ? 2.98 1.718 -20.8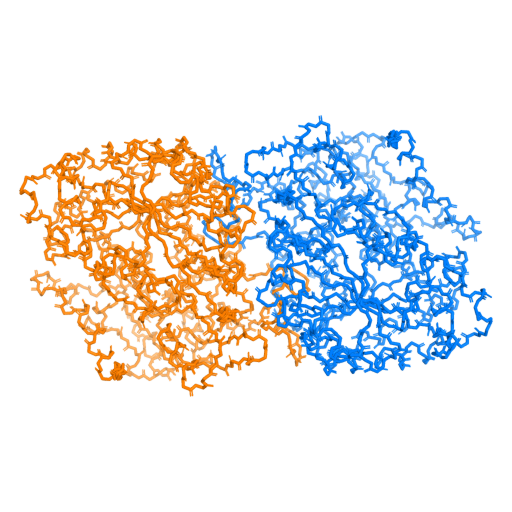59 1 93.06 232 SER B O 1
ATOM 5894 N N . THR B 1 233 ? 2.145 -0.29 -20.328 1 92.19 233 THR B N 1
ATOM 5895 C CA . THR B 1 233 ? 0.754 0.131 -20.453 1 92.19 233 THR B CA 1
ATOM 5896 C C . THR B 1 233 ? 0.046 0.093 -19.109 1 92.19 233 THR B C 1
ATOM 5898 O O . THR B 1 233 ? -1.14 0.419 -19.016 1 92.19 233 THR B O 1
ATOM 5901 N N . THR B 1 234 ? 0.769 -0.243 -18.047 1 97.06 234 THR B N 1
ATOM 5902 C CA . THR B 1 234 ? 0.115 -0.502 -16.781 1 97.06 234 THR B CA 1
ATOM 5903 C C . THR B 1 234 ? 0.752 0.326 -15.664 1 97.06 234 THR B C 1
ATOM 5905 O O . THR B 1 234 ? 0.568 0.034 -14.484 1 97.06 234 THR B O 1
ATOM 5908 N N . TRP B 1 235 ? 1.441 1.381 -16.016 1 97.81 235 TRP B N 1
ATOM 5909 C CA . TRP B 1 235 ? 2.178 2.164 -15.031 1 97.81 235 TRP B CA 1
ATOM 5910 C C . TRP B 1 235 ? 1.249 2.674 -13.938 1 97.81 235 TRP B C 1
ATOM 5912 O O . TRP B 1 235 ? 1.546 2.537 -12.75 1 97.81 235 TRP B O 1
ATOM 5922 N N . GLN B 1 236 ? 0.061 3.189 -14.305 1 98.25 236 GLN B N 1
ATOM 5923 C CA . GLN B 1 236 ? -0.861 3.729 -13.312 1 98.25 236 GLN B CA 1
ATOM 5924 C C . GLN B 1 236 ? -1.997 2.75 -13.031 1 98.25 236 GLN B C 1
ATOM 5926 O O . GLN B 1 236 ? -2.975 3.1 -12.367 1 98.25 236 GLN B O 1
ATOM 5931 N N . ALA B 1 237 ? -1.825 1.504 -13.508 1 97.94 237 ALA B N 1
ATOM 5932 C CA . ALA B 1 237 ? -2.926 0.559 -13.336 1 97.94 237 ALA B CA 1
ATOM 5933 C C . ALA B 1 237 ? -2.584 -0.501 -12.297 1 97.94 237 ALA B C 1
ATOM 5935 O O . ALA B 1 237 ? -3.469 -1.005 -11.602 1 97.94 237 ALA B O 1
ATOM 5936 N N . PHE B 1 238 ? -1.307 -0.805 -12.258 1 97.62 238 PHE B N 1
ATOM 5937 C CA . PHE B 1 238 ? -0.874 -1.822 -11.305 1 97.62 238 PHE B CA 1
ATOM 5938 C C . PHE B 1 238 ? 0.218 -1.278 -10.391 1 97.62 238 PHE B C 1
ATOM 5940 O O . PHE B 1 238 ? 1.292 -0.895 -10.859 1 97.62 238 PHE B O 1
ATOM 5947 N N . LYS B 1 239 ? 0.049 -1.37 -9.156 1 96.94 239 LYS B N 1
ATOM 5948 C CA . LYS B 1 239 ? 0.787 -0.62 -8.148 1 96.94 239 LYS B CA 1
ATOM 5949 C C . LYS B 1 239 ? 2.139 -1.267 -7.859 1 96.94 239 LYS B C 1
ATOM 5951 O O . LYS B 1 239 ? 3.129 -0.571 -7.625 1 96.94 239 LYS B O 1
ATOM 5956 N N . TRP B 1 240 ? 2.305 -2.529 -7.891 1 96.94 240 TRP B N 1
ATOM 5957 C CA . TRP B 1 240 ? 3.377 -3.209 -7.172 1 96.94 240 TRP B CA 1
ATOM 5958 C C . TRP B 1 240 ? 4.551 -3.51 -8.094 1 96.94 240 TRP B C 1
ATOM 5960 O O . TRP B 1 240 ? 5.711 -3.33 -7.719 1 96.94 240 TRP B O 1
ATOM 5970 N N . GLY B 1 241 ? 4.25 -3.994 -9.352 1 96.5 241 GLY B N 1
ATOM 5971 C CA . GLY B 1 241 ? 5.297 -4.379 -10.281 1 96.5 241 GLY B CA 1
ATOM 5972 C C . GLY B 1 241 ? 6.004 -5.664 -9.891 1 96.5 241 GLY B C 1
ATOM 5973 O O . GLY B 1 241 ? 5.395 -6.555 -9.297 1 96.5 241 GLY B O 1
ATOM 5974 N N . TYR B 1 242 ? 7.254 -5.902 -10.391 1 97.88 242 TYR B N 1
ATOM 5975 C CA . TYR B 1 242 ? 8.117 -7.047 -10.109 1 97.88 242 TYR B CA 1
ATOM 5976 C C . TYR B 1 242 ? 9.336 -6.633 -9.297 1 97.88 242 TYR B C 1
ATOM 5978 O O . TYR B 1 242 ? 9.953 -5.602 -9.578 1 97.88 242 TYR B O 1
ATOM 5986 N N . GLY B 1 243 ? 9.672 -7.434 -8.273 1 98.12 243 GLY B N 1
ATOM 5987 C CA . GLY B 1 243 ? 10.75 -7.078 -7.363 1 98.12 243 GLY B CA 1
ATOM 5988 C C . GLY B 1 243 ? 10.281 -6.246 -6.184 1 98.12 243 GLY B C 1
ATOM 5989 O O . GLY B 1 243 ? 9.086 -6.117 -5.945 1 98.12 243 GLY B O 1
ATOM 5990 N N . PRO B 1 244 ? 11.242 -5.688 -5.441 1 98.44 244 PRO B N 1
ATOM 5991 C CA . PRO B 1 244 ? 10.859 -4.883 -4.281 1 98.44 244 PRO B CA 1
ATOM 5992 C C . PRO B 1 244 ? 9.969 -3.697 -4.648 1 98.44 244 PRO B C 1
ATOM 5994 O O . PRO B 1 244 ? 10.211 -3.035 -5.664 1 98.44 244 PRO B O 1
ATOM 5997 N N . TYR B 1 245 ? 8.922 -3.5 -3.904 1 98.38 245 TYR B N 1
ATOM 5998 C CA . TYR B 1 245 ? 8.125 -2.287 -4.039 1 98.38 245 TYR B CA 1
ATOM 5999 C C . TYR B 1 245 ? 8.805 -1.105 -3.365 1 98.38 245 TYR B C 1
ATOM 6001 O O . TYR B 1 245 ? 8.945 -1.076 -2.141 1 98.38 245 TYR B O 1
ATOM 6009 N N . ILE B 1 246 ? 9.156 -0.041 -4.098 1 98.38 246 ILE B N 1
ATOM 6010 C CA . ILE B 1 246 ? 10.109 0.926 -3.561 1 98.38 246 ILE B CA 1
ATOM 6011 C C . ILE B 1 246 ? 9.43 2.289 -3.42 1 98.38 246 ILE B C 1
ATOM 6013 O O . ILE B 1 246 ? 10.031 3.238 -2.912 1 98.38 246 ILE B O 1
ATOM 6017 N N . ASP B 1 247 ? 8.148 2.438 -3.859 1 98.56 247 ASP B N 1
ATOM 6018 C CA . ASP B 1 247 ? 7.504 3.746 -3.822 1 98.56 247 ASP B CA 1
ATOM 6019 C C . ASP B 1 247 ? 7.535 4.332 -2.412 1 98.56 247 ASP B C 1
ATOM 6021 O O . ASP B 1 247 ? 7.723 5.539 -2.24 1 98.56 247 ASP B O 1
ATOM 6025 N N . GLY B 1 248 ? 7.355 3.455 -1.429 1 98.38 248 GLY B N 1
ATOM 6026 C CA . GLY B 1 248 ? 7.316 3.912 -0.049 1 98.38 248 GLY B CA 1
ATOM 6027 C C . GLY B 1 248 ? 8.602 4.586 0.396 1 98.38 248 GLY B C 1
ATOM 6028 O O . GLY B 1 248 ? 8.586 5.422 1.301 1 98.38 248 GLY B O 1
ATOM 6029 N N . LEU B 1 249 ? 9.734 4.289 -0.221 1 98.5 249 LEU B N 1
ATOM 6030 C CA . LEU B 1 249 ? 11.023 4.871 0.127 1 98.5 249 LEU B CA 1
ATOM 6031 C C . LEU B 1 249 ? 11.008 6.387 -0.056 1 98.5 249 LEU B C 1
ATOM 6033 O O . LEU B 1 249 ? 11.742 7.105 0.625 1 98.5 249 LEU B O 1
ATOM 6037 N N . PHE B 1 250 ? 10.133 6.82 -0.919 1 98.62 250 PHE B N 1
ATOM 6038 C CA . PHE B 1 250 ? 10.211 8.227 -1.31 1 98.62 250 PHE B CA 1
ATOM 6039 C C . PHE B 1 250 ? 9.094 9.031 -0.669 1 98.62 250 PHE B C 1
ATOM 6041 O O . PHE B 1 250 ? 8.867 10.188 -1.031 1 98.62 250 PHE B O 1
ATOM 6048 N N . THR B 1 251 ? 8.414 8.438 0.289 1 98.44 251 THR B N 1
ATOM 6049 C CA . THR B 1 251 ? 7.41 9.133 1.093 1 98.44 251 THR B CA 1
ATOM 6050 C C . THR B 1 251 ? 7.973 9.484 2.467 1 98.44 251 THR B C 1
ATOM 6052 O O . THR B 1 251 ? 8.602 8.656 3.121 1 98.44 251 THR B O 1
ATOM 6055 N N . GLN B 1 252 ? 7.777 10.758 2.82 1 98.19 252 GLN B N 1
ATOM 6056 C CA . GLN B 1 252 ? 8.312 11.281 4.07 1 98.19 252 GLN B CA 1
ATOM 6057 C C . GLN B 1 252 ? 9.789 10.93 4.227 1 98.19 252 GLN B C 1
ATOM 6059 O O . GLN B 1 252 ? 10.203 10.422 5.273 1 98.19 252 GLN B O 1
ATOM 6064 N N . SER B 1 253 ? 10.5 11.164 3.154 1 97.88 253 SER B N 1
ATOM 6065 C CA . SER B 1 253 ? 11.914 10.82 3.15 1 97.88 253 SER B CA 1
ATOM 6066 C C . SER B 1 253 ? 12.734 11.852 2.383 1 97.88 253 SER B C 1
ATOM 6068 O O . SER B 1 253 ? 12.227 12.914 2.023 1 97.88 253 SER B O 1
ATOM 6070 N N . ASN B 1 254 ? 13.969 11.641 2.289 1 98.62 254 ASN B N 1
ATOM 6071 C CA . ASN B 1 254 ? 14.914 12.484 1.566 1 98.62 254 ASN B CA 1
ATOM 6072 C C . ASN B 1 254 ? 15.82 11.656 0.656 1 98.62 254 ASN B C 1
ATOM 6074 O O . ASN B 1 254 ? 17.016 11.945 0.527 1 98.62 254 ASN B O 1
ATOM 6078 N N . PHE B 1 255 ? 15.164 10.57 0.039 1 98.75 255 PHE B N 1
ATOM 6079 C CA . PHE B 1 255 ? 15.945 9.617 -0.736 1 98.75 255 PHE B CA 1
ATOM 6080 C C . PHE B 1 255 ? 15.922 9.977 -2.217 1 98.75 255 PHE B C 1
ATOM 6082 O O . PHE B 1 255 ? 16.672 9.398 -3.012 1 98.75 255 PHE B O 1
ATOM 6089 N N . GLY B 1 256 ? 15.094 10.891 -2.635 1 98.81 256 GLY B N 1
ATOM 6090 C CA . GLY B 1 256 ? 14.961 11.305 -4.023 1 98.81 256 GLY B CA 1
ATOM 6091 C C . GLY B 1 256 ? 13.961 12.43 -4.219 1 98.81 256 GLY B C 1
ATOM 6092 O O . GLY B 1 256 ? 13.266 12.812 -3.277 1 98.81 256 GLY B O 1
ATOM 6093 N N . VAL B 1 257 ? 13.945 12.992 -5.41 1 98.94 257 VAL B N 1
ATOM 6094 C CA . VAL B 1 257 ? 12.992 14.023 -5.797 1 98.94 257 VAL B CA 1
ATOM 6095 C C . VAL B 1 257 ? 11.938 13.43 -6.73 1 98.94 257 VAL B C 1
ATOM 6097 O O . VAL B 1 257 ? 12.25 13.031 -7.852 1 98.94 257 VAL B O 1
ATOM 6100 N N . VAL B 1 258 ? 10.703 13.375 -6.273 1 98.94 258 VAL B N 1
ATOM 6101 C CA . VAL B 1 258 ? 9.625 12.805 -7.078 1 98.94 258 VAL B CA 1
ATOM 6102 C C . VAL B 1 258 ? 9.141 13.836 -8.094 1 98.94 258 VAL B C 1
ATOM 6104 O O . VAL B 1 258 ? 8.758 14.953 -7.73 1 98.94 258 VAL B O 1
ATOM 6107 N N . THR B 1 259 ? 9.141 13.453 -9.352 1 98.94 259 THR B N 1
ATOM 6108 C CA . THR B 1 259 ? 8.82 14.414 -10.398 1 98.94 259 THR B CA 1
ATOM 6109 C C . THR B 1 259 ? 7.504 14.055 -11.086 1 98.94 259 THR B C 1
ATOM 6111 O O . THR B 1 259 ? 6.934 14.859 -11.82 1 98.94 259 THR B O 1
ATOM 6114 N N . LYS B 1 260 ? 7.039 12.852 -10.883 1 98.88 260 LYS B N 1
ATOM 6115 C CA . LYS B 1 260 ? 5.711 12.43 -11.336 1 98.88 260 LYS B CA 1
ATOM 6116 C C . LYS B 1 260 ? 5.055 11.508 -10.312 1 98.88 260 LYS B C 1
ATOM 6118 O O . LYS B 1 260 ? 5.73 10.711 -9.664 1 98.88 260 LYS B O 1
ATOM 6123 N N . LEU B 1 261 ? 3.744 11.609 -10.211 1 98.88 261 LEU B N 1
ATOM 6124 C CA . LEU B 1 261 ? 2.965 10.742 -9.336 1 98.88 261 LEU B CA 1
ATOM 6125 C C . LEU B 1 261 ? 1.709 10.242 -10.047 1 98.88 261 LEU B C 1
ATOM 6127 O O . LEU B 1 261 ? 0.937 11.039 -10.586 1 98.88 261 LEU B O 1
ATOM 6131 N N . GLY B 1 262 ? 1.58 8.906 -10.094 1 98.75 262 GLY B N 1
ATOM 6132 C CA . GLY B 1 262 ? 0.326 8.305 -10.516 1 98.75 262 GLY B CA 1
ATOM 6133 C C . GLY B 1 262 ? -0.666 8.125 -9.383 1 98.75 262 GLY B C 1
ATOM 6134 O O . GLY B 1 262 ? -0.275 7.848 -8.25 1 98.75 262 GLY B O 1
ATOM 6135 N N . MET B 1 263 ? -1.953 8.25 -9.711 1 98.25 263 MET B N 1
ATOM 6136 C CA . MET B 1 263 ? -2.99 8.062 -8.703 1 98.25 263 MET B CA 1
ATOM 6137 C C . MET B 1 263 ? -4.273 7.531 -9.336 1 98.25 263 MET B C 1
ATOM 6139 O O . MET B 1 263 ? -4.488 7.688 -10.539 1 98.25 263 MET B O 1
ATOM 6143 N N . TRP B 1 264 ? -5.078 6.945 -8.57 1 98.31 264 TRP B N 1
ATOM 6144 C CA . TRP B 1 264 ? -6.391 6.453 -8.977 1 98.31 264 TRP B CA 1
ATOM 6145 C C . TRP B 1 264 ? -7.477 7.477 -8.656 1 98.31 264 TRP B C 1
ATOM 6147 O O . TRP B 1 264 ? -7.449 8.117 -7.605 1 98.31 264 TRP B O 1
ATOM 6157 N N . LEU B 1 265 ? -8.328 7.633 -9.594 1 98.38 265 LEU B N 1
ATOM 6158 C CA . LEU B 1 265 ? -9.477 8.523 -9.438 1 98.38 265 LEU B CA 1
ATOM 6159 C C . LEU B 1 265 ? -10.727 7.746 -9.047 1 98.38 265 LEU B C 1
ATOM 6161 O O . LEU B 1 265 ? -10.953 6.637 -9.531 1 98.38 265 LEU B O 1
ATOM 6165 N N . MET B 1 266 ? -11.523 8.289 -8.164 1 97.75 266 MET B N 1
ATOM 6166 C CA . MET B 1 266 ? -12.727 7.609 -7.676 1 97.75 266 MET B CA 1
ATOM 6167 C C . MET B 1 266 ? -13.875 7.781 -8.656 1 97.75 266 MET B C 1
ATOM 6169 O O . MET B 1 266 ? -14.258 8.906 -8.992 1 97.75 266 MET B O 1
ATOM 6173 N N . PRO B 1 267 ? -14.469 6.711 -9.156 1 97.81 267 PRO B N 1
ATOM 6174 C CA . PRO B 1 267 ? -15.695 6.887 -9.945 1 97.81 267 PRO B CA 1
ATOM 6175 C C . PRO B 1 267 ? -16.797 7.605 -9.164 1 97.81 267 PRO B C 1
ATOM 6177 O O . PRO B 1 267 ? -17.078 7.254 -8.016 1 97.81 267 PRO B O 1
ATOM 6180 N N . ALA B 1 268 ? -17.359 8.594 -9.781 1 97.88 268 ALA B N 1
ATOM 6181 C CA . ALA B 1 268 ? -18.469 9.289 -9.141 1 97.88 268 ALA B CA 1
ATOM 6182 C C . ALA B 1 268 ? -19.641 8.352 -8.922 1 97.88 268 ALA B C 1
ATOM 6184 O O . ALA B 1 268 ? -20.141 7.723 -9.859 1 97.88 268 ALA B O 1
ATOM 6185 N N . PRO B 1 269 ? -20.094 8.219 -7.707 1 96.94 269 PRO B N 1
ATOM 6186 C CA . PRO B 1 269 ? -21.25 7.355 -7.484 1 96.94 269 PRO B CA 1
ATOM 6187 C C . PRO B 1 269 ? -22.547 7.977 -7.984 1 96.94 269 PRO B C 1
ATOM 6189 O O . PRO B 1 269 ? -22.703 9.203 -7.965 1 96.94 269 PRO B O 1
ATOM 6192 N N . PRO B 1 270 ? -23.5 7.125 -8.367 1 96.06 270 PRO B N 1
ATOM 6193 C CA . PRO B 1 270 ? -24.812 7.641 -8.797 1 96.06 270 PRO B CA 1
ATOM 6194 C C . PRO B 1 270 ? -25.516 8.422 -7.699 1 96.06 270 PRO B C 1
ATOM 6196 O O . PRO B 1 270 ? -26.281 9.352 -7.992 1 96.06 270 PRO B O 1
ATOM 6199 N N . ALA B 1 271 ? -25.328 8.023 -6.457 1 97.25 271 ALA B N 1
ATOM 6200 C CA . ALA B 1 271 ? -25.938 8.703 -5.324 1 97.25 271 ALA B CA 1
ATOM 6201 C C . ALA B 1 271 ? -24.953 8.875 -4.18 1 97.25 271 ALA B C 1
ATOM 6203 O O . ALA B 1 271 ? -24.016 8.078 -4.031 1 97.25 271 ALA B O 1
ATOM 6204 N N . TYR B 1 272 ? -25.156 9.922 -3.461 1 96.88 272 TYR B N 1
ATOM 6205 C CA . TYR B 1 272 ? -24.359 10.352 -2.32 1 96.88 272 TYR B CA 1
ATOM 6206 C C . TYR B 1 272 ? -25.234 11 -1.254 1 96.88 272 TYR B C 1
ATOM 6208 O O . TYR B 1 272 ? -26.062 11.859 -1.56 1 96.88 272 TYR B O 1
ATOM 6216 N N . LYS B 1 273 ? -25.094 10.516 0.014 1 98.44 273 LYS B N 1
ATOM 6217 C CA . LYS B 1 273 ? -25.891 11.078 1.104 1 98.44 273 LYS B CA 1
ATOM 6218 C C . LYS B 1 273 ? -25.016 11.383 2.318 1 98.44 273 LYS B C 1
ATOM 6220 O O . LYS B 1 273 ? -24.547 10.469 3.002 1 98.44 273 LYS B O 1
ATOM 6225 N N . PRO B 1 274 ? -24.812 12.656 2.613 1 98.5 274 PRO B N 1
ATOM 6226 C CA . PRO B 1 274 ? -24.016 13.062 3.768 1 98.5 274 PRO B CA 1
ATOM 6227 C C . PRO B 1 274 ? -24.797 13.016 5.078 1 98.5 274 PRO B C 1
ATOM 6229 O O . PRO B 1 274 ? -26 13.297 5.094 1 98.5 274 PRO B O 1
ATOM 6232 N N . PHE B 1 275 ? -24.109 12.711 6.184 1 98.75 275 PHE B N 1
ATOM 6233 C CA . PHE B 1 275 ? -24.672 12.656 7.527 1 98.75 275 PHE B CA 1
ATOM 6234 C C . PHE B 1 275 ? -23.797 13.406 8.516 1 98.75 275 PHE B C 1
ATOM 6236 O O . PHE B 1 275 ? -22.578 13.523 8.32 1 98.75 275 PHE B O 1
ATOM 6243 N N . MET B 1 276 ? -24.391 13.953 9.508 1 98.69 276 MET B N 1
ATOM 6244 C CA . MET B 1 276 ? -23.75 14.398 10.742 1 98.69 276 MET B CA 1
ATOM 6245 C C . MET B 1 276 ? -24.406 13.75 11.961 1 98.69 276 MET B C 1
ATOM 6247 O O . MET B 1 276 ? -25.625 13.711 12.062 1 98.69 276 MET B O 1
ATOM 6251 N N . VAL B 1 277 ? -23.656 13.172 12.82 1 98.75 277 VAL B N 1
ATOM 6252 C CA . VAL B 1 277 ? -24.156 12.68 14.094 1 98.75 277 VAL B CA 1
ATOM 6253 C C . VAL B 1 277 ? -23.641 13.562 15.234 1 98.75 277 VAL B C 1
ATOM 6255 O O . VAL B 1 277 ? -22.422 13.672 15.438 1 98.75 277 VAL B O 1
ATOM 6258 N N . ARG B 1 278 ? -24.531 14.102 15.992 1 98.19 278 ARG B N 1
ATOM 6259 C CA . ARG B 1 278 ? -24.188 15.031 17.062 1 98.19 278 ARG B CA 1
ATOM 6260 C C . ARG B 1 278 ? -24.281 14.359 18.422 1 98.19 278 ARG B C 1
ATOM 6262 O O . ARG B 1 278 ? -25.281 13.703 18.734 1 98.19 278 ARG B O 1
ATOM 6269 N N . HIS B 1 279 ? -23.25 14.445 19.188 1 98.56 279 HIS B N 1
ATOM 6270 C CA . HIS B 1 279 ? -23.234 14.031 20.578 1 98.56 279 HIS B CA 1
ATOM 6271 C C . HIS B 1 279 ? -22.922 15.211 21.5 1 98.56 279 HIS B C 1
ATOM 6273 O O . HIS B 1 279 ? -22.094 16.062 21.156 1 98.56 279 HIS B O 1
ATOM 6279 N N . MET B 1 280 ? -23.469 15.281 22.672 1 97.31 280 MET B N 1
ATOM 6280 C CA . MET B 1 280 ? -23.516 16.531 23.438 1 97.31 280 MET B CA 1
ATOM 6281 C C . MET B 1 280 ? -22.453 16.547 24.516 1 97.31 280 MET B C 1
ATOM 6283 O O . MET B 1 280 ? -22.172 17.609 25.094 1 97.31 280 MET B O 1
ATOM 6287 N N . GLU B 1 281 ? -21.844 15.414 24.75 1 96.62 281 GLU B N 1
ATOM 6288 C CA . GLU B 1 281 ? -20.891 15.367 25.859 1 96.62 281 GLU B CA 1
ATOM 6289 C C . GLU B 1 281 ? -19.5 14.953 25.375 1 96.62 281 GLU B C 1
ATOM 6291 O O . GLU B 1 281 ? -19.375 14.086 24.5 1 96.62 281 GLU B O 1
ATOM 6296 N N . VAL B 1 282 ? -18.469 15.562 26.016 1 96 282 VAL B N 1
ATOM 6297 C CA . VAL B 1 282 ? -17.094 15.211 25.688 1 96 282 VAL B CA 1
ATOM 6298 C C . VAL B 1 282 ? -16.859 13.734 25.969 1 96 282 VAL B C 1
ATOM 6300 O O . VAL B 1 282 ? -16.125 13.062 25.234 1 96 282 VAL B O 1
ATOM 6303 N N . ALA B 1 283 ? -17.484 13.172 26.953 1 95.62 283 ALA B N 1
ATOM 6304 C CA . ALA B 1 283 ? -17.281 11.805 27.422 1 95.62 283 ALA B CA 1
ATOM 6305 C C . ALA B 1 283 ? -17.859 10.797 26.422 1 95.62 283 ALA B C 1
ATOM 6307 O O . ALA B 1 283 ? -17.562 9.602 26.516 1 95.62 283 ALA B O 1
ATOM 6308 N N . ASP B 1 284 ? -18.562 11.234 25.438 1 97.06 284 ASP B N 1
ATOM 6309 C CA . ASP B 1 284 ? -19.203 10.352 24.453 1 97.06 284 ASP B CA 1
ATOM 6310 C C . ASP B 1 284 ? -18.188 9.789 23.469 1 97.06 284 ASP B C 1
ATOM 6312 O O . ASP B 1 284 ? -18.484 8.852 22.734 1 97.06 284 ASP B O 1
ATOM 6316 N N . VAL B 1 285 ? -17 10.312 23.5 1 97.56 285 VAL B N 1
ATOM 6317 C CA . VAL B 1 285 ? -16 10.07 22.469 1 97.56 285 VAL B CA 1
ATOM 6318 C C . VAL B 1 285 ? -15.758 8.57 22.328 1 97.56 285 VAL B C 1
ATOM 6320 O O . VAL B 1 285 ? -15.68 8.039 21.219 1 97.56 285 VAL B O 1
ATOM 6323 N N . ALA B 1 286 ? -15.711 7.836 23.391 1 97.62 286 ALA B N 1
ATOM 6324 C CA . ALA B 1 286 ? -15.398 6.41 23.375 1 97.62 286 ALA B CA 1
ATOM 6325 C C . ALA B 1 286 ? -16.5 5.609 22.688 1 97.62 286 ALA B C 1
ATOM 6327 O O . ALA B 1 286 ? -16.234 4.758 21.844 1 97.62 286 ALA B O 1
ATOM 6328 N N . ARG B 1 287 ? -17.719 5.824 23.047 1 97.19 287 ARG B N 1
ATOM 6329 C CA . ARG B 1 287 ? -18.828 5.055 22.516 1 97.19 287 ARG B CA 1
ATOM 6330 C C . ARG B 1 287 ? -19.031 5.336 21.031 1 97.19 287 ARG B C 1
ATOM 6332 O O . ARG B 1 287 ? -19.438 4.453 20.266 1 97.19 287 ARG B O 1
ATOM 6339 N N . ILE B 1 288 ? -18.781 6.586 20.625 1 98.06 288 ILE B N 1
ATOM 6340 C CA . ILE B 1 288 ? -18.906 6.949 19.219 1 98.06 288 ILE B CA 1
ATOM 6341 C C . ILE B 1 288 ? -17.953 6.105 18.375 1 98.06 288 ILE B C 1
ATOM 6343 O O . ILE B 1 288 ? -18.344 5.504 17.375 1 98.06 288 ILE B O 1
ATOM 6347 N N . VAL B 1 289 ? -16.672 5.988 18.812 1 98 289 VAL B N 1
ATOM 6348 C CA . VAL B 1 289 ? -15.641 5.273 18.078 1 98 289 VAL B CA 1
ATOM 6349 C C . VAL B 1 289 ? -15.969 3.781 18.047 1 98 289 VAL B C 1
ATOM 6351 O O . VAL B 1 289 ? -15.828 3.133 17 1 98 289 VAL B O 1
ATOM 6354 N N . ASP B 1 290 ? -16.453 3.262 19.125 1 97.88 290 ASP B N 1
ATOM 6355 C CA . ASP B 1 290 ? -16.812 1.849 19.188 1 97.88 290 ASP B CA 1
ATOM 6356 C C . ASP B 1 290 ? -17.953 1.536 18.219 1 97.88 290 ASP B C 1
ATOM 6358 O O . ASP B 1 290 ? -18 0.444 17.641 1 97.88 290 ASP B O 1
ATOM 6362 N N . ALA B 1 291 ? -18.797 2.488 18.031 1 97.56 291 ALA B N 1
ATOM 6363 C CA . ALA B 1 291 ? -19.938 2.301 17.125 1 97.56 291 ALA B CA 1
ATOM 6364 C C . ALA B 1 291 ? -19.516 2.396 15.664 1 97.56 291 ALA B C 1
ATOM 6366 O O . ALA B 1 291 ? -20.062 1.717 14.805 1 97.56 291 ALA B O 1
ATOM 6367 N N . ILE B 1 292 ? -18.562 3.221 15.352 1 97.5 292 ILE B N 1
ATOM 6368 C CA . ILE B 1 292 ? -18.141 3.498 13.984 1 97.5 292 ILE B CA 1
ATOM 6369 C C . ILE B 1 292 ? -17.266 2.357 13.477 1 97.5 292 ILE B C 1
ATOM 6371 O O . ILE B 1 292 ? -17.297 2.018 12.289 1 97.5 292 ILE B O 1
ATOM 6375 N N . ARG B 1 293 ? -16.469 1.729 14.32 1 97.31 293 ARG B N 1
ATOM 6376 C CA . ARG B 1 293 ? -15.398 0.808 13.961 1 97.31 293 ARG B CA 1
ATOM 6377 C C . ARG B 1 293 ? -15.914 -0.32 13.078 1 97.31 293 ARG B C 1
ATOM 6379 O O . ARG B 1 293 ? -15.367 -0.563 11.992 1 97.31 293 ARG B O 1
ATOM 6386 N N . PRO B 1 294 ? -17 -1.013 13.422 1 96.56 294 PRO B N 1
ATOM 6387 C CA . PRO B 1 294 ? -17.438 -2.127 12.578 1 96.56 294 PRO B CA 1
ATOM 6388 C C . PRO B 1 294 ? -17.859 -1.679 11.18 1 96.56 294 PRO B C 1
ATOM 6390 O O . PRO B 1 294 ? -17.703 -2.426 10.211 1 96.56 294 PRO B O 1
ATOM 6393 N N . PHE B 1 295 ? -18.375 -0.455 11.078 1 96.88 295 PHE B N 1
ATOM 6394 C CA . PHE B 1 295 ? -18.844 0.033 9.789 1 96.88 295 PHE B CA 1
ATOM 6395 C C . PHE B 1 295 ? -17.672 0.369 8.875 1 96.88 295 PHE B C 1
ATOM 6397 O O . PHE B 1 295 ? -17.766 0.214 7.656 1 96.88 295 PHE B O 1
ATOM 6404 N N . ARG B 1 296 ? -16.578 0.84 9.508 1 97.19 296 ARG B N 1
ATOM 6405 C CA . ARG B 1 296 ? -15.359 1.071 8.727 1 97.19 296 ARG B CA 1
ATOM 6406 C C . ARG B 1 296 ? -14.742 -0.246 8.273 1 97.19 296 ARG B C 1
ATOM 6408 O O . ARG B 1 296 ? -14.305 -0.372 7.125 1 97.19 296 ARG B O 1
ATOM 6415 N N . MET B 1 297 ? -14.797 -1.239 9.117 1 96.56 297 MET B N 1
ATOM 6416 C CA . MET B 1 297 ? -14.164 -2.525 8.82 1 96.56 297 MET B CA 1
ATOM 6417 C C . MET B 1 297 ? -14.953 -3.291 7.77 1 96.56 297 MET B C 1
ATOM 6419 O O . MET B 1 297 ? -14.375 -3.959 6.914 1 96.56 297 MET B O 1
ATOM 6423 N N . ASN B 1 298 ? -16.312 -3.203 7.832 1 94.56 298 ASN B N 1
ATOM 6424 C CA . ASN B 1 298 ? -17.109 -3.953 6.871 1 94.56 298 ASN B CA 1
ATOM 6425 C C . ASN B 1 298 ? -17.453 -3.109 5.648 1 94.56 298 ASN B C 1
ATOM 6427 O O . ASN B 1 298 ? -18.172 -3.57 4.754 1 94.56 298 ASN B O 1
ATOM 6431 N N . ASN B 1 299 ? -17.031 -1.817 5.676 1 94.12 299 ASN B N 1
ATOM 6432 C CA . ASN B 1 299 ? -17.078 -0.914 4.531 1 94.12 299 ASN B CA 1
ATOM 6433 C C . ASN B 1 299 ? -18.5 -0.425 4.25 1 94.12 299 ASN B C 1
ATOM 6435 O O . ASN B 1 299 ? -18.797 0.024 3.139 1 94.12 299 ASN B O 1
ATOM 6439 N N . LEU B 1 300 ? -19.438 -0.532 5.211 1 95.31 300 LEU B N 1
ATOM 6440 C CA . LEU B 1 300 ? -20.734 0.104 5.043 1 95.31 300 LEU B CA 1
ATOM 6441 C C . LEU B 1 300 ? -20.609 1.624 5.066 1 95.31 300 LEU B C 1
ATOM 6443 O O . LEU B 1 300 ? -21.375 2.326 4.398 1 95.31 300 LEU B O 1
ATOM 6447 N N . ILE B 1 301 ? -19.719 2.074 5.875 1 96.88 301 ILE B N 1
ATOM 6448 C CA . ILE B 1 301 ? -19.234 3.449 5.785 1 96.88 301 ILE B CA 1
ATOM 6449 C C . ILE B 1 301 ? -17.828 3.469 5.195 1 96.88 301 ILE B C 1
ATOM 6451 O O . ILE B 1 301 ? -16.844 3.314 5.922 1 96.88 301 ILE B O 1
ATOM 6455 N N . PRO B 1 302 ? -17.766 3.725 3.951 1 95.12 302 PRO B N 1
ATOM 6456 C CA . PRO B 1 302 ? -16.484 3.482 3.285 1 95.12 302 PRO B CA 1
ATOM 6457 C C . PRO B 1 302 ? -15.523 4.66 3.408 1 95.12 302 PRO B C 1
ATOM 6459 O O . PRO B 1 302 ? -14.328 4.512 3.158 1 95.12 302 PRO B O 1
ATOM 6462 N N . ASN B 1 303 ? -15.984 5.859 3.635 1 96.38 303 ASN B N 1
ATOM 6463 C CA . ASN B 1 303 ? -15.094 7.012 3.676 1 96.38 303 ASN B CA 1
ATOM 6464 C C . ASN B 1 303 ? -14.453 7.176 5.051 1 96.38 303 ASN B C 1
ATOM 6466 O O . ASN B 1 303 ? -14.914 6.59 6.031 1 96.38 303 ASN B O 1
ATOM 6470 N N . CYS B 1 304 ? -13.359 7.898 5.105 1 94.31 304 CYS B N 1
ATOM 6471 C CA . CYS B 1 304 ? -12.75 8.273 6.375 1 94.31 304 CYS B CA 1
ATOM 6472 C C . CYS B 1 304 ? -13.703 9.125 7.203 1 94.31 304 CYS B C 1
ATOM 6474 O O . CYS B 1 304 ? -14.148 10.188 6.758 1 94.31 304 CYS B O 1
ATOM 6476 N N . VAL B 1 305 ? -13.984 8.727 8.391 1 97.19 305 VAL B N 1
ATOM 6477 C CA . VAL B 1 305 ? -14.945 9.406 9.25 1 97.19 305 VAL B CA 1
ATOM 6478 C C . VAL B 1 305 ? -14.234 10.484 10.07 1 97.19 305 VAL B C 1
ATOM 6480 O O . VAL B 1 305 ? -13.211 10.211 10.711 1 97.19 305 VAL B O 1
ATOM 6483 N N . LEU B 1 306 ? -14.781 11.648 9.969 1 97.69 306 LEU B N 1
ATOM 6484 C CA . LEU B 1 306 ? -14.25 12.742 10.781 1 97.69 306 LEU B CA 1
ATOM 6485 C C . LEU B 1 306 ? -15.148 13.008 11.984 1 97.69 306 LEU B C 1
ATOM 6487 O O . LEU B 1 306 ? -16.312 13.344 11.828 1 97.69 306 LEU B O 1
ATOM 6491 N N . MET B 1 307 ? -14.633 12.773 13.117 1 98.31 307 MET B N 1
ATOM 6492 C CA . MET B 1 307 ? -15.266 13.133 14.375 1 98.31 307 MET B CA 1
ATOM 6493 C C . MET B 1 307 ? -14.688 14.438 14.922 1 98.31 307 MET B C 1
ATOM 6495 O O . MET B 1 307 ? -13.633 14.438 15.555 1 98.31 307 MET B O 1
ATOM 6499 N N . MET B 1 308 ? -15.438 15.5 14.75 1 98.44 308 MET B N 1
ATOM 6500 C CA . MET B 1 308 ? -14.922 16.844 15 1 98.44 308 MET B CA 1
ATOM 6501 C C . MET B 1 308 ? -15.32 17.328 16.391 1 98.44 308 MET B C 1
ATOM 6503 O O . MET B 1 308 ? -16.5 17.359 16.734 1 98.44 308 MET B O 1
ATOM 6507 N N . GLY B 1 309 ? -14.336 17.75 17.141 1 98.5 309 GLY B N 1
ATOM 6508 C CA . GLY B 1 309 ? -14.648 18.422 18.391 1 98.5 309 GLY B CA 1
ATOM 6509 C C . GLY B 1 309 ? -15.25 19.797 18.203 1 98.5 309 GLY B C 1
ATOM 6510 O O . GLY B 1 309 ? -14.93 20.5 17.234 1 98.5 309 GLY B O 1
ATOM 6511 N N . ALA B 1 310 ? -16.031 20.188 19.156 1 98.31 310 ALA B N 1
ATOM 6512 C CA . ALA B 1 310 ? -16.766 21.453 19.078 1 98.31 310 ALA B CA 1
ATOM 6513 C C . ALA B 1 310 ? -15.812 22.641 18.969 1 98.31 310 ALA B C 1
ATOM 6515 O O . ALA B 1 310 ? -16.031 23.531 18.156 1 98.31 310 ALA B O 1
ATOM 6516 N N . ALA B 1 311 ? -14.805 22.656 19.766 1 97.81 311 ALA B N 1
ATOM 6517 C CA . ALA B 1 311 ? -13.891 23.781 19.766 1 97.81 311 ALA B CA 1
ATOM 6518 C C . ALA B 1 311 ? -13.211 23.953 18.406 1 97.81 311 ALA B C 1
ATOM 6520 O O . ALA B 1 311 ? -13.023 25.078 17.938 1 97.81 311 ALA B O 1
ATOM 6521 N N . TYR B 1 312 ? -12.797 22.828 17.828 1 97.44 312 TYR B N 1
ATOM 6522 C CA . TYR B 1 312 ? -12.211 22.844 16.5 1 97.44 312 TYR B CA 1
ATOM 6523 C C . TYR B 1 312 ? -13.188 23.438 15.484 1 97.44 312 TYR B C 1
ATOM 6525 O O . TYR B 1 312 ? -12.82 24.297 14.688 1 97.44 312 TYR B O 1
ATOM 6533 N N . GLN B 1 313 ? -14.344 22.984 15.523 1 97.31 313 GLN B N 1
ATOM 6534 C CA . GLN B 1 313 ? -15.367 23.453 14.594 1 97.31 313 GLN B CA 1
ATOM 6535 C C . GLN B 1 313 ? -15.625 24.953 14.781 1 97.31 313 GLN B C 1
ATOM 6537 O O . GLN B 1 313 ? -15.688 25.703 13.805 1 97.31 313 GLN B O 1
ATOM 6542 N N . LEU B 1 314 ? -15.789 25.375 15.977 1 97.62 314 LEU B N 1
ATOM 6543 C CA . LEU B 1 314 ? -16.031 26.781 16.25 1 97.62 314 LEU B CA 1
ATOM 6544 C C . LEU B 1 314 ? -14.875 27.641 15.742 1 97.62 314 LEU B C 1
ATOM 6546 O O . LEU B 1 314 ? -15.094 28.719 15.18 1 97.62 314 LEU B O 1
ATOM 6550 N N . ALA B 1 315 ? -13.703 27.156 15.883 1 96.75 315 ALA B N 1
ATOM 6551 C CA . ALA B 1 315 ? -12.516 27.922 15.5 1 96.75 315 ALA B CA 1
ATOM 6552 C C . ALA B 1 315 ? -12.484 28.188 14 1 96.75 315 ALA B C 1
ATOM 6554 O O . ALA B 1 315 ? -11.859 29.141 13.547 1 96.75 315 ALA B O 1
ATOM 6555 N N . MET B 1 316 ? -13.164 27.391 13.234 1 95.38 316 MET B N 1
ATOM 6556 C CA . MET B 1 316 ? -13.188 27.562 11.789 1 95.38 316 MET B CA 1
ATOM 6557 C C . MET B 1 316 ? -13.859 28.875 11.398 1 95.38 316 MET B C 1
ATOM 6559 O O . MET B 1 316 ? -13.445 29.531 10.445 1 95.38 316 MET B O 1
ATOM 6563 N N . PHE B 1 317 ? -14.875 29.25 12.195 1 95.06 317 PHE B N 1
ATOM 6564 C CA . PHE B 1 317 ? -15.703 30.344 11.734 1 95.06 317 PHE B CA 1
ATOM 6565 C C . PHE B 1 317 ? -15.836 31.422 12.812 1 95.06 317 PHE B C 1
ATOM 6567 O O . PHE B 1 317 ? -16.391 32.5 12.562 1 95.06 317 PHE B O 1
ATOM 6574 N N . LYS B 1 318 ? -15.352 31.125 13.969 1 95.19 318 LYS B N 1
ATOM 6575 C CA . LYS B 1 318 ? -15.438 32.094 15.07 1 95.19 318 LYS B CA 1
ATOM 6576 C C . LYS B 1 318 ? -14.047 32.5 15.562 1 95.19 318 LYS B C 1
ATOM 6578 O O . LYS B 1 318 ? -13.039 31.984 15.062 1 95.19 318 LYS B O 1
ATOM 6583 N N . ARG B 1 319 ? -14.07 33.5 16.469 1 95.94 319 ARG B N 1
ATOM 6584 C CA . ARG B 1 319 ? -12.844 33.938 17.125 1 95.94 319 ARG B CA 1
ATOM 6585 C C . ARG B 1 319 ? -12.938 33.719 18.641 1 95.94 319 ARG B C 1
ATOM 6587 O O . ARG B 1 319 ? -14.008 33.875 19.234 1 95.94 319 ARG B O 1
ATOM 6594 N N . ARG B 1 320 ? -11.844 33.312 19.156 1 96.38 320 ARG B N 1
ATOM 6595 C CA . ARG B 1 320 ? -11.805 32.969 20.578 1 96.38 320 ARG B CA 1
ATOM 6596 C C . ARG B 1 320 ? -12.375 34.125 21.422 1 96.38 320 ARG B C 1
ATOM 6598 O O . ARG B 1 320 ? -13.117 33.875 22.375 1 96.38 320 ARG B O 1
ATOM 6605 N N . ALA B 1 321 ? -12.008 35.344 21.062 1 94.12 321 ALA B N 1
ATOM 6606 C CA . ALA B 1 321 ? -12.359 36.531 21.844 1 94.12 321 ALA B CA 1
ATOM 6607 C C . ALA B 1 321 ? -13.875 36.75 21.844 1 94.12 321 ALA B C 1
ATOM 6609 O O . ALA B 1 321 ? -14.406 37.406 22.75 1 94.12 321 ALA B O 1
ATOM 6610 N N . ASP B 1 322 ? -14.547 36.156 20.891 1 92.06 322 ASP B N 1
ATOM 6611 C CA . ASP B 1 322 ? -16 36.281 20.812 1 92.06 322 ASP B CA 1
ATOM 6612 C C . ASP B 1 322 ? -16.688 35.375 21.844 1 92.06 322 ASP B C 1
ATOM 6614 O O . ASP B 1 322 ? -17.844 35.594 22.172 1 92.06 322 ASP B O 1
ATOM 6618 N N . ILE B 1 323 ? -15.945 34.469 22.359 1 94.38 323 ILE B N 1
ATOM 6619 C CA . ILE B 1 323 ? -16.578 33.438 23.188 1 94.38 323 ILE B CA 1
ATOM 6620 C C . ILE B 1 323 ? -15.938 33.438 24.578 1 94.38 323 ILE B C 1
ATOM 6622 O O . ILE B 1 323 ? -16.578 33.031 25.547 1 94.38 323 ILE B O 1
ATOM 6626 N N . TRP B 1 324 ? -14.742 33.781 24.625 1 95.94 324 TRP B N 1
ATOM 6627 C CA . TRP B 1 324 ? -13.953 33.656 25.844 1 95.94 324 TRP B CA 1
ATOM 6628 C C . TRP B 1 324 ? -12.789 34.656 25.844 1 95.94 324 TRP B C 1
ATOM 6630 O O . TRP B 1 324 ? -12.023 34.719 24.875 1 95.94 324 TRP B O 1
ATOM 6640 N N . THR B 1 325 ? -12.562 35.406 26.938 1 94.31 325 THR B N 1
ATOM 6641 C CA . THR B 1 325 ? -11.562 36.469 26.906 1 94.31 325 THR B CA 1
ATOM 6642 C C . THR B 1 325 ? -10.438 36.188 27.891 1 94.31 325 THR B C 1
ATOM 6644 O O . THR B 1 325 ? -9.398 36.844 27.875 1 94.31 325 THR B O 1
ATOM 6647 N N . GLU B 1 326 ? -10.578 35.156 28.734 1 95.25 326 GLU B N 1
ATOM 6648 C CA . GLU B 1 326 ? -9.516 34.844 29.688 1 95.25 326 GLU B CA 1
ATOM 6649 C C . GLU B 1 326 ? -8.367 34.094 28.984 1 95.25 326 GLU B C 1
ATOM 6651 O O . GLU B 1 326 ? -8.531 33.594 27.875 1 95.25 326 GLU B O 1
ATOM 6656 N N . GLN B 1 327 ? -7.199 34.125 29.688 1 92.12 327 GLN B N 1
ATOM 6657 C CA . GLN B 1 327 ? -6 33.531 29.125 1 92.12 327 GLN B CA 1
ATOM 6658 C C . GLN B 1 327 ? -6.074 32 29.203 1 92.12 327 GLN B C 1
ATOM 6660 O O . GLN B 1 327 ? -5.598 31.297 28.312 1 92.12 327 GLN B O 1
ATOM 6665 N N . ARG B 1 328 ? -6.656 31.5 30.25 1 95.88 328 ARG B N 1
ATOM 6666 C CA . ARG B 1 328 ? -6.738 30.062 30.453 1 95.88 328 ARG B CA 1
ATOM 6667 C C . ARG B 1 328 ? -7.598 29.406 29.375 1 95.88 328 ARG B C 1
ATOM 6669 O O . ARG B 1 328 ? -8.32 30.094 28.641 1 95.88 328 ARG B O 1
ATOM 6676 N N . SER B 1 329 ? -7.543 28.156 29.312 1 97.31 329 SER B N 1
ATOM 6677 C CA . SER B 1 329 ? -8.305 27.406 28.328 1 97.31 329 SER B CA 1
ATOM 6678 C C . SER B 1 329 ? -9.805 27.688 28.453 1 97.31 329 SER B C 1
ATOM 6680 O O . SER B 1 329 ? -10.312 27.859 29.562 1 97.31 329 SER B O 1
ATOM 6682 N N . VAL B 1 330 ? -10.453 27.703 27.344 1 97.69 330 VAL B N 1
ATOM 6683 C CA . VAL B 1 330 ? -11.898 27.875 27.359 1 97.69 330 VAL B CA 1
ATOM 6684 C C . VAL B 1 330 ? -12.547 26.672 28.047 1 97.69 330 VAL B C 1
ATOM 6686 O O . VAL B 1 330 ? -12.297 25.531 27.688 1 97.69 330 VAL B O 1
ATOM 6689 N N . PRO B 1 331 ? -13.383 26.875 29.016 1 97.44 331 PRO B N 1
ATOM 6690 C CA . PRO B 1 331 ? -14.047 25.75 29.703 1 97.44 331 PRO B CA 1
ATOM 6691 C C . PRO B 1 331 ? -15.031 25.016 28.812 1 97.44 331 PRO B C 1
ATOM 6693 O O . PRO B 1 331 ? -15.656 25.625 27.938 1 97.44 331 PRO B O 1
ATOM 6696 N N . ASP B 1 332 ? -15.258 23.766 29.125 1 96.69 332 ASP B N 1
ATOM 6697 C CA . ASP B 1 332 ? -16.125 22.906 28.312 1 96.69 332 ASP B CA 1
ATOM 6698 C C . ASP B 1 332 ? -17.547 23.453 28.281 1 96.69 332 ASP B C 1
ATOM 6700 O O . ASP B 1 332 ? -18.25 23.328 27.266 1 96.69 332 ASP B O 1
ATOM 6704 N N . ASP B 1 333 ? -17.969 23.953 29.391 1 97.19 333 ASP B N 1
ATOM 6705 C CA . ASP B 1 333 ? -19.344 24.438 29.438 1 97.19 333 ASP B CA 1
ATOM 6706 C C . ASP B 1 333 ? -19.547 25.625 28.5 1 97.19 333 ASP B C 1
ATOM 6708 O O . ASP B 1 333 ? -20.609 25.781 27.906 1 97.19 333 ASP B O 1
ATOM 6712 N N . VAL B 1 334 ? -18.547 26.484 28.391 1 98 334 VAL B N 1
ATOM 6713 C CA . VAL B 1 334 ? -18.594 27.609 27.484 1 98 334 VAL B CA 1
ATOM 6714 C C . VAL B 1 334 ? -18.609 27.109 26.031 1 98 334 VAL B C 1
ATOM 6716 O O . VAL B 1 334 ? -19.406 27.578 25.219 1 98 334 VAL B O 1
ATOM 6719 N N . ILE B 1 335 ? -17.766 26.188 25.719 1 98 335 ILE B N 1
ATOM 6720 C CA . ILE B 1 335 ? -17.719 25.578 24.391 1 98 335 ILE B CA 1
ATOM 6721 C C . ILE B 1 335 ? -19.062 24.938 24.062 1 98 335 ILE B C 1
ATOM 6723 O O . ILE B 1 335 ? -19.594 25.094 22.953 1 98 335 ILE B O 1
ATOM 6727 N N . ARG B 1 336 ? -19.547 24.188 25 1 98 336 ARG B N 1
ATOM 6728 C CA . ARG B 1 336 ? -20.828 23.5 24.812 1 98 336 ARG B CA 1
ATOM 6729 C C . ARG B 1 336 ? -21.938 24.484 24.469 1 98 336 ARG B C 1
ATOM 6731 O O . ARG B 1 336 ? -22.719 24.25 23.547 1 98 336 ARG B O 1
ATOM 6738 N N . ALA B 1 337 ? -22.031 25.516 25.219 1 97.88 337 ALA B N 1
ATOM 6739 C CA . ALA B 1 337 ? -23.078 26.516 25 1 97.88 337 ALA B CA 1
ATOM 6740 C C . ALA B 1 337 ? -22.984 27.125 23.609 1 97.88 337 ALA B C 1
ATOM 6742 O O . ALA B 1 337 ? -23.984 27.266 22.922 1 97.88 337 ALA B O 1
ATOM 6743 N N . GLU B 1 338 ? -21.781 27.516 23.234 1 98 338 GLU B N 1
ATOM 6744 C CA . GLU B 1 338 ? -21.578 28.109 21.906 1 98 338 GLU B CA 1
ATOM 6745 C C . GLU B 1 338 ? -21.875 27.094 20.797 1 98 338 GLU B C 1
ATOM 6747 O O . GLU B 1 338 ? -22.453 27.438 19.766 1 98 338 GLU B O 1
ATOM 6752 N N . ALA B 1 339 ? -21.438 25.875 21 1 98.12 339 ALA B N 1
ATOM 6753 C CA . ALA B 1 339 ? -21.719 24.812 20.031 1 98.12 339 ALA B CA 1
ATOM 6754 C C . ALA B 1 339 ? -23.219 24.641 19.812 1 98.12 339 ALA B C 1
ATOM 6756 O O . ALA B 1 339 ? -23.688 24.594 18.672 1 98.12 339 ALA B O 1
ATOM 6757 N N . MET B 1 340 ? -23.906 24.547 20.844 1 97.25 340 MET B N 1
ATOM 6758 C CA . MET B 1 340 ? -25.344 24.359 20.781 1 97.25 340 MET B CA 1
ATOM 6759 C C . MET B 1 340 ? -26.031 25.516 20.062 1 97.25 340 MET B C 1
ATOM 6761 O O . MET B 1 340 ? -26.953 25.312 19.281 1 97.25 340 MET B O 1
ATOM 6765 N N . ARG B 1 341 ? -25.547 26.688 20.266 1 97.25 341 ARG B N 1
ATOM 6766 C CA . ARG B 1 341 ? -26.094 27.875 19.609 1 97.25 341 ARG B CA 1
ATOM 6767 C C . ARG B 1 341 ? -25.891 27.797 18.094 1 97.25 341 ARG B C 1
ATOM 6769 O O . ARG B 1 341 ? -26.594 28.469 17.344 1 97.25 341 ARG B O 1
ATOM 6776 N N . ASN B 1 342 ? -25 26.984 17.719 1 97.44 342 ASN B N 1
ATOM 6777 C CA . ASN B 1 342 ? -24.656 26.906 16.297 1 97.44 342 ASN B CA 1
ATOM 6778 C C . ASN B 1 342 ? -25.078 25.562 15.711 1 97.44 342 ASN B C 1
ATOM 6780 O O . ASN B 1 342 ? -24.594 25.188 14.633 1 97.44 342 ASN B O 1
ATOM 6784 N N . GLY B 1 343 ? -25.844 24.781 16.422 1 97.38 343 GLY B N 1
ATOM 6785 C CA . GLY B 1 343 ? -26.375 23.516 15.93 1 97.38 343 GLY B CA 1
ATOM 6786 C C . GLY B 1 343 ? -25.359 22.391 15.992 1 97.38 343 GLY B C 1
ATOM 6787 O O . GLY B 1 343 ? -25.5 21.375 15.289 1 97.38 343 GLY B O 1
ATOM 6788 N N . LEU B 1 344 ? -24.375 22.562 16.812 1 98.44 344 LEU B N 1
ATOM 6789 C CA . LEU B 1 344 ? -23.328 21.562 16.969 1 98.44 344 LEU B CA 1
ATOM 6790 C C . LEU B 1 344 ? -23.406 20.891 18.344 1 98.44 344 LEU B C 1
ATOM 6792 O O . LEU B 1 344 ? -24.109 21.375 19.234 1 98.44 344 LEU B O 1
ATOM 6796 N N . GLY B 1 345 ? -22.828 19.688 18.438 1 98.44 345 GLY B N 1
ATOM 6797 C CA . GLY B 1 345 ? -22.531 19.062 19.719 1 98.44 345 GLY B CA 1
ATOM 6798 C C . GLY B 1 345 ? -21.078 19.172 20.125 1 98.44 345 GLY B C 1
ATOM 6799 O O . GLY B 1 345 ? -20.312 19.906 19.5 1 98.44 345 GLY B O 1
ATOM 6800 N N . MET B 1 346 ? -20.797 18.562 21.25 1 98.38 346 MET B N 1
ATOM 6801 C CA . MET B 1 346 ? -19.391 18.547 21.656 1 98.38 346 MET B CA 1
ATOM 6802 C C . MET B 1 346 ? -18.562 17.703 20.719 1 98.38 346 MET B C 1
ATOM 6804 O O . MET B 1 346 ? -17.359 17.922 20.578 1 98.38 346 MET B O 1
ATOM 6808 N N . TRP B 1 347 ? -19.234 16.656 20.141 1 98.69 347 TRP B N 1
ATOM 6809 C CA . TRP B 1 347 ? -18.688 15.883 19.031 1 98.69 347 TRP B CA 1
ATOM 6810 C C . TRP B 1 347 ? -19.641 15.867 17.859 1 98.69 347 TRP B C 1
ATOM 6812 O O . TRP B 1 347 ? -20.844 15.656 18.016 1 98.69 347 TRP B O 1
ATOM 6822 N N . ASN B 1 348 ? -19.141 16.109 16.688 1 98.75 348 ASN B N 1
ATOM 6823 C CA . ASN B 1 348 ? -19.875 16.109 15.414 1 98.75 348 ASN B CA 1
ATOM 6824 C C . ASN B 1 348 ? -19.219 15.188 14.398 1 98.75 348 ASN B C 1
ATOM 6826 O O . ASN B 1 348 ? -18.172 15.523 13.828 1 98.75 348 ASN B O 1
ATOM 6830 N N . THR B 1 349 ? -19.875 14.078 14.18 1 98.69 349 THR B N 1
ATOM 6831 C CA . THR B 1 349 ? -19.297 13.031 13.344 1 98.69 349 THR B CA 1
ATOM 6832 C C . THR B 1 349 ? -19.859 13.086 11.938 1 98.69 349 THR B C 1
ATOM 6834 O O . THR B 1 349 ? -21.078 12.984 11.742 1 98.69 349 THR B O 1
ATOM 6837 N N . TYR B 1 350 ? -18.953 13.234 10.992 1 98.62 350 TYR B N 1
ATOM 6838 C CA . TYR B 1 350 ? -19.359 13.352 9.594 1 98.62 350 TYR B CA 1
ATOM 6839 C C . TYR B 1 350 ? -19.016 12.094 8.82 1 98.62 350 TYR B C 1
ATOM 6841 O O . TYR B 1 350 ? -17.875 11.617 8.867 1 98.62 350 TYR B O 1
ATOM 6849 N N . PHE B 1 351 ? -19.969 11.492 8.125 1 98.5 351 PHE B N 1
ATOM 6850 C CA . PHE B 1 351 ? -19.797 10.398 7.18 1 98.5 351 PHE B CA 1
ATOM 6851 C C . PHE B 1 351 ? -20.828 10.477 6.059 1 98.5 351 PHE B C 1
ATOM 6853 O O . PHE B 1 351 ? -21.719 11.328 6.09 1 98.5 351 PHE B O 1
ATOM 6860 N N . ALA B 1 352 ? -20.609 9.688 5.047 1 98.69 352 ALA B N 1
ATOM 6861 C CA . ALA B 1 352 ? -21.562 9.633 3.945 1 98.69 352 ALA B CA 1
ATOM 6862 C C . ALA B 1 352 ? -21.766 8.203 3.455 1 98.69 352 ALA B C 1
ATOM 6864 O O . ALA B 1 352 ? -20.953 7.324 3.738 1 98.69 352 ALA B O 1
ATOM 6865 N N . LEU B 1 353 ? -22.906 8.008 2.881 1 98.25 353 LEU B N 1
ATOM 6866 C CA . LEU B 1 353 ? -23.188 6.789 2.135 1 98.25 353 LEU B CA 1
ATOM 6867 C C . LEU B 1 353 ? -23.094 7.031 0.633 1 98.25 353 LEU B C 1
ATOM 6869 O O . LEU B 1 353 ? -23.453 8.109 0.15 1 98.25 353 LEU B O 1
ATOM 6873 N N . TYR B 1 354 ? -22.547 6.09 -0.036 1 97.25 354 TYR B N 1
ATOM 6874 C CA . TYR B 1 354 ? -22.266 6.168 -1.466 1 97.25 354 TYR B CA 1
ATOM 6875 C C . TYR B 1 354 ? -22.875 4.98 -2.205 1 97.25 354 TYR B C 1
ATOM 6877 O O . TYR B 1 354 ? -23 3.887 -1.648 1 97.25 354 TYR B O 1
ATOM 6885 N N . GLY B 1 355 ? -23.172 5.117 -3.434 1 94.81 355 GLY B N 1
ATOM 6886 C CA . GLY B 1 355 ? -23.703 4.055 -4.277 1 94.81 355 GLY B CA 1
ATOM 6887 C C . GLY B 1 355 ? -24.938 4.465 -5.051 1 94.81 355 GLY B C 1
ATOM 6888 O O . GLY B 1 355 ? -24.969 5.527 -5.676 1 94.81 355 GLY B O 1
ATOM 6889 N N . THR B 1 356 ? -25.969 3.559 -5.109 1 94.44 356 THR B N 1
ATOM 6890 C CA . THR B 1 356 ? -27.266 3.873 -5.676 1 94.44 356 THR B CA 1
ATOM 6891 C C . THR B 1 356 ? -28.281 4.195 -4.57 1 94.44 356 THR B C 1
ATOM 6893 O O . THR B 1 356 ? -28.016 3.939 -3.393 1 94.44 356 THR B O 1
ATOM 6896 N N . ASP B 1 357 ? -29.359 4.691 -5.02 1 96.38 357 ASP B N 1
ATOM 6897 C CA . ASP B 1 357 ? -30.422 4.984 -4.051 1 96.38 357 ASP B CA 1
ATOM 6898 C C . ASP B 1 357 ? -30.859 3.715 -3.318 1 96.38 357 ASP B C 1
ATOM 6900 O O . ASP B 1 357 ? -31.156 3.754 -2.123 1 96.38 357 ASP B O 1
ATOM 6904 N N . GLU B 1 358 ? -30.844 2.607 -4.031 1 94.69 358 GLU B N 1
ATOM 6905 C CA . GLU B 1 358 ? -31.266 1.336 -3.449 1 94.69 358 GLU B CA 1
ATOM 6906 C C . GLU B 1 358 ? -30.266 0.858 -2.398 1 94.69 358 GLU B C 1
ATOM 6908 O O . GLU B 1 358 ? -30.656 0.376 -1.334 1 94.69 358 GLU B O 1
ATOM 6913 N N . ILE B 1 359 ? -29.047 1.027 -2.672 1 94.31 359 ILE B N 1
ATOM 6914 C CA . ILE B 1 359 ? -28 0.618 -1.743 1 94.31 359 ILE B CA 1
ATOM 6915 C C . ILE B 1 359 ? -28.047 1.495 -0.494 1 94.31 359 ILE B C 1
ATOM 6917 O O . ILE B 1 359 ? -27.984 0.99 0.629 1 94.31 359 ILE B O 1
ATOM 6921 N N . ILE B 1 360 ? -28.141 2.803 -0.679 1 97.19 360 ILE B N 1
ATOM 6922 C CA . ILE B 1 360 ? -28.188 3.746 0.432 1 97.19 360 ILE B CA 1
ATOM 6923 C C . ILE B 1 360 ? -29.406 3.445 1.312 1 97.19 360 ILE B C 1
ATOM 6925 O O . ILE B 1 360 ? -29.297 3.443 2.541 1 97.19 360 ILE B O 1
ATOM 6929 N N . ALA B 1 361 ? -30.531 3.148 0.671 1 96.69 361 ALA B N 1
ATOM 6930 C CA . ALA B 1 361 ? -31.766 2.834 1.406 1 96.69 361 ALA B CA 1
ATOM 6931 C C . ALA B 1 361 ? -31.578 1.574 2.248 1 96.69 361 ALA B C 1
ATOM 6933 O O . ALA B 1 361 ? -32.156 1.458 3.33 1 96.69 361 ALA B O 1
ATOM 6934 N N . ALA B 1 362 ? -30.766 0.685 1.779 1 94.75 362 ALA B N 1
ATOM 6935 C CA . ALA B 1 362 ? -30.531 -0.566 2.492 1 94.75 362 ALA B CA 1
ATOM 6936 C C . ALA B 1 362 ? -29.594 -0.346 3.678 1 94.75 362 ALA B C 1
ATOM 6938 O O . ALA B 1 362 ? -29.719 -1.004 4.711 1 94.75 362 ALA B O 1
ATOM 6939 N N . VAL B 1 363 ? -28.688 0.573 3.629 1 96.38 363 VAL B N 1
ATOM 6940 C CA . VAL B 1 363 ? -27.625 0.74 4.609 1 96.38 363 VAL B CA 1
ATOM 6941 C C . VAL B 1 363 ? -28.047 1.735 5.68 1 96.38 363 VAL B C 1
ATOM 6943 O O . VAL B 1 363 ? -27.734 1.567 6.859 1 96.38 363 VAL B O 1
ATOM 6946 N N . GLU B 1 364 ? -28.75 2.738 5.316 1 97.62 364 GLU B N 1
ATOM 6947 C CA . GLU B 1 364 ? -29.047 3.873 6.184 1 97.62 364 GLU B CA 1
ATOM 6948 C C . GLU B 1 364 ? -29.734 3.422 7.473 1 97.62 364 GLU B C 1
ATOM 6950 O O . GLU B 1 364 ? -29.359 3.848 8.562 1 97.62 364 GLU B O 1
ATOM 6955 N N . PRO B 1 365 ? -30.734 2.512 7.418 1 97 365 PRO B N 1
ATOM 6956 C CA . PRO B 1 365 ? -31.375 2.115 8.672 1 97 365 PRO B CA 1
ATOM 6957 C C . PRO B 1 365 ? -30.406 1.442 9.641 1 97 365 PRO B C 1
ATOM 6959 O O . PRO B 1 365 ? -30.547 1.601 10.859 1 97 365 PRO B O 1
ATOM 6962 N N . ILE B 1 366 ? -29.484 0.741 9.102 1 95.75 366 ILE B N 1
ATOM 6963 C CA . ILE B 1 366 ? -28.516 0.03 9.93 1 95.75 366 ILE B CA 1
ATOM 6964 C C . ILE B 1 366 ? -27.625 1.033 10.656 1 95.75 366 ILE B C 1
ATOM 6966 O O . ILE B 1 366 ? -27.453 0.954 11.875 1 95.75 366 ILE B O 1
ATOM 6970 N N . VAL B 1 367 ? -27.125 1.988 9.953 1 96.5 367 VAL B N 1
ATOM 6971 C CA . VAL B 1 367 ? -26.188 2.969 10.508 1 96.5 367 VAL B CA 1
ATOM 6972 C C . VAL B 1 367 ? -26.922 3.896 11.469 1 96.5 367 VAL B C 1
ATOM 6974 O O . VAL B 1 367 ? -26.406 4.223 12.539 1 96.5 367 VAL B O 1
ATOM 6977 N N . ARG B 1 368 ? -28.109 4.336 11.125 1 97.62 368 ARG B N 1
ATOM 6978 C CA . ARG B 1 368 ? -28.906 5.215 11.977 1 97.62 368 ARG B CA 1
ATOM 6979 C C . ARG B 1 368 ? -29.172 4.566 13.328 1 97.62 368 ARG B C 1
ATOM 6981 O O . ARG B 1 368 ? -29 5.195 14.375 1 97.62 368 ARG B O 1
ATOM 6988 N N . SER B 1 369 ? -29.531 3.342 13.266 1 97.56 369 SER B N 1
ATOM 6989 C CA . SER B 1 369 ? -29.844 2.631 14.5 1 97.56 369 SER B CA 1
ATOM 6990 C C . SER B 1 369 ? -28.625 2.516 15.398 1 97.56 369 SER B C 1
ATOM 6992 O O . SER B 1 369 ? -28.719 2.695 16.625 1 97.56 369 SER B O 1
ATOM 6994 N N . ALA B 1 370 ? -27.531 2.248 14.844 1 96.88 370 ALA B N 1
ATOM 6995 C CA . ALA B 1 370 ? -26.297 2.084 15.602 1 96.88 370 ALA B CA 1
ATOM 6996 C C . ALA B 1 370 ? -25.891 3.391 16.281 1 96.88 370 ALA B C 1
ATOM 6998 O O . ALA B 1 370 ? -25.484 3.396 17.453 1 96.88 370 ALA B O 1
ATOM 6999 N N . PHE B 1 371 ? -25.984 4.5 15.594 1 97.5 371 PHE B N 1
ATOM 7000 C CA . PHE B 1 371 ? -25.578 5.785 16.141 1 97.5 371 PHE B CA 1
ATOM 7001 C C . PHE B 1 371 ? -26.594 6.277 17.172 1 97.5 371 PHE B C 1
ATOM 7003 O O . PHE B 1 371 ? -26.203 6.883 18.172 1 97.5 371 PHE B O 1
ATOM 7010 N N . GLU B 1 372 ? -27.812 6.039 16.922 1 97.81 372 GLU B N 1
ATOM 7011 C CA . GLU B 1 372 ? -28.844 6.422 17.891 1 97.81 372 GLU B CA 1
ATOM 7012 C C . GLU B 1 372 ? -28.672 5.66 19.203 1 97.81 372 GLU B C 1
ATOM 7014 O O . GLU B 1 372 ? -28.922 6.207 20.281 1 97.81 372 GLU B O 1
ATOM 7019 N N . ALA B 1 373 ? -28.219 4.473 19.094 1 97.25 373 ALA B N 1
ATOM 7020 C CA . ALA B 1 373 ? -27.984 3.654 20.281 1 97.25 373 ALA B CA 1
ATOM 7021 C C . ALA B 1 373 ? -26.875 4.23 21.141 1 97.25 373 ALA B C 1
ATOM 7023 O O . ALA B 1 373 ? -26.797 3.957 22.344 1 97.25 373 ALA B O 1
ATOM 7024 N N . THR B 1 374 ? -26.031 5.059 20.594 1 97.44 374 THR B N 1
ATOM 7025 C CA . THR B 1 374 ? -24.953 5.691 21.344 1 97.44 374 THR B CA 1
ATOM 7026 C C . THR B 1 374 ? -25.422 7.004 21.969 1 97.44 374 THR B C 1
ATOM 7028 O O . THR B 1 374 ? -24.656 7.684 22.641 1 97.44 374 THR B O 1
ATOM 7031 N N . GLY B 1 375 ? -26.625 7.371 21.703 1 97.38 375 GLY B N 1
ATOM 7032 C CA . GLY B 1 375 ? -27.141 8.648 22.172 1 97.38 375 GLY B CA 1
ATOM 7033 C C . GLY B 1 375 ? -26.938 9.773 21.172 1 97.38 375 GLY B C 1
ATOM 7034 O O . GLY B 1 375 ? -27.203 10.938 21.484 1 97.38 375 GLY B O 1
ATOM 7035 N N . GLY B 1 376 ? -26.594 9.461 20 1 97.88 376 GLY B N 1
ATOM 7036 C CA . GLY B 1 376 ? -26.359 10.461 18.969 1 97.88 376 GLY B CA 1
ATOM 7037 C C . GLY B 1 376 ? -27.625 10.859 18.234 1 97.88 376 GLY B C 1
ATOM 7038 O O . GLY B 1 376 ? -28.547 10.055 18.094 1 97.88 376 GLY B O 1
ATOM 7039 N N . GLU B 1 377 ? -27.656 12.102 17.844 1 98.25 377 GLU B N 1
ATOM 7040 C CA . GLU B 1 377 ? -28.688 12.586 16.922 1 98.25 377 GLU B CA 1
ATOM 7041 C C . GLU B 1 377 ? -28.203 12.508 15.477 1 98.25 377 GLU B C 1
ATOM 7043 O O . GLU B 1 377 ? -27.234 13.188 15.102 1 98.25 377 GLU B O 1
ATOM 7048 N N . VAL B 1 378 ? -28.891 11.695 14.68 1 98.56 378 VAL B N 1
ATOM 7049 C CA . VAL B 1 378 ? -28.5 11.5 13.289 1 98.56 378 VAL B CA 1
ATOM 7050 C C . VAL B 1 378 ? -29.188 12.531 12.406 1 98.56 378 VAL B C 1
ATOM 7052 O O . VAL B 1 378 ? -30.406 12.555 12.305 1 98.56 378 VAL B O 1
ATOM 7055 N N . LEU B 1 379 ? -28.359 13.359 11.773 1 98.56 379 LEU B N 1
ATOM 7056 C CA . LEU B 1 379 ? -28.859 14.477 10.984 1 98.56 379 LEU B CA 1
ATOM 7057 C C . LEU B 1 379 ? -28.406 14.352 9.531 1 98.56 379 LEU B C 1
ATOM 7059 O O . LEU B 1 379 ? -27.391 13.727 9.242 1 98.56 379 LEU B O 1
ATOM 7063 N N . THR B 1 380 ? -29.219 14.867 8.633 1 98.19 380 THR B N 1
ATOM 7064 C CA . THR B 1 380 ? -28.938 14.891 7.199 1 98.19 380 THR B CA 1
ATOM 7065 C C . THR B 1 380 ? -29.109 16.297 6.641 1 98.19 380 THR B C 1
ATOM 7067 O O . THR B 1 380 ? -29.203 17.266 7.398 1 98.19 380 THR B O 1
ATOM 7070 N N . GLU B 1 381 ? -28.984 16.359 5.379 1 96.94 381 GLU B N 1
ATOM 7071 C CA . GLU B 1 381 ? -29.188 17.641 4.711 1 96.94 381 GLU B CA 1
ATOM 7072 C C . GLU B 1 381 ? -30.562 18.219 4.992 1 96.94 381 GLU B C 1
ATOM 7074 O O . GLU B 1 381 ? -30.766 19.438 4.98 1 96.94 381 GLU B O 1
ATOM 7079 N N . ARG B 1 382 ? -31.5 17.375 5.297 1 96.62 382 ARG B N 1
ATOM 7080 C CA . ARG B 1 382 ? -32.875 17.828 5.605 1 96.62 382 ARG B CA 1
ATOM 7081 C C . ARG B 1 382 ? -32.875 18.781 6.785 1 96.62 382 ARG B C 1
ATOM 7083 O O . ARG B 1 382 ? -33.562 19.812 6.754 1 96.62 382 ARG B O 1
ATOM 7090 N N . GLU B 1 383 ? -32.094 18.469 7.773 1 97 383 GLU B N 1
ATOM 7091 C CA . GLU B 1 383 ? -32.094 19.266 9 1 97 383 GLU B CA 1
ATOM 7092 C C . GLU B 1 383 ? -30.984 20.328 8.945 1 97 383 GLU B C 1
ATOM 7094 O O . GLU B 1 383 ? -31.109 21.391 9.578 1 97 383 GLU B O 1
ATOM 7099 N N . MET B 1 384 ? -29.953 20.016 8.195 1 97.25 384 MET B N 1
ATOM 7100 C CA . MET B 1 384 ? -28.734 20.781 8.445 1 97.25 384 MET B CA 1
ATOM 7101 C C . MET B 1 384 ? -28.406 21.688 7.266 1 97.25 384 MET B C 1
ATOM 7103 O O . MET B 1 384 ? -27.391 22.391 7.281 1 97.25 384 MET B O 1
ATOM 7107 N N . SER B 1 385 ? -29.281 21.734 6.305 1 95.38 385 SER B N 1
ATOM 7108 C CA . SER B 1 385 ? -29.031 22.609 5.156 1 95.38 385 SER B CA 1
ATOM 7109 C C . SER B 1 385 ? -28.766 24.047 5.59 1 95.38 385 SER B C 1
ATOM 7111 O O . SER B 1 385 ? -29.5 24.578 6.426 1 95.38 385 SER B O 1
ATOM 7113 N N . GLY B 1 386 ? -27.672 24.625 5.055 1 95.75 386 GLY B N 1
ATOM 7114 C CA . GLY B 1 386 ? -27.359 26 5.383 1 95.75 386 GLY B CA 1
ATOM 7115 C C . GLY B 1 386 ? -26.375 26.125 6.531 1 95.75 386 GLY B C 1
ATOM 7116 O O . GLY B 1 386 ? -25.75 27.188 6.715 1 95.75 386 GLY B O 1
ATOM 7117 N N . ASN B 1 387 ? -26.312 25.125 7.371 1 97.69 387 ASN B N 1
ATOM 7118 C CA . ASN B 1 387 ? -25.297 25.141 8.406 1 97.69 387 ASN B CA 1
ATOM 7119 C C . ASN B 1 387 ? -23.891 25.094 7.812 1 97.69 387 ASN B C 1
ATOM 7121 O O . ASN B 1 387 ? -23.547 24.156 7.086 1 97.69 387 ASN B O 1
ATOM 7125 N N . PRO B 1 388 ? -23.094 26.109 8.094 1 97 388 PRO B N 1
ATOM 7126 C CA . PRO B 1 388 ? -21.812 26.203 7.383 1 97 388 PRO B CA 1
ATOM 7127 C C . PRO B 1 388 ? -20.891 25.031 7.684 1 97 388 PRO B C 1
ATOM 7129 O O . PRO B 1 388 ? -20.125 24.594 6.805 1 97 388 PRO B O 1
ATOM 7132 N N . TRP B 1 389 ? -20.938 24.562 8.914 1 97.56 389 TRP B N 1
ATOM 7133 C CA . TRP B 1 389 ? -20.094 23.422 9.258 1 97.56 389 TRP B CA 1
ATOM 7134 C C . TRP B 1 389 ? -20.516 22.172 8.5 1 97.56 389 TRP B C 1
ATOM 7136 O O . TRP B 1 389 ? -19.672 21.453 7.965 1 97.56 389 TRP B O 1
ATOM 7146 N N . PHE B 1 390 ? -21.781 21.875 8.414 1 98 390 PHE B N 1
ATOM 7147 C CA . PHE B 1 390 ? -22.312 20.734 7.668 1 98 390 PHE B CA 1
ATOM 7148 C C . PHE B 1 390 ? -21.984 20.875 6.184 1 98 390 PHE B C 1
ATOM 7150 O O . PHE B 1 390 ? -21.547 19.906 5.551 1 98 390 PHE B O 1
ATOM 7157 N N . GLU B 1 391 ? -22.172 22.109 5.676 1 97.44 391 GLU B N 1
ATOM 7158 C CA . GLU B 1 391 ? -21.922 22.344 4.258 1 97.44 391 GLU B CA 1
ATOM 7159 C C . GLU B 1 391 ? -20.453 22.109 3.914 1 97.44 391 GLU B C 1
ATOM 7161 O O . GLU B 1 391 ? -20.141 21.578 2.842 1 97.44 391 GLU B O 1
ATOM 7166 N N . HIS B 1 392 ? -19.609 22.531 4.785 1 96.56 392 HIS B N 1
ATOM 7167 C CA . HIS B 1 392 ? -18.172 22.344 4.609 1 96.56 392 HIS B CA 1
ATOM 7168 C C . HIS B 1 392 ? -17.828 20.859 4.453 1 96.56 392 HIS B C 1
ATOM 7170 O O . HIS B 1 392 ? -17.188 20.469 3.477 1 96.56 392 HIS B O 1
ATOM 7176 N N . HIS B 1 393 ? -18.312 20.031 5.344 1 97.19 393 HIS B N 1
ATOM 7177 C CA . HIS B 1 393 ? -17.969 18.625 5.348 1 97.19 393 HIS B CA 1
ATOM 7178 C C . HIS B 1 393 ? -18.703 17.859 4.25 1 97.19 393 HIS B C 1
ATOM 7180 O O . HIS B 1 393 ? -18.156 16.922 3.67 1 97.19 393 HIS B O 1
ATOM 7186 N N . LYS B 1 394 ? -19.984 18.281 4.012 1 97.5 394 LYS B N 1
ATOM 7187 C CA . LYS B 1 394 ? -20.734 17.75 2.875 1 97.5 394 LYS B CA 1
ATOM 7188 C C . LYS B 1 394 ? -19.938 17.906 1.578 1 97.5 394 LYS B C 1
ATOM 7190 O O . LYS B 1 394 ? -19.875 16.969 0.772 1 97.5 394 LYS B O 1
ATOM 7195 N N . SER B 1 395 ? -19.312 19 1.438 1 96 395 SER B N 1
ATOM 7196 C CA . SER B 1 395 ? -18.531 19.281 0.237 1 96 395 SER B CA 1
ATOM 7197 C C . SER B 1 395 ? -17.266 18.438 0.176 1 96 395 SER B C 1
ATOM 7199 O O . SER B 1 395 ? -16.953 17.859 -0.869 1 96 395 SER B O 1
ATOM 7201 N N . LEU B 1 396 ? -16.594 18.297 1.254 1 95.88 396 LEU B N 1
ATOM 7202 C CA . LEU B 1 396 ? -15.336 17.562 1.308 1 95.88 396 LEU B CA 1
ATOM 7203 C C . LEU B 1 396 ? -15.562 16.078 1.014 1 95.88 396 LEU B C 1
ATOM 7205 O O . LEU B 1 396 ? -14.758 15.453 0.318 1 95.88 396 LEU B O 1
ATOM 7209 N N . MET B 1 397 ? -16.656 15.539 1.483 1 97.62 397 MET B N 1
ATOM 7210 C CA . MET B 1 397 ? -16.906 14.102 1.405 1 97.62 397 MET B CA 1
ATOM 7211 C C . MET B 1 397 ? -17.297 13.688 -0.01 1 97.62 397 MET B C 1
ATOM 7213 O O . MET B 1 397 ? -17.469 12.508 -0.293 1 97.62 397 MET B O 1
ATOM 7217 N N . ARG B 1 398 ? -17.391 14.633 -0.945 1 96.19 398 ARG B N 1
ATOM 7218 C CA . ARG B 1 398 ? -17.609 14.312 -2.35 1 96.19 398 ARG B CA 1
ATOM 7219 C C . ARG B 1 398 ? -16.516 14.906 -3.23 1 96.19 398 ARG B C 1
ATOM 7221 O O . ARG B 1 398 ? -16.703 15.07 -4.438 1 96.19 398 ARG B O 1
ATOM 7228 N N . GLY B 1 399 ? -15.414 15.297 -2.615 1 93.38 399 GLY B N 1
ATOM 7229 C CA . GLY B 1 399 ? -14.258 15.789 -3.35 1 93.38 399 GLY B CA 1
ATOM 7230 C C . GLY B 1 399 ? -14.336 17.281 -3.643 1 93.38 399 GLY B C 1
ATOM 7231 O O . GLY B 1 399 ? -13.531 17.812 -4.414 1 93.38 399 GLY B O 1
ATOM 7232 N N . GLY B 1 400 ? -15.273 17.953 -3.061 1 93.5 400 GLY B N 1
ATOM 7233 C CA . GLY B 1 400 ? -15.32 19.406 -3.182 1 93.5 400 GLY B CA 1
ATOM 7234 C C . GLY B 1 400 ? -14.227 20.109 -2.404 1 93.5 400 GLY B C 1
ATOM 7235 O O . GLY B 1 400 ? -13.539 19.484 -1.591 1 93.5 400 GLY B O 1
ATOM 7236 N N . MET B 1 401 ? -14.008 21.328 -2.779 1 91.75 401 MET B N 1
ATOM 7237 C CA . MET B 1 401 ? -12.875 22.016 -2.17 1 91.75 401 MET B CA 1
ATOM 7238 C C . MET B 1 401 ? -13.305 23.344 -1.566 1 91.75 401 MET B C 1
ATOM 7240 O O . MET B 1 401 ? -14.195 24.016 -2.102 1 91.75 401 MET B O 1
ATOM 7244 N N . THR B 1 402 ? -12.703 23.641 -0.508 1 90.12 402 THR B N 1
ATOM 7245 C CA . THR B 1 402 ? -12.906 24.906 0.19 1 90.12 402 THR B CA 1
ATOM 7246 C C . THR B 1 402 ? -11.641 25.328 0.918 1 90.12 402 THR B C 1
ATOM 7248 O O . THR B 1 402 ? -10.719 24.531 1.104 1 90.12 402 THR B O 1
ATOM 7251 N N . LEU B 1 403 ? -11.555 26.594 1.241 1 90.56 403 LEU B N 1
ATOM 7252 C CA . LEU B 1 403 ? -10.453 27.125 2.037 1 90.56 403 LEU B CA 1
ATOM 7253 C C . LEU B 1 403 ? -10.938 27.578 3.41 1 90.56 403 LEU B C 1
ATOM 7255 O O . LEU B 1 403 ? -10.172 28.156 4.184 1 90.56 403 LEU B O 1
ATOM 7259 N N . GLU B 1 404 ? -12.141 27.25 3.748 1 89 404 GLU B N 1
ATOM 7260 C CA . GLU B 1 404 ? -12.812 27.75 4.941 1 89 404 GLU B CA 1
ATOM 7261 C C . GLU B 1 404 ? -12.055 27.375 6.207 1 89 404 GLU B C 1
ATOM 7263 O O . GLU B 1 404 ? -12.016 28.141 7.172 1 89 404 GLU B O 1
ATOM 7268 N N . GLU B 1 405 ? -11.484 26.25 6.203 1 89.94 405 GLU B N 1
ATOM 7269 C CA . GLU B 1 405 ? -10.82 25.734 7.398 1 89.94 405 GLU B CA 1
ATOM 7270 C C . GLU B 1 405 ? -9.602 26.578 7.762 1 89.94 405 GLU B C 1
ATOM 7272 O O . GLU B 1 405 ? -9.133 26.531 8.898 1 89.94 405 GLU B O 1
ATOM 7277 N N . ILE B 1 406 ? -9.086 27.328 6.836 1 89.31 406 ILE B N 1
ATOM 7278 C CA . ILE B 1 406 ? -7.926 28.172 7.105 1 89.31 406 ILE B CA 1
ATOM 7279 C C . ILE B 1 406 ? -8.266 29.188 8.195 1 89.31 406 ILE B C 1
ATOM 7281 O O . ILE B 1 406 ? -7.375 29.719 8.859 1 89.31 406 ILE B O 1
ATOM 7285 N N . GLY B 1 407 ? -9.531 29.391 8.406 1 90.62 407 GLY B N 1
ATOM 7286 C CA . GLY B 1 407 ? -9.992 30.312 9.43 1 90.62 407 GLY B CA 1
ATOM 7287 C C . GLY B 1 407 ? -9.492 29.969 10.82 1 90.62 407 GLY B C 1
ATOM 7288 O O . GLY B 1 407 ? -9.406 30.844 11.688 1 90.62 407 GLY B O 1
ATOM 7289 N N . ILE B 1 408 ? -9.117 28.781 11.031 1 93.62 408 ILE B N 1
ATOM 7290 C CA . ILE B 1 408 ? -8.734 28.328 12.359 1 93.62 408 ILE B CA 1
ATOM 7291 C C . ILE B 1 408 ? -7.492 29.078 12.82 1 93.62 408 ILE B C 1
ATOM 7293 O O . ILE B 1 408 ? -7.27 29.25 14.023 1 93.62 408 ILE B O 1
ATOM 7297 N N . VAL B 1 409 ? -6.672 29.594 11.914 1 92.25 409 VAL B N 1
ATOM 7298 C CA . VAL B 1 409 ? -5.418 30.266 12.25 1 92.25 409 VAL B CA 1
ATOM 7299 C C . VAL B 1 409 ? -5.711 31.594 12.945 1 92.25 409 VAL B C 1
ATOM 7301 O O . VAL B 1 409 ? -4.832 32.156 13.586 1 92.25 409 VAL B O 1
ATOM 7304 N N . ARG B 1 410 ? -6.926 32.062 12.875 1 92.62 410 ARG B N 1
ATOM 7305 C CA . ARG B 1 410 ? -7.293 33.344 13.453 1 92.62 410 ARG B CA 1
ATOM 7306 C C . ARG B 1 410 ? -7.91 33.188 14.836 1 92.62 410 ARG B C 1
ATOM 7308 O O . ARG B 1 410 ? -8.32 34.156 15.469 1 92.62 410 ARG B O 1
ATOM 7315 N N . TRP B 1 411 ? -8.016 32.031 15.312 1 94.75 411 TRP B N 1
ATOM 7316 C CA . TRP B 1 411 ? -8.68 31.719 16.578 1 94.75 411 TRP B CA 1
ATOM 7317 C C . TRP B 1 411 ? -8.086 32.531 17.719 1 94.75 411 TRP B C 1
ATOM 7319 O O . TRP B 1 411 ? -8.828 33.156 18.5 1 94.75 411 TRP B O 1
ATOM 7329 N N . ARG B 1 412 ? -6.785 32.625 17.875 1 92.62 412 ARG B N 1
ATOM 7330 C CA . ARG B 1 412 ? -6.145 33.281 19.016 1 92.62 412 ARG B CA 1
ATOM 7331 C C . ARG B 1 412 ? -5.594 34.656 18.641 1 92.62 412 ARG B C 1
ATOM 7333 O O . ARG B 1 412 ? -4.855 35.25 19.406 1 92.62 412 ARG B O 1
ATOM 7340 N N . GLY B 1 413 ? -5.922 35.125 17.516 1 84.19 413 GLY B N 1
ATOM 7341 C CA . GLY B 1 413 ? -5.449 36.469 17.172 1 84.19 413 GLY B CA 1
ATOM 7342 C C . GLY B 1 413 ? -4.914 36.531 15.75 1 84.19 413 GLY B C 1
ATOM 7343 O O . GLY B 1 413 ? -4.938 35.531 15.016 1 84.19 413 GLY B O 1
ATOM 7344 N N . PRO B 1 414 ? -4.465 37.656 15.43 1 83.19 414 PRO B N 1
ATOM 7345 C CA . PRO B 1 414 ? -4.094 37.906 14.031 1 83.19 414 PRO B CA 1
ATOM 7346 C C . PRO B 1 414 ? -2.75 37.281 13.656 1 83.19 414 PRO B C 1
ATOM 7348 O O . PRO B 1 414 ? -2.438 37.156 12.469 1 83.19 414 PRO B O 1
ATOM 7351 N N . GLY B 1 415 ? -1.974 36.875 14.586 1 85.19 415 GLY B N 1
ATOM 7352 C CA . GLY B 1 415 ? -0.656 36.344 14.289 1 85.19 415 GLY B CA 1
ATOM 7353 C C . GLY B 1 415 ? -0.706 35 13.547 1 85.19 415 GLY B C 1
ATOM 7354 O O . GLY B 1 415 ? 0.254 34.625 12.875 1 85.19 415 GLY B O 1
ATOM 7355 N N . GLY B 1 416 ? -1.763 34.344 13.805 1 89.12 416 GLY B N 1
ATOM 7356 C CA . GLY B 1 416 ? -2.051 33.188 12.961 1 89.12 416 GLY B CA 1
ATOM 7357 C C . GLY B 1 416 ? -1.112 32.031 13.203 1 89.12 416 GLY B C 1
ATOM 7358 O O . GLY B 1 416 ? -0.625 31.406 12.258 1 89.12 416 GLY B O 1
ATOM 7359 N N . GLY B 1 417 ? -0.776 31.641 14.375 1 94.31 417 GLY B N 1
ATOM 7360 C CA . GLY B 1 417 ? 0.057 30.484 14.688 1 94.31 417 GLY B CA 1
ATOM 7361 C C . GLY B 1 417 ? -0.727 29.188 14.797 1 94.31 417 GLY B C 1
ATOM 7362 O O . GLY B 1 417 ? -1.848 29.188 15.312 1 94.31 417 GLY B O 1
ATOM 7363 N N . MET B 1 418 ? -0.166 28.156 14.219 1 96.44 418 MET B N 1
ATOM 7364 C CA . MET B 1 418 ? -0.797 26.844 14.25 1 96.44 418 MET B CA 1
ATOM 7365 C C . MET B 1 418 ? 0.239 25.734 14.062 1 96.44 418 MET B C 1
ATOM 7367 O O . MET B 1 418 ? 1.174 25.875 13.273 1 96.44 418 MET B O 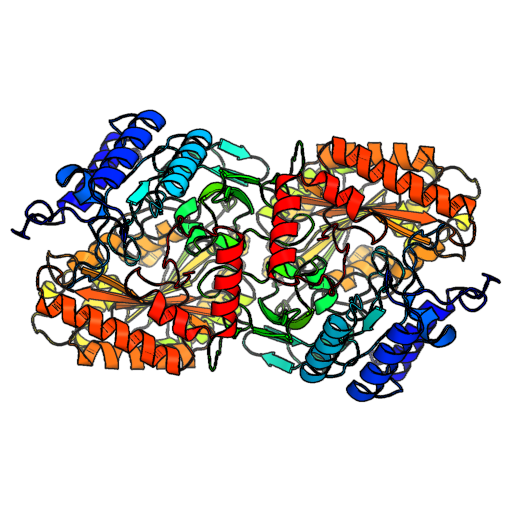1
ATOM 7371 N N . ILE B 1 419 ? 0.132 24.719 14.797 1 97.5 419 ILE B N 1
ATOM 7372 C CA . ILE B 1 419 ? 0.906 23.5 14.602 1 97.5 419 ILE B CA 1
ATOM 7373 C C . ILE B 1 419 ? 0.027 22.281 14.875 1 97.5 419 ILE B C 1
ATOM 7375 O O . ILE B 1 419 ? -0.774 22.281 15.812 1 97.5 419 ILE B O 1
ATOM 7379 N N . CYS B 1 420 ? 0.117 21.297 14.016 1 97 420 CYS B N 1
ATOM 7380 C CA . CYS B 1 420 ? -0.728 20.125 14.133 1 97 420 CYS B CA 1
ATOM 7381 C C . CYS B 1 420 ? 0.037 18.969 14.773 1 97 420 CYS B C 1
ATOM 7383 O O . CYS B 1 420 ? 1.203 18.734 14.445 1 97 420 CYS B O 1
ATOM 7385 N N . PHE B 1 421 ? -0.566 18.344 15.773 1 97.81 421 PHE B N 1
ATOM 7386 C CA . PHE B 1 421 ? -0.137 17.078 16.344 1 97.81 421 PHE B CA 1
ATOM 7387 C C . PHE B 1 421 ? -1.085 15.953 15.945 1 97.81 421 PHE B C 1
ATOM 7389 O O . PHE B 1 421 ? -2.299 16.062 16.125 1 97.81 421 PHE B O 1
ATOM 7396 N N . ALA B 1 422 ? -0.527 14.828 15.391 1 97.06 422 ALA B N 1
ATOM 7397 C CA . ALA B 1 422 ? -1.377 13.781 14.844 1 97.06 422 ALA B CA 1
ATOM 7398 C C . ALA B 1 422 ? -0.908 12.398 15.289 1 97.06 422 ALA B C 1
ATOM 7400 O O . ALA B 1 422 ? -0.386 11.625 14.492 1 97.06 422 ALA B O 1
ATOM 7401 N N . PRO B 1 423 ? -1.129 12.055 16.531 1 97.75 423 PRO B N 1
ATOM 7402 C CA . PRO B 1 423 ? -0.833 10.695 17 1 97.75 423 PRO B CA 1
ATOM 7403 C C . PRO B 1 423 ? -1.829 9.664 16.484 1 97.75 423 PRO B C 1
ATOM 7405 O O . PRO B 1 423 ? -2.951 10.016 16.109 1 97.75 423 PRO B O 1
ATOM 7408 N N . VAL B 1 424 ? -1.364 8.469 16.453 1 97.75 424 VAL B N 1
ATOM 7409 C CA . VAL B 1 424 ? -2.188 7.375 15.945 1 97.75 424 VAL B CA 1
ATOM 7410 C C . VAL B 1 424 ? -2.479 6.387 17.078 1 97.75 424 VAL B C 1
ATOM 7412 O O . VAL B 1 424 ? -1.643 6.176 17.953 1 97.75 424 VAL B O 1
ATOM 7415 N N . ALA B 1 425 ? -3.639 5.84 17.062 1 97.88 425 ALA B N 1
ATOM 7416 C CA . ALA B 1 425 ? -4.078 4.805 17.984 1 97.88 425 ALA B CA 1
ATOM 7417 C C . ALA B 1 425 ? -5.02 3.816 17.312 1 97.88 425 ALA B C 1
ATOM 7419 O O . ALA B 1 425 ? -5.516 4.078 16.203 1 97.88 425 ALA B O 1
ATOM 7420 N N . PRO B 1 426 ? -5.172 2.604 17.938 1 97.75 426 PRO B N 1
ATOM 7421 C CA . PRO B 1 426 ? -6.211 1.717 17.422 1 97.75 426 PRO B CA 1
ATOM 7422 C C . PRO B 1 426 ? -7.609 2.322 17.516 1 97.75 426 PRO B C 1
ATOM 7424 O O . PRO B 1 426 ? -7.895 3.076 18.453 1 97.75 426 PRO B O 1
ATOM 7427 N N . ALA B 1 427 ? -8.453 2.006 16.594 1 98 427 ALA B N 1
ATOM 7428 C CA . ALA B 1 427 ? -9.828 2.5 16.609 1 98 427 ALA B CA 1
ATOM 7429 C C . ALA B 1 427 ? -10.633 1.851 17.734 1 98 427 ALA B C 1
ATOM 7431 O O . ALA B 1 427 ? -11.625 1.162 17.484 1 98 427 ALA B O 1
ATOM 7432 N N . LYS B 1 428 ? -10.258 2.098 18.938 1 97.81 428 LYS B N 1
ATOM 7433 C CA . LYS B 1 428 ? -10.914 1.646 20.172 1 97.81 428 LYS B CA 1
ATOM 7434 C C . LYS B 1 428 ? -11.32 2.828 21.047 1 97.81 428 LYS B C 1
ATOM 7436 O O . LYS B 1 428 ? -10.547 3.768 21.234 1 97.81 428 LYS B O 1
ATOM 7441 N N . GLY B 1 429 ? -12.516 2.727 21.547 1 97.69 429 GLY B N 1
ATOM 7442 C CA . GLY B 1 429 ? -13.078 3.828 22.312 1 97.69 429 GLY B CA 1
ATOM 7443 C C . GLY B 1 429 ? -12.219 4.246 23.484 1 97.69 429 GLY B C 1
ATOM 7444 O O . GLY B 1 429 ? -12.039 5.441 23.75 1 97.69 429 GLY B O 1
ATOM 7445 N N . VAL B 1 430 ? -11.625 3.361 24.156 1 96.75 430 VAL B N 1
ATOM 7446 C CA . VAL B 1 430 ? -10.836 3.648 25.344 1 96.75 430 VAL B CA 1
ATOM 7447 C C . VAL B 1 430 ? -9.633 4.504 24.969 1 96.75 430 VAL B C 1
ATOM 7449 O O . VAL B 1 430 ? -9.227 5.383 25.734 1 96.75 430 VAL B O 1
ATOM 7452 N N . GLU B 1 431 ? -9.047 4.258 23.812 1 96.12 431 GLU B N 1
ATOM 7453 C CA . GLU B 1 431 ? -7.902 5.027 23.344 1 96.12 431 GLU B CA 1
ATOM 7454 C C . GLU B 1 431 ? -8.273 6.488 23.109 1 96.12 431 GLU B C 1
ATOM 7456 O O . GLU B 1 431 ? -7.492 7.391 23.406 1 96.12 431 GLU B O 1
ATOM 7461 N N . THR B 1 432 ? -9.453 6.738 22.594 1 97 432 THR B N 1
ATOM 7462 C CA . THR B 1 432 ? -9.875 8.102 22.297 1 97 432 THR B CA 1
ATOM 7463 C C . THR B 1 432 ? -10.141 8.875 23.578 1 97 432 THR B C 1
ATOM 7465 O O . THR B 1 432 ? -9.812 10.062 23.672 1 97 432 THR B O 1
ATOM 7468 N N . ALA B 1 433 ? -10.75 8.211 24.531 1 97.88 433 ALA B N 1
ATOM 7469 C CA . ALA B 1 433 ? -11.016 8.844 25.812 1 97.88 433 ALA B CA 1
ATOM 7470 C C . ALA B 1 433 ? -9.711 9.234 26.516 1 97.88 433 ALA B C 1
ATOM 7472 O O . ALA B 1 433 ? -9.578 10.359 27.016 1 97.88 433 ALA B O 1
ATOM 7473 N N . GLU B 1 434 ? -8.781 8.352 26.516 1 98 434 GLU B N 1
ATOM 7474 C CA . GLU B 1 434 ? -7.508 8.594 27.188 1 98 434 GLU B CA 1
ATOM 7475 C C . GLU B 1 434 ? -6.703 9.68 26.484 1 98 434 GLU B C 1
ATOM 7477 O O . GLU B 1 434 ? -6.102 10.531 27.125 1 98 434 GLU B O 1
ATOM 7482 N N . GLN B 1 435 ? -6.676 9.664 25.188 1 98.12 435 GLN B N 1
ATOM 7483 C CA . GLN B 1 435 ? -5.953 10.688 24.438 1 98.12 435 GLN B CA 1
ATOM 7484 C C . GLN B 1 435 ? -6.57 12.07 24.656 1 98.12 435 GLN B C 1
ATOM 7486 O O . GLN B 1 435 ? -5.852 13.055 24.812 1 98.12 435 GLN B O 1
ATOM 7491 N N . THR B 1 436 ? -7.891 12.094 24.625 1 98.38 436 THR B N 1
ATOM 7492 C CA . THR B 1 436 ? -8.578 13.359 24.828 1 98.38 436 THR B CA 1
ATOM 7493 C C . THR B 1 436 ? -8.258 13.938 26.203 1 98.38 436 THR B C 1
ATOM 7495 O O . THR B 1 436 ? -7.938 15.125 26.328 1 98.38 436 THR B O 1
ATOM 7498 N N . ALA B 1 437 ? -8.312 13.086 27.188 1 98.31 437 ALA B N 1
ATOM 7499 C CA . ALA B 1 437 ? -8.023 13.523 28.547 1 98.31 437 ALA B CA 1
ATOM 7500 C C . ALA B 1 437 ? -6.59 14.031 28.672 1 98.31 437 ALA B C 1
ATOM 7502 O O . ALA B 1 437 ? -6.344 15.078 29.266 1 98.31 437 ALA B O 1
ATOM 7503 N N . LEU B 1 438 ? -5.656 13.328 28.109 1 98.69 438 LEU B N 1
ATOM 7504 C CA . LEU B 1 438 ? -4.25 13.703 28.203 1 98.69 438 LEU B CA 1
ATOM 7505 C C . LEU B 1 438 ? -3.982 14.992 27.438 1 98.69 438 LEU B C 1
ATOM 7507 O O . LEU B 1 438 ? -3.229 15.852 27.906 1 98.69 438 LEU B O 1
ATOM 7511 N N . ALA B 1 439 ? -4.566 15.117 26.312 1 98.75 439 ALA B N 1
ATOM 7512 C CA . ALA B 1 439 ? -4.41 16.344 25.516 1 98.75 439 ALA B CA 1
ATOM 7513 C C . ALA B 1 439 ? -4.918 17.562 26.281 1 98.75 439 ALA B C 1
ATOM 7515 O O . ALA B 1 439 ? -4.242 18.594 26.344 1 98.75 439 ALA B O 1
ATOM 7516 N N . LYS B 1 440 ? -6.105 17.453 26.844 1 98.31 440 LYS B N 1
ATOM 7517 C CA . LYS B 1 440 ? -6.691 18.562 27.594 1 98.31 440 LYS B CA 1
ATOM 7518 C C . LYS B 1 440 ? -5.828 18.922 28.797 1 98.31 440 LYS B C 1
ATOM 7520 O O . LYS B 1 440 ? -5.664 20.109 29.125 1 98.31 440 LYS B O 1
ATOM 7525 N N . GLU B 1 441 ? -5.328 17.891 29.422 1 98.62 441 GLU B N 1
ATOM 7526 C CA . GLU B 1 441 ? -4.441 18.125 30.562 1 98.62 441 GLU B CA 1
ATOM 7527 C C . GLU B 1 441 ? -3.217 18.938 30.141 1 98.62 441 GLU B C 1
ATOM 7529 O O . GLU B 1 441 ? -2.908 19.969 30.75 1 98.62 441 GLU B O 1
ATOM 7534 N N . ILE B 1 442 ? -2.498 18.5 29.094 1 98.81 442 ILE B N 1
ATOM 7535 C CA . ILE B 1 442 ? -1.25 19.141 28.672 1 98.81 442 ILE B CA 1
ATOM 7536 C C . ILE B 1 442 ? -1.534 20.531 28.125 1 98.81 442 ILE B C 1
ATOM 7538 O O . ILE B 1 442 ? -0.866 21.5 28.5 1 98.81 442 ILE B O 1
ATOM 7542 N N . LEU B 1 443 ? -2.51 20.656 27.25 1 98.69 443 LEU B N 1
ATOM 7543 C CA . LEU B 1 443 ? -2.869 21.953 26.688 1 98.69 443 LEU B CA 1
ATOM 7544 C C . LEU B 1 443 ? -3.285 22.922 27.797 1 98.69 443 LEU B C 1
ATOM 7546 O O . LEU B 1 443 ? -2.902 24.094 27.766 1 98.69 443 LEU B O 1
ATOM 7550 N N . GLY B 1 444 ? -4.059 22.422 28.766 1 98.19 444 GLY B N 1
ATOM 7551 C CA . GLY B 1 444 ? -4.477 23.25 29.906 1 98.19 444 GLY B CA 1
ATOM 7552 C C . GLY B 1 444 ? -3.314 23.781 30.719 1 98.19 444 GLY B C 1
ATOM 7553 O O . GLY B 1 444 ? -3.338 24.938 31.156 1 98.19 444 GLY B O 1
ATOM 7554 N N . LYS B 1 445 ? -2.371 22.922 30.906 1 98.38 445 LYS B N 1
ATOM 7555 C CA . LYS B 1 445 ? -1.166 23.328 31.625 1 98.38 445 LYS B CA 1
ATOM 7556 C C . LYS B 1 445 ? -0.525 24.562 30.984 1 98.38 445 LYS B C 1
ATOM 7558 O O . LYS B 1 445 ? 0.065 25.391 31.688 1 98.38 445 LYS B O 1
ATOM 7563 N N . TYR B 1 446 ? -0.639 24.703 29.703 1 98.25 446 TYR B N 1
ATOM 7564 C CA . TYR B 1 446 ? 0.011 25.781 28.969 1 98.25 446 TYR B CA 1
ATOM 7565 C C . TYR B 1 446 ? -0.994 26.859 28.578 1 98.25 446 TYR B C 1
ATOM 7567 O O . TYR B 1 446 ? -0.66 27.797 27.844 1 98.25 446 TYR B O 1
ATOM 7575 N N . ASP B 1 447 ? -2.244 26.766 28.984 1 97.38 447 ASP B N 1
ATOM 7576 C CA . ASP B 1 447 ? -3.314 27.734 28.75 1 97.38 447 ASP B CA 1
ATOM 7577 C C . ASP B 1 447 ? -3.734 27.734 27.281 1 97.38 447 ASP B C 1
ATOM 7579 O O . ASP B 1 447 ? -4.047 28.781 26.719 1 97.38 447 ASP B O 1
ATOM 7583 N N . PHE B 1 448 ? -3.609 26.641 26.578 1 98 448 PHE B N 1
ATOM 7584 C CA . PHE B 1 448 ? -4.098 26.5 25.219 1 98 448 PHE B CA 1
ATOM 7585 C C . PHE B 1 448 ? -5.41 25.719 25.188 1 98 448 PHE B C 1
ATOM 7587 O O . PHE B 1 448 ? -5.727 25 26.125 1 98 448 PHE B O 1
ATOM 7594 N N . ASP B 1 449 ? -6.191 25.938 24.172 1 98.06 449 ASP B N 1
ATOM 7595 C CA . ASP B 1 449 ? -7.484 25.266 24.016 1 98.06 449 ASP B CA 1
ATOM 7596 C C . ASP B 1 449 ? -7.324 23.922 23.297 1 98.06 449 ASP B C 1
ATOM 7598 O O . ASP B 1 449 ? -6.434 23.766 22.469 1 98.06 449 ASP B O 1
ATOM 7602 N N . TYR B 1 450 ? -8.188 22.984 23.656 1 98.19 450 TYR B N 1
ATOM 7603 C CA . TYR B 1 450 ? -8.227 21.703 22.969 1 98.19 450 TYR B CA 1
ATOM 7604 C C . TYR B 1 450 ? -9.07 21.797 21.703 1 98.19 450 TYR B C 1
ATOM 7606 O O . TYR B 1 450 ? -10.297 21.672 21.75 1 98.19 450 TYR B O 1
ATOM 7614 N N . ASN B 1 451 ? -8.414 21.984 20.578 1 97.81 451 ASN B N 1
ATOM 7615 C CA . ASN B 1 451 ? -9.023 21.906 19.25 1 97.81 451 ASN B CA 1
ATOM 7616 C C . ASN B 1 451 ? -8.703 20.562 18.578 1 97.81 451 ASN B C 1
ATOM 7618 O O . ASN B 1 451 ? -7.805 20.484 17.734 1 97.81 451 ASN B O 1
ATOM 7622 N N . GLY B 1 452 ? -9.508 19.609 18.906 1 97.81 452 GLY B N 1
ATOM 7623 C CA . GLY B 1 452 ? -9.195 18.25 18.469 1 97.81 452 GLY B CA 1
ATOM 7624 C C . GLY B 1 452 ? -10.289 17.641 17.625 1 97.81 452 GLY B C 1
ATOM 7625 O O . GLY B 1 452 ? -11.453 18.031 17.719 1 97.81 452 GLY B O 1
ATOM 7626 N N . ALA B 1 453 ? -9.883 16.734 16.797 1 97.81 453 ALA B N 1
ATOM 7627 C CA . ALA B 1 453 ? -10.734 15.859 15.992 1 97.81 453 ALA B CA 1
ATOM 7628 C C . ALA B 1 453 ? -10.109 14.477 15.836 1 97.81 453 ALA B C 1
ATOM 7630 O O . ALA B 1 453 ? -8.922 14.289 16.109 1 97.81 453 ALA B O 1
ATOM 7631 N N . PHE B 1 454 ? -10.93 13.523 15.516 1 98 454 PHE B N 1
ATOM 7632 C CA . PHE B 1 454 ? -10.453 12.188 15.18 1 98 454 PHE B CA 1
ATOM 7633 C C . PHE B 1 454 ? -10.82 11.836 13.742 1 98 454 PHE B C 1
ATOM 7635 O O . PHE B 1 454 ? -11.953 12.047 13.312 1 98 454 PHE B O 1
ATOM 7642 N N . ALA B 1 455 ? -9.828 11.477 12.984 1 97.31 455 ALA B N 1
ATOM 7643 C CA . ALA B 1 455 ? -10.07 10.773 11.727 1 97.31 455 ALA B CA 1
ATOM 7644 C C . ALA B 1 455 ? -10.023 9.258 11.922 1 97.31 455 ALA B C 1
ATOM 7646 O O . ALA B 1 455 ? -8.992 8.711 12.32 1 97.31 455 ALA B O 1
ATOM 7647 N N . ILE B 1 456 ? -11.125 8.633 11.664 1 97.06 456 ILE B N 1
ATOM 7648 C CA . ILE B 1 456 ? -11.234 7.203 11.93 1 97.06 456 ILE B CA 1
ATOM 7649 C C . ILE B 1 456 ? -11.094 6.426 10.625 1 97.06 456 ILE B C 1
ATOM 7651 O O . ILE B 1 456 ? -11.93 6.551 9.727 1 97.06 456 ILE B O 1
ATOM 7655 N N . GLY B 1 457 ? -9.977 5.676 10.531 1 95.56 457 GLY B N 1
ATOM 7656 C CA . GLY B 1 457 ? -9.734 4.805 9.391 1 95.56 457 GLY B CA 1
ATOM 7657 C C . GLY B 1 457 ? -10.391 3.445 9.531 1 95.56 457 GLY B C 1
ATOM 7658 O O . GLY B 1 457 ? -11.492 3.334 10.07 1 95.56 457 GLY B O 1
ATOM 7659 N N . SER B 1 458 ? -9.781 2.48 8.984 1 94.38 458 SER B N 1
ATOM 7660 C CA . SER B 1 458 ? -10.383 1.15 9.008 1 94.38 458 SER B CA 1
ATOM 7661 C C . SER B 1 458 ? -10.164 0.465 10.352 1 94.38 458 SER B C 1
ATOM 7663 O O . SER B 1 458 ? -11.055 -0.217 10.859 1 94.38 458 SER B O 1
ATOM 7665 N N . ARG B 1 459 ? -8.977 0.63 10.859 1 97.56 459 ARG B N 1
ATOM 7666 C CA . ARG B 1 459 ? -8.664 -0.072 12.094 1 97.56 459 ARG B CA 1
ATOM 7667 C C . ARG B 1 459 ? -7.891 0.83 13.055 1 97.56 459 ARG B C 1
ATOM 7669 O O . ARG B 1 459 ? -7.551 0.418 14.164 1 97.56 459 ARG B O 1
ATOM 7676 N N . GLU B 1 460 ? -7.641 2.006 12.57 1 97.56 460 GLU B N 1
ATOM 7677 C CA . GLU B 1 460 ? -6.867 2.992 13.32 1 97.56 460 GLU B CA 1
ATOM 7678 C C . GLU B 1 460 ? -7.598 4.332 13.391 1 97.56 460 GLU B C 1
ATOM 7680 O O . GLU B 1 460 ? -8.602 4.531 12.703 1 97.56 460 GLU B O 1
ATOM 7685 N N . LEU B 1 461 ? -7.164 5.152 14.281 1 97.25 461 LEU B N 1
ATOM 7686 C CA . LEU B 1 461 ? -7.645 6.527 14.305 1 97.25 461 LEU B CA 1
ATOM 7687 C C . LEU B 1 461 ? -6.488 7.508 14.438 1 97.25 461 LEU B C 1
ATOM 7689 O O . LEU B 1 461 ? -5.441 7.168 15 1 97.25 461 LEU B O 1
ATOM 7693 N N . HIS B 1 462 ? -6.625 8.617 13.906 1 97.62 462 HIS B N 1
ATOM 7694 C CA . HIS B 1 462 ? -5.707 9.75 14 1 97.62 462 HIS B CA 1
ATOM 7695 C C . HIS B 1 462 ? -6.312 10.875 14.828 1 97.62 462 HIS B C 1
ATOM 7697 O O . HIS B 1 462 ? -7.383 11.391 14.5 1 97.62 462 HIS B O 1
ATOM 7703 N N . HIS B 1 463 ? -5.668 11.117 15.883 1 98.19 463 HIS B N 1
ATOM 7704 C CA . HIS B 1 463 ? -6.07 12.25 16.703 1 98.19 463 HIS B CA 1
ATOM 7705 C C . HIS B 1 463 ? -5.453 13.547 16.203 1 98.19 463 HIS B C 1
ATOM 7707 O O . HIS B 1 463 ? -4.27 13.805 16.422 1 98.19 463 HIS B O 1
ATOM 7713 N N . LEU B 1 464 ? -6.27 14.352 15.555 1 97.38 464 LEU B N 1
ATOM 7714 C CA . LEU B 1 464 ? -5.809 15.633 15.031 1 97.38 464 LEU B CA 1
ATOM 7715 C C . LEU B 1 464 ? -5.98 16.734 16.078 1 97.38 464 LEU B C 1
ATOM 7717 O O . LEU B 1 464 ? -7.109 17.109 16.406 1 97.38 464 LEU B O 1
ATOM 7721 N N . ILE B 1 465 ? -4.902 17.203 16.531 1 98.19 465 ILE B N 1
ATOM 7722 C CA . ILE B 1 465 ? -4.918 18.281 17.516 1 98.19 465 ILE B CA 1
ATOM 7723 C C . ILE B 1 465 ? -4.227 19.516 16.938 1 98.19 465 ILE B C 1
ATOM 7725 O O . ILE B 1 465 ? -3.029 19.484 16.641 1 98.19 465 ILE B O 1
ATOM 7729 N N . PHE B 1 466 ? -4.949 20.562 16.781 1 97.38 466 PHE B N 1
ATOM 7730 C CA . PHE B 1 466 ? -4.379 21.812 16.328 1 97.38 466 PHE B CA 1
ATOM 7731 C C . PHE B 1 466 ? -4.09 22.734 17.516 1 97.38 466 PHE B C 1
ATOM 7733 O O . PHE B 1 466 ? -5.016 23.203 18.188 1 97.38 466 PHE B O 1
ATOM 7740 N N . LEU B 1 467 ? -2.859 22.906 17.766 1 98.06 467 LEU B N 1
ATOM 7741 C CA . LEU B 1 467 ? -2.443 23.922 18.734 1 98.06 467 LEU B CA 1
ATOM 7742 C C . LEU B 1 467 ? -2.408 25.297 18.094 1 98.06 467 LEU B C 1
ATOM 7744 O O . LEU B 1 467 ? -1.58 25.562 17.219 1 98.06 467 LEU B O 1
ATOM 7748 N N . LEU B 1 468 ? -3.309 26.141 18.484 1 97.5 468 LEU B N 1
ATOM 7749 C CA . LEU B 1 468 ? -3.484 27.469 17.922 1 97.5 468 LEU B CA 1
ATOM 7750 C C . LEU B 1 468 ? -2.955 28.531 18.891 1 97.5 468 LEU B C 1
ATOM 7752 O O . LEU B 1 468 ? -3.227 28.484 20.078 1 97.5 468 LEU B O 1
ATOM 7756 N N . PHE B 1 469 ? -2.166 29.469 18.391 1 96.5 469 PHE B N 1
ATOM 7757 C CA . PHE B 1 469 ? -1.533 30.5 19.219 1 96.5 469 PHE B CA 1
ATOM 7758 C C . PHE B 1 469 ? -1.327 31.781 18.422 1 96.5 469 PHE B C 1
ATOM 7760 O O . PHE B 1 469 ? -1.582 31.812 17.219 1 96.5 469 PHE B O 1
ATOM 7767 N N . ASP B 1 470 ? -1.026 32.812 19.109 1 94.88 470 ASP B N 1
ATOM 7768 C CA . ASP B 1 470 ? -0.669 34.094 18.453 1 94.88 470 ASP B CA 1
ATOM 7769 C C . ASP B 1 470 ? 0.828 34.125 18.156 1 94.88 470 ASP B C 1
ATOM 7771 O O . ASP B 1 470 ? 1.639 34.344 19.062 1 94.88 470 ASP B O 1
ATOM 7775 N N . LYS B 1 471 ? 1.122 33.969 16.969 1 93.94 471 LYS B N 1
ATOM 7776 C CA . LYS B 1 471 ? 2.525 33.875 16.578 1 93.94 471 LYS B CA 1
ATOM 7777 C C . LYS B 1 471 ? 3.221 35.219 16.734 1 93.94 471 LYS B C 1
ATOM 7779 O O . LYS B 1 471 ? 4.449 35.281 16.828 1 93.94 471 LYS B O 1
ATOM 7784 N N . ASP B 1 472 ? 2.5 36.312 16.812 1 92.5 472 ASP B N 1
ATOM 7785 C CA . ASP B 1 472 ? 3.055 37.625 17.016 1 92.5 472 ASP B CA 1
ATOM 7786 C C . ASP B 1 472 ? 3.451 37.844 18.484 1 92.5 472 ASP B C 1
ATOM 7788 O O . ASP B 1 472 ? 4.133 38.812 18.797 1 92.5 472 ASP B O 1
ATOM 7792 N N . ASP B 1 473 ? 3.061 37 19.312 1 93.62 473 ASP B N 1
ATOM 7793 C CA . ASP B 1 473 ? 3.473 37 20.703 1 93.62 473 ASP B CA 1
ATOM 7794 C C . ASP B 1 473 ? 4.609 36.031 20.953 1 93.62 473 ASP B C 1
ATOM 7796 O O . ASP B 1 473 ? 4.379 34.812 21.094 1 93.62 473 ASP B O 1
ATOM 7800 N N . PRO B 1 474 ? 5.836 36.5 21.188 1 94.81 474 PRO B N 1
ATOM 7801 C CA . PRO B 1 474 ? 6.992 35.594 21.328 1 94.81 474 PRO B CA 1
ATOM 7802 C C . PRO B 1 474 ? 6.852 34.625 22.5 1 94.81 474 PRO B C 1
ATOM 7804 O O . PRO B 1 474 ? 7.32 33.5 22.438 1 94.81 474 PRO B O 1
ATOM 7807 N N . ALA B 1 475 ? 6.32 35.094 23.547 1 95.31 475 ALA B N 1
ATOM 7808 C CA . ALA B 1 475 ? 6.141 34.25 24.703 1 95.31 475 ALA B CA 1
ATOM 7809 C C . ALA B 1 475 ? 5.176 33.094 24.391 1 95.31 475 ALA B C 1
ATOM 7811 O O . ALA B 1 475 ? 5.406 31.953 24.797 1 95.31 475 ALA B O 1
ATOM 7812 N N . GLU B 1 476 ? 4.117 33.438 23.766 1 95.06 476 GLU B N 1
ATOM 7813 C CA . GLU B 1 476 ? 3.137 32.406 23.406 1 95.06 476 GLU B CA 1
ATOM 7814 C C . GLU B 1 476 ? 3.709 31.422 22.391 1 95.06 476 GLU B C 1
ATOM 7816 O O . GLU B 1 476 ? 3.412 30.234 22.438 1 95.06 476 GLU B O 1
ATOM 7821 N N . GLU B 1 477 ? 4.488 31.953 21.453 1 96.44 477 GLU B N 1
ATOM 7822 C CA . GLU B 1 477 ? 5.129 31.078 20.484 1 96.44 477 GLU B CA 1
ATOM 7823 C C . GLU B 1 477 ? 6.062 30.078 21.172 1 96.44 477 GLU B C 1
ATOM 7825 O O . GLU B 1 477 ? 6.066 28.891 20.828 1 96.44 477 GLU B O 1
ATOM 7830 N N . ARG B 1 478 ? 6.871 30.531 22.078 1 97.38 478 ARG B N 1
ATOM 7831 C CA . ARG B 1 478 ? 7.75 29.641 22.844 1 97.38 478 ARG B CA 1
ATOM 7832 C C . ARG B 1 478 ? 6.949 28.625 23.641 1 97.38 478 ARG B C 1
ATOM 7834 O O . ARG B 1 478 ? 7.297 27.438 23.672 1 97.38 478 ARG B O 1
ATOM 7841 N N . LYS B 1 479 ? 5.887 29.062 24.266 1 97.25 479 LYS B N 1
ATOM 7842 C CA . LYS B 1 479 ? 5.004 28.172 25 1 97.25 479 LYS B CA 1
ATOM 7843 C C . LYS B 1 479 ? 4.426 27.094 24.078 1 97.25 479 LYS B C 1
ATOM 7845 O O . LYS B 1 479 ? 4.266 25.938 24.484 1 97.25 479 LYS B O 1
ATOM 7850 N N . ALA B 1 480 ? 4.039 27.531 22.875 1 97.94 480 ALA B N 1
ATOM 7851 C CA . ALA B 1 480 ? 3.492 26.578 21.906 1 97.94 480 ALA B CA 1
ATOM 7852 C C . ALA B 1 480 ? 4.504 25.484 21.578 1 97.94 480 ALA B C 1
ATOM 7854 O O . ALA B 1 480 ? 4.145 24.312 21.484 1 97.94 480 ALA B O 1
ATOM 7855 N N . GLN B 1 481 ? 5.738 25.875 21.375 1 97.81 481 GLN B N 1
ATOM 7856 C CA . GLN B 1 481 ? 6.797 24.922 21.109 1 97.81 481 GLN B CA 1
ATOM 7857 C C . GLN B 1 481 ? 6.953 23.938 22.266 1 97.81 481 GLN B C 1
ATOM 7859 O O . GLN B 1 481 ? 7.027 22.719 22.062 1 97.81 481 GLN B O 1
ATOM 7864 N N . ASP B 1 482 ? 7.012 24.453 23.484 1 98.44 482 ASP B N 1
ATOM 7865 C CA . ASP B 1 482 ? 7.172 23.609 24.672 1 98.44 482 ASP B CA 1
ATOM 7866 C C . ASP B 1 482 ? 5.992 22.656 24.828 1 98.44 482 ASP B C 1
ATOM 7868 O O . ASP B 1 482 ? 6.176 21.5 25.172 1 98.44 482 ASP B O 1
ATOM 7872 N N . CYS B 1 483 ? 4.828 23.188 24.625 1 98.62 483 CYS B N 1
ATOM 7873 C CA . CYS B 1 483 ? 3.609 22.375 24.734 1 98.62 483 CYS B CA 1
ATOM 7874 C C . CYS B 1 483 ? 3.629 21.219 23.734 1 98.62 483 CYS B C 1
ATOM 7876 O O . CYS B 1 483 ? 3.326 20.094 24.094 1 98.62 483 CYS B O 1
ATOM 7878 N N . MET B 1 484 ? 4.008 21.562 22.516 1 98.31 484 MET B N 1
ATOM 7879 C CA . MET B 1 484 ? 4.062 20.547 21.469 1 98.31 484 MET B CA 1
ATOM 7880 C C . MET B 1 484 ? 5.066 19.453 21.828 1 98.31 484 MET B C 1
ATOM 7882 O O . MET B 1 484 ? 4.789 18.266 21.625 1 98.31 484 MET B O 1
ATOM 7886 N N . GLU B 1 485 ? 6.18 19.828 22.266 1 98.31 485 GLU B N 1
ATOM 7887 C CA . GLU B 1 485 ? 7.207 18.859 22.656 1 98.31 485 GLU B CA 1
ATOM 7888 C C . GLU B 1 485 ? 6.711 17.938 23.781 1 98.31 485 GLU B C 1
ATOM 7890 O O . GLU B 1 485 ? 6.902 16.734 23.719 1 98.31 485 GLU B O 1
ATOM 7895 N N . GLU B 1 486 ? 6.074 18.547 24.766 1 98.69 486 GLU B N 1
ATOM 7896 C CA . GLU B 1 486 ? 5.543 17.734 25.859 1 98.69 486 GLU B CA 1
ATOM 7897 C C . GLU B 1 486 ? 4.465 16.781 25.359 1 98.69 486 GLU B C 1
ATOM 7899 O O . GLU B 1 486 ? 4.41 15.617 25.781 1 98.69 486 GLU B O 1
ATOM 7904 N N . MET B 1 487 ? 3.59 17.25 24.484 1 98.62 487 MET B N 1
ATOM 7905 C CA . MET B 1 487 ? 2.545 16.406 23.906 1 98.62 487 MET B CA 1
ATOM 7906 C C . MET B 1 487 ? 3.148 15.203 23.203 1 98.62 487 MET B C 1
ATOM 7908 O O . MET B 1 487 ? 2.748 14.062 23.453 1 98.62 487 MET B O 1
ATOM 7912 N N . ILE B 1 488 ? 4.137 15.469 22.375 1 98.31 488 ILE B N 1
ATOM 7913 C CA . ILE B 1 488 ? 4.758 14.406 21.594 1 98.31 488 ILE B CA 1
ATOM 7914 C C . ILE B 1 488 ? 5.402 13.383 22.516 1 98.31 488 ILE B C 1
ATOM 7916 O O . ILE B 1 488 ? 5.223 12.172 22.344 1 98.31 488 ILE B O 1
ATOM 7920 N N . LEU B 1 489 ? 6.07 13.828 23.531 1 98.06 489 LEU B N 1
ATOM 7921 C CA . LEU B 1 489 ? 6.785 12.938 24.438 1 98.06 489 LEU B CA 1
ATOM 7922 C C . LEU B 1 489 ? 5.809 12.125 25.281 1 98.06 489 LEU B C 1
ATOM 7924 O O . LEU B 1 489 ? 5.938 10.906 25.375 1 98.06 489 LEU B O 1
ATOM 7928 N N . ARG B 1 490 ? 4.789 12.742 25.844 1 98.12 490 ARG B N 1
ATOM 7929 C CA . ARG B 1 490 ? 3.885 12.055 26.75 1 98.12 490 ARG B CA 1
ATOM 7930 C C . ARG B 1 490 ? 2.957 11.109 26 1 98.12 490 ARG B C 1
ATOM 7932 O O . ARG B 1 490 ? 2.611 10.039 26.5 1 98.12 490 ARG B O 1
ATOM 7939 N N . PHE B 1 491 ? 2.514 11.516 24.844 1 98.06 491 PHE B N 1
ATOM 7940 C CA . PHE B 1 491 ? 1.743 10.594 24.016 1 98.06 491 PHE B CA 1
ATOM 7941 C C . PHE B 1 491 ? 2.602 9.414 23.562 1 98.06 491 PHE B C 1
ATOM 7943 O O . PHE B 1 491 ? 2.168 8.266 23.641 1 98.06 491 PHE B O 1
ATOM 7950 N N . GLY B 1 492 ? 3.809 9.727 23.125 1 96.62 492 GLY B N 1
ATOM 7951 C CA . GLY B 1 492 ? 4.727 8.68 22.719 1 96.62 492 GLY B CA 1
ATOM 7952 C C . GLY B 1 492 ? 4.996 7.652 23.812 1 96.62 492 GLY B C 1
ATOM 7953 O O . GLY B 1 492 ? 5.121 6.461 23.531 1 96.62 492 GLY B O 1
ATOM 7954 N N . ASP B 1 493 ? 5.043 8.086 25.016 1 96 493 ASP B N 1
ATOM 7955 C CA . ASP B 1 493 ? 5.281 7.207 26.156 1 96 493 ASP B CA 1
ATOM 7956 C C . ASP B 1 493 ? 4.156 6.191 26.312 1 96 493 ASP B C 1
ATOM 7958 O O . ASP B 1 493 ? 4.363 5.109 26.875 1 96 493 ASP B O 1
ATOM 7962 N N . LYS B 1 494 ? 3.047 6.551 25.75 1 96 494 LYS B N 1
ATOM 7963 C CA . LYS B 1 494 ? 1.888 5.668 25.844 1 96 494 LYS B CA 1
ATOM 7964 C C . LYS B 1 494 ? 1.708 4.859 24.562 1 96 494 LYS B C 1
ATOM 7966 O O . LYS B 1 494 ? 0.721 4.137 24.406 1 96 494 LYS B O 1
ATOM 7971 N N . GLY B 1 495 ? 2.6 4.988 23.656 1 95.62 495 GLY B N 1
ATOM 7972 C CA . GLY B 1 495 ? 2.553 4.242 22.406 1 95.62 495 GLY B CA 1
ATOM 7973 C C . GLY B 1 495 ? 1.796 4.965 21.312 1 95.62 495 GLY B C 1
ATOM 7974 O O . GLY B 1 495 ? 1.609 4.426 20.219 1 95.62 495 GLY B O 1
ATOM 7975 N N . TRP B 1 496 ? 1.343 6.176 21.609 1 97.31 496 TRP B N 1
ATOM 7976 C CA . TRP B 1 496 ? 0.627 6.992 20.625 1 97.31 496 TRP B CA 1
ATOM 7977 C C . TRP B 1 496 ? 1.586 7.914 19.891 1 97.31 496 TRP B C 1
ATOM 7979 O O . TRP B 1 496 ? 1.618 9.117 20.141 1 97.31 496 TRP B O 1
ATOM 7989 N N . ALA B 1 497 ? 2.289 7.359 18.906 1 97.88 497 ALA B N 1
ATOM 7990 C CA . ALA B 1 497 ? 3.264 8.141 18.141 1 97.88 497 ALA B CA 1
ATOM 7991 C C . ALA B 1 497 ? 2.607 8.836 16.953 1 97.88 497 ALA B C 1
ATOM 7993 O O . ALA B 1 497 ? 1.638 8.32 16.391 1 97.88 497 ALA B O 1
ATOM 7994 N N . ALA B 1 498 ? 3.203 9.945 16.594 1 97.69 498 ALA B N 1
ATOM 7995 C CA . ALA B 1 498 ? 2.707 10.688 15.445 1 97.69 498 ALA B CA 1
ATOM 7996 C C . ALA B 1 498 ? 3.131 10.023 14.141 1 97.69 498 ALA B C 1
ATOM 7998 O O . ALA B 1 498 ? 4.223 9.461 14.047 1 97.69 498 ALA B O 1
ATOM 7999 N N . TYR B 1 499 ? 2.25 10.094 13.164 1 96.81 499 TYR B N 1
ATOM 8000 C CA . TYR B 1 499 ? 2.57 9.547 11.844 1 96.81 499 TYR B CA 1
ATOM 8001 C C . TYR B 1 499 ? 3.016 10.648 10.891 1 96.81 499 TYR B C 1
ATOM 8003 O O . TYR B 1 499 ? 3.479 10.367 9.781 1 96.81 499 TYR B O 1
ATOM 8011 N N . ARG B 1 500 ? 2.836 11.891 11.258 1 96.12 500 ARG B N 1
ATOM 8012 C CA . ARG B 1 500 ? 3.24 13.133 10.594 1 96.12 500 ARG B CA 1
ATOM 8013 C C . ARG B 1 500 ? 3.596 14.211 11.609 1 96.12 500 ARG B C 1
ATOM 8015 O O . ARG B 1 500 ? 3.021 14.25 12.703 1 96.12 500 ARG B O 1
ATOM 8022 N N . THR B 1 501 ? 4.551 15.055 11.188 1 97.19 501 THR B N 1
ATOM 8023 C CA . THR B 1 501 ? 4.914 16.094 12.148 1 97.19 501 THR B CA 1
ATOM 8024 C C . THR B 1 501 ? 5.504 17.312 11.438 1 97.19 501 THR B C 1
ATOM 8026 O O . THR B 1 501 ? 5.746 17.266 10.227 1 97.19 501 THR B O 1
ATOM 8029 N N . ALA B 1 502 ? 5.59 18.391 12.172 1 97.44 502 ALA B N 1
ATOM 8030 C CA . ALA B 1 502 ? 6.156 19.625 11.656 1 97.44 502 ALA B CA 1
ATOM 8031 C C . ALA B 1 502 ? 7.676 19.531 11.539 1 97.44 502 ALA B C 1
ATOM 8033 O O . ALA B 1 502 ? 8.297 18.672 12.172 1 97.44 502 ALA B O 1
ATOM 8034 N N . VAL B 1 503 ? 8.266 20.422 10.766 1 96.94 503 VAL B N 1
ATOM 8035 C CA . VAL B 1 503 ? 9.703 20.422 10.523 1 96.94 503 VAL B CA 1
ATOM 8036 C C . VAL B 1 503 ? 10.453 20.594 11.836 1 96.94 503 VAL B C 1
ATOM 8038 O O . VAL B 1 503 ? 11.562 20.078 12 1 96.94 503 VAL B O 1
ATOM 8041 N N . SER B 1 504 ? 9.859 21.219 12.844 1 95.81 504 SER B N 1
ATOM 8042 C CA . SER B 1 504 ? 10.523 21.531 14.109 1 95.81 504 SER B CA 1
ATOM 8043 C C . SER B 1 504 ? 10.562 20.328 15.023 1 95.81 504 SER B C 1
ATOM 8045 O O . SER B 1 504 ? 11.305 20.312 16.016 1 95.81 504 SER B O 1
ATOM 8047 N N . THR B 1 505 ? 9.805 19.312 14.719 1 97.38 505 THR B N 1
ATOM 8048 C CA . THR B 1 505 ? 9.703 18.219 15.672 1 97.38 505 THR B CA 1
ATOM 8049 C C . THR B 1 505 ? 10.055 16.891 15 1 97.38 505 THR B C 1
ATOM 8051 O O . THR B 1 505 ? 9.773 15.82 15.539 1 97.38 505 THR B O 1
ATOM 8054 N N . MET B 1 506 ? 10.641 16.891 13.852 1 97.69 506 MET B N 1
ATOM 8055 C CA . MET B 1 506 ? 10.93 15.688 13.07 1 97.69 506 MET B CA 1
ATOM 8056 C C . MET B 1 506 ? 11.852 14.742 13.836 1 97.69 506 MET B C 1
ATOM 8058 O O . MET B 1 506 ? 11.609 13.539 13.898 1 97.69 506 MET B O 1
ATOM 8062 N N . ASP B 1 507 ? 12.906 15.273 14.477 1 97 507 ASP B N 1
ATOM 8063 C CA . ASP B 1 507 ? 13.844 14.445 15.227 1 97 507 ASP B CA 1
ATOM 8064 C C . ASP B 1 507 ? 13.172 13.836 16.453 1 97 507 ASP B C 1
ATOM 8066 O O . ASP B 1 507 ? 13.445 12.688 16.812 1 97 507 ASP B O 1
ATOM 8070 N N . LEU B 1 508 ? 12.398 14.664 17.078 1 97.31 508 LEU B N 1
ATOM 8071 C CA . LEU B 1 508 ? 11.703 14.211 18.281 1 97.31 508 LEU B CA 1
ATOM 8072 C C . LEU B 1 508 ? 10.789 13.031 17.984 1 97.31 508 LEU B C 1
ATOM 8074 O O . LEU B 1 508 ? 10.781 12.039 18.703 1 97.31 508 LEU B O 1
ATOM 8078 N N . VAL B 1 509 ? 10.031 13.117 16.922 1 97.94 509 VAL B N 1
ATOM 8079 C CA . VAL B 1 509 ? 9.125 12.039 16.531 1 97.94 509 VAL B CA 1
ATOM 8080 C C . VAL B 1 509 ? 9.922 10.828 16.062 1 97.94 509 VAL B C 1
ATOM 8082 O O . VAL B 1 509 ? 9.617 9.695 16.422 1 97.94 509 VAL B O 1
ATOM 8085 N N . ALA B 1 510 ? 10.953 11.07 15.242 1 97.81 510 ALA B N 1
ATOM 8086 C CA . ALA B 1 510 ? 11.805 9.977 14.781 1 97.81 510 ALA B CA 1
ATOM 8087 C C . ALA B 1 510 ? 12.367 9.18 15.953 1 97.81 510 ALA B C 1
ATOM 8089 O O . ALA B 1 510 ? 12.492 7.957 15.875 1 97.81 510 ALA B O 1
ATOM 8090 N N . GLY B 1 511 ? 12.68 9.859 16.984 1 97 511 GLY B N 1
ATOM 8091 C CA . GLY B 1 511 ? 13.234 9.227 18.172 1 97 511 GLY B CA 1
ATOM 8092 C C . GLY B 1 511 ? 12.289 8.227 18.797 1 97 511 GLY B C 1
ATOM 8093 O O . GLY B 1 511 ? 12.719 7.312 19.516 1 97 511 GLY B O 1
ATOM 8094 N N . GLN B 1 512 ? 11.055 8.336 18.531 1 97.25 512 GLN B N 1
ATOM 8095 C CA . GLN B 1 512 ? 10.062 7.43 19.094 1 97.25 512 GLN B CA 1
ATOM 8096 C C . GLN B 1 512 ? 9.961 6.148 18.266 1 97.25 512 GLN B C 1
ATOM 8098 O O . GLN B 1 512 ? 9.391 5.156 18.734 1 97.25 512 GLN B O 1
ATOM 8103 N N . TYR B 1 513 ? 10.461 6.129 17.062 1 96.94 513 TYR B N 1
ATOM 8104 C CA . TYR B 1 513 ? 10.367 4.977 16.172 1 96.94 513 TYR B CA 1
ATOM 8105 C C . TYR B 1 513 ? 11.609 4.109 16.266 1 96.94 513 TYR B C 1
ATOM 8107 O O . TYR B 1 513 ? 11.93 3.371 15.32 1 96.94 513 TYR B O 1
ATOM 8115 N N . GLY B 1 514 ? 12.297 4.078 17.297 1 94.62 514 GLY B N 1
ATOM 8116 C CA . GLY B 1 514 ? 13.328 3.119 17.656 1 94.62 514 GLY B CA 1
ATOM 8117 C C . GLY B 1 514 ? 14.625 3.316 16.891 1 94.62 514 GLY B C 1
ATOM 8118 O O . GLY B 1 514 ? 14.617 3.854 15.781 1 94.62 514 GLY B O 1
ATOM 8119 N N . GLU B 1 515 ? 15.656 2.773 17.391 1 96.44 515 GLU B N 1
ATOM 8120 C CA . GLU B 1 515 ? 17 2.93 16.859 1 96.44 515 GLU B CA 1
ATOM 8121 C C . GLU B 1 515 ? 17.203 2.088 15.602 1 96.44 515 GLU B C 1
ATOM 8123 O O . GLU B 1 515 ? 17.844 2.529 14.648 1 96.44 515 GLU B O 1
ATOM 8128 N N . ALA B 1 516 ? 16.672 0.914 15.57 1 97.44 516 ALA B N 1
ATOM 8129 C CA . ALA B 1 516 ? 16.859 0.026 14.422 1 97.44 516 ALA B CA 1
ATOM 8130 C C . ALA B 1 516 ? 16.281 0.651 13.148 1 97.44 516 ALA B C 1
ATOM 8132 O O . ALA B 1 516 ? 16.922 0.619 12.094 1 97.44 516 ALA B O 1
ATOM 8133 N N . ASN B 1 517 ? 15.102 1.158 13.289 1 97 517 ASN B N 1
ATOM 8134 C CA . ASN B 1 517 ? 14.477 1.834 12.156 1 97 517 ASN B CA 1
ATOM 8135 C C . ASN B 1 517 ? 15.297 3.043 11.703 1 97 517 ASN B C 1
ATOM 8137 O O . ASN B 1 517 ? 15.5 3.248 10.508 1 97 517 ASN B O 1
ATOM 8141 N N . ARG B 1 518 ? 15.758 3.846 12.609 1 97.12 518 ARG B N 1
ATOM 8142 C CA . ARG B 1 518 ? 16.547 5.039 12.297 1 97.12 518 ARG B CA 1
ATOM 8143 C C . ARG B 1 518 ? 17.844 4.676 11.609 1 97.12 518 ARG B C 1
ATOM 8145 O O . ARG B 1 518 ? 18.266 5.336 10.656 1 97.12 518 ARG B O 1
ATOM 8152 N N . MET B 1 519 ? 18.484 3.643 12.094 1 97.69 519 MET B N 1
ATOM 8153 C CA . MET B 1 519 ? 19.75 3.217 11.516 1 97.69 519 MET B CA 1
ATOM 8154 C C . MET B 1 519 ? 19.547 2.68 10.102 1 97.69 519 MET B C 1
ATOM 8156 O O . MET B 1 519 ? 20.391 2.902 9.227 1 97.69 519 MET B O 1
ATOM 8160 N N . LEU B 1 520 ? 18.484 1.979 9.906 1 98.12 520 LEU B N 1
ATOM 8161 C CA . LEU B 1 520 ? 18.172 1.501 8.562 1 98.12 520 LEU B CA 1
ATOM 8162 C C . LEU B 1 520 ? 17.969 2.668 7.602 1 98.12 520 LEU B C 1
ATOM 8164 O O . LEU B 1 520 ? 18.516 2.658 6.492 1 98.12 520 LEU B O 1
ATOM 8168 N N . ASN B 1 521 ? 17.234 3.676 8.047 1 98.25 521 ASN B N 1
ATOM 8169 C CA . ASN B 1 521 ? 17.031 4.859 7.223 1 98.25 521 ASN B CA 1
ATOM 8170 C C . ASN B 1 521 ? 18.344 5.562 6.906 1 98.25 521 ASN B C 1
ATOM 8172 O O . ASN B 1 521 ? 18.547 6.039 5.789 1 98.25 521 ASN B O 1
ATOM 8176 N N . ARG B 1 522 ? 19.203 5.641 7.898 1 98.19 522 ARG B N 1
ATOM 8177 C CA . ARG B 1 522 ? 20.5 6.254 7.691 1 98.19 522 ARG B CA 1
ATOM 8178 C C . ARG B 1 522 ? 21.312 5.484 6.648 1 98.19 522 ARG B C 1
ATOM 8180 O O . ARG B 1 522 ? 22 6.082 5.816 1 98.19 522 ARG B O 1
ATOM 8187 N N . ARG B 1 523 ? 21.25 4.18 6.715 1 98.19 523 ARG B N 1
ATOM 8188 C CA . ARG B 1 523 ? 21.953 3.328 5.758 1 98.19 523 ARG B CA 1
ATOM 8189 C C . ARG B 1 523 ? 21.438 3.551 4.344 1 98.19 523 ARG B C 1
ATOM 8191 O O . ARG B 1 523 ? 22.203 3.619 3.391 1 98.19 523 ARG B O 1
ATOM 8198 N N . LEU B 1 524 ? 20.156 3.625 4.215 1 98.56 524 LEU B N 1
ATOM 8199 C CA . LEU B 1 524 ? 19.547 3.891 2.918 1 98.56 524 LEU B CA 1
ATOM 8200 C C . LEU B 1 524 ? 19.938 5.27 2.402 1 98.56 524 LEU B C 1
ATOM 8202 O O . LEU B 1 524 ? 20.234 5.434 1.217 1 98.56 524 LEU B O 1
ATOM 8206 N N . LYS B 1 525 ? 19.969 6.258 3.346 1 98.69 525 LYS B N 1
ATOM 8207 C CA . LYS B 1 525 ? 20.391 7.605 2.984 1 98.69 525 LYS B CA 1
ATOM 8208 C C . LYS B 1 525 ? 21.828 7.613 2.457 1 98.69 525 LYS B C 1
ATOM 8210 O O . LYS B 1 525 ? 22.109 8.219 1.422 1 98.69 525 LYS B O 1
ATOM 8215 N N . ALA B 1 526 ? 22.656 6.918 3.111 1 98.5 526 ALA B N 1
ATOM 8216 C CA . ALA B 1 526 ? 24.062 6.863 2.713 1 98.5 526 ALA B CA 1
ATOM 8217 C C . ALA B 1 526 ? 24.219 6.227 1.335 1 98.5 526 ALA B C 1
ATOM 8219 O O . ALA B 1 526 ? 25.078 6.633 0.55 1 98.5 526 ALA B O 1
ATOM 8220 N N . ALA B 1 527 ? 23.391 5.297 1.026 1 98.31 527 ALA B N 1
ATOM 8221 C CA . ALA B 1 527 ? 23.469 4.57 -0.238 1 98.31 527 ALA B CA 1
ATOM 8222 C C . ALA B 1 527 ? 22.906 5.402 -1.386 1 98.31 527 ALA B C 1
ATOM 8224 O O . ALA B 1 527 ? 23.406 5.352 -2.508 1 98.31 527 ALA B O 1
ATOM 8225 N N . LEU B 1 528 ? 21.875 6.191 -1.134 1 98.56 528 LEU B N 1
ATOM 8226 C CA . LEU B 1 528 ? 21.125 6.828 -2.211 1 98.56 528 LEU B CA 1
ATOM 8227 C C . LEU B 1 528 ? 21.531 8.289 -2.367 1 98.56 528 LEU B C 1
ATOM 8229 O O . LEU B 1 528 ? 21.344 8.875 -3.438 1 98.56 528 LEU B O 1
ATOM 8233 N N . ASP B 1 529 ? 22 8.859 -1.364 1 98.56 529 ASP B N 1
ATOM 8234 C CA . ASP B 1 529 ? 22.438 10.258 -1.333 1 98.56 529 ASP B CA 1
ATOM 8235 C C . ASP B 1 529 ? 23.672 10.43 -0.459 1 98.56 529 ASP B C 1
ATOM 8237 O O . ASP B 1 529 ? 23.625 11.109 0.57 1 98.56 529 ASP B O 1
ATOM 8241 N N . PRO B 1 530 ? 24.797 9.906 -0.902 1 98 530 PRO B N 1
ATOM 8242 C CA . PRO B 1 530 ? 25.984 9.852 -0.064 1 98 530 PRO B CA 1
ATOM 8243 C C . PRO B 1 530 ? 26.5 11.242 0.315 1 98 530 PRO B C 1
ATOM 8245 O O . PRO B 1 530 ? 27.188 11.391 1.33 1 98 530 PRO B O 1
ATOM 8248 N N . ASN B 1 531 ? 26.188 12.281 -0.448 1 97.75 531 ASN B N 1
ATOM 8249 C CA . ASN B 1 531 ? 26.641 13.625 -0.128 1 97.75 531 ASN B CA 1
ATOM 8250 C C . ASN B 1 531 ? 25.625 14.367 0.735 1 97.75 531 ASN B C 1
ATOM 8252 O O . ASN B 1 531 ? 25.875 15.492 1.179 1 97.75 531 ASN B O 1
ATOM 8256 N N . GLY B 1 532 ? 24.438 13.797 0.941 1 97.62 532 GLY B N 1
ATOM 8257 C CA . GLY B 1 532 ? 23.422 14.367 1.812 1 97.62 532 GLY B CA 1
ATOM 8258 C C . GLY B 1 532 ? 22.828 15.656 1.271 1 97.62 532 GLY B C 1
ATOM 8259 O O . GLY B 1 532 ? 22.531 16.578 2.035 1 97.62 532 GLY B O 1
ATOM 8260 N N . VAL B 1 533 ? 22.656 15.773 0.014 1 98.31 533 VAL B N 1
ATOM 8261 C CA . VAL B 1 533 ? 22.25 17.062 -0.559 1 98.31 533 VAL B CA 1
ATOM 8262 C C . VAL B 1 533 ? 20.734 17.156 -0.592 1 98.31 533 VAL B C 1
ATOM 8264 O O . VAL B 1 533 ? 20.172 18.25 -0.714 1 98.31 533 VAL B O 1
ATOM 8267 N N . ILE B 1 534 ? 20.047 16.016 -0.456 1 98.75 534 ILE B N 1
ATOM 8268 C CA . ILE B 1 534 ? 18.578 16.078 -0.537 1 98.75 534 ILE B CA 1
ATOM 8269 C C . ILE B 1 534 ? 17.984 16.125 0.869 1 98.75 534 ILE B C 1
ATOM 8271 O O . ILE B 1 534 ? 18.016 15.133 1.601 1 98.75 534 ILE B O 1
ATOM 8275 N N . ALA B 1 535 ? 17.516 17.172 1.284 1 98.56 535 ALA B N 1
ATOM 8276 C CA . ALA B 1 535 ? 16.672 17.469 2.443 1 98.56 535 ALA B CA 1
ATOM 8277 C C . ALA B 1 535 ? 17.266 16.875 3.717 1 98.56 535 ALA B C 1
ATOM 8279 O O . ALA B 1 535 ? 16.578 16.156 4.449 1 98.56 535 ALA B O 1
ATOM 8280 N N . PRO B 1 536 ? 18.484 17.172 4.012 1 97.69 536 PRO B N 1
ATOM 8281 C CA . PRO B 1 536 ? 19.031 16.641 5.27 1 97.69 536 PRO B CA 1
ATOM 8282 C C . PRO B 1 536 ? 18.156 17 6.473 1 97.69 536 PRO B C 1
ATOM 8284 O O . PRO B 1 536 ? 17.719 18.156 6.609 1 97.69 536 PRO B O 1
ATOM 8287 N N . GLY B 1 537 ? 17.812 15.992 7.262 1 97.62 537 GLY B N 1
ATOM 8288 C CA . GLY B 1 537 ? 17.047 16.188 8.477 1 97.62 537 GLY B CA 1
ATOM 8289 C C . GLY B 1 537 ? 15.578 15.828 8.312 1 97.62 537 GLY B C 1
ATOM 8290 O O . GLY B 1 537 ? 14.852 15.68 9.297 1 97.62 537 GLY B O 1
ATOM 8291 N N . LYS B 1 538 ? 15.102 15.672 7.051 1 98.25 538 LYS B N 1
ATOM 8292 C CA . LYS B 1 538 ? 13.719 15.281 6.809 1 98.25 538 LYS B CA 1
ATOM 8293 C C . LYS B 1 538 ? 13.375 13.992 7.551 1 98.25 538 LYS B C 1
ATOM 8295 O O . LYS B 1 538 ? 14.094 13 7.445 1 98.25 538 LYS B O 1
ATOM 8300 N N . SER B 1 539 ? 12.289 13.992 8.344 1 98.06 539 SER B N 1
ATOM 8301 C CA . SER B 1 539 ? 11.781 12.859 9.109 1 98.06 539 SER B CA 1
ATOM 8302 C C . SER B 1 539 ? 12.844 12.289 10.039 1 98.06 539 SER B C 1
ATOM 8304 O O . SER B 1 539 ? 12.844 11.094 10.336 1 98.06 539 SER B O 1
ATOM 8306 N N . GLY B 1 540 ? 13.797 13.125 10.367 1 97.94 540 GLY B N 1
ATOM 8307 C CA . GLY B 1 540 ? 14.844 12.703 11.281 1 97.94 540 GLY B CA 1
ATOM 8308 C C . GLY B 1 540 ? 15.945 11.906 10.602 1 97.94 540 GLY B C 1
ATOM 8309 O O . GLY B 1 540 ? 16.719 11.211 11.266 1 97.94 540 GLY B O 1
ATOM 8310 N N . ILE B 1 541 ? 16.094 11.953 9.289 1 98.38 541 ILE B N 1
ATOM 8311 C CA . ILE B 1 541 ? 17.062 11.164 8.547 1 98.38 541 ILE B CA 1
ATOM 8312 C C . ILE B 1 541 ? 18.266 12.031 8.18 1 98.38 541 ILE B C 1
ATOM 8314 O O . ILE B 1 541 ? 18.141 13 7.434 1 98.38 541 ILE B O 1
ATOM 8318 N N . THR B 1 542 ? 19.359 11.727 8.68 1 94.62 542 THR B N 1
ATOM 8319 C CA . THR B 1 542 ? 20.625 12.398 8.406 1 94.62 542 THR B CA 1
ATOM 8320 C C . THR B 1 542 ? 21.75 11.375 8.172 1 94.62 542 THR B C 1
ATOM 8322 O O . THR B 1 542 ? 21.594 10.195 8.508 1 94.62 542 THR B O 1
ATOM 8325 N N . LEU B 1 543 ? 22.812 11.836 7.578 1 94.5 543 LEU B N 1
ATOM 8326 C CA . LEU B 1 543 ? 23.969 10.977 7.41 1 94.5 543 LEU B CA 1
ATOM 8327 C C . LEU B 1 543 ? 24.734 10.844 8.719 1 94.5 543 LEU B C 1
ATOM 8329 O O . LEU B 1 543 ? 24.781 11.781 9.523 1 94.5 543 LEU B O 1
#